Protein AF-A0A0D9WPJ9-F1 (afdb_monomer_lite)

Foldseek 3Di:
DDDDDDDDDDDDDPPDPPPDPDDPPDPDPPPPPPPPPDPDWDKQFDKAKDAQQDADDDDVVVVVVVVVVVVVCVVVPDDDDCVVVVVVVVPPDDPDPDDDDDDDLADPCCVVVPLVDPSHPSNDMHIDWDFAQDDQDPPRHTDTGGQMDTDDDDPASVVRNVVSVCVVVVDCPPPDDPDRDDPDDDDRDNDPDPDPPPPPPPPDPVVVVVVVVVCVVVLVVLQVLLQVQLVPQLVVLLCLQLVLLLCLCVVLLVVLLVLLLVLLCQAPQADPVVSVVCNVPVVVCSVVVSVVSSVVSNVVSNVLSNPQSSVQLLQLCLDPDPDSPVSSNPTSRLCSNVVSVVSSVLSNCLSVPLSSLVSVVRRPHDFPPDHHDYADPVLLVLLVVQLVVLLVVLLCLQLVLLVVCLVLQLVLVLVVLVCVLSVPDDPPPSVSCNSVSVVCNVCSNVVSVVVSVVSNVCSSVQSSVLSVQCRVVVHSVSSVVSSVVVSVVSNVVSCVVSVVDDPDPPPDPDDDDDDDDDDDDDDDDDDDDDDDDDDDDDPPPPPPPCPDPDPVVLCVPDPVVVVLVVLLVLLLVVVLVCLLVVLDALVLLLCCQPVVPNLLSLQLSSLLSLVVVLLVCLPPVDDPPPDPPDPVSDDPDVVCCVQCVVSVVLSVLSNVLPDDPLLVVLLSSCSRPWPLPDLVSCVPSPRPDPDPVSSVSSSVSSNVSSVSSSVVCSRSVSSVSVNVSSLVSSVVCVVVVSHPDDPVSVVVSVVSVVVVVVVVVVSVVVVVVVPDPDDDDDDDDDDD

Sequence (784 aa):
MLLRSPAARSGLHLRSLLRPRGFSSSPAPAAAAAAEGDDRKIVASVLFERLPVVIPKIHPVVYAFKEFSFRWNQQYKRQYPDDVLGKADARGKGDYQIDYVPAPRITEADKTNDQKSLQRALDNKLYLLLYGKAYGSPDGKPVWHFPEKVYENEETLRLCAESALKSVLGDLSNTYFVGNAPMAHMVVEQNEDSNISSFKVPEGFLSKLWSFVSFLPFFLLLLLLGSTKAVLIGPIAAAIIFLGNSAVIIGLWPAHFIWTYYCVLRTERIGLVLKILAAILLPLPLLLSPLLAIAGSLLGGIGYGVFIPLMATFEAVGEGVADKLTHCFMDGTVSTIAGACTVVRDVTDFCFHSYFSFMDELIRKLGDNETPLDIKLSYLPHTVLVALVAVPFDVIMISGVALWKSPCMLLKGWQRLCEDLVGREGPFLETVCVPFAGLSIILWPLAVIGAVIASFLCSFFFGIRSGVIAYQEASLQMGIAYMIAAVALFDEYTNDMLYLREDRPKYRKTNSINNGTGQNNEGHNITAELGEKRQNGHHRTMKALQQSKTFRQTIHRLRPIQIWDWLFRSCELNGRILLSEGLISAEDMEKCIIKGKCKKLSIKLPAWCILQCLIRSAKYDSHADDVEVTNFNWPKDKVFDWMLGPLLVMKEQVKKLELTEDEEMCLRKLIMTNNNQKPSDWDDCGFPSSDNIKRAQLQAIIRRLQGIVVNMSWVPSFRRRFINLVKALYLEGLEAGAIEGSREGSRSVKRKIEADAASVSKFDDKYVESSSSNGGAALGIDVV

Organism: NCBI:txid77586

Structure (mmCIF, N/CA/C/O backbone):
data_AF-A0A0D9WPJ9-F1
#
_entry.id   AF-A0A0D9WPJ9-F1
#
loop_
_atom_site.group_PDB
_atom_site.id
_atom_site.type_symbol
_atom_site.label_atom_id
_atom_site.label_alt_id
_atom_site.label_comp_id
_atom_site.label_asym_id
_atom_site.label_entity_id
_atom_site.label_seq_id
_atom_site.pdbx_PDB_ins_code
_atom_site.Cartn_x
_atom_site.Cartn_y
_atom_site.Cartn_z
_atom_site.occupancy
_atom_site.B_iso_or_equiv
_atom_site.auth_seq_id
_atom_site.auth_comp_id
_atom_site.auth_asym_id
_atom_site.auth_atom_id
_atom_site.pdbx_PDB_model_num
ATOM 1 N N . MET A 1 1 ? -51.597 46.254 -38.178 1.00 26.80 1 MET A N 1
ATOM 2 C CA . MET A 1 1 ? -51.277 47.664 -37.857 1.00 26.80 1 MET A CA 1
ATOM 3 C C . MET A 1 1 ? -49.990 47.637 -37.044 1.00 26.80 1 MET A C 1
ATOM 5 O O . MET A 1 1 ? -50.002 47.031 -35.988 1.00 26.80 1 MET A O 1
ATOM 9 N N . LEU A 1 2 ? -48.818 47.918 -37.633 1.00 23.20 2 LEU A N 1
ATOM 10 C CA . LEU A 1 2 ? -48.227 49.269 -37.775 1.00 23.20 2 LEU A CA 1
ATOM 11 C C . LEU A 1 2 ? -48.151 49.956 -36.388 1.00 23.20 2 LEU A C 1
ATOM 13 O O . LEU A 1 2 ? -49.181 50.065 -35.746 1.00 23.20 2 LEU A O 1
ATOM 17 N N . LEU A 1 3 ? -47.035 50.464 -35.851 1.00 23.20 3 LEU A N 1
ATOM 18 C CA . LEU A 1 3 ? -45.849 51.079 -36.456 1.00 23.20 3 LEU A CA 1
ATOM 19 C C . LEU A 1 3 ? -44.842 51.444 -35.314 1.00 23.20 3 LEU A C 1
ATOM 21 O O . LEU A 1 3 ? -45.284 51.811 -34.235 1.00 23.20 3 LEU A O 1
ATOM 25 N N . ARG A 1 4 ? -43.528 51.430 -35.607 1.00 22.16 4 ARG A N 1
ATOM 26 C CA . ARG A 1 4 ? -42.396 52.252 -35.069 1.00 22.16 4 ARG A CA 1
ATOM 27 C C . ARG A 1 4 ? -42.078 52.402 -33.550 1.00 22.16 4 ARG A C 1
ATOM 29 O O . ARG A 1 4 ? -42.802 53.069 -32.833 1.00 22.16 4 ARG A O 1
ATOM 36 N N . SER A 1 5 ? -40.835 51.985 -33.218 1.00 27.61 5 SER A N 1
ATOM 37 C CA . SER A 1 5 ? -39.714 52.626 -32.453 1.00 27.61 5 SER A CA 1
ATOM 38 C C . SER A 1 5 ? -39.943 53.288 -31.072 1.00 27.61 5 SER A C 1
ATOM 40 O O . SER A 1 5 ? -40.933 53.986 -30.889 1.00 27.61 5 SER A O 1
ATOM 42 N N . PRO A 1 6 ? -38.973 53.198 -30.125 1.00 28.77 6 PRO A N 1
ATOM 43 C CA . PRO A 1 6 ? -37.833 54.126 -30.171 1.00 28.77 6 PRO A CA 1
ATOM 44 C C . PRO A 1 6 ? -36.464 53.565 -29.729 1.00 28.77 6 PRO A C 1
ATOM 46 O O . PRO A 1 6 ? -36.317 52.481 -29.171 1.00 28.77 6 PRO A O 1
ATOM 49 N N . ALA A 1 7 ? -35.457 54.387 -30.015 1.00 23.33 7 ALA A N 1
ATOM 50 C CA . ALA A 1 7 ? -34.045 54.237 -29.725 1.00 23.33 7 ALA A CA 1
ATOM 51 C C . ALA A 1 7 ? -33.661 54.386 -28.237 1.00 23.33 7 ALA A C 1
ATOM 53 O O . ALA A 1 7 ? -34.403 54.935 -27.426 1.00 23.33 7 ALA A O 1
ATOM 54 N N . ALA A 1 8 ? -32.398 54.014 -27.994 1.00 23.72 8 ALA A N 1
ATOM 55 C CA . ALA A 1 8 ? -31.494 54.431 -26.921 1.00 23.72 8 ALA A CA 1
ATOM 56 C C . ALA A 1 8 ? -31.637 53.760 -25.544 1.00 23.72 8 ALA A C 1
ATOM 58 O O . ALA A 1 8 ? -32.335 54.245 -24.660 1.00 23.72 8 ALA A O 1
ATOM 59 N N . ARG A 1 9 ? -30.782 52.754 -25.303 1.00 24.38 9 ARG A N 1
ATOM 60 C CA . ARG A 1 9 ? -29.942 52.710 -24.096 1.00 24.38 9 ARG A CA 1
ATOM 61 C C . ARG A 1 9 ? -28.542 52.200 -24.444 1.00 24.38 9 ARG A C 1
ATOM 63 O O . ARG A 1 9 ? -28.349 51.096 -24.937 1.00 24.38 9 ARG A O 1
ATOM 70 N N . SER A 1 10 ? -27.597 53.095 -24.206 1.00 25.16 10 SER A N 1
ATOM 71 C CA . SER A 1 10 ? -26.145 52.978 -24.213 1.00 25.16 10 SER A CA 1
ATOM 72 C C . SER A 1 10 ? -25.623 51.709 -23.532 1.00 25.16 10 SER A C 1
ATOM 74 O O . SER A 1 10 ? -25.830 51.513 -22.334 1.00 25.16 10 SER A O 1
ATOM 76 N N . GLY A 1 11 ? -24.885 50.895 -24.290 1.00 24.09 11 GLY A N 1
ATOM 77 C CA . GLY A 1 11 ? -24.016 49.852 -23.760 1.00 24.09 11 GLY A CA 1
ATOM 78 C C . GLY A 1 11 ? -22.767 50.476 -23.143 1.00 24.09 11 GLY A C 1
ATOM 79 O O . GLY A 1 11 ? -21.927 51.030 -23.848 1.00 24.09 11 GLY A O 1
ATOM 80 N N . LEU A 1 12 ? -22.656 50.392 -21.820 1.00 24.75 12 LEU A N 1
ATOM 81 C CA . LEU A 1 12 ? -21.414 50.644 -21.101 1.00 24.75 12 LEU A CA 1
ATOM 82 C C . LEU A 1 12 ? -20.657 49.321 -20.972 1.00 24.75 12 LEU A C 1
ATOM 84 O O . LEU A 1 12 ? -21.116 48.370 -20.346 1.00 24.75 12 LEU A O 1
ATOM 88 N N . HIS A 1 13 ? -19.503 49.308 -21.633 1.00 27.08 13 HIS A N 1
ATOM 89 C CA . HIS A 1 13 ? -18.428 48.329 -21.599 1.00 27.08 13 HIS A CA 1
ATOM 90 C C . HIS A 1 13 ? -18.275 47.587 -20.260 1.00 27.08 13 HIS A C 1
ATOM 92 O O . HIS A 1 13 ? -17.762 48.145 -19.289 1.00 27.08 13 HIS A O 1
ATOM 98 N N . LEU A 1 14 ? -18.565 46.282 -20.254 1.00 26.48 14 LEU A N 1
ATOM 99 C CA . LEU A 1 14 ? -17.952 45.366 -19.295 1.00 26.48 14 LEU A CA 1
ATOM 100 C C . LEU A 1 14 ? -16.527 45.070 -19.787 1.00 26.48 14 LEU A C 1
ATOM 102 O O . LEU A 1 14 ? -16.298 44.209 -20.636 1.00 26.48 14 LEU A O 1
ATOM 106 N N . ARG A 1 15 ? -15.561 45.849 -19.289 1.00 25.72 15 ARG A N 1
ATOM 107 C CA . ARG A 1 15 ? -14.134 45.528 -19.385 1.00 25.72 15 ARG A CA 1
ATOM 108 C C . ARG A 1 15 ? -13.906 44.172 -18.718 1.00 25.72 15 ARG A C 1
ATOM 110 O O . ARG A 1 15 ? -14.093 44.037 -17.511 1.00 25.72 15 ARG A O 1
ATOM 117 N N . SER A 1 16 ? -13.483 43.187 -19.504 1.00 28.31 16 SER A N 1
ATOM 118 C CA . SER A 1 16 ? -12.936 41.933 -18.998 1.00 28.31 16 SER A CA 1
ATOM 119 C C . SER A 1 16 ? -11.752 42.243 -18.083 1.00 28.31 16 SER A C 1
ATOM 121 O O . SER A 1 16 ? -10.783 42.876 -18.510 1.00 28.31 16 SER A O 1
ATOM 123 N N . LEU A 1 17 ? -11.824 41.794 -16.833 1.00 27.80 17 LEU A N 1
ATOM 124 C CA . LEU A 1 17 ? -10.726 41.826 -15.872 1.00 27.80 17 LEU A CA 1
ATOM 125 C C . LEU A 1 17 ? -9.642 40.813 -16.284 1.00 27.80 17 LEU A C 1
ATOM 127 O O . LEU A 1 17 ? -9.464 39.773 -15.660 1.00 27.80 17 LEU A O 1
ATOM 131 N N . LEU A 1 18 ? -8.894 41.139 -17.339 1.00 30.11 18 LEU A N 1
ATOM 132 C CA . LEU A 1 18 ? -7.520 40.682 -17.504 1.00 30.11 18 LEU A CA 1
ATOM 133 C C . LEU A 1 18 ? -6.692 41.467 -16.489 1.00 30.11 18 LEU A C 1
ATOM 135 O O . LEU A 1 18 ? -6.344 42.626 -16.707 1.00 30.11 18 LEU A O 1
ATOM 139 N N . ARG A 1 19 ? -6.437 40.860 -15.331 1.00 25.23 19 ARG A N 1
ATOM 140 C CA . ARG A 1 19 ? -5.479 41.396 -14.367 1.00 25.23 19 ARG A CA 1
ATOM 141 C C . ARG A 1 19 ? -4.079 41.128 -14.938 1.00 25.23 19 ARG A C 1
ATOM 143 O O . ARG A 1 19 ? -3.732 39.956 -15.097 1.00 25.23 19 ARG A O 1
ATOM 150 N N . PRO A 1 20 ? -3.277 42.155 -15.262 1.00 26.28 20 PRO A N 1
ATOM 151 C CA . PRO A 1 20 ? -1.904 41.941 -15.682 1.00 26.28 20 PRO A CA 1
ATOM 152 C C . PRO A 1 20 ? -1.135 41.427 -14.466 1.00 26.28 20 PRO A C 1
ATOM 154 O O . PRO A 1 20 ? -1.023 42.113 -13.449 1.00 26.28 20 PRO A O 1
ATOM 157 N N . ARG A 1 21 ? -0.618 40.198 -14.541 1.00 27.52 21 ARG A N 1
ATOM 158 C CA . ARG A 1 21 ? 0.522 39.834 -13.701 1.00 27.52 21 ARG A CA 1
ATOM 159 C C . ARG A 1 21 ? 1.665 40.727 -14.165 1.00 27.52 21 ARG A C 1
ATOM 161 O O . ARG A 1 21 ? 2.091 40.618 -15.310 1.00 27.52 21 ARG A O 1
ATOM 168 N N . GLY A 1 22 ? 2.087 41.645 -13.299 1.00 26.05 22 GLY A N 1
ATOM 169 C CA . GLY A 1 22 ? 3.296 42.428 -13.496 1.00 26.05 22 GLY A CA 1
ATOM 170 C C . GLY A 1 22 ? 4.475 41.473 -13.606 1.00 26.05 22 GLY A C 1
ATOM 171 O O . GLY A 1 22 ? 4.966 40.970 -12.601 1.00 26.05 22 GLY A O 1
ATOM 172 N N . PHE A 1 23 ? 4.876 41.183 -14.838 1.00 28.09 23 PHE A N 1
ATOM 173 C CA . PHE A 1 23 ? 6.203 40.677 -15.120 1.00 28.09 23 PHE A CA 1
ATOM 174 C C . PHE A 1 23 ? 7.155 41.861 -15.009 1.00 28.09 23 PHE A C 1
ATOM 176 O O . PHE A 1 23 ? 6.898 42.925 -15.572 1.00 28.09 23 PHE A O 1
ATOM 183 N N . SER A 1 24 ? 8.222 41.668 -14.238 1.00 27.06 24 SER A N 1
ATOM 184 C CA . SER A 1 24 ? 9.391 42.538 -14.230 1.00 27.06 24 SER A CA 1
ATOM 185 C C . SER A 1 24 ? 9.749 42.899 -15.670 1.00 27.06 24 SER A C 1
ATOM 187 O O . SER A 1 24 ? 10.090 42.020 -16.461 1.00 27.06 24 SER A O 1
ATOM 189 N N . SER A 1 25 ? 9.654 44.181 -16.016 1.00 31.42 25 SER A N 1
ATOM 190 C CA . SER A 1 25 ? 10.219 44.725 -17.243 1.00 31.42 25 SER A CA 1
ATOM 191 C C . SER A 1 25 ? 11.737 44.781 -17.084 1.00 31.42 25 SER A C 1
ATOM 193 O O . SER A 1 25 ? 12.324 45.846 -16.907 1.00 31.42 25 SER A O 1
ATOM 195 N N . SER A 1 26 ? 12.374 43.616 -17.100 1.00 31.61 26 SER A N 1
ATOM 196 C CA . SER A 1 26 ? 13.750 43.535 -17.565 1.00 31.61 26 SER A CA 1
ATOM 197 C C . SER A 1 26 ? 13.672 43.529 -19.090 1.00 31.61 26 SER A C 1
ATOM 199 O O . SER A 1 26 ? 12.881 42.753 -19.634 1.00 31.61 26 SER A O 1
ATOM 201 N N . PRO A 1 27 ? 14.414 44.394 -19.801 1.00 30.55 27 PRO A N 1
ATOM 202 C CA . PRO A 1 27 ? 14.532 44.242 -21.241 1.00 30.55 27 PRO A CA 1
ATOM 203 C C . PRO A 1 27 ? 15.036 42.823 -21.499 1.00 30.55 27 PRO A C 1
ATOM 205 O O . PRO A 1 27 ? 15.985 42.374 -20.850 1.00 30.55 27 PRO A O 1
ATOM 208 N N . ALA A 1 28 ? 14.361 42.101 -22.396 1.00 31.00 28 ALA A N 1
ATOM 209 C CA . ALA A 1 28 ? 14.903 40.866 -22.932 1.00 31.00 28 ALA A CA 1
ATOM 210 C C . ALA A 1 28 ? 16.350 41.156 -23.362 1.00 31.00 28 ALA A C 1
ATOM 212 O O . ALA A 1 28 ? 16.579 42.211 -23.972 1.00 31.00 28 ALA A O 1
ATOM 213 N N . PRO A 1 29 ? 17.331 40.297 -23.031 1.00 31.64 29 PRO A N 1
ATOM 214 C CA . PRO A 1 29 ? 18.626 40.428 -23.662 1.00 31.64 29 PRO A CA 1
ATOM 215 C C . PRO A 1 29 ? 18.357 40.414 -25.163 1.00 31.64 29 PRO A C 1
ATOM 217 O O . PRO A 1 29 ? 17.662 39.530 -25.673 1.00 31.64 29 PRO A O 1
ATOM 220 N N . ALA A 1 30 ? 18.821 41.475 -25.824 1.00 30.75 30 ALA A N 1
ATOM 221 C CA . ALA A 1 30 ? 18.864 41.567 -27.267 1.00 30.75 30 ALA A CA 1
ATOM 222 C C . ALA A 1 30 ? 19.303 40.216 -27.820 1.00 30.75 30 ALA A C 1
ATOM 224 O O . ALA A 1 30 ? 20.178 39.588 -27.218 1.00 30.75 30 ALA A O 1
ATOM 225 N N . ALA A 1 31 ? 18.651 39.802 -28.913 1.00 37.62 31 ALA A N 1
ATOM 226 C CA . ALA A 1 31 ? 19.016 38.672 -29.749 1.00 37.62 31 ALA A CA 1
ATOM 227 C C . ALA A 1 31 ? 20.452 38.238 -29.458 1.00 37.62 31 ALA A C 1
ATOM 229 O O . ALA A 1 31 ? 21.397 38.963 -29.786 1.00 37.62 31 ALA A O 1
ATOM 230 N N . ALA A 1 32 ? 20.605 37.096 -28.781 1.00 31.70 32 ALA A N 1
ATOM 231 C CA . ALA A 1 32 ? 21.864 36.391 -28.834 1.00 31.70 32 ALA A CA 1
ATOM 232 C C . ALA A 1 32 ? 22.028 36.054 -30.311 1.00 31.70 32 ALA A C 1
ATOM 234 O O . ALA A 1 32 ? 21.458 35.085 -30.813 1.00 31.70 32 ALA A O 1
ATOM 235 N N . ALA A 1 33 ? 22.722 36.954 -31.011 1.00 33.50 33 ALA A N 1
ATOM 236 C CA . ALA A 1 33 ? 23.413 36.663 -32.235 1.00 33.50 33 ALA A CA 1
ATOM 237 C C . ALA A 1 33 ? 23.975 35.262 -32.053 1.00 33.50 33 ALA A C 1
ATOM 239 O O . ALA A 1 33 ? 24.624 34.991 -31.035 1.00 33.50 33 ALA A O 1
ATOM 240 N N . ALA A 1 34 ? 23.614 34.380 -32.986 1.00 36.09 34 ALA A N 1
ATOM 241 C CA . ALA A 1 34 ? 24.251 33.091 -33.141 1.00 36.09 34 ALA A CA 1
ATOM 242 C C . ALA A 1 34 ? 25.725 33.277 -32.791 1.00 36.09 34 ALA A C 1
ATOM 244 O O . ALA A 1 34 ? 26.389 34.131 -33.383 1.00 36.09 34 ALA A O 1
ATOM 245 N N . ALA A 1 35 ? 26.185 32.574 -31.755 1.00 33.75 35 ALA A N 1
ATOM 246 C CA . ALA A 1 35 ? 27.603 32.499 -31.489 1.00 33.75 35 ALA A CA 1
ATOM 247 C C . ALA A 1 35 ? 28.238 32.081 -32.818 1.00 33.75 35 ALA A C 1
ATOM 249 O O . ALA A 1 35 ? 27.939 30.998 -33.324 1.00 33.75 35 ALA A O 1
ATOM 250 N N . GLU A 1 36 ? 28.998 32.991 -33.430 1.00 41.75 36 GLU A N 1
ATOM 251 C CA . GLU A 1 36 ? 29.803 32.703 -34.609 1.00 41.75 36 GLU A CA 1
ATOM 252 C C . GLU A 1 36 ? 30.676 31.497 -34.248 1.00 41.75 36 GLU A C 1
ATOM 254 O O . GLU A 1 36 ? 31.625 31.623 -33.473 1.00 41.75 36 GLU A O 1
ATOM 259 N N . GLY A 1 37 ? 30.292 30.308 -34.725 1.00 39.94 37 GLY A N 1
ATOM 260 C CA . GLY A 1 37 ? 31.045 29.077 -34.492 1.00 39.94 37 GLY A CA 1
ATOM 261 C C . GLY A 1 37 ? 30.274 27.756 -34.383 1.00 39.94 37 GLY A C 1
ATOM 262 O O . GLY A 1 37 ? 30.946 26.730 -34.380 1.00 39.94 37 GLY A O 1
ATOM 263 N N . ASP A 1 38 ? 28.935 27.713 -34.310 1.00 42.09 38 ASP A N 1
ATOM 264 C CA . ASP A 1 38 ? 28.187 26.432 -34.303 1.00 42.09 38 ASP A CA 1
ATOM 265 C C . ASP A 1 38 ? 27.247 26.328 -35.522 1.00 42.09 38 ASP A C 1
ATOM 267 O O . ASP A 1 38 ? 26.218 26.996 -35.589 1.00 42.09 38 ASP A O 1
ATOM 271 N N . ASP A 1 39 ? 27.587 25.473 -36.495 1.00 56.00 39 ASP A N 1
ATOM 272 C CA . ASP A 1 39 ? 26.852 25.248 -37.764 1.00 56.00 39 ASP A CA 1
ATOM 273 C C . ASP A 1 39 ? 25.465 24.580 -37.586 1.00 56.00 39 ASP A C 1
ATOM 275 O O . ASP A 1 39 ? 24.801 24.155 -38.539 1.00 56.00 39 ASP A O 1
ATOM 279 N N . ARG A 1 40 ? 24.985 24.455 -36.346 1.00 65.88 40 ARG A N 1
ATOM 280 C CA . ARG A 1 40 ? 23.780 23.699 -35.997 1.00 65.88 40 ARG A CA 1
ATOM 281 C C . ARG A 1 40 ? 22.538 24.580 -36.055 1.00 65.88 40 ARG A C 1
ATOM 283 O O . ARG A 1 40 ? 22.217 25.304 -35.116 1.00 65.88 40 ARG A O 1
ATOM 290 N N . LYS A 1 41 ? 21.776 24.467 -37.146 1.00 81.75 41 LYS A N 1
ATOM 291 C CA . LYS A 1 41 ? 20.474 25.142 -37.278 1.00 81.75 41 LYS A CA 1
ATOM 292 C C . LYS A 1 41 ? 19.371 24.366 -36.564 1.00 81.75 41 LYS A C 1
ATOM 294 O O . LYS A 1 41 ? 19.231 23.157 -36.743 1.00 81.75 41 LYS A O 1
ATOM 299 N N . ILE A 1 42 ? 18.547 25.078 -35.801 1.00 87.88 42 ILE A N 1
ATOM 300 C CA . ILE A 1 42 ? 17.348 24.523 -35.168 1.00 87.88 42 ILE A CA 1
ATOM 301 C C . ILE A 1 42 ? 16.180 24.631 -36.152 1.00 87.88 42 ILE A C 1
ATOM 303 O O . ILE A 1 42 ? 15.967 25.677 -36.763 1.00 87.88 42 ILE A O 1
ATOM 307 N N . VAL A 1 43 ? 15.403 23.557 -36.292 1.00 88.81 43 VAL A N 1
ATOM 308 C CA . VAL A 1 43 ? 14.215 23.513 -37.155 1.00 88.81 43 VAL A CA 1
ATOM 309 C C . VAL A 1 43 ? 12.992 23.171 -36.315 1.00 88.81 43 VAL A C 1
ATOM 311 O O . VAL A 1 43 ? 12.981 22.177 -35.587 1.00 88.81 43 VAL A O 1
ATOM 314 N N . ALA A 1 44 ? 11.949 23.989 -36.423 1.00 91.62 44 ALA A N 1
ATOM 315 C CA . ALA A 1 44 ? 10.644 23.707 -35.847 1.00 91.62 44 ALA A CA 1
ATOM 316 C C . ALA A 1 44 ? 9.803 22.932 -36.869 1.00 91.62 44 ALA A C 1
ATOM 318 O O . ALA A 1 44 ? 9.528 23.440 -37.953 1.00 91.62 44 ALA A O 1
ATOM 319 N N . SER A 1 45 ? 9.387 21.713 -36.523 1.00 91.38 45 SER A N 1
ATOM 320 C CA . SER A 1 45 ? 8.566 20.839 -37.369 1.00 91.38 45 SER A CA 1
ATOM 321 C C . SER A 1 45 ? 7.239 20.518 -36.676 1.00 91.38 45 SER A C 1
ATOM 323 O O . SER A 1 45 ? 7.218 20.233 -35.476 1.00 91.38 45 SER A O 1
ATOM 325 N N . VAL A 1 46 ? 6.123 20.596 -37.407 1.00 93.25 46 VAL A N 1
ATOM 326 C CA . VAL A 1 46 ? 4.762 20.513 -36.856 1.00 93.25 46 VAL A CA 1
ATOM 327 C C . VAL A 1 46 ? 4.028 19.285 -37.363 1.00 93.25 46 VAL A C 1
ATOM 329 O O . VAL A 1 46 ? 3.627 19.202 -38.520 1.00 93.25 46 VAL A O 1
ATOM 332 N N . LEU A 1 47 ? 3.744 18.362 -36.451 1.00 93.25 47 LEU A N 1
ATOM 333 C CA . LEU A 1 47 ? 2.847 17.245 -36.707 1.00 93.25 47 LEU A CA 1
ATOM 334 C C . LEU A 1 47 ? 1.399 17.694 -36.466 1.00 93.25 47 LEU A C 1
ATOM 336 O O . LEU A 1 47 ? 0.954 17.815 -35.327 1.00 93.25 47 LEU A O 1
ATOM 340 N N . PHE A 1 48 ? 0.666 17.961 -37.548 1.00 93.44 48 PHE A N 1
ATOM 341 C CA . PHE A 1 48 ? -0.745 18.342 -37.477 1.00 93.44 48 PHE A CA 1
ATOM 342 C C . PHE A 1 48 ? -1.633 17.100 -37.624 1.00 93.44 48 PHE A C 1
ATOM 344 O O . PHE A 1 48 ? -1.593 16.428 -38.659 1.00 93.44 48 PHE A O 1
ATOM 351 N N . GLU A 1 49 ? -2.407 16.777 -36.581 1.00 94.06 49 GLU A N 1
ATOM 352 C CA . GLU A 1 49 ? -3.276 15.595 -36.549 1.00 94.06 49 GLU A CA 1
ATOM 353 C C . GLU A 1 49 ? -4.770 15.936 -36.481 1.00 94.06 49 GLU A C 1
ATOM 355 O O . GLU A 1 49 ? -5.198 16.826 -35.747 1.00 94.06 49 GLU A O 1
ATOM 360 N N . ARG A 1 50 ? -5.584 15.161 -37.204 1.00 93.19 50 ARG A N 1
ATOM 361 C CA . ARG A 1 50 ? -7.039 15.101 -37.034 1.00 93.19 50 ARG A CA 1
ATOM 362 C C . ARG A 1 50 ? -7.375 13.866 -36.205 1.00 93.19 50 ARG A C 1
ATOM 364 O O . ARG A 1 50 ? -7.068 12.742 -36.606 1.00 93.19 50 ARG A O 1
ATOM 371 N N . LEU A 1 51 ? -8.042 14.066 -35.071 1.00 93.00 51 LEU A N 1
ATOM 372 C CA . LEU A 1 51 ? -8.453 12.986 -34.167 1.00 93.00 51 LEU A CA 1
ATOM 373 C C . LEU A 1 51 ? -9.585 12.118 -34.756 1.00 93.00 51 LEU A C 1
ATOM 375 O O . LEU A 1 51 ? -10.340 12.586 -35.609 1.00 93.00 51 LEU A O 1
ATOM 379 N N . PRO A 1 52 ? -9.748 10.859 -34.310 1.00 93.38 52 PRO A N 1
ATOM 380 C CA . PRO A 1 52 ? -10.879 10.032 -34.717 1.00 93.38 52 PRO A CA 1
ATOM 381 C C . PRO A 1 52 ? -12.205 10.704 -34.349 1.00 93.38 52 PRO A C 1
ATOM 383 O O . PRO A 1 52 ? -12.410 11.106 -33.205 1.00 93.38 52 PRO A O 1
ATOM 386 N N . VAL A 1 53 ? -13.109 10.799 -35.318 1.00 92.38 53 VAL A N 1
ATOM 387 C CA . VAL A 1 53 ? -14.463 11.343 -35.150 1.00 92.38 53 VAL A CA 1
ATOM 388 C C . VAL A 1 53 ? -15.406 10.277 -34.587 1.00 92.38 53 VAL A C 1
ATOM 390 O O . VAL A 1 53 ? -16.342 10.592 -33.858 1.00 92.38 53 VAL A O 1
ATOM 393 N N . VAL A 1 54 ? -15.153 8.998 -34.896 1.00 90.44 54 VAL A N 1
ATOM 394 C CA . VAL A 1 54 ? -15.942 7.865 -34.392 1.00 90.44 54 VAL A CA 1
ATOM 395 C C . VAL A 1 54 ? -15.075 6.863 -33.635 1.00 90.44 54 VAL A C 1
ATOM 397 O O . VAL A 1 54 ? -13.892 6.687 -33.915 1.00 90.44 54 VAL A O 1
ATOM 400 N N . ILE A 1 55 ? -15.685 6.152 -32.686 1.00 88.06 55 ILE A N 1
ATOM 401 C CA . ILE A 1 55 ? -14.997 5.141 -31.870 1.00 88.06 55 ILE A CA 1
ATOM 402 C C . ILE A 1 55 ? -14.521 3.988 -32.767 1.00 88.06 55 ILE A C 1
ATOM 404 O O . ILE A 1 55 ? -15.363 3.418 -33.472 1.00 88.06 55 ILE A O 1
ATOM 408 N N . PRO A 1 56 ? -13.239 3.576 -32.715 1.00 87.75 56 PRO A N 1
ATOM 409 C CA . PRO A 1 56 ? -12.713 2.454 -33.492 1.00 87.75 56 PRO A CA 1
ATOM 410 C C . PRO A 1 56 ? -13.531 1.171 -33.347 1.00 87.75 56 PRO A C 1
ATOM 412 O O . PRO A 1 56 ? -14.135 0.907 -32.303 1.00 87.75 56 PRO A O 1
ATOM 415 N N . LYS A 1 57 ? -13.566 0.353 -34.407 1.00 85.75 57 LYS A N 1
ATOM 416 C CA . LYS A 1 57 ? -14.282 -0.928 -34.363 1.00 85.75 57 LYS A CA 1
ATOM 417 C C . LYS A 1 57 ? -13.686 -1.821 -33.275 1.00 85.75 57 LYS A C 1
ATOM 419 O O . LYS A 1 57 ? -12.485 -2.072 -33.232 1.00 85.75 57 LYS A O 1
ATOM 424 N N . ILE A 1 58 ? -14.555 -2.307 -32.396 1.00 87.19 58 ILE A N 1
ATOM 425 C CA . ILE A 1 58 ? -14.175 -3.224 -31.324 1.00 87.19 58 ILE A CA 1
ATOM 426 C C . ILE A 1 58 ? -13.846 -4.581 -31.951 1.00 87.19 58 ILE A C 1
ATOM 428 O O . ILE A 1 58 ? -14.576 -5.064 -32.815 1.00 87.19 58 ILE A O 1
ATOM 432 N N . HIS A 1 59 ? -12.762 -5.209 -31.498 1.00 88.19 59 HIS A N 1
ATOM 433 C CA . HIS A 1 59 ? -12.388 -6.545 -31.954 1.00 88.19 59 HIS A CA 1
ATOM 434 C C . HIS A 1 59 ? -13.530 -7.557 -31.703 1.00 88.19 59 HIS A C 1
ATOM 436 O O . HIS A 1 59 ? -14.100 -7.538 -30.605 1.00 88.19 59 HIS A O 1
ATOM 442 N N . PRO A 1 60 ? -13.841 -8.483 -32.636 1.00 91.44 60 PRO A N 1
ATOM 443 C CA . PRO A 1 60 ? -14.989 -9.392 -32.517 1.00 91.44 60 PRO A CA 1
ATOM 444 C C . PRO A 1 60 ? -15.030 -10.191 -31.210 1.00 91.44 60 PRO A C 1
ATOM 446 O O . PRO A 1 60 ? -16.087 -10.359 -30.615 1.00 91.44 60 PRO A O 1
ATOM 449 N N . VAL A 1 61 ? -13.870 -10.619 -30.705 1.00 87.25 61 VAL A N 1
ATOM 450 C CA . VAL A 1 61 ? -13.767 -11.338 -29.420 1.00 87.25 61 VAL A CA 1
ATOM 451 C C . VAL A 1 61 ? -14.173 -10.458 -2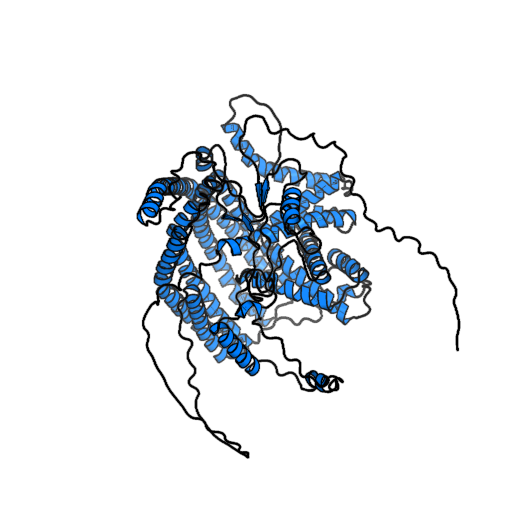8.233 1.00 87.25 61 VAL A C 1
ATOM 453 O O . VAL A 1 61 ? -14.852 -10.922 -27.321 1.00 87.25 61 VAL A O 1
ATOM 456 N N . VAL A 1 62 ? -13.790 -9.178 -28.243 1.00 85.50 62 VAL A N 1
ATOM 457 C CA . VAL A 1 62 ? -14.164 -8.229 -27.184 1.00 85.50 62 VAL A CA 1
ATOM 458 C C . VAL A 1 62 ? -15.652 -7.908 -27.275 1.00 85.50 62 VAL A C 1
ATOM 460 O O . VAL A 1 62 ? -16.311 -7.804 -26.245 1.00 85.50 62 VAL A O 1
ATOM 463 N N . TYR A 1 63 ? -16.193 -7.792 -28.490 1.00 87.75 63 TYR A N 1
ATOM 464 C CA . TYR A 1 63 ? -17.630 -7.642 -28.700 1.00 87.75 63 TYR A CA 1
ATOM 465 C C . TYR A 1 63 ? -18.403 -8.855 -28.163 1.00 87.75 63 TYR A C 1
ATOM 467 O O . TYR A 1 63 ? -19.293 -8.677 -27.337 1.00 87.75 63 TYR A O 1
ATOM 475 N N . ALA A 1 64 ? -17.999 -10.075 -28.528 1.00 87.06 64 ALA A N 1
ATOM 476 C CA . ALA A 1 64 ? -18.623 -11.309 -28.051 1.00 87.06 64 ALA A CA 1
ATOM 477 C C . ALA A 1 64 ? -18.563 -11.432 -26.522 1.00 87.06 64 ALA A C 1
ATOM 479 O O . ALA A 1 64 ? -19.546 -11.798 -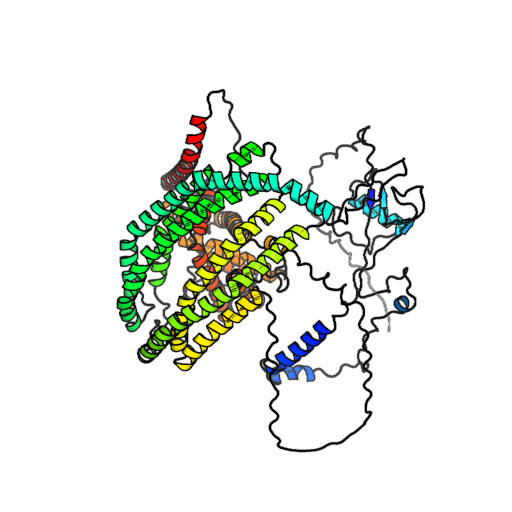25.882 1.00 87.06 64 ALA A O 1
ATOM 480 N N . PHE A 1 65 ? -17.431 -11.067 -25.911 1.00 86.19 65 PHE A N 1
ATOM 481 C CA . PHE A 1 65 ? -17.315 -11.032 -24.456 1.00 86.19 65 PHE A CA 1
ATOM 482 C C . PHE A 1 65 ? -18.221 -9.971 -23.822 1.00 86.19 65 PHE A C 1
ATOM 484 O O . PHE A 1 65 ? -18.848 -10.247 -22.804 1.00 86.19 65 PHE A O 1
ATOM 491 N N . LYS A 1 66 ? -18.324 -8.771 -24.409 1.00 86.75 66 LYS A N 1
ATOM 492 C CA . LYS A 1 66 ? -19.235 -7.721 -23.927 1.00 86.75 66 LYS A CA 1
ATOM 493 C C . LYS A 1 66 ? -20.694 -8.149 -24.033 1.00 86.75 66 LYS A C 1
ATOM 495 O O . LYS A 1 66 ? -21.443 -7.921 -23.091 1.00 86.75 66 LYS A O 1
ATOM 500 N N . GLU A 1 67 ? -21.087 -8.787 -25.131 1.00 91.69 67 GLU A N 1
ATOM 501 C CA . GLU A 1 67 ? -22.439 -9.320 -25.313 1.00 91.69 67 GLU A CA 1
ATOM 502 C C . GLU A 1 67 ? -22.738 -10.428 -24.294 1.00 91.69 67 GLU A C 1
ATOM 504 O O . GLU A 1 67 ? -23.771 -10.399 -23.624 1.00 91.69 67 GLU A O 1
ATOM 509 N N . PHE A 1 68 ? -21.802 -11.364 -24.109 1.00 90.62 68 PHE A N 1
ATOM 510 C CA . PHE A 1 68 ? -21.893 -12.394 -23.076 1.00 90.62 68 PHE A CA 1
ATOM 511 C C . PHE A 1 68 ? -22.013 -11.779 -21.677 1.00 90.62 68 PHE A C 1
ATOM 513 O O . PHE A 1 68 ? -22.916 -12.135 -20.929 1.00 90.62 68 PHE A O 1
ATOM 520 N N . SER A 1 69 ? -21.137 -10.833 -21.336 1.00 83.25 69 SER A N 1
ATOM 521 C CA . SER A 1 69 ? -21.120 -10.143 -20.045 1.00 83.25 69 SER A CA 1
ATOM 522 C C . SER A 1 69 ? -22.413 -9.365 -19.808 1.00 83.25 69 SER A C 1
ATOM 524 O O . SER A 1 69 ? -22.964 -9.413 -18.712 1.00 83.25 69 SER A O 1
ATOM 526 N N . PHE A 1 70 ? -22.949 -8.706 -20.838 1.00 86.00 70 PHE A N 1
ATOM 527 C CA . PHE A 1 70 ? -24.245 -8.041 -20.777 1.00 86.00 70 PHE A CA 1
ATOM 528 C C . PHE A 1 70 ? -25.364 -9.039 -20.468 1.00 86.00 70 PHE A C 1
ATOM 530 O O . PHE A 1 70 ? -26.103 -8.836 -19.509 1.00 86.00 70 PHE A O 1
ATOM 537 N N . ARG A 1 71 ? -25.453 -10.145 -21.217 1.00 87.88 71 ARG A N 1
ATOM 538 C CA . ARG A 1 71 ? -26.458 -11.200 -20.999 1.00 87.88 71 ARG A CA 1
ATOM 539 C C . ARG A 1 71 ? -26.343 -11.837 -19.620 1.00 87.88 71 ARG A C 1
ATOM 541 O O . ARG A 1 71 ? -27.351 -11.999 -18.944 1.00 87.88 71 ARG A O 1
ATOM 548 N N . TRP A 1 72 ? -25.122 -12.152 -19.204 1.00 84.00 72 TRP A N 1
ATOM 549 C CA . TRP A 1 72 ? -24.823 -12.681 -17.881 1.00 84.00 72 TRP A CA 1
ATOM 550 C C . TRP A 1 72 ? -25.284 -11.712 -16.795 1.00 84.00 72 TRP A C 1
ATOM 552 O O . TRP A 1 72 ? -26.048 -12.083 -15.914 1.00 84.00 72 TRP A O 1
ATOM 562 N N . ASN A 1 73 ? -24.917 -10.435 -16.900 1.00 76.50 73 ASN A N 1
ATOM 563 C CA . ASN A 1 73 ? -25.336 -9.430 -15.932 1.00 76.50 73 ASN A CA 1
ATOM 564 C C . ASN A 1 73 ? -26.858 -9.302 -15.861 1.00 76.50 73 ASN A C 1
ATOM 566 O O . ASN A 1 73 ? -27.373 -9.187 -14.761 1.00 76.50 73 ASN A O 1
ATOM 570 N N . GLN A 1 74 ? -27.594 -9.380 -16.973 1.00 80.44 74 GLN A N 1
ATOM 571 C CA . GLN A 1 74 ? -29.062 -9.333 -16.922 1.00 80.44 74 GLN A CA 1
ATOM 572 C C . GLN A 1 74 ? -29.688 -10.490 -16.127 1.00 80.44 74 GLN A C 1
ATOM 574 O O . GLN A 1 74 ? -30.773 -10.320 -15.585 1.00 80.44 74 GLN A O 1
ATOM 579 N N . GLN A 1 75 ? -29.013 -11.638 -16.006 1.00 83.69 75 GLN A N 1
ATOM 580 C CA . GLN A 1 75 ? -29.504 -12.767 -15.204 1.00 83.69 75 GLN A CA 1
ATOM 581 C C . GLN A 1 75 ? -29.350 -12.540 -13.697 1.00 83.69 75 GLN A C 1
ATOM 583 O O . GLN A 1 75 ? -30.163 -13.031 -12.921 1.00 83.69 75 GLN A O 1
ATOM 588 N N . TYR A 1 76 ? -28.311 -11.812 -13.283 1.00 78.75 76 TYR A N 1
ATOM 589 C CA . TYR A 1 76 ? -27.944 -11.655 -11.869 1.00 78.75 76 TYR A CA 1
ATOM 590 C C . TYR A 1 76 ? -28.128 -10.230 -11.341 1.00 78.75 76 TYR A C 1
ATOM 592 O O . TYR A 1 76 ? -27.915 -9.966 -10.156 1.00 78.75 76 TYR A O 1
ATOM 600 N N . LYS A 1 77 ? -28.493 -9.282 -12.207 1.00 78.12 77 LYS A N 1
ATOM 601 C CA . LYS A 1 77 ? -28.727 -7.895 -11.817 1.00 78.12 77 LYS A CA 1
ATOM 602 C C . LYS A 1 77 ? -30.025 -7.801 -11.024 1.00 78.12 77 LYS A C 1
ATOM 604 O O . LYS A 1 77 ? -31.021 -8.443 -11.338 1.00 78.12 77 LYS A O 1
ATOM 609 N N . ARG A 1 78 ? -30.015 -6.939 -10.006 1.00 71.88 78 ARG A N 1
ATOM 610 C CA . ARG A 1 78 ? -31.212 -6.564 -9.251 1.00 71.88 78 ARG A CA 1
ATOM 611 C C . ARG A 1 78 ? -32.287 -6.056 -10.215 1.00 71.88 78 ARG A C 1
ATOM 613 O O . ARG A 1 78 ? -32.070 -5.055 -10.899 1.00 71.88 78 ARG A O 1
ATOM 620 N N . GLN A 1 79 ? -33.427 -6.735 -10.240 1.00 73.44 79 GLN A N 1
ATOM 621 C CA . GLN A 1 79 ? -34.595 -6.302 -10.992 1.00 73.44 79 GLN A CA 1
ATOM 622 C C . GLN A 1 79 ? -35.176 -5.061 -10.302 1.00 73.44 79 GLN A C 1
ATOM 624 O O . GLN A 1 79 ? -35.485 -5.094 -9.109 1.00 73.44 79 GLN A O 1
ATOM 629 N N . TYR A 1 80 ? -35.227 -3.941 -11.022 1.00 65.94 80 TYR A N 1
ATOM 630 C CA . TYR A 1 80 ? -35.893 -2.738 -10.531 1.00 65.94 80 TYR A CA 1
ATOM 631 C C . TYR A 1 80 ? -37.390 -2.855 -10.818 1.00 65.94 80 TYR A C 1
ATOM 633 O O . TYR A 1 80 ? -37.744 -3.387 -11.869 1.00 65.94 80 TYR A O 1
ATOM 641 N N . PRO A 1 81 ? -38.253 -2.402 -9.899 1.00 77.75 81 PRO A N 1
ATOM 642 C CA . PRO A 1 81 ? -39.689 -2.483 -10.098 1.00 77.75 81 PRO A CA 1
ATOM 643 C C . PRO A 1 81 ? -40.146 -1.543 -11.229 1.00 77.75 81 PRO A C 1
ATOM 645 O O . PRO A 1 81 ? -39.530 -0.506 -11.503 1.00 77.75 81 PRO A O 1
ATOM 648 N N . ASP A 1 82 ? -41.199 -1.958 -11.935 1.00 72.62 82 ASP A N 1
ATOM 649 C CA . ASP A 1 82 ? -41.671 -1.311 -13.167 1.00 72.62 82 ASP A CA 1
ATOM 650 C C . ASP A 1 82 ? -42.220 0.104 -12.931 1.00 72.62 82 ASP A C 1
ATOM 652 O O . ASP A 1 82 ? -42.275 0.910 -13.851 1.00 72.62 82 ASP A O 1
ATOM 656 N N . ASP A 1 83 ? -42.556 0.462 -11.693 1.00 73.88 83 ASP A N 1
ATOM 657 C CA . ASP A 1 83 ? -42.924 1.821 -11.279 1.00 73.88 83 ASP A CA 1
ATOM 658 C C . ASP A 1 83 ? -41.762 2.827 -11.411 1.00 73.88 83 ASP A C 1
ATOM 660 O O . ASP A 1 83 ? -41.986 4.025 -11.624 1.00 73.88 83 ASP A O 1
ATOM 664 N N . VAL A 1 84 ? -40.516 2.345 -11.325 1.00 69.75 84 VAL A N 1
ATOM 665 C CA . VAL A 1 84 ? -39.295 3.138 -11.531 1.00 69.75 84 VAL A CA 1
ATOM 666 C C . VAL A 1 84 ? -38.963 3.271 -13.020 1.00 69.75 84 VAL A C 1
ATOM 668 O O . VAL A 1 84 ? -38.532 4.341 -13.453 1.00 69.75 84 VAL A O 1
ATOM 671 N N . LEU A 1 85 ? -39.163 2.212 -13.811 1.00 65.31 85 LEU A N 1
ATOM 672 C CA . LEU A 1 85 ? -38.802 2.168 -15.238 1.00 65.31 85 LEU A CA 1
ATOM 673 C C . LEU A 1 85 ? -39.921 2.679 -16.167 1.00 65.31 85 LEU A C 1
ATOM 675 O O . LEU A 1 85 ? -39.641 3.350 -17.158 1.00 65.31 85 LEU A O 1
ATOM 679 N N . GLY A 1 86 ? -41.186 2.441 -15.821 1.00 61.75 86 GLY A N 1
ATOM 680 C CA . GLY A 1 86 ? -42.370 2.708 -16.647 1.00 61.75 86 GLY A CA 1
ATOM 681 C C . GLY A 1 86 ? -42.777 4.179 -16.757 1.00 61.75 86 GLY A C 1
ATOM 682 O O . GLY A 1 86 ? -43.632 4.530 -17.566 1.00 61.75 86 GLY A O 1
ATOM 683 N N . LYS A 1 87 ? -42.143 5.091 -16.005 1.00 59.53 87 LYS A N 1
ATOM 684 C CA . LYS A 1 87 ? -42.353 6.544 -16.185 1.00 59.53 87 LYS A CA 1
ATOM 685 C C . LYS A 1 87 ? -41.781 7.075 -17.505 1.00 59.53 87 LYS A C 1
ATOM 687 O O . LYS A 1 87 ? -42.131 8.186 -17.903 1.00 59.53 87 LYS A O 1
ATOM 692 N N . ALA A 1 88 ? -40.910 6.316 -18.176 1.00 57.91 88 ALA A N 1
ATOM 693 C CA . ALA A 1 88 ? -40.372 6.679 -19.485 1.00 57.91 88 ALA A CA 1
ATOM 694 C C . ALA A 1 88 ? -41.424 6.554 -20.602 1.00 57.91 88 ALA A C 1
ATOM 696 O O . ALA A 1 88 ? -41.476 7.420 -21.474 1.00 57.91 88 ALA A O 1
ATOM 697 N N . ASP A 1 89 ? -42.314 5.560 -20.514 1.00 57.94 89 ASP A N 1
ATOM 698 C CA . ASP A 1 89 ? -43.373 5.303 -21.504 1.00 57.94 89 ASP A CA 1
ATOM 699 C C . ASP A 1 89 ? -44.488 6.365 -21.481 1.00 57.94 89 ASP A C 1
ATOM 701 O O . ASP A 1 89 ? -45.273 6.481 -22.420 1.00 57.94 89 ASP A O 1
ATOM 705 N N . ALA A 1 90 ? -44.536 7.190 -20.427 1.00 60.00 90 ALA A N 1
ATOM 706 C CA . ALA A 1 90 ? -45.459 8.317 -20.304 1.00 60.00 90 ALA A CA 1
ATOM 707 C C . ALA A 1 90 ? -45.012 9.569 -21.088 1.00 60.00 90 ALA A C 1
ATOM 709 O O . ALA A 1 90 ? -45.803 10.501 -21.256 1.00 60.00 90 ALA A O 1
ATOM 710 N N . ARG A 1 91 ? -43.761 9.626 -21.580 1.00 59.59 91 ARG A N 1
ATOM 711 C CA . ARG A 1 91 ? -43.353 10.662 -22.542 1.00 59.59 91 ARG A CA 1
ATOM 712 C C . ARG A 1 91 ? -43.873 10.242 -23.910 1.00 59.59 91 ARG A C 1
ATOM 714 O O . ARG A 1 91 ? -43.311 9.349 -24.533 1.00 59.59 91 ARG A O 1
ATOM 721 N N . GLY A 1 92 ? -44.959 10.876 -24.353 1.00 60.53 92 GLY A N 1
ATOM 722 C CA . GLY A 1 92 ? -45.531 10.655 -25.680 1.00 60.53 92 GLY A CA 1
ATOM 723 C C . GLY A 1 92 ? -44.454 10.645 -26.770 1.00 60.53 92 GLY A C 1
ATOM 724 O O . GLY A 1 92 ? -43.469 11.384 -26.691 1.00 60.53 92 GLY A O 1
ATOM 725 N N . LYS A 1 93 ? -44.630 9.781 -27.777 1.00 62.88 93 LYS A N 1
ATOM 726 C CA . LYS A 1 93 ? -43.764 9.750 -28.962 1.00 62.88 93 LYS A CA 1
ATOM 727 C C . LYS A 1 93 ? -43.795 11.149 -29.583 1.00 62.88 93 LYS A C 1
ATOM 729 O O . LYS A 1 93 ? -44.863 11.595 -29.983 1.00 62.88 93 LYS A O 1
ATOM 734 N N . GLY A 1 94 ? -42.664 11.856 -29.564 1.00 60.59 94 GLY A N 1
ATOM 735 C CA . GLY A 1 94 ? -42.579 13.225 -30.076 1.00 60.59 94 GLY A CA 1
ATOM 736 C C . GLY A 1 94 ? -43.012 13.325 -31.543 1.00 60.59 94 GLY A C 1
ATOM 737 O O . GLY A 1 94 ? -43.033 12.324 -32.254 1.00 60.59 94 GLY A O 1
ATOM 738 N N . ASP A 1 95 ? -43.310 14.542 -32.003 1.00 63.34 95 ASP A N 1
ATOM 739 C CA . ASP A 1 95 ? -43.907 14.839 -33.322 1.00 63.34 95 ASP A CA 1
ATOM 740 C C . ASP A 1 95 ? -43.066 14.411 -34.549 1.00 63.34 95 ASP A C 1
ATOM 742 O O . ASP A 1 95 ? -43.498 14.559 -35.692 1.00 63.34 95 ASP A O 1
ATOM 746 N N . TYR A 1 96 ? -41.865 13.864 -34.342 1.00 60.16 96 TYR A N 1
ATOM 747 C CA . TYR A 1 96 ? -40.972 13.395 -35.399 1.00 60.16 96 TYR A CA 1
ATOM 748 C C . TYR A 1 96 ? -41.139 11.885 -35.622 1.00 60.16 96 TYR A C 1
ATOM 750 O O . TYR A 1 96 ? -40.616 11.069 -34.869 1.00 60.16 96 TYR A O 1
ATOM 758 N N . GLN A 1 97 ? -41.838 11.514 -36.698 1.00 62.31 97 GLN A N 1
ATOM 759 C CA . GLN A 1 97 ? -42.086 10.124 -37.124 1.00 62.31 97 GLN A CA 1
ATOM 760 C C . GLN A 1 97 ? -40.929 9.489 -37.922 1.00 62.31 97 GLN A C 1
ATOM 762 O O . GLN A 1 97 ? -41.137 8.522 -38.651 1.00 62.31 97 GLN A O 1
ATOM 767 N N . ILE A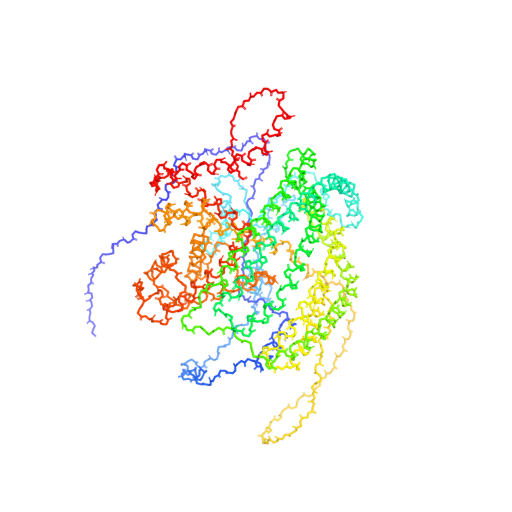 1 98 ? -39.712 10.030 -37.825 1.00 67.12 98 ILE A N 1
ATOM 768 C CA . ILE A 1 98 ? -38.537 9.462 -38.495 1.00 67.12 98 ILE A CA 1
ATOM 769 C C . ILE A 1 98 ? -37.681 8.775 -37.437 1.00 67.12 98 ILE A C 1
ATOM 771 O O . ILE A 1 98 ? -37.094 9.443 -36.584 1.00 67.12 98 ILE A O 1
ATOM 775 N N . ASP A 1 99 ? -37.596 7.448 -37.506 1.00 72.88 99 ASP A N 1
ATOM 776 C CA . ASP A 1 99 ? -36.643 6.684 -36.706 1.00 72.88 99 ASP A CA 1
ATOM 777 C C . ASP A 1 99 ? -35.225 7.165 -37.034 1.00 72.88 99 ASP A C 1
ATOM 779 O O . ASP A 1 99 ? -34.812 7.207 -38.196 1.00 72.88 99 ASP A O 1
ATOM 783 N N . TYR A 1 100 ? -34.472 7.570 -36.012 1.00 79.75 100 TYR A N 1
ATOM 784 C CA . TYR A 1 100 ? -33.096 8.017 -36.197 1.00 79.75 100 TYR A CA 1
ATOM 785 C C . TYR A 1 100 ? -32.245 6.865 -36.743 1.00 79.75 100 TYR A C 1
ATOM 787 O O . TYR A 1 100 ? -31.940 5.906 -36.032 1.00 79.75 100 TYR A O 1
ATOM 795 N N . VAL A 1 101 ? -31.826 6.983 -38.003 1.00 83.69 101 VAL A N 1
ATOM 796 C CA . VAL A 1 101 ? -30.865 6.069 -38.621 1.00 83.69 101 VAL A CA 1
ATOM 797 C C . VAL A 1 101 ? -29.490 6.740 -38.603 1.00 83.69 101 VAL A C 1
ATOM 799 O O . VAL A 1 101 ? -29.315 7.782 -39.240 1.00 83.69 101 VAL A O 1
ATOM 802 N N . PRO A 1 102 ? -28.497 6.185 -37.882 1.00 86.19 102 PRO A N 1
ATOM 803 C CA . PRO A 1 102 ? -27.160 6.757 -37.860 1.00 86.19 102 PRO A CA 1
ATOM 804 C C . PRO A 1 102 ? -26.520 6.689 -39.251 1.00 86.19 102 PRO A C 1
ATOM 806 O O . PRO A 1 102 ? -26.651 5.695 -39.967 1.00 86.19 102 PRO A O 1
ATOM 809 N N . ALA A 1 103 ? -25.783 7.739 -39.612 1.00 87.19 103 ALA A N 1
ATOM 810 C CA . ALA A 1 103 ? -25.041 7.788 -40.866 1.00 87.19 103 ALA A CA 1
ATOM 811 C C . ALA A 1 103 ? -24.008 6.640 -40.964 1.00 87.19 103 ALA A C 1
ATOM 813 O O . ALA A 1 103 ? -23.449 6.212 -39.944 1.00 87.19 103 ALA A O 1
ATOM 814 N N . PRO A 1 104 ? -23.720 6.130 -42.178 1.00 89.19 104 PRO A N 1
ATOM 815 C CA . PRO A 1 104 ? -22.744 5.065 -42.364 1.00 89.19 104 PRO A CA 1
ATOM 816 C C . PRO A 1 104 ? -21.340 5.514 -41.944 1.00 89.19 104 PRO A C 1
ATOM 818 O O . PRO A 1 104 ? -20.920 6.641 -42.182 1.00 89.19 104 PRO A O 1
ATOM 821 N N . ARG A 1 105 ? -20.577 4.589 -41.349 1.00 88.00 105 ARG A N 1
ATOM 822 C CA . ARG A 1 105 ? -19.191 4.842 -40.906 1.00 88.00 105 ARG A CA 1
ATOM 823 C C . ARG A 1 105 ? -18.181 4.950 -42.053 1.00 88.00 105 ARG A C 1
ATOM 825 O O . ARG A 1 105 ? -17.075 5.414 -41.817 1.00 88.00 105 ARG A O 1
ATOM 832 N N . ILE A 1 106 ? -18.536 4.446 -43.235 1.00 91.12 106 ILE A N 1
ATOM 833 C CA . ILE A 1 106 ? -17.709 4.476 -44.445 1.00 91.12 106 ILE A CA 1
ATOM 834 C C . ILE A 1 106 ? -18.226 5.625 -45.301 1.00 91.12 106 ILE A C 1
ATOM 836 O O . ILE A 1 106 ? -19.388 5.608 -45.711 1.00 91.12 106 ILE A O 1
ATOM 840 N N . THR A 1 107 ? -17.373 6.610 -45.551 1.00 93.06 107 THR A N 1
ATOM 841 C CA . THR A 1 107 ? -17.698 7.791 -46.357 1.00 93.06 107 THR A CA 1
ATOM 842 C C . THR A 1 107 ? -17.413 7.553 -47.842 1.00 93.06 107 THR A C 1
ATOM 844 O O . THR A 1 107 ? -16.765 6.577 -48.220 1.00 93.06 107 THR A O 1
ATOM 847 N N . GLU A 1 108 ? -17.850 8.460 -48.717 1.00 92.44 108 GLU A N 1
ATOM 848 C CA . GLU A 1 108 ? -17.467 8.404 -50.137 1.00 92.44 108 GLU A CA 1
ATOM 849 C C . GLU A 1 108 ? -15.947 8.579 -50.333 1.00 92.44 108 GLU A C 1
ATOM 851 O O . GLU A 1 108 ? -15.363 7.922 -51.193 1.00 92.44 108 GLU A O 1
ATOM 856 N N . ALA A 1 109 ? -15.281 9.367 -49.476 1.00 93.00 109 ALA A N 1
ATOM 857 C CA . ALA A 1 109 ? -13.825 9.543 -49.489 1.00 93.00 109 ALA A CA 1
ATOM 858 C C . ALA A 1 109 ? -13.058 8.265 -49.091 1.00 93.00 109 ALA A C 1
ATOM 860 O O . ALA A 1 109 ? -11.928 8.055 -49.535 1.00 93.00 109 ALA A O 1
ATOM 861 N N . ASP A 1 110 ? -13.670 7.390 -48.283 1.00 91.62 110 ASP A N 1
ATOM 862 C CA . ASP A 1 110 ? -13.126 6.060 -47.980 1.00 91.62 110 ASP A CA 1
ATOM 863 C C . ASP A 1 110 ? -13.166 5.138 -49.193 1.00 91.62 110 ASP A C 1
ATOM 865 O O . ASP A 1 110 ? -12.200 4.424 -49.458 1.00 91.62 110 ASP A O 1
ATOM 869 N N . LYS A 1 111 ? -14.265 5.176 -49.955 1.00 93.25 111 LYS A N 1
ATOM 870 C CA . LYS A 1 111 ? -14.433 4.343 -51.153 1.00 93.25 111 LYS A CA 1
ATOM 871 C C . LYS A 1 111 ? -13.463 4.741 -52.264 1.00 93.25 111 LYS A C 1
ATOM 873 O O . LYS A 1 111 ? -12.940 3.868 -52.949 1.00 93.25 111 LYS A O 1
ATOM 878 N N . THR A 1 112 ? -13.212 6.039 -52.433 1.00 93.19 112 THR A N 1
ATOM 879 C CA . THR A 1 112 ? -12.284 6.571 -53.446 1.00 93.19 112 THR A CA 1
ATOM 880 C C . THR A 1 112 ? -10.834 6.653 -52.966 1.00 93.19 112 THR A C 1
ATOM 882 O O . THR A 1 112 ? -9.952 6.986 -53.754 1.00 93.19 112 THR A O 1
ATOM 885 N N . ASN A 1 113 ? -10.571 6.329 -51.694 1.00 91.75 113 ASN A N 1
ATOM 886 C CA . ASN A 1 113 ? -9.267 6.456 -51.042 1.00 91.75 113 ASN A CA 1
ATOM 887 C C . ASN A 1 113 ? -8.640 7.857 -51.197 1.00 91.75 113 ASN A C 1
ATOM 889 O O . ASN A 1 113 ? -7.432 7.994 -51.413 1.00 91.75 113 ASN A O 1
ATOM 893 N N . ASP A 1 114 ? -9.457 8.905 -51.082 1.00 93.75 114 ASP A N 1
ATOM 894 C CA . ASP A 1 114 ? -9.003 10.286 -51.234 1.00 93.75 114 ASP A CA 1
ATOM 895 C C . ASP A 1 114 ? -8.152 10.730 -50.033 1.00 93.75 114 ASP A C 1
ATOM 897 O O . ASP A 1 114 ? -8.657 11.058 -48.957 1.00 93.75 114 ASP A O 1
ATOM 901 N N . GLN A 1 115 ? -6.832 10.749 -50.224 1.00 90.19 115 GLN A N 1
ATOM 902 C CA . GLN A 1 115 ? -5.864 11.132 -49.194 1.00 90.19 115 GLN A CA 1
ATOM 903 C C . GLN A 1 115 ? -5.855 12.636 -48.889 1.00 90.19 115 GLN A C 1
ATOM 905 O O . GLN A 1 115 ? -5.268 13.031 -47.884 1.00 90.19 115 GLN A O 1
ATOM 910 N N . LYS A 1 116 ? -6.502 13.469 -49.717 1.00 90.44 116 LYS A N 1
ATOM 911 C CA . LYS A 1 116 ? -6.617 14.918 -49.491 1.00 90.44 116 LYS A CA 1
ATOM 912 C C . LYS A 1 116 ? -7.845 15.285 -48.654 1.00 90.44 116 LYS A C 1
ATOM 914 O O . LYS A 1 116 ? -7.894 16.378 -48.096 1.00 90.44 116 LYS A O 1
ATOM 919 N N . SER A 1 117 ? -8.828 14.389 -48.546 1.00 92.94 117 SER A N 1
ATOM 920 C CA . SER A 1 117 ? -10.050 14.625 -47.778 1.00 92.94 117 SER A CA 1
ATOM 921 C C . SER A 1 117 ? -9.881 14.313 -46.289 1.00 92.94 117 SER A C 1
ATOM 923 O O . SER A 1 117 ? -9.424 13.238 -45.898 1.00 92.94 117 SER A O 1
ATOM 925 N N . LEU A 1 118 ? -10.354 15.225 -45.434 1.00 91.31 118 LEU A N 1
ATOM 926 C CA . LEU A 1 118 ? -10.429 15.010 -43.984 1.00 91.31 118 LEU A CA 1
ATOM 927 C C . LEU A 1 118 ? -11.568 14.071 -43.570 1.00 91.31 118 LEU A C 1
ATOM 929 O O . LEU A 1 118 ? -11.563 13.590 -42.436 1.00 91.31 118 LEU A O 1
ATOM 933 N N . GLN A 1 119 ? -12.517 13.792 -44.469 1.00 92.81 119 GLN A N 1
ATOM 934 C CA . GLN A 1 119 ? -13.671 12.925 -44.202 1.00 92.81 119 GLN A CA 1
ATOM 935 C C . GLN A 1 119 ? -13.364 11.432 -44.404 1.00 92.81 119 GLN A C 1
ATOM 937 O O . GLN A 1 119 ? -14.226 10.597 -44.162 1.00 92.81 119 GLN A O 1
ATOM 942 N N . ARG A 1 120 ? -12.134 11.073 -44.796 1.00 93.69 120 ARG A N 1
ATOM 943 C CA . ARG A 1 120 ? -11.675 9.681 -44.930 1.00 93.69 120 ARG A CA 1
ATOM 944 C C . ARG A 1 120 ? -11.247 9.095 -43.581 1.00 93.69 120 ARG A C 1
ATOM 946 O O . ARG A 1 120 ? -10.561 9.760 -42.822 1.00 93.69 120 ARG A O 1
ATOM 953 N N . ALA A 1 121 ? -11.552 7.841 -43.284 1.00 90.88 121 ALA A N 1
ATOM 954 C CA . ALA A 1 121 ? -11.124 7.099 -42.100 1.00 90.88 121 ALA A CA 1
ATOM 955 C C . ALA A 1 121 ? -11.499 7.824 -40.798 1.00 90.88 121 ALA A C 1
ATOM 957 O O . ALA A 1 121 ? -10.649 8.249 -40.007 1.00 90.88 121 ALA A O 1
ATOM 958 N N . LEU A 1 122 ? -12.806 8.001 -40.590 1.00 93.31 122 LEU A N 1
ATOM 959 C CA . LEU A 1 122 ? -13.359 8.685 -39.416 1.00 93.31 122 LEU A CA 1
ATOM 960 C C . LEU A 1 122 ? -12.976 8.013 -38.088 1.00 93.31 122 LEU A C 1
ATOM 962 O O . LEU A 1 122 ? -13.038 8.654 -37.045 1.00 93.31 122 LEU A O 1
ATOM 966 N N . ASP A 1 123 ? -12.597 6.736 -38.102 1.00 92.00 123 ASP A N 1
ATOM 967 C CA . ASP A 1 123 ? -12.191 5.967 -36.925 1.00 92.00 123 ASP A CA 1
ATOM 968 C C . ASP A 1 123 ? -10.684 5.990 -36.633 1.00 92.00 123 ASP A C 1
ATOM 970 O O . ASP A 1 123 ? -10.260 5.481 -35.595 1.00 92.00 123 ASP A O 1
ATOM 974 N N . ASN A 1 124 ? -9.881 6.604 -37.503 1.00 91.06 124 ASN A N 1
ATOM 975 C CA . ASN A 1 124 ? -8.431 6.695 -37.358 1.00 91.06 124 ASN A CA 1
ATOM 976 C C . ASN A 1 124 ? -7.956 8.138 -37.191 1.00 91.06 124 ASN A C 1
ATOM 978 O O . ASN A 1 124 ? -8.662 9.096 -37.507 1.00 91.06 124 ASN A O 1
ATOM 982 N N . LYS A 1 125 ? -6.725 8.283 -36.697 1.00 93.94 125 LYS A N 1
ATOM 983 C CA . LYS A 1 125 ? -5.996 9.551 -36.728 1.00 93.94 125 LYS A CA 1
ATOM 984 C C . LYS A 1 125 ? -5.477 9.799 -38.142 1.00 93.94 125 LYS A C 1
ATOM 986 O O . LYS A 1 125 ? -4.918 8.885 -38.747 1.00 93.94 125 LYS A O 1
ATOM 991 N N . LEU A 1 126 ? -5.640 11.017 -38.648 1.00 94.25 126 LEU A N 1
ATOM 992 C CA . LEU A 1 126 ? -4.993 11.454 -39.887 1.00 94.25 126 LEU A CA 1
ATOM 993 C C . LEU A 1 126 ? -3.892 12.459 -39.573 1.00 94.25 126 LEU A C 1
ATOM 995 O O . LEU A 1 126 ? -4.058 13.280 -38.677 1.00 94.25 126 LEU A O 1
ATOM 999 N N . TYR A 1 127 ? -2.813 12.415 -40.349 1.00 94.75 127 TYR A N 1
ATOM 1000 C CA . TYR A 1 127 ? -1.669 13.314 -40.224 1.00 94.75 127 TYR A CA 1
ATOM 1001 C C . TYR A 1 127 ? -1.486 14.104 -41.517 1.00 94.75 127 TYR A C 1
ATOM 1003 O O . TYR A 1 127 ? -1.609 13.538 -42.606 1.00 94.75 127 TYR A O 1
ATOM 1011 N N . LEU A 1 128 ? -1.187 15.397 -41.399 1.00 93.50 128 LEU A N 1
ATOM 1012 C CA . LEU A 1 128 ? -0.830 16.234 -42.540 1.00 93.50 128 LEU A CA 1
ATOM 1013 C C . LEU A 1 128 ? 0.638 16.005 -42.916 1.00 93.50 128 LEU A C 1
ATOM 1015 O O . LEU A 1 128 ? 1.532 16.208 -42.097 1.00 93.50 128 LEU A O 1
ATOM 1019 N N . LEU A 1 129 ? 0.870 15.628 -44.170 1.00 92.69 129 LEU A N 1
ATOM 1020 C CA . LEU A 1 129 ? 2.192 15.514 -44.776 1.00 92.69 129 LEU A CA 1
ATOM 1021 C C . LEU A 1 129 ? 2.233 16.369 -46.040 1.00 92.69 129 LEU A C 1
ATOM 1023 O O . LEU A 1 129 ? 1.255 16.435 -46.788 1.00 92.69 129 LEU A O 1
ATOM 1027 N N . LEU A 1 130 ? 3.372 17.004 -46.278 1.00 90.88 130 LEU A N 1
ATOM 1028 C CA . LEU A 1 130 ? 3.643 17.829 -47.448 1.00 90.88 130 LEU A CA 1
ATOM 1029 C C . LEU A 1 130 ? 4.668 17.131 -48.328 1.00 90.88 130 LEU A C 1
ATOM 1031 O O . LEU A 1 130 ? 5.590 16.500 -47.820 1.00 90.88 130 LEU A O 1
ATOM 1035 N N . TYR A 1 131 ? 4.513 17.248 -49.643 1.00 88.88 131 TYR A N 1
ATOM 1036 C CA . TYR A 1 131 ? 5.499 16.753 -50.595 1.00 88.88 131 TYR A CA 1
ATOM 1037 C C . TYR A 1 131 ? 6.346 17.924 -51.085 1.00 88.88 131 TYR A C 1
ATOM 1039 O O . TYR A 1 131 ? 5.837 18.805 -51.781 1.00 88.88 131 TYR A O 1
ATOM 1047 N N . GLY A 1 132 ? 7.619 17.961 -50.695 1.00 85.06 132 GLY A N 1
ATOM 1048 C CA . GLY A 1 132 ? 8.455 19.136 -50.906 1.00 85.06 132 GLY A CA 1
ATOM 1049 C C . GLY A 1 132 ? 9.917 18.933 -50.532 1.00 85.06 132 GLY A C 1
ATOM 1050 O O . GLY A 1 132 ? 10.364 17.827 -50.232 1.00 85.06 132 GLY A O 1
ATOM 1051 N N . LYS A 1 133 ? 10.687 20.019 -50.605 1.00 79.38 133 LYS A N 1
ATOM 1052 C CA . LYS A 1 133 ? 12.087 20.024 -50.177 1.00 79.38 133 LYS A CA 1
ATOM 1053 C C . LYS A 1 133 ? 12.134 20.222 -48.665 1.00 79.38 133 LYS A C 1
ATOM 1055 O O . LYS A 1 133 ? 11.878 21.326 -48.196 1.00 79.38 133 LYS A O 1
ATOM 1060 N N . ALA A 1 134 ? 12.466 19.155 -47.950 1.00 78.62 134 ALA A N 1
ATOM 1061 C CA . ALA A 1 134 ? 12.694 19.193 -46.514 1.00 78.62 134 ALA A CA 1
ATOM 1062 C C . ALA A 1 134 ? 14.134 19.617 -46.181 1.00 78.62 134 ALA A C 1
ATOM 1064 O O . ALA A 1 134 ? 15.064 19.395 -46.969 1.00 78.62 134 ALA A O 1
ATOM 1065 N N . TYR A 1 135 ? 14.325 20.180 -44.996 1.00 70.00 135 TYR A N 1
ATOM 1066 C CA . TYR A 1 135 ? 15.620 20.490 -44.418 1.00 70.00 135 TYR A CA 1
ATOM 1067 C C . TYR A 1 135 ? 16.405 19.190 -44.172 1.00 70.00 135 TYR A C 1
ATOM 1069 O O . TYR A 1 135 ? 15.954 18.304 -43.451 1.00 70.00 135 TYR A O 1
ATOM 1077 N N . GLY A 1 136 ? 17.577 19.058 -44.802 1.00 63.75 136 GLY A N 1
ATOM 1078 C CA . GLY A 1 136 ? 18.401 17.842 -44.731 1.00 63.75 136 GLY A CA 1
ATOM 1079 C C . GLY A 1 136 ? 18.041 16.739 -45.739 1.00 63.75 136 GLY A C 1
ATOM 1080 O O . GLY A 1 136 ? 18.535 15.621 -45.609 1.00 63.75 136 GLY A O 1
ATOM 1081 N N . SER A 1 137 ? 17.205 17.018 -46.752 1.00 63.72 137 SER A N 1
ATOM 1082 C CA . SER A 1 137 ? 16.948 16.059 -47.839 1.00 63.72 137 SER A CA 1
ATOM 1083 C C . SER A 1 137 ? 18.204 15.847 -48.709 1.00 63.72 137 SER A C 1
ATOM 1085 O O . SER A 1 137 ? 18.747 16.836 -49.215 1.00 63.72 137 SER A O 1
ATOM 1087 N N . PRO A 1 138 ? 18.650 14.594 -48.944 1.00 57.62 138 PRO A N 1
ATOM 1088 C CA . PRO A 1 138 ? 19.786 14.312 -49.817 1.00 57.62 138 PRO A CA 1
ATOM 1089 C C . PRO A 1 138 ? 19.479 14.772 -51.254 1.00 57.62 138 PRO A C 1
ATOM 1091 O O . PRO A 1 138 ? 18.443 14.432 -51.833 1.00 57.62 138 PRO A O 1
ATOM 1094 N N . ASP A 1 139 ? 20.370 15.585 -51.824 1.00 60.41 139 ASP A N 1
ATOM 1095 C CA . ASP A 1 139 ? 20.316 16.135 -53.190 1.00 60.41 139 ASP A CA 1
ATOM 1096 C C . ASP A 1 139 ? 19.112 17.037 -53.532 1.00 60.41 139 ASP A C 1
ATOM 1098 O O . ASP A 1 139 ? 18.809 17.262 -54.707 1.00 60.41 139 ASP A O 1
ATOM 1102 N N . GLY A 1 140 ? 18.373 17.554 -52.542 1.00 62.78 140 GLY A N 1
ATOM 1103 C CA . GLY A 1 140 ? 17.231 18.443 -52.801 1.00 62.78 140 GLY A CA 1
ATOM 1104 C C . GLY A 1 140 ? 16.061 17.774 -53.540 1.00 62.78 140 GLY A C 1
ATOM 1105 O O . GLY A 1 140 ? 15.228 18.471 -54.135 1.00 62.78 140 GLY A O 1
ATOM 1106 N N . LYS A 1 141 ? 15.981 16.436 -53.505 1.00 75.00 141 LYS A N 1
ATOM 1107 C CA . LYS A 1 141 ? 14.847 15.667 -54.034 1.00 75.00 141 LYS A CA 1
ATOM 1108 C C . LYS A 1 141 ? 13.604 15.884 -53.157 1.00 75.00 141 LYS A C 1
ATOM 1110 O O . LYS A 1 141 ? 13.733 15.961 -51.931 1.00 75.00 141 LYS A O 1
ATOM 1115 N N . PRO A 1 142 ? 12.404 15.987 -53.758 1.00 80.56 142 PRO A N 1
ATOM 1116 C CA . PRO A 1 142 ? 11.175 16.162 -53.000 1.00 80.56 142 PRO A CA 1
ATOM 1117 C C . PRO A 1 142 ? 10.839 14.888 -52.216 1.00 80.56 142 PRO A C 1
ATOM 1119 O O . PRO A 1 142 ? 10.754 13.793 -52.777 1.00 80.56 142 PRO A O 1
ATOM 1122 N N . VAL A 1 143 ? 10.639 15.050 -50.912 1.00 86.69 143 VAL A N 1
ATOM 1123 C CA . VAL A 1 143 ? 10.288 13.994 -49.958 1.00 86.69 143 VAL A CA 1
ATOM 1124 C C . VAL A 1 143 ? 9.008 14.375 -49.219 1.00 86.69 143 VAL A C 1
ATOM 1126 O O . VAL A 1 143 ? 8.618 15.541 -49.186 1.00 86.69 143 VAL A O 1
ATOM 1129 N N . TRP A 1 144 ? 8.325 13.386 -48.646 1.00 88.38 144 TRP A N 1
ATOM 1130 C CA . TRP A 1 144 ? 7.208 13.659 -47.746 1.00 88.38 144 TRP A CA 1
ATOM 1131 C C . TRP A 1 144 ? 7.745 14.087 -46.384 1.00 88.38 144 TRP A C 1
ATOM 1133 O O . TRP A 1 144 ? 8.508 13.346 -45.769 1.00 88.38 144 TRP A O 1
ATOM 1143 N N . HIS A 1 145 ? 7.343 15.263 -45.917 1.00 88.25 145 HIS A N 1
ATOM 1144 C CA . HIS A 1 145 ? 7.782 15.830 -44.646 1.00 88.25 145 HIS A CA 1
ATOM 1145 C C . HIS A 1 145 ? 6.636 16.560 -43.939 1.00 88.25 145 HIS A C 1
ATOM 1147 O O . HIS A 1 145 ? 5.560 16.778 -44.503 1.00 88.25 145 HIS A O 1
ATOM 1153 N N . PHE A 1 146 ? 6.850 16.919 -42.677 1.00 92.38 146 PHE A N 1
ATOM 1154 C CA . PHE A 1 146 ? 5.915 17.750 -41.924 1.00 92.38 146 PHE A CA 1
ATOM 1155 C C . PHE A 1 146 ? 6.126 19.236 -42.248 1.00 92.38 146 PHE A C 1
ATOM 1157 O O . PHE A 1 146 ? 7.237 19.616 -42.620 1.00 92.38 146 PHE A O 1
ATOM 1164 N N . PRO A 1 147 ? 5.103 20.095 -42.089 1.00 92.75 147 PRO A N 1
ATOM 1165 C CA . PRO A 1 147 ? 5.290 21.543 -42.095 1.00 92.75 147 PRO A CA 1
ATOM 1166 C C . PRO A 1 147 ? 6.440 21.949 -41.169 1.00 92.75 147 PRO A C 1
ATOM 1168 O O . PRO A 1 147 ? 6.381 21.712 -39.964 1.00 92.75 147 PRO A O 1
ATOM 1171 N N . GLU A 1 148 ? 7.493 22.533 -41.728 1.00 90.38 148 GLU A N 1
ATOM 1172 C CA . GLU A 1 148 ? 8.710 22.850 -40.988 1.00 90.38 148 GLU A CA 1
ATOM 1173 C C . GLU A 1 148 ? 9.277 24.209 -41.381 1.00 90.38 148 GLU A C 1
ATOM 1175 O O . GLU A 1 148 ? 9.059 24.695 -42.494 1.00 90.38 148 GLU A O 1
ATOM 1180 N N . LYS A 1 149 ? 9.988 24.835 -40.444 1.00 89.62 149 LYS A N 1
ATOM 1181 C CA . LYS A 1 149 ? 10.633 26.132 -40.626 1.00 89.62 149 LYS A CA 1
ATOM 1182 C C . LYS A 1 149 ? 11.915 26.199 -39.804 1.00 89.62 149 LYS A C 1
ATOM 1184 O O . LYS A 1 149 ? 11.943 25.769 -38.652 1.00 89.62 149 LYS A O 1
ATOM 1189 N N . VAL A 1 150 ? 12.972 26.740 -40.403 1.00 89.25 150 VAL A N 1
ATOM 1190 C CA . VAL A 1 150 ? 14.224 27.034 -39.697 1.00 89.25 150 VAL A CA 1
ATOM 1191 C C . VAL A 1 150 ? 13.963 28.163 -38.700 1.00 89.25 150 VAL A C 1
ATOM 1193 O O . VAL A 1 150 ? 13.328 29.159 -39.042 1.00 89.25 150 VAL A O 1
ATOM 1196 N N . TYR A 1 151 ? 14.409 27.974 -37.464 1.00 87.19 151 TYR A N 1
ATOM 1197 C CA . TYR A 1 151 ? 14.286 28.968 -36.407 1.00 87.19 151 TYR A CA 1
ATOM 1198 C C . TYR A 1 151 ? 15.322 30.072 -36.617 1.00 87.19 151 TYR A C 1
ATOM 1200 O O . TYR A 1 151 ? 16.517 29.782 -36.666 1.00 87.19 151 TYR A O 1
ATOM 1208 N N . GLU A 1 152 ? 14.867 31.319 -36.739 1.00 83.38 152 GLU A N 1
ATOM 1209 C CA . GLU A 1 152 ? 15.752 32.460 -36.999 1.00 83.38 152 GLU A CA 1
ATOM 1210 C C . GLU A 1 152 ? 15.524 33.582 -35.982 1.00 83.38 152 GLU A C 1
ATOM 1212 O O . GLU A 1 152 ? 16.369 33.810 -35.122 1.00 83.38 152 GLU A O 1
ATOM 1217 N N . ASN A 1 153 ? 14.379 34.269 -36.061 1.00 79.56 153 ASN A N 1
ATOM 1218 C CA . ASN A 1 153 ? 14.130 35.525 -35.338 1.00 79.56 153 ASN A CA 1
ATOM 1219 C C . ASN A 1 153 ? 12.829 35.521 -34.512 1.00 79.56 153 ASN A C 1
ATOM 1221 O O . ASN A 1 153 ? 12.386 36.571 -34.048 1.00 79.56 153 ASN A O 1
ATOM 1225 N N . GLU A 1 154 ? 12.161 34.376 -34.362 1.00 86.88 154 GLU A N 1
ATOM 1226 C CA . GLU A 1 154 ? 10.930 34.276 -33.574 1.00 86.88 154 GLU A CA 1
ATOM 1227 C C . GLU A 1 154 ? 11.196 34.300 -32.061 1.00 86.88 154 GLU A C 1
ATOM 1229 O O . GLU A 1 154 ? 12.202 33.786 -31.591 1.00 86.88 154 GLU A O 1
ATOM 1234 N N . GLU A 1 155 ? 10.262 34.840 -31.269 1.00 83.12 155 GLU A N 1
ATOM 1235 C CA . GLU A 1 155 ? 10.420 34.934 -29.805 1.00 83.12 155 GLU A CA 1
ATOM 1236 C C . GLU A 1 155 ? 10.420 33.563 -29.103 1.00 83.12 155 GLU A C 1
ATOM 1238 O O . GLU A 1 155 ? 11.006 33.405 -28.033 1.00 83.12 155 GLU A O 1
ATOM 1243 N N . THR A 1 156 ? 9.731 32.565 -29.671 1.00 88.25 156 THR A N 1
ATOM 1244 C CA . THR A 1 156 ? 9.666 31.205 -29.117 1.00 88.25 156 THR A CA 1
ATOM 1245 C C . THR A 1 156 ? 9.623 30.150 -30.221 1.00 88.25 156 THR A C 1
ATOM 1247 O O . THR A 1 156 ? 9.075 30.379 -31.302 1.00 88.25 156 THR A O 1
ATOM 1250 N N . LEU A 1 157 ? 10.115 28.940 -29.926 1.00 88.06 157 LEU A N 1
ATOM 1251 C CA . LEU A 1 157 ? 10.018 27.785 -30.835 1.00 88.06 157 LEU A CA 1
ATOM 1252 C C . LEU A 1 157 ? 8.566 27.447 -31.208 1.00 88.06 157 LEU A C 1
ATOM 1254 O O . LEU A 1 157 ? 8.297 27.020 -32.330 1.00 88.06 157 LEU A O 1
ATOM 1258 N N . ARG A 1 158 ? 7.619 27.686 -30.292 1.00 90.62 158 ARG A N 1
ATOM 1259 C CA . ARG A 1 158 ? 6.187 27.524 -30.559 1.00 90.62 158 ARG A CA 1
ATOM 1260 C C . ARG A 1 158 ? 5.693 28.508 -31.619 1.00 90.62 158 ARG A C 1
ATOM 1262 O O . ARG A 1 158 ? 5.000 28.085 -32.534 1.00 90.62 158 ARG A O 1
ATOM 1269 N N . LEU A 1 159 ? 6.063 29.787 -31.534 1.00 90.94 159 LEU A N 1
ATOM 1270 C CA . LEU A 1 159 ? 5.682 30.785 -32.543 1.00 90.94 159 LEU A CA 1
ATOM 1271 C C . LEU A 1 159 ? 6.303 30.474 -33.912 1.00 90.94 159 LEU A C 1
ATOM 1273 O O . LEU A 1 159 ? 5.649 30.646 -34.940 1.00 90.94 159 LEU A O 1
ATOM 1277 N N . CYS A 1 160 ? 7.532 29.951 -33.933 1.00 92.12 160 CYS A N 1
ATOM 1278 C CA . CYS A 1 160 ? 8.160 29.466 -35.161 1.00 92.12 160 CYS A CA 1
ATOM 1279 C C . CYS A 1 160 ? 7.354 28.315 -35.788 1.00 92.12 160 CYS A C 1
ATOM 1281 O O . CYS A 1 160 ? 6.986 28.397 -36.962 1.00 92.12 160 CYS A O 1
ATOM 1283 N N . ALA A 1 161 ? 6.970 27.313 -34.991 1.00 91.94 161 ALA A N 1
ATOM 1284 C CA . ALA A 1 161 ? 6.086 26.221 -35.402 1.00 91.94 161 ALA A CA 1
ATOM 1285 C C . ALA A 1 161 ? 4.704 26.711 -35.887 1.00 91.94 161 ALA A C 1
ATOM 1287 O O . ALA A 1 161 ? 4.229 26.297 -36.945 1.00 91.94 161 ALA A O 1
ATOM 1288 N N . GLU A 1 162 ? 4.065 27.635 -35.166 1.00 92.25 162 GLU A N 1
ATOM 1289 C CA . GLU A 1 162 ? 2.795 28.246 -35.576 1.00 92.25 162 GLU A CA 1
ATOM 1290 C C . GLU A 1 162 ? 2.942 28.951 -36.931 1.00 92.25 162 GLU A C 1
ATOM 1292 O O . GLU A 1 162 ? 2.119 28.758 -37.826 1.00 92.25 162 GLU A O 1
ATOM 1297 N N . SER A 1 163 ? 4.033 29.690 -37.144 1.00 90.88 163 SER A N 1
ATOM 1298 C CA . SER A 1 163 ? 4.310 30.331 -38.432 1.00 90.88 163 SER A CA 1
ATOM 1299 C C . SER A 1 163 ? 4.556 29.323 -39.565 1.00 90.88 163 SER A C 1
ATOM 1301 O O . SER A 1 163 ? 4.116 29.563 -40.691 1.00 90.88 163 SER A O 1
ATOM 1303 N N . ALA A 1 164 ? 5.187 28.179 -39.266 1.00 91.06 164 ALA A N 1
ATOM 1304 C CA . ALA A 1 164 ? 5.417 27.087 -40.212 1.00 91.06 164 ALA A CA 1
ATOM 1305 C C . ALA A 1 164 ? 4.104 26.438 -40.668 1.00 91.06 164 ALA A C 1
ATOM 1307 O O . ALA A 1 164 ? 3.938 26.123 -41.841 1.00 91.06 164 ALA A O 1
ATOM 1308 N N . LEU A 1 165 ? 3.141 26.268 -39.760 1.00 92.94 165 LEU A N 1
ATOM 1309 C CA . LEU A 1 165 ? 1.821 25.751 -40.119 1.00 92.94 165 LEU A CA 1
ATOM 1310 C C . LEU A 1 165 ? 0.966 26.819 -40.822 1.00 92.94 165 LEU A C 1
ATOM 1312 O O . LEU A 1 165 ? 0.235 26.512 -41.766 1.00 92.94 165 LEU A O 1
ATOM 1316 N N . LYS A 1 166 ? 1.083 28.087 -40.405 1.00 92.44 166 LYS A N 1
ATOM 1317 C CA . LYS A 1 166 ? 0.356 29.216 -41.002 1.00 92.44 166 LYS A CA 1
ATOM 1318 C C . LYS A 1 166 ? 0.752 29.464 -42.454 1.00 92.44 166 LYS A C 1
ATOM 1320 O O . LYS A 1 166 ? -0.109 29.825 -43.247 1.00 92.44 166 LYS A O 1
ATOM 1325 N N . SER A 1 167 ? 2.015 29.250 -42.826 1.00 88.12 167 SER A N 1
ATOM 1326 C CA . SER A 1 167 ? 2.450 29.380 -44.226 1.00 88.12 167 SER A CA 1
ATOM 1327 C C . SER A 1 167 ? 1.775 28.361 -45.154 1.00 88.12 167 SER A C 1
ATOM 1329 O O . SER A 1 167 ? 1.623 28.627 -46.343 1.00 88.12 167 SER A O 1
ATOM 1331 N N . VAL A 1 168 ? 1.328 27.227 -44.607 1.00 88.38 168 VAL A N 1
ATOM 1332 C CA . VAL A 1 168 ? 0.676 26.139 -45.346 1.00 88.38 168 VAL A CA 1
ATOM 1333 C C . VAL A 1 168 ? -0.845 26.301 -45.361 1.00 88.38 168 VAL A C 1
ATOM 1335 O O . VAL A 1 168 ? -1.468 26.136 -46.407 1.00 88.38 168 VAL A O 1
ATOM 1338 N N . LEU A 1 169 ? -1.454 26.611 -44.211 1.00 87.56 169 LEU A N 1
ATOM 1339 C CA . LEU A 1 169 ? -2.915 26.682 -44.055 1.00 87.56 169 LEU A CA 1
ATOM 1340 C C . LEU A 1 169 ? -3.497 28.090 -44.267 1.00 87.56 169 LEU A C 1
ATOM 1342 O O . LEU A 1 169 ? -4.701 28.232 -44.473 1.00 87.56 169 LEU A O 1
ATOM 1346 N N . GLY A 1 170 ? -2.671 29.135 -44.192 1.00 88.06 170 GLY A N 1
ATOM 1347 C CA . GLY A 1 170 ? -3.075 30.545 -44.234 1.00 88.06 170 GLY A CA 1
ATOM 1348 C C . GLY A 1 170 ? -3.692 31.048 -42.923 1.00 88.06 170 GLY A C 1
ATOM 1349 O O . GLY A 1 170 ? -3.239 32.056 -42.373 1.00 88.06 170 GLY A O 1
ATOM 1350 N N . ASP A 1 171 ? -4.689 30.332 -42.399 1.00 88.94 171 ASP A N 1
ATOM 1351 C CA . ASP A 1 171 ? -5.381 30.640 -41.143 1.00 88.94 171 ASP A CA 1
ATOM 1352 C C . ASP A 1 171 ? -5.238 29.505 -40.114 1.00 88.94 171 ASP A C 1
ATOM 1354 O O . ASP A 1 171 ? -5.271 28.321 -40.447 1.00 88.94 171 ASP A O 1
ATOM 1358 N N . LEU A 1 172 ? -5.085 29.888 -38.846 1.00 88.50 172 LEU A N 1
ATOM 1359 C CA . LEU A 1 172 ? -4.904 28.990 -37.704 1.00 88.50 172 LEU A CA 1
ATOM 1360 C C . LEU A 1 172 ? -6.112 28.966 -36.751 1.00 88.50 172 LEU A C 1
ATOM 1362 O O . LEU A 1 172 ? -6.054 28.268 -35.738 1.00 88.50 172 LEU A O 1
ATOM 1366 N N . SER A 1 173 ? -7.203 29.683 -37.050 1.00 86.69 173 SER A N 1
ATOM 1367 C CA . SER A 1 173 ? -8.388 29.808 -36.177 1.00 86.69 173 SER A CA 1
ATOM 1368 C C . SER A 1 173 ? -9.004 28.474 -35.722 1.00 86.69 173 SER A C 1
ATOM 1370 O O . SER A 1 173 ? -9.527 28.388 -34.613 1.00 86.69 173 SER A O 1
ATOM 1372 N N . ASN A 1 174 ? -8.895 27.423 -36.541 1.00 86.62 174 ASN A N 1
ATOM 1373 C CA . ASN A 1 174 ? -9.404 26.074 -36.260 1.00 86.62 174 ASN A CA 1
ATOM 1374 C C . ASN A 1 174 ? -8.296 25.069 -35.883 1.00 86.62 174 ASN A C 1
ATOM 1376 O O . ASN A 1 174 ? -8.454 23.863 -36.079 1.00 86.62 174 ASN A O 1
ATOM 1380 N N . THR A 1 175 ? -7.157 25.549 -35.376 1.00 90.94 175 THR A N 1
ATOM 1381 C CA . THR A 1 175 ? -6.023 24.714 -34.947 1.00 90.94 175 THR A CA 1
ATOM 1382 C C . THR A 1 175 ? -5.751 24.874 -33.452 1.00 90.94 175 THR A C 1
ATOM 1384 O O . THR A 1 175 ? -6.033 25.915 -32.864 1.00 90.94 175 THR A O 1
ATOM 1387 N N . TYR A 1 176 ? -5.207 23.833 -32.818 1.00 92.19 176 TYR A N 1
ATOM 1388 C CA . TYR A 1 176 ? -4.874 23.848 -31.394 1.00 92.19 176 TYR A CA 1
ATOM 1389 C C . TYR A 1 176 ? -3.498 23.220 -31.150 1.00 92.19 176 TYR A C 1
ATOM 1391 O O . TYR A 1 176 ? -3.291 22.038 -31.420 1.00 92.19 176 TYR A O 1
ATOM 1399 N N . PHE A 1 177 ? -2.566 24.011 -30.614 1.00 90.94 177 PHE A N 1
ATOM 1400 C CA . PHE A 1 177 ? -1.238 23.552 -30.200 1.00 90.94 177 PHE A CA 1
ATOM 1401 C C . PHE A 1 177 ? -1.268 23.136 -28.726 1.00 90.94 177 PHE A C 1
ATOM 1403 O O . PHE A 1 177 ? -1.581 23.947 -27.852 1.00 90.94 177 PHE A O 1
ATOM 1410 N N . VAL A 1 178 ? -0.917 21.874 -28.459 1.00 90.19 178 VAL A N 1
ATOM 1411 C CA . VAL A 1 178 ? -1.074 21.213 -27.149 1.00 90.19 178 VAL A CA 1
ATOM 1412 C C . VAL A 1 178 ? -0.226 21.852 -26.041 1.00 90.19 178 VAL A C 1
ATOM 1414 O O . VAL A 1 178 ? -0.647 21.881 -24.888 1.00 90.19 178 VAL A O 1
ATOM 1417 N N . GLY A 1 179 ? 0.959 22.379 -26.359 1.00 87.19 179 GLY A N 1
ATOM 1418 C CA . GLY A 1 179 ? 1.864 22.949 -25.362 1.00 87.19 179 GLY A CA 1
ATOM 1419 C C . GLY A 1 179 ? 2.981 23.797 -25.965 1.00 87.19 179 GLY A C 1
ATOM 1420 O O . GLY A 1 179 ? 3.091 23.928 -27.181 1.00 87.19 179 GLY A O 1
ATOM 1421 N N . ASN A 1 180 ? 3.802 24.390 -25.092 1.00 86.06 180 ASN A N 1
ATOM 1422 C CA . ASN A 1 180 ? 4.948 25.222 -25.488 1.00 86.06 180 ASN A CA 1
ATOM 1423 C C . ASN A 1 180 ? 6.236 24.417 -25.710 1.00 86.06 180 ASN A C 1
ATOM 1425 O O . ASN A 1 180 ? 7.126 24.883 -26.415 1.00 86.06 180 ASN A O 1
ATOM 1429 N N . ALA A 1 181 ? 6.349 23.236 -25.100 1.00 88.50 181 ALA A N 1
ATOM 1430 C CA . ALA A 1 181 ? 7.505 22.363 -25.263 1.00 88.50 181 ALA A CA 1
ATOM 1431 C C . ALA A 1 181 ? 7.381 21.523 -26.551 1.00 88.50 181 ALA A C 1
ATOM 1433 O O . ALA A 1 181 ? 6.272 21.086 -26.878 1.00 88.50 181 ALA A O 1
ATOM 1434 N N . PRO A 1 182 ? 8.490 21.258 -27.269 1.00 87.94 182 PRO A N 1
ATOM 1435 C CA . PRO A 1 182 ? 8.476 20.355 -28.415 1.00 87.94 182 PRO A CA 1
ATOM 1436 C C . PRO A 1 182 ? 8.131 18.924 -27.978 1.00 87.94 182 PRO A C 1
ATOM 1438 O O . PRO A 1 182 ? 8.546 18.472 -26.912 1.00 87.94 182 PRO A O 1
ATOM 1441 N N . MET A 1 183 ? 7.385 18.192 -28.812 1.00 85.75 183 MET A N 1
ATOM 1442 C CA . MET A 1 183 ? 7.000 16.802 -28.516 1.00 85.75 183 MET A CA 1
ATOM 1443 C C . MET A 1 183 ? 8.183 15.826 -28.596 1.00 85.75 183 MET A C 1
ATOM 1445 O O . MET A 1 183 ? 8.197 14.819 -27.892 1.00 85.75 183 MET A O 1
ATOM 1449 N N . ALA A 1 184 ? 9.150 16.104 -29.471 1.00 87.19 184 ALA A N 1
ATOM 1450 C CA . ALA A 1 184 ? 10.356 15.314 -29.692 1.00 87.19 184 ALA A CA 1
ATOM 1451 C C . ALA A 1 184 ? 11.446 16.192 -30.334 1.00 87.19 184 ALA A C 1
ATOM 1453 O O . ALA A 1 184 ? 11.149 17.279 -30.830 1.00 87.19 184 ALA A O 1
ATOM 1454 N N . HIS A 1 185 ? 12.690 15.707 -30.354 1.00 85.88 185 HIS A N 1
ATOM 1455 C CA . HIS A 1 185 ? 13.781 16.287 -31.141 1.00 85.88 185 HIS A CA 1
ATOM 1456 C C . HIS A 1 185 ? 14.399 15.207 -32.037 1.00 85.88 185 HIS A C 1
ATOM 1458 O O . HIS A 1 185 ? 14.399 14.027 -31.685 1.00 85.88 185 HIS A O 1
ATOM 1464 N N . MET A 1 186 ? 14.918 15.614 -33.193 1.00 81.69 186 MET A N 1
ATOM 1465 C CA . MET A 1 186 ? 15.656 14.757 -34.117 1.00 81.69 186 MET A CA 1
ATOM 1466 C C . MET A 1 186 ? 16.891 15.522 -34.583 1.00 81.69 186 MET A C 1
ATOM 1468 O O . MET A 1 186 ? 16.779 16.680 -34.976 1.00 81.69 186 MET A O 1
ATOM 1472 N N . VAL A 1 187 ? 18.058 14.883 -34.516 1.00 81.62 187 VAL A N 1
ATOM 1473 C CA . VAL A 1 187 ? 19.315 15.451 -35.014 1.00 81.62 187 VAL A CA 1
ATOM 1474 C C . VAL A 1 187 ? 19.547 14.902 -36.417 1.00 81.62 187 VAL A C 1
ATOM 1476 O O . VAL A 1 187 ? 19.563 13.687 -36.603 1.00 81.62 187 VAL A O 1
ATOM 1479 N N . VAL A 1 188 ? 19.691 15.793 -37.396 1.00 71.62 188 VAL A N 1
ATOM 1480 C CA . VAL A 1 188 ? 20.008 15.442 -38.785 1.00 71.62 188 VAL A CA 1
ATOM 1481 C C . VAL A 1 188 ? 21.420 15.939 -39.073 1.00 71.62 188 VAL A C 1
ATOM 1483 O O . VAL A 1 188 ? 21.662 17.144 -39.067 1.00 71.62 188 VAL A O 1
ATOM 1486 N N . GLU A 1 189 ? 22.357 15.017 -39.284 1.00 64.75 189 GLU A N 1
ATOM 1487 C CA . GLU A 1 189 ? 23.728 15.347 -39.683 1.00 64.75 189 GLU A CA 1
ATOM 1488 C C . GLU A 1 189 ? 23.753 15.722 -41.174 1.00 64.75 189 GLU A C 1
ATOM 1490 O O . GLU A 1 189 ? 23.267 14.968 -42.021 1.00 64.75 189 GLU A O 1
ATOM 1495 N N . GLN A 1 190 ? 24.298 16.896 -41.506 1.00 54.84 190 GLN A N 1
ATOM 1496 C CA . GLN A 1 190 ? 24.575 17.278 -42.891 1.00 54.84 190 GLN A CA 1
ATOM 1497 C C . GLN A 1 190 ? 25.841 16.549 -43.349 1.00 54.84 190 GLN A C 1
ATOM 1499 O O . GLN A 1 190 ? 26.944 16.989 -43.051 1.00 54.84 190 GLN A O 1
ATOM 1504 N N . ASN A 1 191 ? 25.699 15.427 -44.054 1.00 44.56 191 ASN A N 1
ATOM 1505 C CA . ASN A 1 191 ? 26.836 14.791 -44.718 1.00 44.56 191 ASN A CA 1
ATOM 1506 C C . ASN A 1 191 ? 26.903 15.264 -46.175 1.00 44.56 191 ASN A C 1
ATOM 1508 O O . ASN A 1 191 ? 26.024 14.924 -46.966 1.00 44.56 191 ASN A O 1
ATOM 1512 N N . GLU A 1 192 ? 27.951 16.016 -46.526 1.00 42.66 192 GLU A N 1
ATOM 1513 C CA . GLU A 1 192 ? 28.339 16.265 -47.926 1.00 42.66 192 GLU A CA 1
ATOM 1514 C C . GLU A 1 192 ? 28.970 15.035 -48.598 1.00 42.66 192 GLU A C 1
ATOM 1516 O O . GLU A 1 192 ? 29.079 15.005 -49.818 1.00 42.66 192 GLU A O 1
ATOM 1521 N N . ASP A 1 193 ? 29.267 13.963 -47.861 1.00 34.28 193 ASP A N 1
ATOM 1522 C CA . ASP A 1 193 ? 29.738 12.714 -48.451 1.00 34.28 193 ASP A CA 1
ATOM 1523 C C . ASP A 1 193 ? 28.668 11.624 -48.366 1.00 34.28 193 ASP A C 1
ATOM 1525 O O . ASP A 1 193 ? 28.356 11.055 -47.313 1.00 34.28 193 ASP A O 1
ATOM 1529 N N . SER A 1 194 ? 28.104 11.303 -49.528 1.00 43.78 194 SER A N 1
ATOM 1530 C CA . SER A 1 194 ? 27.237 10.155 -49.749 1.00 43.78 194 SER A CA 1
ATOM 1531 C C . SER A 1 194 ? 28.003 8.847 -49.522 1.00 43.78 194 SER A C 1
ATOM 1533 O O . SER A 1 194 ? 28.508 8.233 -50.457 1.00 43.78 194 SER A O 1
ATOM 1535 N N . ASN A 1 195 ? 28.075 8.417 -48.267 1.00 37.69 195 ASN A N 1
ATOM 1536 C CA . ASN A 1 195 ? 28.160 7.018 -47.850 1.00 37.69 195 ASN A CA 1
ATOM 1537 C C . ASN A 1 195 ? 27.644 6.896 -46.410 1.00 37.69 195 ASN A C 1
ATOM 1539 O O . ASN A 1 195 ? 28.287 6.332 -45.528 1.00 37.69 195 ASN A O 1
ATOM 1543 N N . ILE A 1 196 ? 26.435 7.411 -46.166 1.00 37.59 196 ILE A N 1
ATOM 1544 C CA . ILE A 1 196 ? 25.678 7.023 -44.979 1.00 37.59 196 ILE A CA 1
ATOM 1545 C C . ILE A 1 196 ? 25.270 5.571 -45.197 1.00 37.59 196 ILE A C 1
ATOM 1547 O O . ILE A 1 196 ? 24.271 5.259 -45.850 1.00 37.59 196 ILE A O 1
ATOM 1551 N N . SER A 1 197 ? 26.070 4.670 -44.628 1.00 31.73 197 SER A N 1
ATOM 1552 C CA . SER A 1 197 ? 25.576 3.391 -44.155 1.00 31.73 197 SER A CA 1
ATOM 1553 C C . SER A 1 197 ? 24.251 3.669 -43.462 1.00 31.73 197 SER A C 1
ATOM 1555 O O . SER A 1 197 ? 24.230 4.373 -42.449 1.00 31.73 197 SER A O 1
ATOM 1557 N N . SER A 1 198 ? 23.151 3.151 -44.015 1.00 30.05 198 SER A N 1
ATOM 1558 C CA . SER A 1 198 ? 21.896 3.018 -43.281 1.00 30.05 198 SER A CA 1
ATOM 1559 C C . SER A 1 198 ? 22.265 2.638 -41.854 1.00 30.05 198 SER A C 1
ATOM 1561 O O . SER A 1 198 ? 23.002 1.657 -41.697 1.00 30.05 198 SER A O 1
ATOM 1563 N N . PHE A 1 199 ? 21.847 3.417 -40.854 1.00 35.06 199 PHE A N 1
ATOM 1564 C CA . PHE A 1 199 ? 22.025 3.055 -39.454 1.00 35.06 199 PHE A CA 1
ATOM 1565 C C . PHE A 1 199 ? 21.207 1.782 -39.241 1.00 35.06 199 PHE A C 1
ATOM 1567 O O . PHE A 1 199 ? 20.031 1.789 -38.884 1.00 35.06 199 PHE A O 1
ATOM 1574 N N . LYS A 1 200 ? 21.816 0.661 -39.610 1.00 30.06 200 LYS A N 1
ATOM 1575 C CA . LYS A 1 200 ? 21.300 -0.667 -39.418 1.00 30.06 200 LYS A CA 1
ATOM 1576 C C . LYS A 1 200 ? 21.525 -0.853 -37.938 1.00 30.06 200 LYS A C 1
ATOM 1578 O O . LYS A 1 200 ? 22.643 -1.128 -37.504 1.00 30.06 200 LYS A O 1
ATOM 1583 N N . VAL A 1 201 ? 20.466 -0.645 -37.157 1.00 37.16 201 VAL A N 1
ATOM 1584 C CA . VAL A 1 201 ? 20.361 -1.305 -35.857 1.00 37.16 201 VAL A CA 1
ATOM 1585 C C . VAL A 1 201 ? 20.861 -2.729 -36.103 1.00 37.16 201 VAL A C 1
ATOM 1587 O O . VAL A 1 201 ? 20.402 -3.333 -37.079 1.00 37.16 201 VAL A O 1
ATOM 1590 N N . PRO A 1 202 ? 21.846 -3.247 -35.352 1.00 36.25 202 PRO A N 1
ATOM 1591 C CA . PRO A 1 202 ? 22.307 -4.604 -35.563 1.00 36.25 202 PRO A CA 1
ATOM 1592 C C . PRO A 1 202 ? 21.132 -5.555 -35.323 1.00 36.25 202 PRO A C 1
ATOM 1594 O O . PRO A 1 202 ? 20.848 -5.973 -34.201 1.00 36.25 202 PRO A O 1
ATOM 1597 N N . GLU A 1 203 ? 20.409 -5.888 -36.387 1.00 45.50 203 GLU A N 1
ATOM 1598 C CA . GLU A 1 203 ? 19.412 -6.943 -36.417 1.00 45.50 203 GLU A CA 1
ATOM 1599 C C . GLU A 1 203 ? 20.182 -8.260 -36.427 1.00 45.50 203 GLU A C 1
ATOM 1601 O O . GLU A 1 203 ? 20.362 -8.927 -37.442 1.00 45.50 203 GLU A O 1
ATOM 1606 N N . GLY A 1 204 ? 20.756 -8.584 -35.275 1.00 56.31 204 GLY A N 1
ATOM 1607 C CA . GLY A 1 204 ? 21.584 -9.755 -35.098 1.00 56.31 204 GLY A CA 1
ATOM 1608 C C . GLY A 1 204 ? 21.661 -10.121 -33.631 1.00 56.31 204 GLY A C 1
ATOM 1609 O O . GLY A 1 204 ? 22.196 -9.369 -32.816 1.00 56.31 204 GLY A O 1
ATOM 1610 N N . PHE A 1 205 ? 21.176 -11.319 -33.306 1.00 57.47 205 PHE A N 1
ATOM 1611 C CA . PHE A 1 205 ? 21.323 -11.942 -31.989 1.00 57.47 205 PHE A CA 1
ATOM 1612 C C . PHE A 1 205 ? 22.773 -11.871 -31.473 1.00 57.47 205 PHE A C 1
ATOM 1614 O O . PHE A 1 205 ? 22.990 -11.646 -30.291 1.00 57.47 205 PHE A O 1
ATOM 1621 N N . LEU A 1 206 ? 23.764 -11.965 -32.368 1.00 60.66 206 LEU A N 1
ATOM 1622 C CA . LEU A 1 206 ? 25.192 -11.924 -32.040 1.00 60.66 206 LEU A CA 1
ATOM 1623 C C . LEU A 1 206 ? 25.688 -10.558 -31.536 1.00 60.66 206 LEU A C 1
ATOM 1625 O O . LEU A 1 206 ? 26.504 -10.519 -30.622 1.00 60.66 206 LEU A O 1
ATOM 1629 N N . SER A 1 207 ? 25.190 -9.441 -32.075 1.00 57.59 207 SER A N 1
ATOM 1630 C CA . SER A 1 207 ? 25.573 -8.101 -31.599 1.00 57.59 207 SER A CA 1
ATOM 1631 C C . SER A 1 207 ? 24.930 -7.788 -30.242 1.00 57.59 207 SER A C 1
ATOM 1633 O O . SER A 1 207 ? 25.590 -7.253 -29.350 1.00 57.59 207 SER A O 1
ATOM 1635 N N . LYS A 1 208 ? 23.682 -8.238 -30.038 1.00 58.34 208 LYS A N 1
ATOM 1636 C CA . LYS A 1 208 ? 22.997 -8.208 -28.733 1.00 58.34 208 LYS A CA 1
ATOM 1637 C C . LYS A 1 208 ? 23.717 -9.077 -27.697 1.00 58.34 208 LYS A C 1
ATOM 1639 O O . LYS A 1 208 ? 23.932 -8.639 -26.570 1.00 58.34 208 LYS A O 1
ATOM 1644 N N . LEU A 1 209 ? 24.152 -10.273 -28.098 1.00 62.75 209 LEU A N 1
ATOM 1645 C CA . LEU A 1 209 ? 24.933 -11.182 -27.261 1.00 62.75 209 LEU A CA 1
ATOM 1646 C C . LEU A 1 209 ? 26.288 -10.568 -26.890 1.00 62.75 209 LEU A C 1
ATOM 1648 O O . LEU A 1 209 ? 26.688 -10.651 -25.737 1.00 62.75 209 LEU A O 1
ATOM 1652 N N . TRP A 1 210 ? 26.966 -9.901 -27.826 1.00 66.75 210 TRP A N 1
ATOM 1653 C CA . TRP A 1 210 ? 28.249 -9.247 -27.564 1.00 66.75 210 TRP A CA 1
ATOM 1654 C C . TRP A 1 210 ? 28.125 -8.061 -26.599 1.00 66.75 210 TRP A C 1
ATOM 1656 O O . TRP A 1 210 ? 28.915 -7.945 -25.665 1.00 66.75 210 TRP A O 1
ATOM 1666 N N . SER A 1 211 ? 27.097 -7.220 -26.758 1.00 63.25 211 SER A N 1
ATOM 1667 C CA . SER A 1 211 ? 26.805 -6.131 -25.812 1.00 63.25 211 SER A CA 1
ATOM 1668 C C . SER A 1 211 ? 26.488 -6.664 -24.406 1.00 63.25 211 SER A C 1
ATOM 1670 O O . SER A 1 211 ? 27.011 -6.149 -23.418 1.00 63.25 211 SER A O 1
ATOM 1672 N N . PHE A 1 212 ? 25.721 -7.755 -24.310 1.00 65.88 212 PHE A N 1
ATOM 1673 C CA . PHE A 1 212 ? 25.440 -8.437 -23.044 1.00 65.88 212 PHE A CA 1
ATOM 1674 C C . PHE A 1 212 ? 26.704 -9.031 -22.399 1.00 65.88 212 PHE A C 1
ATOM 1676 O O . PHE A 1 212 ? 26.955 -8.814 -21.214 1.00 65.88 212 PHE A O 1
ATOM 1683 N N . VAL A 1 213 ? 27.536 -9.729 -23.179 1.00 70.25 213 VAL A N 1
ATOM 1684 C CA . VAL A 1 213 ? 28.808 -10.312 -22.714 1.00 70.25 213 VAL A CA 1
ATOM 1685 C C . VAL A 1 213 ? 29.780 -9.223 -22.255 1.00 70.25 213 VAL A C 1
ATOM 1687 O O . VAL A 1 213 ? 30.454 -9.400 -21.245 1.00 70.25 213 VAL A O 1
ATOM 1690 N N . SER A 1 214 ? 29.808 -8.071 -22.930 1.00 67.88 214 SER A N 1
ATOM 1691 C CA . SER A 1 214 ? 30.633 -6.926 -22.532 1.00 67.88 214 SER A CA 1
ATOM 1692 C C . SER A 1 214 ? 30.154 -6.252 -21.240 1.00 67.88 214 SER A C 1
ATOM 1694 O O . SER A 1 214 ? 30.966 -5.653 -20.538 1.00 67.88 214 SER A O 1
ATOM 1696 N N . PHE A 1 215 ? 28.860 -6.332 -20.913 1.00 70.12 215 PHE A N 1
ATOM 1697 C CA . PHE A 1 215 ? 28.283 -5.762 -19.688 1.00 70.12 215 PHE A CA 1
ATOM 1698 C C . PHE A 1 215 ? 28.386 -6.707 -18.477 1.00 70.12 215 PHE A C 1
ATOM 1700 O O . PHE A 1 215 ? 28.471 -6.258 -17.333 1.00 70.12 215 PHE A O 1
ATOM 1707 N N . LEU A 1 216 ? 28.429 -8.019 -18.719 1.00 76.75 216 LEU A N 1
ATOM 1708 C CA . LEU A 1 216 ? 28.551 -9.048 -17.688 1.00 76.75 216 LEU A CA 1
ATOM 1709 C C . LEU A 1 216 ? 29.711 -8.831 -16.688 1.00 76.75 216 LEU A C 1
ATOM 1711 O O . LEU A 1 216 ? 29.447 -8.938 -15.491 1.00 76.75 216 LEU A O 1
ATOM 1715 N N . PRO A 1 217 ? 30.957 -8.495 -17.089 1.00 80.31 217 PRO A N 1
ATOM 1716 C CA . PRO A 1 217 ? 32.038 -8.267 -16.126 1.00 80.31 217 PRO A CA 1
ATOM 1717 C C . PRO A 1 217 ? 31.775 -7.061 -15.215 1.00 80.31 217 PRO A C 1
ATOM 1719 O O . PRO A 1 217 ? 32.077 -7.122 -14.027 1.00 80.31 217 PRO A O 1
ATOM 1722 N N . PHE A 1 218 ? 31.161 -5.994 -15.736 1.00 79.38 218 PHE A N 1
ATOM 1723 C CA . PHE A 1 218 ? 30.783 -4.820 -14.945 1.00 79.38 218 PHE A CA 1
ATOM 1724 C C . PHE A 1 218 ? 29.688 -5.160 -13.925 1.00 79.38 218 PHE A C 1
ATOM 1726 O O . PHE A 1 218 ? 29.801 -4.822 -12.749 1.00 79.38 218 PHE A O 1
ATOM 1733 N N . PHE A 1 219 ? 28.663 -5.904 -14.345 1.00 82.06 219 PHE A N 1
ATOM 1734 C CA . PHE A 1 219 ? 27.616 -6.391 -13.448 1.00 82.06 219 PHE A CA 1
ATOM 1735 C C . PHE A 1 219 ? 28.163 -7.329 -12.361 1.00 82.06 219 PHE A C 1
ATOM 1737 O O . PHE A 1 219 ? 27.811 -7.183 -11.192 1.00 82.06 219 PHE A O 1
ATOM 1744 N N . LEU A 1 220 ? 29.044 -8.267 -12.724 1.00 83.06 220 LEU A N 1
ATOM 1745 C CA . LEU A 1 220 ? 29.680 -9.183 -11.774 1.00 83.06 220 LEU A CA 1
ATOM 1746 C C . LEU A 1 220 ? 30.573 -8.439 -10.777 1.00 83.06 220 LEU A C 1
ATOM 1748 O O . LEU A 1 220 ? 30.576 -8.790 -9.600 1.00 83.06 220 LEU A O 1
ATOM 1752 N N . LEU A 1 221 ? 31.277 -7.392 -11.215 1.00 84.38 221 LEU A N 1
ATOM 1753 C CA . LEU A 1 221 ? 32.066 -6.536 -10.331 1.00 84.38 221 LEU A CA 1
ATOM 1754 C C . LEU A 1 221 ? 31.178 -5.819 -9.305 1.00 84.38 221 LEU A C 1
ATOM 1756 O O . LEU A 1 221 ? 31.487 -5.847 -8.116 1.00 84.38 221 LEU A O 1
ATOM 1760 N N . LEU A 1 222 ? 30.054 -5.235 -9.737 1.00 82.81 222 LEU A N 1
ATOM 1761 C CA . LEU A 1 222 ? 29.088 -4.592 -8.836 1.00 82.81 222 LEU A CA 1
ATOM 1762 C C . LEU A 1 222 ? 28.439 -5.588 -7.875 1.00 82.81 222 LEU A C 1
ATOM 1764 O O . LEU A 1 222 ? 28.282 -5.293 -6.692 1.00 82.81 222 LEU A O 1
ATOM 1768 N N . LEU A 1 223 ? 28.099 -6.782 -8.362 1.00 85.81 223 LEU A N 1
ATOM 1769 C CA . LEU A 1 223 ? 27.562 -7.853 -7.532 1.00 85.81 223 LEU A CA 1
ATOM 1770 C C . LEU A 1 223 ? 28.581 -8.294 -6.476 1.00 85.81 223 LEU A C 1
ATOM 1772 O O . LEU A 1 223 ? 28.215 -8.464 -5.315 1.00 85.81 223 LEU A O 1
ATOM 1776 N N . LEU A 1 224 ? 29.852 -8.448 -6.849 1.00 87.25 224 LEU A N 1
ATOM 1777 C CA . LEU A 1 224 ? 30.921 -8.836 -5.931 1.00 87.25 224 LEU A CA 1
ATOM 1778 C C . LEU A 1 224 ? 31.207 -7.737 -4.905 1.00 87.25 224 LEU A C 1
ATOM 1780 O O . LEU A 1 224 ? 31.348 -8.033 -3.718 1.00 87.25 224 LEU A O 1
ATOM 1784 N N . LEU A 1 225 ? 31.206 -6.473 -5.332 1.00 86.44 225 LEU A N 1
ATOM 1785 C CA . LEU A 1 225 ? 31.346 -5.321 -4.447 1.00 86.44 225 LEU A CA 1
ATOM 1786 C C . LEU A 1 225 ? 30.183 -5.233 -3.449 1.00 86.44 225 LEU A C 1
ATOM 1788 O O . LEU A 1 225 ? 30.411 -5.179 -2.240 1.00 86.44 225 LEU A O 1
ATOM 1792 N N . GLY A 1 226 ? 28.942 -5.295 -3.935 1.00 86.25 226 GLY A N 1
ATOM 1793 C CA . GLY A 1 226 ? 27.742 -5.265 -3.099 1.00 86.25 226 GLY A CA 1
ATOM 1794 C C . GLY A 1 226 ? 27.665 -6.463 -2.148 1.00 86.25 226 GLY A C 1
ATOM 1795 O O . GLY A 1 226 ? 27.315 -6.298 -0.981 1.00 86.25 226 GLY A O 1
ATOM 1796 N N . SER A 1 227 ? 28.079 -7.653 -2.598 1.00 87.06 227 SER A N 1
ATOM 1797 C CA . SER A 1 227 ? 28.167 -8.850 -1.747 1.00 87.06 227 SER A CA 1
ATOM 1798 C C . SER A 1 227 ? 29.239 -8.700 -0.671 1.00 87.06 227 SER A C 1
ATOM 1800 O O . SER A 1 227 ? 29.003 -9.045 0.483 1.00 87.06 227 SER A O 1
ATOM 1802 N N . THR A 1 228 ? 30.399 -8.137 -1.012 1.00 87.56 228 THR A N 1
ATOM 1803 C CA . THR A 1 228 ? 31.472 -7.874 -0.042 1.00 87.56 228 THR A CA 1
ATOM 1804 C C . THR A 1 228 ? 31.004 -6.893 1.032 1.00 87.56 228 THR A C 1
ATOM 1806 O O . THR A 1 228 ? 31.191 -7.140 2.221 1.00 87.56 228 THR A O 1
ATOM 1809 N N . LYS A 1 229 ? 30.303 -5.823 0.640 1.00 86.88 229 LYS A N 1
ATOM 1810 C CA . LYS A 1 229 ? 29.672 -4.883 1.578 1.00 86.88 229 LYS A CA 1
ATOM 1811 C C . LYS A 1 229 ? 28.629 -5.552 2.467 1.00 86.88 229 LYS A C 1
ATOM 1813 O O . LYS A 1 229 ? 28.643 -5.347 3.679 1.00 86.88 229 LYS A O 1
ATOM 1818 N N . ALA A 1 230 ? 27.753 -6.369 1.886 1.00 88.31 230 ALA A N 1
ATOM 1819 C CA . ALA A 1 230 ? 26.749 -7.121 2.630 1.00 88.31 230 ALA A CA 1
ATOM 1820 C C . ALA A 1 230 ? 27.390 -8.075 3.654 1.00 88.31 230 ALA A C 1
ATOM 1822 O O . ALA A 1 230 ? 26.900 -8.182 4.772 1.00 88.31 230 ALA A O 1
ATOM 1823 N N . VAL A 1 231 ? 28.513 -8.719 3.324 1.00 90.62 231 VAL A N 1
ATOM 1824 C CA . VAL A 1 231 ? 29.236 -9.603 4.256 1.00 90.62 231 VAL A CA 1
ATOM 1825 C C . VAL A 1 231 ? 29.930 -8.822 5.376 1.00 90.62 231 VAL A C 1
ATOM 1827 O O . VAL A 1 231 ? 29.951 -9.291 6.510 1.00 90.62 231 VAL A O 1
ATOM 1830 N N . LEU A 1 232 ? 30.474 -7.635 5.094 1.00 89.31 232 LEU A N 1
ATOM 1831 C CA . LEU A 1 232 ? 31.176 -6.826 6.097 1.00 89.31 232 LEU A CA 1
ATOM 1832 C C . LEU A 1 232 ? 30.216 -6.083 7.039 1.00 89.31 232 LEU A C 1
ATOM 1834 O O . LEU A 1 232 ? 30.384 -6.112 8.256 1.00 89.31 232 LEU A O 1
ATOM 1838 N N . ILE A 1 233 ? 29.204 -5.414 6.484 1.00 89.75 233 ILE A N 1
ATOM 1839 C CA . ILE A 1 233 ? 28.314 -4.502 7.224 1.00 89.75 233 ILE A CA 1
ATOM 1840 C C . ILE A 1 233 ? 27.013 -5.196 7.625 1.00 89.75 233 ILE A C 1
ATOM 1842 O O . ILE A 1 233 ? 26.436 -4.882 8.668 1.00 89.75 233 ILE A O 1
ATOM 1846 N N . GLY A 1 234 ? 26.555 -6.165 6.831 1.00 89.31 234 GLY A N 1
ATOM 1847 C CA . GLY A 1 234 ? 25.303 -6.877 7.066 1.00 89.31 234 GLY A CA 1
ATOM 1848 C C . GLY A 1 234 ? 25.222 -7.558 8.432 1.00 89.31 234 GLY A C 1
ATOM 1849 O O . GLY A 1 234 ? 24.202 -7.373 9.095 1.00 89.31 234 GLY A O 1
ATOM 1850 N N . PRO A 1 235 ? 26.264 -8.259 8.927 1.00 93.62 235 PRO A N 1
ATOM 1851 C CA . PRO A 1 235 ? 26.249 -8.833 10.273 1.00 93.62 235 PRO A CA 1
ATOM 1852 C C . PRO A 1 235 ? 26.106 -7.778 11.374 1.00 93.62 235 PRO A C 1
ATOM 1854 O O . PRO A 1 235 ? 25.386 -8.003 12.344 1.00 93.62 235 PRO A O 1
ATOM 1857 N N . ILE A 1 236 ? 26.737 -6.610 11.210 1.00 93.00 236 ILE A N 1
ATOM 1858 C CA . ILE A 1 236 ? 26.646 -5.499 12.167 1.00 93.00 236 ILE A CA 1
ATOM 1859 C C . ILE A 1 236 ? 25.219 -4.940 12.176 1.00 93.00 236 ILE A C 1
ATOM 1861 O O . ILE A 1 236 ? 24.609 -4.817 13.237 1.00 93.00 236 ILE A O 1
ATOM 1865 N N . ALA A 1 237 ? 24.654 -4.656 11.000 1.00 92.75 237 ALA A N 1
ATOM 1866 C CA . ALA A 1 237 ? 23.284 -4.162 10.869 1.00 92.75 237 ALA A CA 1
ATOM 1867 C C . ALA A 1 237 ? 22.250 -5.173 11.401 1.00 92.75 237 ALA A C 1
ATOM 1869 O O . ALA A 1 237 ? 21.338 -4.799 12.141 1.00 92.75 237 ALA A O 1
ATOM 1870 N N . ALA A 1 238 ? 22.424 -6.460 11.088 1.00 94.06 238 ALA A N 1
ATOM 1871 C CA . ALA A 1 238 ? 21.579 -7.538 11.587 1.00 94.06 238 ALA A CA 1
ATOM 1872 C C . ALA A 1 238 ? 21.666 -7.667 13.114 1.00 94.06 238 ALA A C 1
ATOM 1874 O O . ALA A 1 238 ? 20.634 -7.822 13.764 1.00 94.06 238 ALA A O 1
ATOM 1875 N N . ALA A 1 239 ? 22.863 -7.544 13.698 1.00 94.75 239 ALA A N 1
ATOM 1876 C CA . ALA A 1 239 ? 23.055 -7.568 15.146 1.00 94.75 239 ALA A CA 1
ATOM 1877 C C . ALA A 1 239 ? 22.382 -6.373 15.836 1.00 94.75 239 ALA A C 1
ATOM 1879 O O . ALA A 1 239 ? 21.713 -6.566 16.849 1.00 94.75 239 ALA A O 1
ATOM 1880 N N . ILE A 1 240 ? 22.492 -5.162 15.275 1.00 94.81 240 ILE A N 1
ATOM 1881 C CA . ILE A 1 240 ? 21.808 -3.965 15.793 1.00 94.81 240 ILE A CA 1
ATOM 1882 C C . ILE A 1 240 ? 20.292 -4.186 15.820 1.00 94.81 240 ILE A C 1
ATOM 1884 O O . ILE A 1 240 ? 19.665 -3.971 16.857 1.00 94.81 240 ILE A O 1
ATOM 1888 N N . ILE A 1 241 ? 19.708 -4.652 14.710 1.00 94.88 241 ILE A N 1
ATOM 1889 C CA . ILE A 1 241 ? 18.263 -4.899 14.610 1.00 94.88 241 ILE A CA 1
ATOM 1890 C C . ILE A 1 241 ? 17.837 -6.005 15.574 1.00 94.88 241 ILE A C 1
ATOM 1892 O O . ILE A 1 241 ? 16.890 -5.826 16.338 1.00 94.88 241 ILE A O 1
ATOM 1896 N N . PHE A 1 242 ? 18.539 -7.138 15.568 1.00 95.62 242 PHE A N 1
ATOM 1897 C CA . PHE A 1 242 ? 18.190 -8.288 16.393 1.00 95.62 242 PHE A CA 1
ATOM 1898 C C . PHE A 1 242 ? 18.284 -7.969 17.886 1.00 95.62 242 PHE A C 1
ATOM 1900 O O . PHE A 1 242 ? 17.310 -8.172 18.612 1.00 95.62 242 PHE A O 1
ATOM 1907 N N . LEU A 1 243 ? 19.422 -7.443 18.348 1.00 95.56 243 LEU A N 1
ATOM 1908 C CA . LEU A 1 243 ? 19.640 -7.132 19.761 1.00 95.56 243 LEU A CA 1
ATOM 1909 C C . LEU A 1 243 ? 18.755 -5.969 20.214 1.00 95.56 243 LEU A C 1
ATOM 1911 O O . LEU A 1 243 ? 18.138 -6.055 21.274 1.00 95.56 243 LEU A O 1
ATOM 1915 N N . GLY A 1 244 ? 18.646 -4.917 19.398 1.00 94.25 244 GLY A N 1
ATOM 1916 C CA . GLY A 1 244 ? 17.822 -3.746 19.690 1.00 94.25 244 GLY A CA 1
ATOM 1917 C C . GLY A 1 244 ? 16.344 -4.101 19.823 1.00 94.25 244 GLY A C 1
ATOM 1918 O O . GLY A 1 244 ? 15.732 -3.824 20.855 1.00 94.25 244 GLY A O 1
ATOM 1919 N N . ASN A 1 245 ? 15.777 -4.785 18.825 1.00 95.06 245 ASN A N 1
ATOM 1920 C CA . ASN A 1 245 ? 14.373 -5.194 18.870 1.00 95.06 245 ASN A CA 1
ATOM 1921 C C . ASN A 1 245 ? 14.116 -6.195 19.997 1.00 95.06 245 ASN A C 1
ATOM 1923 O O . ASN A 1 245 ? 13.135 -6.046 20.720 1.00 95.06 245 ASN A O 1
ATOM 1927 N N . SER A 1 246 ? 14.996 -7.183 20.190 1.00 95.19 246 SER A N 1
ATOM 1928 C CA . SER A 1 246 ? 14.825 -8.181 21.254 1.00 95.19 246 SER A CA 1
ATOM 1929 C C . SER A 1 246 ? 14.848 -7.539 22.639 1.00 95.19 246 SER A C 1
ATOM 1931 O O . SER A 1 246 ? 14.006 -7.871 23.470 1.00 95.19 246 SER A O 1
ATOM 1933 N N . ALA A 1 247 ? 15.746 -6.578 22.882 1.00 95.31 247 ALA A N 1
ATOM 1934 C CA . ALA A 1 247 ? 15.802 -5.845 24.144 1.00 95.31 247 ALA A CA 1
ATOM 1935 C C . ALA A 1 247 ? 14.503 -5.068 24.417 1.00 95.31 247 ALA A C 1
ATOM 1937 O O . ALA A 1 247 ? 13.967 -5.135 25.523 1.00 95.31 247 ALA A O 1
ATOM 1938 N N . VAL A 1 248 ? 13.962 -4.379 23.406 1.00 94.56 248 VAL A N 1
ATOM 1939 C CA . VAL A 1 248 ? 12.690 -3.642 23.513 1.00 94.56 248 VAL A CA 1
ATOM 1940 C C . VAL A 1 248 ? 11.519 -4.592 23.755 1.00 94.56 248 VAL A C 1
ATOM 1942 O O . VAL A 1 248 ? 10.718 -4.354 24.659 1.00 94.56 248 VAL A O 1
ATOM 1945 N N . ILE A 1 249 ? 11.428 -5.675 22.978 1.00 93.31 249 ILE A N 1
ATOM 1946 C CA . ILE A 1 249 ? 10.354 -6.669 23.077 1.00 93.31 249 ILE A CA 1
ATOM 1947 C C . ILE A 1 249 ? 10.364 -7.306 24.466 1.00 93.31 249 ILE A C 1
ATOM 1949 O O . ILE A 1 249 ? 9.337 -7.298 25.135 1.00 93.31 249 ILE A O 1
ATOM 1953 N N . ILE A 1 250 ? 11.511 -7.807 24.931 1.00 93.38 250 ILE A N 1
ATOM 1954 C CA . ILE A 1 250 ? 11.631 -8.457 26.244 1.00 93.38 250 ILE A CA 1
ATOM 1955 C C . ILE A 1 250 ? 11.365 -7.453 27.373 1.00 93.38 250 ILE A C 1
ATOM 1957 O O . ILE A 1 250 ? 10.642 -7.771 28.315 1.00 93.38 250 ILE A O 1
ATOM 1961 N N . GLY A 1 251 ? 11.907 -6.235 27.272 1.00 93.06 251 GLY A N 1
ATOM 1962 C CA . GLY A 1 251 ? 11.760 -5.206 28.302 1.00 93.06 251 GLY A CA 1
ATOM 1963 C C . GLY A 1 251 ? 10.324 -4.702 28.473 1.00 93.06 251 GLY A C 1
ATOM 1964 O O . GLY A 1 251 ? 9.878 -4.497 29.601 1.00 93.06 251 GLY A O 1
ATOM 1965 N N . LEU A 1 252 ? 9.579 -4.522 27.377 1.00 92.69 252 LEU A N 1
ATOM 1966 C CA . LEU A 1 252 ? 8.187 -4.052 27.415 1.00 92.69 252 LEU A CA 1
ATOM 1967 C C . LEU A 1 252 ? 7.151 -5.169 27.497 1.00 92.69 252 LEU A C 1
ATOM 1969 O O . LEU A 1 252 ? 5.995 -4.885 27.814 1.00 92.69 252 LEU A O 1
ATOM 1973 N N . TRP A 1 253 ? 7.536 -6.421 27.250 1.00 93.50 253 TRP A N 1
ATOM 1974 C CA . TRP A 1 253 ? 6.608 -7.546 27.248 1.00 93.50 253 TRP A CA 1
ATOM 1975 C C . TRP A 1 253 ? 5.770 -7.654 28.533 1.00 93.50 253 TRP A C 1
ATOM 1977 O O . TRP A 1 253 ? 4.551 -7.761 28.398 1.00 93.50 253 TRP A O 1
ATOM 1987 N N . PRO A 1 254 ? 6.319 -7.529 29.762 1.00 92.56 254 PRO A N 1
ATOM 1988 C CA . PRO A 1 254 ? 5.497 -7.559 30.974 1.00 92.56 254 PRO A CA 1
ATOM 1989 C C . PRO A 1 254 ? 4.458 -6.431 31.017 1.00 92.56 254 PRO A C 1
ATOM 1991 O O . PRO A 1 254 ? 3.308 -6.652 31.398 1.00 92.56 254 PRO A O 1
ATOM 1994 N N . ALA A 1 255 ? 4.836 -5.225 30.581 1.00 92.06 255 ALA A N 1
ATOM 1995 C CA . ALA A 1 255 ? 3.931 -4.082 30.532 1.00 92.06 255 ALA A CA 1
ATOM 1996 C C . ALA A 1 255 ? 2.821 -4.297 29.494 1.00 92.06 255 ALA A C 1
ATOM 1998 O O . ALA A 1 255 ? 1.653 -4.056 29.792 1.00 92.06 255 ALA A O 1
ATOM 1999 N N . HIS A 1 256 ? 3.160 -4.799 28.303 1.00 91.88 256 HIS A N 1
ATOM 2000 C CA . HIS A 1 256 ? 2.180 -5.162 27.278 1.00 91.88 256 HIS A CA 1
ATOM 2001 C C . HIS A 1 256 ? 1.255 -6.268 27.767 1.00 91.88 256 HIS A C 1
ATOM 2003 O O . HIS A 1 256 ? 0.044 -6.133 27.632 1.00 91.88 256 HIS A O 1
ATOM 2009 N N . PHE A 1 257 ? 1.788 -7.314 28.393 1.00 91.19 257 PHE A N 1
ATOM 2010 C CA . PHE A 1 257 ? 1.012 -8.427 28.927 1.00 91.19 257 PHE A CA 1
ATOM 2011 C C . PHE A 1 257 ? -0.044 -7.942 29.930 1.00 91.19 257 PHE A C 1
ATOM 2013 O O . PHE A 1 257 ? -1.241 -8.176 29.745 1.00 91.19 257 PHE A O 1
ATOM 2020 N N . ILE A 1 258 ? 0.386 -7.186 30.947 1.00 91.06 258 ILE A N 1
ATOM 2021 C CA . ILE A 1 258 ? -0.494 -6.654 31.995 1.00 91.06 258 ILE A CA 1
ATOM 2022 C C . ILE A 1 258 ? -1.501 -5.661 31.409 1.00 91.06 258 ILE A C 1
ATOM 2024 O O . ILE A 1 258 ? -2.697 -5.760 31.690 1.00 91.06 258 ILE A O 1
ATOM 2028 N N . TRP A 1 259 ? -1.046 -4.721 30.574 1.00 91.25 259 TRP A N 1
ATOM 2029 C CA . TRP A 1 259 ? -1.918 -3.706 29.982 1.00 91.25 259 TRP A CA 1
ATOM 2030 C C . TRP A 1 259 ? -2.986 -4.329 29.087 1.00 91.25 259 TRP A C 1
ATOM 2032 O O . TRP A 1 259 ? -4.141 -3.916 29.124 1.00 91.25 259 TRP A O 1
ATOM 2042 N N . THR A 1 260 ? -2.636 -5.366 28.329 1.00 90.50 260 THR A N 1
ATOM 2043 C CA . THR A 1 260 ? -3.592 -6.065 27.459 1.00 90.50 260 THR A CA 1
ATOM 2044 C C . THR A 1 260 ? -4.689 -6.720 28.266 1.00 90.50 260 THR A C 1
ATOM 2046 O O . THR A 1 260 ? -5.870 -6.509 27.988 1.00 90.50 260 THR A O 1
ATOM 2049 N N . TYR A 1 261 ? -4.303 -7.454 29.306 1.00 88.19 261 TYR A N 1
ATOM 2050 C CA . TYR A 1 261 ? -5.250 -8.108 30.195 1.00 88.19 261 TYR A CA 1
ATOM 2051 C C . TYR A 1 261 ? -6.155 -7.084 30.891 1.00 88.19 261 TYR A C 1
ATOM 2053 O O . TYR A 1 261 ? -7.378 -7.228 30.916 1.00 88.19 261 TYR A O 1
ATOM 2061 N N . TYR A 1 262 ? -5.566 -5.985 31.363 1.00 89.19 262 TYR A N 1
ATOM 2062 C CA . TYR A 1 262 ? -6.295 -4.866 31.946 1.00 89.19 262 TYR A CA 1
ATOM 2063 C C . TYR A 1 262 ? -7.333 -4.271 30.982 1.00 89.19 262 TYR A C 1
ATOM 2065 O O . TYR A 1 262 ? -8.491 -4.084 31.361 1.00 89.19 262 TYR A O 1
ATOM 2073 N N . CYS A 1 263 ? -6.955 -4.017 29.727 1.00 87.12 263 CYS A N 1
ATOM 2074 C CA . CYS A 1 263 ? -7.852 -3.449 28.721 1.00 87.12 263 CYS A CA 1
ATOM 2075 C C . CYS A 1 263 ? -9.017 -4.384 28.383 1.00 87.12 263 CYS A C 1
ATOM 2077 O O . CYS A 1 263 ? -10.162 -3.935 28.309 1.00 87.12 263 CYS A O 1
ATOM 2079 N N . VAL A 1 264 ? -8.737 -5.678 28.208 1.00 85.88 264 VAL A N 1
ATOM 2080 C CA . VAL A 1 264 ? -9.745 -6.697 27.875 1.00 85.88 264 VAL A CA 1
ATOM 2081 C C . VAL A 1 264 ? -10.747 -6.891 29.015 1.00 85.88 264 VAL A C 1
ATOM 2083 O O . VAL A 1 264 ? -11.941 -7.047 28.767 1.00 85.88 264 VAL A O 1
ATOM 2086 N N . LEU A 1 265 ? -10.304 -6.835 30.271 1.00 84.44 265 LEU A N 1
ATOM 2087 C CA . LEU A 1 265 ? -11.219 -6.922 31.410 1.00 84.44 265 LEU A CA 1
ATOM 2088 C C . LEU A 1 265 ? -12.043 -5.641 31.596 1.00 84.44 265 LEU A C 1
ATOM 2090 O O . LEU A 1 265 ? -13.240 -5.707 31.903 1.00 84.44 265 LEU A O 1
ATOM 2094 N N . ARG A 1 266 ? -11.419 -4.474 31.395 1.00 85.31 266 ARG A N 1
ATOM 2095 C CA . ARG A 1 266 ? -12.037 -3.166 31.647 1.00 85.31 266 ARG A CA 1
ATOM 2096 C C . ARG A 1 266 ? -12.973 -2.699 30.535 1.00 85.31 266 ARG A C 1
ATOM 2098 O O . ARG A 1 266 ? -13.875 -1.920 30.821 1.00 85.31 266 ARG A O 1
ATOM 2105 N N . THR A 1 267 ? -12.778 -3.135 29.293 1.00 82.94 267 THR A N 1
ATOM 2106 C CA . THR A 1 267 ? -13.584 -2.645 28.167 1.00 82.94 267 THR A CA 1
ATOM 2107 C C . THR A 1 267 ? -15.078 -2.917 28.360 1.00 82.94 267 THR A C 1
ATOM 2109 O O . THR A 1 267 ? -15.492 -4.009 28.752 1.00 82.94 267 THR A O 1
ATOM 2112 N N . GLU A 1 268 ? -15.900 -1.911 28.079 1.00 79.94 268 GLU A N 1
ATOM 2113 C CA . GLU A 1 268 ? -17.365 -2.016 28.063 1.00 79.94 268 GLU A CA 1
ATOM 2114 C C . GLU A 1 268 ? -17.878 -2.549 26.714 1.00 79.94 268 GLU A C 1
ATOM 2116 O O . GLU A 1 268 ? -19.048 -2.893 26.591 1.00 79.94 268 GLU A O 1
ATOM 2121 N N . ARG A 1 269 ? -17.005 -2.657 25.698 1.00 74.44 269 ARG A N 1
ATOM 2122 C CA . ARG A 1 269 ? -17.376 -3.099 24.343 1.00 74.44 269 ARG A CA 1
ATOM 2123 C C . ARG A 1 269 ? -17.564 -4.609 24.222 1.00 74.44 269 ARG A C 1
ATOM 2125 O O . ARG A 1 269 ? -18.114 -5.063 23.226 1.00 74.44 269 ARG A O 1
ATOM 2132 N N . ILE A 1 270 ? -17.066 -5.380 25.185 1.00 80.88 270 ILE A N 1
ATOM 2133 C CA . ILE A 1 270 ? -17.023 -6.845 25.151 1.00 80.88 270 ILE A CA 1
ATOM 2134 C C . ILE A 1 270 ? -17.969 -7.403 26.221 1.00 80.88 270 ILE A C 1
ATOM 2136 O O . ILE A 1 270 ? -17.891 -7.002 27.383 1.00 80.88 270 ILE A O 1
ATOM 2140 N N . GLY A 1 271 ? -18.840 -8.339 25.838 1.00 80.50 271 GLY A N 1
ATOM 2141 C CA . GLY A 1 271 ? -19.748 -9.047 26.744 1.00 80.50 271 GLY A CA 1
ATOM 2142 C C . GLY A 1 271 ? -19.021 -9.929 27.767 1.00 80.50 271 GLY A C 1
ATOM 2143 O O . GLY A 1 271 ? -17.862 -10.308 27.586 1.00 80.50 271 GLY A O 1
ATOM 2144 N N . LEU A 1 272 ? -19.697 -10.274 28.867 1.00 82.12 272 LEU A N 1
ATOM 2145 C CA . LEU A 1 272 ? -19.099 -10.999 30.000 1.00 82.12 272 LEU A CA 1
ATOM 2146 C C . LEU A 1 272 ? -18.522 -12.360 29.579 1.00 82.12 272 LEU A C 1
ATOM 2148 O O . LEU A 1 272 ? -17.417 -12.722 29.984 1.00 82.12 272 LEU A O 1
ATOM 2152 N N . VAL A 1 273 ? -19.229 -13.076 28.706 1.00 80.69 273 VAL A N 1
ATOM 2153 C CA . VAL A 1 273 ? -18.794 -14.364 28.153 1.00 80.69 273 VAL A CA 1
ATOM 2154 C C . VAL A 1 273 ? -17.475 -14.232 27.394 1.00 80.69 273 VAL A C 1
ATOM 2156 O O . VAL A 1 273 ? -16.534 -14.993 27.630 1.00 80.69 273 VAL A O 1
ATOM 2159 N N . LEU A 1 274 ? -17.384 -13.248 26.499 1.00 79.62 274 LEU A N 1
ATOM 2160 C CA . LEU A 1 274 ? -16.190 -13.026 25.690 1.00 79.62 274 LEU A CA 1
ATOM 2161 C C . LEU A 1 274 ? -15.010 -12.546 26.549 1.00 79.62 274 LEU A C 1
ATOM 2163 O O . LEU A 1 274 ? -13.875 -12.910 26.257 1.00 79.62 274 LEU A O 1
ATOM 2167 N N . LYS A 1 275 ? -15.252 -11.828 27.655 1.00 84.25 275 LYS A N 1
ATOM 2168 C CA . LYS A 1 275 ? -14.199 -11.505 28.634 1.00 84.25 275 LYS A CA 1
ATOM 2169 C C . LYS A 1 275 ? -13.615 -12.752 29.290 1.00 84.25 275 LYS A C 1
ATOM 2171 O O . LYS A 1 275 ? -12.396 -12.858 29.376 1.00 84.25 275 LYS A O 1
ATOM 2176 N N . ILE A 1 276 ? -14.460 -13.691 29.725 1.00 84.00 276 ILE A N 1
ATOM 2177 C CA . ILE A 1 276 ? -14.002 -14.953 30.333 1.00 84.00 276 ILE A CA 1
ATOM 2178 C C . ILE A 1 276 ? -13.210 -15.773 29.312 1.00 84.00 276 ILE A C 1
ATOM 2180 O O . ILE A 1 276 ? -12.112 -16.240 29.608 1.00 84.00 276 ILE A O 1
ATOM 2184 N N . LEU A 1 277 ? -13.732 -15.913 28.091 1.00 82.00 277 LEU A N 1
ATOM 2185 C CA . LEU A 1 277 ? -13.050 -16.656 27.033 1.00 82.00 277 LEU A CA 1
ATOM 2186 C C . LEU A 1 277 ? -11.706 -16.014 26.664 1.00 82.00 277 LEU A C 1
ATOM 2188 O O . LEU A 1 277 ? -10.700 -16.712 26.549 1.00 82.00 277 LEU A O 1
ATOM 2192 N N . ALA A 1 278 ? -11.673 -14.687 26.516 1.00 83.69 278 ALA A N 1
ATOM 2193 C CA . ALA A 1 278 ? -10.444 -13.954 26.251 1.00 83.69 278 ALA A CA 1
ATOM 2194 C C . ALA A 1 278 ? -9.450 -14.105 27.409 1.00 83.69 278 ALA A C 1
ATOM 2196 O O . ALA A 1 278 ? -8.284 -14.365 27.155 1.00 83.69 278 ALA A O 1
ATOM 2197 N N . ALA A 1 279 ? -9.888 -14.041 28.667 1.00 84.06 279 ALA A N 1
ATOM 2198 C CA . ALA A 1 279 ? -9.015 -14.251 29.823 1.00 84.06 279 ALA A CA 1
ATOM 2199 C C . ALA A 1 279 ? -8.301 -15.617 29.796 1.00 84.06 279 ALA A C 1
ATOM 2201 O O . ALA A 1 279 ? -7.127 -15.697 30.155 1.00 84.06 279 ALA A O 1
ATOM 2202 N N . ILE A 1 280 ? -8.979 -16.670 29.325 1.00 85.06 280 ILE A N 1
ATOM 2203 C CA . ILE A 1 280 ? -8.414 -18.024 29.212 1.00 85.06 280 ILE A CA 1
ATOM 2204 C C . ILE A 1 280 ? -7.511 -18.164 27.978 1.00 85.06 280 ILE A C 1
ATOM 2206 O O . ILE A 1 280 ? -6.459 -18.794 28.059 1.00 85.06 280 ILE A O 1
ATOM 2210 N N . LEU A 1 281 ? -7.911 -17.603 26.832 1.00 83.31 281 LEU A N 1
ATOM 2211 C CA . LEU A 1 281 ? -7.228 -17.829 25.553 1.00 83.31 281 LEU A CA 1
ATOM 2212 C C . LEU A 1 281 ? -6.057 -16.867 25.302 1.00 83.31 281 LEU A C 1
ATOM 2214 O O . LEU A 1 281 ? -5.097 -17.254 24.647 1.00 83.31 281 LEU A O 1
ATOM 2218 N N . LEU A 1 282 ? -6.116 -15.634 25.815 1.00 85.50 282 LEU A N 1
ATOM 2219 C CA . LEU A 1 282 ? -5.140 -14.559 25.582 1.00 85.50 282 LEU A CA 1
ATOM 2220 C C . LEU A 1 282 ? -3.704 -14.841 26.083 1.00 85.50 282 LEU A C 1
ATOM 2222 O O . LEU A 1 282 ? -2.772 -14.353 25.440 1.00 85.50 282 LEU A O 1
ATOM 2226 N N . PRO A 1 283 ? -3.455 -15.626 27.153 1.00 86.75 283 PRO A N 1
ATOM 2227 C CA . PRO A 1 283 ? -2.092 -15.958 27.568 1.00 86.75 283 PRO A CA 1
ATOM 2228 C C . PRO A 1 283 ? -1.273 -16.648 26.470 1.00 86.75 283 PRO A C 1
ATOM 2230 O O . PRO A 1 283 ? -0.096 -16.339 26.308 1.00 86.75 283 PRO A O 1
ATOM 2233 N N . LEU A 1 284 ? -1.890 -17.534 25.677 1.00 84.31 284 LEU A N 1
ATOM 2234 C CA . LEU A 1 284 ? -1.210 -18.279 24.614 1.00 84.31 284 LEU A CA 1
ATOM 2235 C C . LEU A 1 284 ? -0.611 -17.364 23.523 1.00 84.31 284 LEU A C 1
ATOM 2237 O O . LEU A 1 284 ? 0.601 -17.430 23.309 1.00 84.31 284 LEU A O 1
ATOM 2241 N N . PRO A 1 285 ? -1.379 -16.483 22.846 1.00 84.31 285 PRO A N 1
ATOM 2242 C CA . PRO A 1 285 ? -0.816 -15.567 21.863 1.00 84.31 285 PRO A CA 1
ATOM 2243 C C . PRO A 1 285 ? 0.135 -14.543 22.491 1.00 84.31 285 PRO A C 1
ATOM 2245 O O . PRO A 1 285 ? 1.121 -14.204 21.848 1.00 84.31 285 PRO A O 1
ATOM 2248 N N . LEU A 1 286 ? -0.092 -14.091 23.732 1.00 86.81 286 LEU A N 1
ATOM 2249 C CA . LEU A 1 286 ? 0.807 -13.141 24.407 1.00 86.81 286 LEU A CA 1
ATOM 2250 C C . LEU A 1 286 ? 2.163 -13.743 24.803 1.00 86.81 286 LEU A C 1
ATOM 2252 O O . LEU A 1 286 ? 3.143 -13.008 24.924 1.00 86.81 286 LEU A O 1
ATOM 2256 N N . LEU A 1 287 ? 2.230 -15.058 25.025 1.00 87.75 287 LEU A N 1
ATOM 2257 C CA . LEU A 1 287 ? 3.479 -15.789 25.260 1.00 87.75 287 LEU A CA 1
ATOM 2258 C C . LEU A 1 287 ? 4.170 -16.176 23.948 1.00 87.75 287 LEU A C 1
ATOM 2260 O O . LEU A 1 287 ? 5.397 -16.195 23.880 1.00 87.75 287 LEU A O 1
ATOM 2264 N N . LEU A 1 288 ? 3.396 -16.462 22.899 1.00 87.00 288 LEU A N 1
ATOM 2265 C CA . LEU A 1 288 ? 3.926 -16.833 21.588 1.00 87.00 288 LEU A CA 1
ATOM 2266 C C . LEU A 1 288 ? 4.425 -15.616 20.788 1.00 87.00 288 LEU A C 1
ATOM 2268 O O . LEU A 1 288 ? 5.411 -15.719 20.058 1.00 87.00 288 LEU A O 1
ATOM 2272 N N . SER A 1 289 ? 3.778 -14.453 20.920 1.00 86.94 289 SER A N 1
ATOM 2273 C CA . SER A 1 289 ? 4.089 -13.265 20.118 1.00 86.94 289 SER A CA 1
ATOM 2274 C C . SER A 1 289 ? 5.518 -12.732 20.282 1.00 86.94 289 SER A C 1
ATOM 2276 O O . SER A 1 289 ? 6.105 -12.381 19.260 1.00 86.94 289 SER A O 1
ATOM 2278 N N . PRO A 1 290 ? 6.139 -12.692 21.481 1.00 89.69 290 PRO A N 1
ATOM 2279 C CA . PRO A 1 290 ? 7.525 -12.250 21.623 1.00 89.69 290 PRO A CA 1
ATOM 2280 C C . PRO A 1 290 ? 8.498 -13.208 20.936 1.00 89.69 290 PRO A C 1
ATOM 2282 O O . PRO A 1 290 ? 9.432 -12.754 20.285 1.00 89.69 290 PRO A O 1
ATOM 2285 N N . LEU A 1 291 ? 8.254 -14.522 21.017 1.00 89.00 291 LEU A N 1
ATOM 2286 C CA . LEU A 1 291 ? 9.086 -15.534 20.359 1.00 89.00 291 LEU A CA 1
ATOM 2287 C C . LEU A 1 291 ? 9.056 -15.357 18.838 1.00 89.00 291 LEU A C 1
ATOM 2289 O O . LEU A 1 291 ? 10.104 -15.309 18.193 1.00 89.00 291 LEU A O 1
ATOM 2293 N N . LEU A 1 292 ? 7.857 -15.183 18.276 1.00 88.06 292 LEU A N 1
ATOM 2294 C CA . LEU A 1 292 ? 7.677 -14.902 16.852 1.00 88.06 292 LEU A CA 1
ATOM 2295 C C . LEU A 1 292 ? 8.300 -13.558 16.449 1.00 88.06 292 LEU A C 1
ATOM 2297 O O . LEU A 1 292 ? 8.914 -13.469 15.389 1.00 88.06 292 LEU A O 1
ATOM 2301 N N . ALA A 1 293 ? 8.189 -12.524 17.284 1.00 88.94 293 ALA A N 1
ATOM 2302 C CA . ALA A 1 293 ? 8.756 -11.205 17.008 1.00 88.94 293 ALA A CA 1
ATOM 2303 C C . ALA A 1 293 ? 10.296 -11.193 17.064 1.00 88.94 293 ALA A C 1
ATOM 2305 O O . ALA A 1 293 ? 10.933 -10.527 16.246 1.00 88.94 293 ALA A O 1
ATOM 2306 N N . ILE A 1 294 ? 10.906 -11.959 17.974 1.00 92.19 294 ILE A N 1
ATOM 2307 C CA . ILE A 1 294 ? 12.364 -12.146 18.052 1.00 92.19 294 ILE A CA 1
ATOM 2308 C C . ILE A 1 294 ? 12.860 -12.928 16.828 1.00 92.19 294 ILE A C 1
ATOM 2310 O O . ILE A 1 294 ? 13.805 -12.495 16.167 1.00 92.19 294 ILE A O 1
ATOM 2314 N N . ALA A 1 295 ? 12.184 -14.024 16.464 1.00 89.44 295 ALA A N 1
ATOM 2315 C CA . ALA A 1 295 ? 12.504 -14.788 15.255 1.00 89.44 295 ALA A CA 1
ATOM 2316 C C . ALA A 1 295 ? 12.352 -13.935 13.982 1.00 89.44 295 ALA A C 1
ATOM 2318 O O . ALA A 1 295 ? 13.223 -13.942 13.111 1.00 89.44 295 ALA A O 1
ATOM 2319 N N . GLY A 1 296 ? 11.284 -13.137 13.902 1.00 88.56 296 GLY A N 1
ATOM 2320 C CA . GLY A 1 296 ? 11.058 -12.178 12.824 1.00 88.56 296 GLY A CA 1
ATOM 2321 C C . GLY A 1 296 ? 12.116 -11.074 12.775 1.00 88.56 296 GLY A C 1
ATOM 2322 O O . GLY A 1 296 ? 12.540 -10.695 11.688 1.00 88.56 296 GLY A O 1
ATOM 2323 N N . SER A 1 297 ? 12.603 -10.601 13.926 1.00 93.19 297 SER A N 1
ATOM 2324 C CA . SER A 1 297 ? 13.687 -9.608 13.999 1.00 93.19 297 SER A CA 1
ATOM 2325 C C . SER A 1 297 ? 15.025 -10.177 13.539 1.00 93.19 297 SER A C 1
ATOM 2327 O O . SER A 1 297 ? 15.795 -9.465 12.901 1.00 93.19 297 SER A O 1
ATOM 2329 N N . LEU A 1 298 ? 15.292 -11.459 13.808 1.00 92.25 298 LEU A N 1
ATOM 2330 C CA . LEU A 1 298 ? 16.480 -12.147 13.303 1.00 92.25 298 LEU A CA 1
ATOM 2331 C C . LEU A 1 298 ? 16.427 -12.286 11.777 1.00 92.25 298 LEU A C 1
ATOM 2333 O O . LEU A 1 298 ? 17.340 -11.844 11.084 1.00 92.25 298 LEU A O 1
ATOM 2337 N N . LEU A 1 299 ? 15.337 -12.851 11.249 1.00 89.19 299 LEU A N 1
ATOM 2338 C CA . LEU A 1 299 ? 15.149 -13.038 9.806 1.00 89.19 299 LEU A CA 1
ATOM 2339 C C . LEU A 1 299 ? 15.120 -11.698 9.060 1.00 89.19 299 LEU A C 1
ATOM 2341 O O . LEU A 1 299 ? 15.787 -11.537 8.039 1.00 89.19 299 LEU A O 1
ATOM 2345 N N . GLY A 1 300 ? 14.385 -10.722 9.596 1.00 88.12 300 GLY A N 1
ATOM 2346 C CA . GLY A 1 300 ? 14.298 -9.369 9.058 1.00 88.12 300 GLY A CA 1
ATOM 2347 C C . GLY A 1 300 ? 15.629 -8.625 9.127 1.00 88.12 300 GLY A C 1
ATOM 2348 O O . GLY A 1 300 ? 15.991 -7.965 8.161 1.00 88.12 300 GLY A O 1
ATOM 2349 N N . GLY A 1 301 ? 16.390 -8.777 10.215 1.00 91.31 301 GLY A N 1
ATOM 2350 C CA . GLY A 1 301 ? 17.726 -8.199 10.368 1.00 91.31 301 GLY A CA 1
ATOM 2351 C C . GLY A 1 301 ? 18.730 -8.766 9.364 1.00 91.31 301 GLY A C 1
ATOM 2352 O O . GLY A 1 301 ? 19.447 -7.995 8.729 1.00 91.31 301 GLY A O 1
ATOM 2353 N N . ILE A 1 302 ? 18.735 -10.090 9.159 1.00 90.62 302 ILE A N 1
ATOM 2354 C CA . ILE A 1 302 ? 19.566 -10.750 8.136 1.00 90.62 302 ILE A CA 1
ATOM 2355 C C . ILE A 1 302 ? 19.179 -10.254 6.741 1.00 90.62 302 ILE A C 1
ATOM 2357 O O . ILE A 1 302 ? 20.046 -9.837 5.976 1.00 90.62 302 ILE A O 1
ATOM 2361 N N . GLY A 1 303 ? 17.882 -10.246 6.417 1.00 88.19 303 GLY A N 1
ATOM 2362 C CA . GLY A 1 303 ? 17.398 -9.738 5.134 1.00 88.19 303 GLY A CA 1
ATOM 2363 C C . GLY A 1 303 ? 17.796 -8.278 4.910 1.00 88.19 303 GLY A C 1
ATOM 2364 O O . GLY A 1 303 ? 18.365 -7.944 3.876 1.00 88.19 303 GLY A O 1
ATOM 2365 N N . TYR A 1 304 ? 17.573 -7.415 5.899 1.00 89.81 304 TYR A N 1
ATOM 2366 C CA . TYR A 1 304 ? 17.936 -6.001 5.838 1.00 89.81 304 TYR A CA 1
ATOM 2367 C C . TYR A 1 304 ? 19.443 -5.803 5.615 1.00 89.81 304 TYR A C 1
ATOM 2369 O O . TYR A 1 304 ? 19.844 -5.062 4.718 1.00 89.81 304 TYR A O 1
ATOM 2377 N N . GLY A 1 305 ? 20.278 -6.508 6.386 1.00 88.69 305 GLY A N 1
ATOM 2378 C CA . GLY A 1 305 ? 21.736 -6.427 6.291 1.00 88.69 305 GLY A CA 1
ATOM 2379 C C . GLY A 1 305 ? 22.304 -6.930 4.961 1.00 88.69 305 GLY A C 1
ATOM 2380 O O . GLY A 1 305 ? 23.355 -6.457 4.542 1.00 88.69 305 GLY A O 1
ATOM 2381 N N . VAL A 1 306 ? 21.612 -7.847 4.277 1.00 88.56 306 VAL A N 1
ATOM 2382 C CA . VAL A 1 306 ? 22.026 -8.353 2.959 1.00 88.56 306 VAL A CA 1
ATOM 2383 C C . VAL A 1 306 ? 21.505 -7.469 1.825 1.00 88.56 306 VAL A C 1
ATOM 2385 O O . VAL A 1 306 ? 22.276 -7.088 0.946 1.00 88.56 306 VAL A O 1
ATOM 2388 N N . PHE A 1 307 ? 20.213 -7.124 1.823 1.00 86.25 307 PHE A N 1
ATOM 2389 C CA . PHE A 1 307 ? 19.590 -6.452 0.678 1.00 86.25 307 PHE A CA 1
ATOM 2390 C C . PHE A 1 307 ? 19.889 -4.961 0.600 1.00 86.25 307 PHE A C 1
ATOM 2392 O O . PHE A 1 307 ? 20.065 -4.461 -0.506 1.00 86.25 307 PHE A O 1
ATOM 2399 N N . ILE A 1 308 ? 19.959 -4.240 1.722 1.00 86.81 308 ILE A N 1
ATOM 2400 C CA . ILE A 1 308 ? 20.112 -2.777 1.679 1.00 86.81 308 ILE A CA 1
ATOM 2401 C C . ILE A 1 308 ? 21.492 -2.356 1.145 1.00 86.81 308 ILE A C 1
ATOM 2403 O O . ILE A 1 308 ? 21.516 -1.590 0.179 1.00 86.81 308 ILE A O 1
ATOM 2407 N N . PRO A 1 309 ? 22.631 -2.887 1.643 1.00 86.25 309 PRO A N 1
ATOM 2408 C CA . PRO A 1 309 ? 23.941 -2.579 1.060 1.00 86.25 309 PRO A CA 1
ATOM 2409 C C . PRO A 1 309 ? 24.055 -3.001 -0.409 1.00 86.25 309 PRO A C 1
ATOM 2411 O O . PRO A 1 309 ? 24.653 -2.294 -1.222 1.00 86.25 309 PRO A O 1
ATOM 2414 N N . LEU A 1 310 ? 23.459 -4.147 -0.758 1.00 85.25 310 LEU A N 1
ATOM 2415 C CA . LEU A 1 310 ? 23.456 -4.671 -2.120 1.00 85.25 310 LEU A CA 1
ATOM 2416 C C . LEU A 1 310 ? 22.692 -3.736 -3.066 1.00 85.25 310 LEU A C 1
ATOM 2418 O O . LEU A 1 310 ? 23.239 -3.330 -4.084 1.00 85.25 310 LEU A O 1
ATOM 2422 N N . MET A 1 311 ? 21.470 -3.334 -2.712 1.00 82.25 311 MET A N 1
ATOM 2423 C CA . MET A 1 311 ? 20.654 -2.420 -3.520 1.00 82.25 311 MET A CA 1
ATOM 2424 C C . MET A 1 311 ? 21.294 -1.036 -3.650 1.00 82.25 311 MET A C 1
ATOM 2426 O O . MET A 1 311 ? 21.360 -0.512 -4.760 1.00 82.25 311 MET A O 1
ATOM 2430 N N . ALA A 1 312 ? 21.840 -0.485 -2.561 1.00 81.06 312 ALA A N 1
ATOM 2431 C CA . ALA A 1 312 ? 22.516 0.813 -2.572 1.00 81.06 312 ALA A CA 1
ATOM 2432 C C . ALA A 1 312 ? 23.729 0.836 -3.522 1.00 81.06 312 ALA A C 1
ATOM 2434 O O . ALA A 1 312 ? 23.973 1.830 -4.201 1.00 81.06 312 ALA A O 1
ATOM 2435 N N . THR A 1 313 ? 24.453 -0.284 -3.638 1.00 82.25 313 THR A N 1
ATOM 2436 C CA . THR A 1 313 ? 25.586 -0.416 -4.574 1.00 82.25 313 THR A CA 1
ATOM 2437 C C . THR A 1 313 ? 25.131 -0.314 -6.035 1.00 82.25 313 THR A C 1
ATOM 2439 O O . THR A 1 313 ? 25.829 0.267 -6.863 1.00 82.25 313 THR A O 1
ATOM 2442 N N . PHE A 1 314 ? 23.952 -0.856 -6.354 1.00 77.62 314 PHE A N 1
ATOM 2443 C CA . PHE A 1 314 ? 23.359 -0.789 -7.692 1.00 77.62 314 PHE A CA 1
ATOM 2444 C C . PHE A 1 314 ? 22.699 0.571 -7.978 1.00 77.62 314 PHE A C 1
ATOM 2446 O O . PHE A 1 314 ? 22.705 1.019 -9.124 1.00 77.62 314 PHE A O 1
ATOM 2453 N N . GLU A 1 315 ? 22.171 1.246 -6.953 1.00 74.38 315 GLU A N 1
ATOM 2454 C CA . GLU A 1 315 ? 21.560 2.580 -7.050 1.00 74.38 315 GLU A CA 1
ATOM 2455 C C . GLU A 1 315 ? 22.599 3.679 -7.290 1.00 74.38 315 GLU A C 1
ATOM 2457 O O . GLU A 1 315 ? 22.418 4.494 -8.193 1.00 74.38 315 GLU A O 1
ATOM 2462 N N . ALA A 1 316 ? 23.745 3.615 -6.603 1.00 70.88 316 ALA A N 1
ATOM 2463 C CA . ALA A 1 316 ? 24.856 4.559 -6.764 1.00 70.88 316 ALA A CA 1
ATOM 2464 C C . ALA A 1 316 ? 25.426 4.622 -8.197 1.00 70.88 316 ALA A C 1
ATOM 2466 O O . ALA A 1 316 ? 26.046 5.608 -8.582 1.00 70.88 316 ALA A O 1
ATOM 2467 N N . VAL A 1 317 ? 25.223 3.578 -9.007 1.00 64.62 317 VAL A N 1
ATOM 2468 C CA . VAL A 1 317 ? 25.651 3.526 -10.420 1.00 64.62 317 VAL A CA 1
ATOM 2469 C C . VAL A 1 317 ? 24.640 4.207 -11.352 1.00 64.62 317 VAL A C 1
ATOM 2471 O O . VAL A 1 317 ? 24.986 4.599 -12.470 1.00 64.62 317 VAL A O 1
ATOM 2474 N N . GLY A 1 318 ? 23.390 4.332 -10.903 1.00 56.78 318 GLY A N 1
ATOM 2475 C CA . GLY A 1 318 ? 22.286 4.929 -11.643 1.00 56.78 318 GLY A CA 1
ATOM 2476 C C . GLY A 1 318 ? 22.266 6.456 -11.636 1.00 56.78 318 GLY A C 1
ATOM 2477 O O . GLY A 1 318 ? 21.690 7.062 -12.539 1.00 56.78 318 GLY A O 1
ATOM 2478 N N . GLU A 1 319 ? 22.892 7.081 -10.643 1.00 57.34 319 GLU A N 1
ATOM 2479 C CA . GLU A 1 319 ? 22.928 8.534 -10.502 1.00 57.34 319 GLU A CA 1
ATOM 2480 C C . GLU A 1 319 ? 24.075 9.132 -11.333 1.00 57.34 319 GLU A C 1
ATOM 2482 O O . GLU A 1 319 ? 25.197 8.623 -11.371 1.00 57.34 319 GLU A O 1
ATOM 2487 N N . GLY A 1 320 ? 23.795 10.219 -12.057 1.00 51.97 320 GLY A N 1
ATOM 2488 C CA . GLY A 1 320 ? 24.746 10.907 -12.939 1.00 51.97 320 GLY A CA 1
ATOM 2489 C C . GLY A 1 320 ? 25.815 11.718 -12.197 1.00 51.97 320 GLY A C 1
ATOM 2490 O O . GLY A 1 320 ? 26.051 12.865 -12.559 1.00 51.97 320 GLY A O 1
ATOM 2491 N N . VAL A 1 321 ? 26.428 11.158 -11.151 1.00 50.22 321 VAL A N 1
ATOM 2492 C CA . VAL A 1 321 ? 27.393 11.844 -10.273 1.00 50.22 321 VAL A CA 1
ATOM 2493 C C . VAL A 1 321 ? 28.824 11.713 -10.820 1.00 50.22 321 VAL A C 1
ATOM 2495 O O . VAL A 1 321 ? 29.170 10.707 -11.447 1.00 50.22 321 VAL A O 1
ATOM 2498 N N . ALA A 1 322 ? 29.647 12.748 -10.606 1.00 47.19 322 ALA A N 1
ATOM 2499 C CA . ALA A 1 322 ? 30.996 12.894 -11.167 1.00 47.19 322 ALA A CA 1
ATOM 2500 C C . ALA A 1 322 ? 32.005 11.829 -10.676 1.00 47.19 322 ALA A C 1
ATOM 2502 O O . ALA A 1 322 ? 32.781 11.326 -11.485 1.00 47.19 322 ALA A O 1
ATOM 2503 N N . ASP A 1 323 ? 31.930 11.406 -9.406 1.00 58.88 323 ASP A N 1
ATOM 2504 C CA . ASP A 1 323 ? 32.857 10.441 -8.790 1.00 58.88 323 ASP A CA 1
ATOM 2505 C C . ASP A 1 323 ? 32.182 9.092 -8.477 1.00 58.88 323 ASP A C 1
ATOM 2507 O O . ASP A 1 323 ? 31.882 8.738 -7.336 1.00 58.88 323 ASP A O 1
ATOM 2511 N N . LYS A 1 324 ? 31.933 8.298 -9.522 1.00 61.62 324 LYS A N 1
ATOM 2512 C CA . LYS A 1 324 ? 31.149 7.049 -9.422 1.00 61.62 324 LYS A CA 1
ATOM 2513 C C . LYS A 1 324 ? 31.789 5.962 -8.553 1.00 61.62 324 LYS A C 1
ATOM 2515 O O . LYS A 1 324 ? 31.075 5.162 -7.960 1.00 61.62 324 LYS A O 1
ATOM 2520 N N . LEU A 1 325 ? 33.120 5.895 -8.490 1.00 61.19 325 LEU A N 1
ATOM 2521 C CA . LEU A 1 325 ? 33.834 4.830 -7.775 1.00 61.19 325 LEU A CA 1
ATOM 2522 C C . LEU A 1 325 ? 33.777 5.021 -6.257 1.00 61.19 325 LEU A C 1
ATOM 2524 O O . LEU A 1 325 ? 33.369 4.108 -5.547 1.00 61.19 325 LEU A O 1
ATOM 2528 N N . THR A 1 326 ? 34.128 6.201 -5.751 1.00 61.69 326 THR A N 1
ATOM 2529 C CA . THR A 1 326 ? 34.096 6.517 -4.313 1.00 61.69 326 THR A CA 1
ATOM 2530 C C . THR A 1 326 ? 32.681 6.454 -3.745 1.00 61.69 326 THR A C 1
ATOM 2532 O O . THR A 1 326 ? 32.493 5.843 -2.695 1.00 61.69 326 THR A O 1
ATOM 2535 N N . HIS A 1 327 ? 31.684 6.966 -4.474 1.00 64.44 327 HIS A N 1
ATOM 2536 C CA . HIS A 1 327 ? 30.261 6.844 -4.123 1.00 64.44 327 HIS A CA 1
ATOM 2537 C C . HIS A 1 327 ? 29.840 5.358 -4.060 1.00 64.44 327 HIS A C 1
ATOM 2539 O O . HIS A 1 327 ? 29.333 4.858 -3.059 1.00 64.44 327 HIS A O 1
ATOM 2545 N N . CYS A 1 328 ? 30.216 4.558 -5.065 1.00 64.75 328 CYS A N 1
ATOM 2546 C CA . CYS A 1 328 ? 29.930 3.120 -5.079 1.00 64.75 328 CYS A CA 1
ATOM 2547 C C . CYS A 1 328 ? 30.612 2.334 -3.942 1.00 64.75 328 CYS A C 1
ATOM 2549 O O . CYS A 1 328 ? 30.108 1.273 -3.581 1.00 64.75 328 CYS A O 1
ATOM 2551 N N . PHE A 1 329 ? 31.702 2.825 -3.334 1.00 67.31 329 PHE A N 1
ATOM 2552 C CA . PHE A 1 329 ? 32.335 2.222 -2.148 1.00 67.31 329 PHE A CA 1
ATOM 2553 C C . PHE A 1 329 ? 31.764 2.743 -0.821 1.00 67.31 329 PHE A C 1
ATOM 2555 O O . PHE A 1 329 ? 31.568 1.949 0.101 1.00 67.31 329 PHE A O 1
ATOM 2562 N N . MET A 1 330 ? 31.437 4.028 -0.721 1.00 66.62 330 MET A N 1
ATOM 2563 C CA . MET A 1 330 ? 31.038 4.659 0.539 1.00 66.62 330 MET A CA 1
ATOM 2564 C C . MET A 1 330 ? 29.527 4.560 0.801 1.00 66.62 330 MET A C 1
ATOM 2566 O O . MET A 1 330 ? 29.115 4.288 1.935 1.00 66.62 330 MET A O 1
ATOM 2570 N N . ASP A 1 331 ? 28.704 4.647 -0.246 1.00 66.88 331 ASP A N 1
ATOM 2571 C CA . ASP A 1 331 ? 27.250 4.599 -0.112 1.00 66.88 331 ASP A CA 1
ATOM 2572 C C . ASP A 1 331 ? 26.724 3.208 0.204 1.00 66.88 331 ASP A C 1
ATOM 2574 O O . ASP A 1 331 ? 27.242 2.175 -0.234 1.00 66.88 331 ASP A O 1
ATOM 2578 N N . GLY A 1 332 ? 25.693 3.178 1.043 1.00 66.06 332 GLY A N 1
ATOM 2579 C CA . GLY A 1 332 ? 25.137 1.938 1.572 1.00 66.06 332 GLY A CA 1
ATOM 2580 C C . GLY A 1 332 ? 25.882 1.377 2.784 1.00 66.06 332 GLY A C 1
ATOM 2581 O O . GLY A 1 332 ? 25.449 0.356 3.310 1.00 66.06 332 GLY A O 1
ATOM 2582 N N . THR A 1 333 ? 26.958 2.008 3.272 1.00 78.94 333 THR A N 1
ATOM 2583 C CA . THR A 1 333 ? 27.651 1.556 4.494 1.00 78.94 333 THR A CA 1
ATOM 2584 C C . THR A 1 333 ? 27.072 2.212 5.741 1.00 78.94 333 THR A C 1
ATOM 2586 O O . THR A 1 333 ? 26.376 1.569 6.531 1.00 78.94 333 THR A O 1
ATOM 2589 N N . VAL A 1 334 ? 27.303 3.517 5.891 1.00 80.12 334 VAL A N 1
ATOM 2590 C CA . VAL A 1 334 ? 26.818 4.294 7.040 1.00 80.12 334 VAL A CA 1
ATOM 2591 C C . VAL A 1 334 ? 25.297 4.393 7.012 1.00 80.12 334 VAL A C 1
ATOM 2593 O O . VAL A 1 334 ? 24.648 4.192 8.037 1.00 80.12 334 VAL A O 1
ATOM 2596 N N . SER A 1 335 ? 24.715 4.593 5.827 1.00 81.75 335 SER A N 1
ATOM 2597 C CA . SER A 1 335 ? 23.263 4.646 5.647 1.00 81.75 335 SER A CA 1
ATOM 2598 C C . SER A 1 335 ? 22.570 3.332 6.025 1.00 81.75 335 SER A C 1
ATOM 2600 O O . SER A 1 335 ? 21.477 3.370 6.587 1.00 81.75 335 SER A O 1
ATOM 2602 N N . THR A 1 336 ? 23.209 2.170 5.827 1.00 86.81 336 THR A N 1
ATOM 2603 C CA . THR A 1 336 ? 22.659 0.882 6.288 1.00 86.81 336 THR A CA 1
ATOM 2604 C C . THR A 1 336 ? 22.642 0.797 7.809 1.00 86.81 336 THR A C 1
ATOM 2606 O O . THR A 1 336 ? 21.635 0.376 8.373 1.00 86.81 336 THR A O 1
ATOM 2609 N N . ILE A 1 337 ? 23.713 1.218 8.489 1.00 88.50 337 ILE A N 1
ATOM 2610 C CA . ILE A 1 337 ? 23.784 1.207 9.960 1.00 88.50 337 ILE A CA 1
ATOM 2611 C C . ILE A 1 337 ? 22.797 2.221 10.556 1.00 88.50 337 ILE A C 1
ATOM 2613 O O . ILE A 1 337 ? 22.032 1.884 11.459 1.00 88.50 337 ILE A O 1
ATOM 2617 N N . ALA A 1 338 ? 22.755 3.442 10.020 1.00 85.69 338 ALA A N 1
ATOM 2618 C CA . ALA A 1 338 ? 21.786 4.460 10.420 1.00 85.69 338 ALA A CA 1
ATOM 2619 C C . ALA A 1 338 ? 20.347 3.974 10.183 1.00 85.69 338 ALA A C 1
ATOM 2621 O O . ALA A 1 338 ? 19.481 4.093 11.052 1.00 85.69 338 ALA A O 1
ATOM 2622 N N . GLY A 1 339 ? 20.106 3.336 9.039 1.00 84.81 339 GLY A N 1
ATOM 2623 C CA . GLY A 1 339 ? 18.841 2.702 8.711 1.00 84.81 339 GLY A CA 1
ATOM 2624 C C . GLY A 1 339 ? 18.478 1.565 9.678 1.00 84.81 339 GLY A C 1
ATOM 2625 O O . GLY A 1 339 ? 17.358 1.532 10.176 1.00 84.81 339 GLY A O 1
ATOM 2626 N N . ALA A 1 340 ? 19.427 0.715 10.078 1.00 89.69 340 ALA A N 1
ATOM 2627 C CA . ALA A 1 340 ? 19.214 -0.310 11.103 1.00 89.69 340 ALA A CA 1
ATOM 2628 C C . ALA A 1 340 ? 18.801 0.305 12.455 1.00 89.69 340 ALA A C 1
ATOM 2630 O O . ALA A 1 340 ? 17.846 -0.153 13.084 1.00 89.69 340 ALA A O 1
ATOM 2631 N N . CYS A 1 341 ? 19.445 1.400 12.871 1.00 90.25 341 CYS A N 1
ATOM 2632 C CA . CYS A 1 341 ? 19.048 2.156 14.062 1.00 90.25 341 CYS A CA 1
ATOM 2633 C C . CYS A 1 341 ? 17.642 2.765 13.929 1.00 90.25 341 CYS A C 1
ATOM 2635 O O . CYS A 1 341 ? 16.892 2.793 14.907 1.00 90.25 341 CYS A O 1
ATOM 2637 N N . THR A 1 342 ? 17.254 3.240 12.739 1.00 87.31 342 THR A N 1
ATOM 2638 C CA . THR A 1 342 ? 15.887 3.742 12.516 1.00 87.31 342 THR A CA 1
ATOM 2639 C C . THR A 1 342 ? 14.845 2.629 12.562 1.00 87.31 342 THR A C 1
ATOM 2641 O O . THR A 1 342 ? 13.791 2.852 13.147 1.00 87.31 342 THR A O 1
ATOM 2644 N N . VAL A 1 343 ? 15.153 1.423 12.070 1.00 87.75 343 VAL A N 1
ATOM 2645 C CA . VAL A 1 343 ? 14.284 0.240 12.218 1.00 87.75 343 VAL A CA 1
ATOM 2646 C C . VAL A 1 343 ? 14.056 -0.089 13.695 1.00 87.75 343 VAL A C 1
ATOM 2648 O O . VAL A 1 343 ? 12.909 -0.246 14.114 1.00 87.75 343 VAL A O 1
ATOM 2651 N N . VAL A 1 344 ? 15.118 -0.125 14.509 1.00 92.56 344 VAL A N 1
ATOM 2652 C CA . VAL A 1 344 ? 14.993 -0.358 15.962 1.00 92.56 344 VAL A CA 1
ATOM 2653 C C . VAL A 1 344 ? 14.173 0.744 16.626 1.00 92.56 344 VAL A C 1
ATOM 2655 O O . VAL A 1 344 ? 13.303 0.466 17.455 1.00 92.56 344 VAL A O 1
ATOM 2658 N N . ARG A 1 345 ? 14.403 2.005 16.248 1.00 88.06 345 ARG A N 1
ATOM 2659 C CA . ARG A 1 345 ? 13.629 3.145 16.753 1.00 88.06 345 ARG A CA 1
ATOM 2660 C C . ARG A 1 345 ? 12.150 3.043 16.376 1.00 88.06 345 ARG A C 1
ATOM 2662 O O . ARG A 1 345 ? 11.310 3.312 17.224 1.00 88.06 345 ARG A O 1
ATOM 2669 N N . ASP A 1 346 ? 11.826 2.604 15.165 1.00 85.94 346 ASP A N 1
ATOM 2670 C CA . ASP A 1 346 ? 10.441 2.449 14.709 1.00 85.94 346 ASP A CA 1
ATOM 2671 C C . ASP A 1 346 ? 9.713 1.324 15.466 1.00 85.94 346 ASP A C 1
ATOM 2673 O O . ASP A 1 346 ? 8.558 1.494 15.863 1.00 85.94 346 ASP A O 1
ATOM 2677 N N . VAL A 1 347 ? 10.394 0.207 15.753 1.00 88.44 347 VAL A N 1
ATOM 2678 C CA . VAL A 1 347 ? 9.868 -0.855 16.634 1.00 88.44 347 VAL A CA 1
ATOM 2679 C C . VAL A 1 347 ? 9.691 -0.340 18.063 1.00 88.44 347 VAL A C 1
ATOM 2681 O O . VAL A 1 347 ? 8.672 -0.599 18.701 1.00 88.44 347 VAL A O 1
ATOM 2684 N N . THR A 1 348 ? 10.646 0.448 18.552 1.00 89.19 348 THR A N 1
ATOM 2685 C CA . THR A 1 348 ? 10.569 1.089 19.870 1.00 89.19 348 THR A CA 1
ATOM 2686 C C . THR A 1 348 ? 9.348 2.001 19.961 1.00 89.19 348 THR A C 1
ATOM 2688 O O . THR A 1 348 ? 8.538 1.857 20.876 1.00 89.19 348 THR A O 1
ATOM 2691 N N . ASP A 1 349 ? 9.156 2.887 18.986 1.00 84.00 349 ASP A N 1
ATOM 2692 C CA . ASP A 1 349 ? 8.004 3.785 18.923 1.00 84.00 349 ASP A CA 1
ATOM 2693 C C . ASP A 1 349 ? 6.681 3.016 18.849 1.00 84.00 349 ASP A C 1
ATOM 2695 O O . ASP A 1 349 ? 5.709 3.386 19.518 1.00 84.00 349 ASP A O 1
ATOM 2699 N N . PHE A 1 350 ? 6.641 1.915 18.093 1.00 86.00 350 PHE A N 1
ATOM 2700 C CA . PHE A 1 350 ? 5.479 1.035 18.060 1.00 86.00 350 PHE A CA 1
ATOM 2701 C C . PHE A 1 350 ? 5.156 0.479 19.453 1.00 86.00 350 PHE A C 1
ATOM 2703 O O . PHE A 1 350 ? 4.031 0.632 19.935 1.00 86.00 350 PHE A O 1
ATOM 2710 N N . CYS A 1 351 ? 6.140 -0.127 20.122 1.00 88.19 351 CYS A N 1
ATOM 2711 C CA . CYS A 1 351 ? 5.950 -0.767 21.420 1.00 88.19 351 CYS A CA 1
ATOM 2712 C C . CYS A 1 351 ? 5.628 0.242 22.538 1.00 88.19 351 CYS A C 1
ATOM 2714 O O . CYS A 1 351 ? 4.788 -0.043 23.390 1.00 88.19 351 CYS A O 1
ATOM 2716 N N . PHE A 1 352 ? 6.237 1.430 22.541 1.00 86.25 352 PHE A N 1
ATOM 2717 C CA . PHE A 1 352 ? 6.006 2.447 23.576 1.00 86.25 352 PHE A CA 1
ATOM 2718 C C . PHE A 1 352 ? 4.746 3.287 23.362 1.00 86.25 352 PHE A C 1
ATOM 2720 O O . PHE A 1 352 ? 4.197 3.818 24.330 1.00 86.25 352 PHE A O 1
ATOM 2727 N N . HIS A 1 353 ? 4.283 3.448 22.120 1.00 81.94 353 HIS A N 1
ATOM 2728 C CA . HIS A 1 353 ? 3.232 4.419 21.818 1.00 81.94 353 HIS A CA 1
ATOM 2729 C C . HIS A 1 353 ? 2.082 3.846 21.005 1.00 81.94 353 HIS A C 1
ATOM 2731 O O . HIS A 1 353 ? 0.933 3.967 21.437 1.00 81.94 353 HIS A O 1
ATOM 2737 N N . SER A 1 354 ? 2.356 3.225 19.857 1.00 83.00 354 SER A N 1
ATOM 2738 C CA . SER A 1 354 ? 1.285 2.704 19.001 1.00 83.00 354 SER A CA 1
ATOM 2739 C C . SER A 1 354 ? 0.501 1.597 19.701 1.00 83.00 354 SER A C 1
ATOM 2741 O O . SER A 1 354 ? -0.727 1.633 19.698 1.00 83.00 354 SER A O 1
ATOM 2743 N N . TYR A 1 355 ? 1.196 0.677 20.378 1.00 85.25 355 TYR A N 1
ATOM 2744 C CA . TYR A 1 355 ? 0.579 -0.424 21.115 1.00 85.25 355 TYR A CA 1
ATOM 2745 C C . TYR A 1 355 ? -0.374 0.073 22.204 1.00 85.25 355 TYR A C 1
ATOM 2747 O O . TYR A 1 355 ? -1.559 -0.250 22.204 1.00 85.25 355 TYR A O 1
ATOM 2755 N N . PHE A 1 356 ? 0.119 0.921 23.109 1.00 85.31 356 PHE A N 1
ATOM 2756 C CA . PHE A 1 356 ? -0.705 1.465 24.188 1.00 85.31 356 PHE A CA 1
ATOM 2757 C C . PHE A 1 356 ? -1.856 2.313 23.649 1.00 85.31 356 PHE A C 1
ATOM 2759 O O . PHE A 1 356 ? -2.971 2.197 24.142 1.00 85.31 356 PHE A O 1
ATOM 2766 N N . SER A 1 357 ? -1.633 3.102 22.592 1.00 81.00 357 SER A N 1
ATOM 2767 C CA . SER A 1 357 ? -2.707 3.887 21.981 1.00 81.00 357 SER A CA 1
ATOM 2768 C C . SER A 1 357 ? -3.789 3.019 21.338 1.00 81.00 357 SER A C 1
ATOM 2770 O O . SER A 1 357 ? -4.954 3.419 21.356 1.00 81.00 357 SER A O 1
ATOM 2772 N N . PHE A 1 358 ? -3.422 1.882 20.748 1.00 81.94 358 PHE A N 1
ATOM 2773 C CA . PHE A 1 358 ? -4.370 0.902 20.224 1.00 81.94 358 PHE A CA 1
ATOM 2774 C C . PHE A 1 358 ? -5.186 0.280 21.363 1.00 81.94 358 PHE A C 1
ATOM 2776 O O . PHE A 1 358 ? -6.416 0.258 21.320 1.00 81.94 358 PHE A O 1
ATOM 2783 N N . MET A 1 359 ? -4.507 -0.143 22.429 1.00 85.00 359 MET A N 1
ATOM 2784 C CA . MET A 1 359 ? -5.145 -0.736 23.602 1.00 85.00 359 MET A CA 1
ATOM 2785 C C . MET A 1 359 ? -6.056 0.254 24.353 1.00 85.00 359 MET A C 1
ATOM 2787 O O . MET A 1 359 ? -7.141 -0.119 24.795 1.00 85.00 359 MET A O 1
ATOM 2791 N N . ASP A 1 360 ? -5.680 1.533 24.431 1.00 80.81 360 ASP A N 1
ATOM 2792 C CA . ASP A 1 360 ? -6.515 2.606 24.989 1.00 80.81 360 ASP A CA 1
ATOM 2793 C C . ASP A 1 360 ? -7.841 2.763 24.233 1.00 80.81 360 ASP A C 1
ATOM 2795 O O . ASP A 1 360 ? -8.884 3.014 24.841 1.00 80.81 360 ASP A O 1
ATOM 2799 N N . GLU A 1 361 ? -7.816 2.623 22.904 1.00 78.62 361 GLU A N 1
ATOM 2800 C CA . GLU A 1 361 ? -9.024 2.729 22.082 1.00 78.62 361 GLU A CA 1
ATOM 2801 C C . GLU A 1 361 ? -9.998 1.576 22.359 1.00 78.62 361 GLU A C 1
ATOM 2803 O O . GLU A 1 361 ? -11.213 1.773 22.300 1.00 78.62 361 GLU A O 1
ATOM 2808 N N . LEU A 1 362 ? -9.492 0.399 22.746 1.00 75.38 362 LEU A N 1
ATOM 2809 C CA . LEU A 1 362 ? -10.329 -0.725 23.172 1.00 75.38 362 LEU A CA 1
ATOM 2810 C C . LEU A 1 362 ? -11.062 -0.446 24.493 1.00 75.38 362 LEU A C 1
ATOM 2812 O O . LEU A 1 362 ? -12.187 -0.915 24.660 1.00 75.38 362 LEU A O 1
ATOM 2816 N N . ILE A 1 363 ? -10.473 0.324 25.418 1.00 78.44 363 ILE A N 1
ATOM 2817 C CA . ILE A 1 363 ? -11.120 0.698 26.692 1.00 78.44 363 ILE A CA 1
ATOM 2818 C C . ILE A 1 363 ? -12.171 1.804 26.498 1.00 78.44 363 ILE A C 1
ATOM 2820 O O . ILE A 1 363 ? -13.056 1.963 27.341 1.00 78.44 363 ILE A O 1
ATOM 2824 N N . ARG A 1 364 ? -12.100 2.590 25.416 1.00 69.00 364 ARG A N 1
ATOM 2825 C CA . ARG A 1 364 ? -12.967 3.762 25.233 1.00 69.00 364 ARG A CA 1
ATOM 2826 C C . ARG A 1 364 ? -14.450 3.369 25.288 1.00 69.00 364 ARG A C 1
ATOM 2828 O O . ARG A 1 364 ? -14.882 2.483 24.543 1.00 69.00 364 ARG A O 1
ATOM 2835 N N . LYS A 1 365 ? -15.194 4.073 26.157 1.00 60.59 365 LYS A N 1
ATOM 2836 C CA . LYS A 1 365 ? -16.618 3.851 26.450 1.00 60.59 365 LYS A CA 1
ATOM 2837 C C . LYS A 1 365 ? -17.452 3.709 25.180 1.00 60.59 365 LYS A C 1
ATOM 2839 O O . LYS A 1 365 ? -17.239 4.433 24.203 1.00 60.59 365 LYS A O 1
ATOM 2844 N N . LEU A 1 366 ? -18.387 2.770 25.236 1.00 61.47 366 LEU A N 1
ATOM 2845 C CA . LEU A 1 366 ? -19.341 2.487 24.175 1.00 61.47 366 LEU A CA 1
ATOM 2846 C C . LEU A 1 366 ? -20.312 3.677 24.025 1.00 61.47 366 LEU A C 1
ATOM 2848 O O . LEU A 1 366 ? -20.573 4.394 24.996 1.00 61.47 366 LEU A O 1
ATOM 2852 N N . GLY A 1 367 ? -20.786 3.959 22.806 1.00 59.00 367 GLY A N 1
ATOM 2853 C CA . GLY A 1 367 ? -21.837 4.963 22.617 1.00 59.00 367 GLY A CA 1
ATOM 2854 C C . GLY A 1 367 ? -23.108 4.550 23.362 1.00 59.00 367 GLY A C 1
ATOM 2855 O O . GLY A 1 367 ? -23.372 3.360 23.476 1.00 59.00 367 GLY A O 1
ATOM 2856 N N . ASP A 1 368 ? -23.916 5.503 23.839 1.00 53.88 368 ASP A N 1
ATOM 2857 C CA . ASP A 1 368 ? -25.059 5.204 24.728 1.00 53.88 368 ASP A CA 1
ATOM 2858 C C . ASP A 1 368 ? -26.142 4.309 24.067 1.00 53.88 368 ASP A C 1
ATOM 2860 O O . ASP A 1 368 ? -26.994 3.765 24.759 1.00 53.88 368 ASP A O 1
ATOM 2864 N N . ASN A 1 369 ? -26.063 4.101 22.742 1.00 55.53 369 ASN A N 1
ATOM 2865 C CA . ASN A 1 369 ? -26.955 3.260 21.930 1.00 55.53 369 ASN A CA 1
ATOM 2866 C C . ASN A 1 369 ? -26.282 2.012 21.315 1.00 55.53 369 ASN A C 1
ATOM 2868 O O . ASN A 1 369 ? -26.908 1.313 20.518 1.00 55.53 369 ASN A O 1
ATOM 2872 N N . GLU A 1 370 ? -25.010 1.743 21.603 1.00 62.59 370 GLU A N 1
ATOM 2873 C CA . GLU A 1 370 ? -24.306 0.577 21.059 1.00 62.59 370 GLU A CA 1
ATOM 2874 C C . GLU A 1 370 ? -24.363 -0.584 22.066 1.00 62.59 370 GLU A C 1
ATOM 2876 O O . GLU A 1 370 ? -24.123 -0.407 23.257 1.00 62.59 370 GLU A O 1
ATOM 2881 N N . THR A 1 371 ? -24.704 -1.789 21.604 1.00 67.81 371 THR A N 1
ATOM 2882 C CA . THR A 1 371 ? -24.729 -2.992 22.449 1.00 67.81 371 THR A CA 1
ATOM 2883 C C . THR A 1 371 ? -23.338 -3.621 22.529 1.00 67.81 371 THR A C 1
ATOM 2885 O O . THR A 1 371 ? -22.662 -3.694 21.497 1.00 67.81 371 THR A O 1
ATOM 2888 N N . PRO A 1 372 ? -22.902 -4.122 23.700 1.00 70.94 372 PRO A N 1
ATOM 2889 C CA . PRO A 1 372 ? -21.624 -4.814 23.815 1.00 70.94 372 PRO A CA 1
ATOM 2890 C C . PRO A 1 372 ? -21.597 -6.044 22.901 1.00 70.94 372 PRO A C 1
ATOM 2892 O O . PRO A 1 372 ? -22.595 -6.751 22.750 1.00 70.94 372 PRO A O 1
ATOM 2895 N N . LEU A 1 373 ? -20.442 -6.300 22.291 1.00 69.06 373 LEU A N 1
ATOM 2896 C CA . LEU A 1 373 ? -20.204 -7.471 21.460 1.00 69.06 373 LEU A CA 1
ATOM 2897 C C . LEU A 1 373 ? -20.229 -8.715 22.352 1.00 69.06 373 LEU A C 1
ATOM 2899 O O . LEU A 1 373 ? -19.274 -8.966 23.091 1.00 69.06 373 LEU A O 1
ATOM 2903 N N . ASP A 1 374 ? -21.312 -9.483 22.286 1.00 67.88 374 ASP A N 1
ATOM 2904 C CA . ASP A 1 374 ? -21.461 -10.714 23.056 1.00 67.88 374 ASP A CA 1
ATOM 2905 C C . ASP A 1 374 ? -21.483 -11.946 22.150 1.00 67.88 374 ASP A C 1
ATOM 2907 O O . ASP A 1 374 ? -22.030 -11.927 21.041 1.00 67.88 374 ASP A O 1
ATOM 2911 N N . ILE A 1 375 ? -20.849 -13.021 22.620 1.00 72.88 375 ILE A N 1
ATOM 2912 C CA . ILE A 1 375 ? -20.743 -14.273 21.873 1.00 72.88 375 ILE A CA 1
ATOM 2913 C C . ILE A 1 375 ? -21.781 -15.261 22.388 1.00 72.88 375 ILE A C 1
ATOM 2915 O O . ILE A 1 375 ? -21.830 -15.575 23.576 1.00 72.88 375 ILE A O 1
ATOM 2919 N N . LYS A 1 376 ? -22.580 -15.824 21.478 1.00 76.88 376 LYS A N 1
ATOM 2920 C CA . LYS A 1 376 ? -23.505 -16.910 21.814 1.00 76.88 376 LYS A CA 1
ATOM 2921 C C . LYS A 1 376 ? -22.714 -18.197 22.050 1.00 76.88 376 LYS A C 1
ATOM 2923 O O . LYS A 1 376 ? -22.181 -18.788 21.110 1.00 76.88 376 LYS A O 1
ATOM 2928 N N . LEU A 1 377 ? -22.684 -18.652 23.304 1.00 75.44 377 LEU A N 1
ATOM 2929 C CA . LEU A 1 377 ? -21.933 -19.839 23.738 1.00 75.44 377 LEU A CA 1
ATOM 2930 C C . LEU A 1 377 ? -22.319 -21.119 22.976 1.00 75.44 377 LEU A C 1
ATOM 2932 O O . LEU A 1 377 ? -21.483 -21.994 22.776 1.00 75.44 377 LEU A O 1
ATOM 2936 N N . SER A 1 378 ? -23.565 -21.208 22.501 1.00 78.06 378 SER A N 1
ATOM 2937 C CA . SER A 1 378 ? -24.098 -22.359 21.759 1.00 78.06 378 SER A CA 1
ATOM 2938 C C . SER A 1 378 ? -23.359 -22.653 20.447 1.00 78.06 378 SER A C 1
ATOM 2940 O O . SER A 1 378 ? -23.300 -23.803 20.016 1.00 78.06 378 SER A O 1
ATOM 2942 N N . TYR A 1 379 ? -22.773 -21.636 19.808 1.00 78.69 379 TYR A N 1
ATOM 2943 C CA . TYR A 1 379 ? -22.074 -21.784 18.524 1.00 78.69 379 TYR A CA 1
ATOM 2944 C C . TYR A 1 379 ? -20.555 -21.960 18.677 1.00 78.69 379 TYR A C 1
ATOM 2946 O O . TYR A 1 379 ? -19.863 -22.285 17.709 1.00 78.69 379 TYR A O 1
ATOM 2954 N N . LEU A 1 380 ? -20.026 -21.810 19.897 1.00 80.75 380 LEU A N 1
ATOM 2955 C CA . LEU A 1 380 ? -18.596 -21.936 20.185 1.00 80.75 380 LEU A CA 1
ATOM 2956 C C . LEU A 1 380 ? -18.039 -23.347 19.894 1.00 80.75 380 LEU A C 1
ATOM 2958 O O . LEU A 1 380 ? -16.998 -23.430 19.242 1.00 80.75 380 LEU A O 1
ATOM 2962 N N . PRO A 1 381 ? -18.710 -24.458 20.274 1.00 83.44 381 PRO A N 1
ATOM 2963 C CA . PRO A 1 381 ? -18.194 -25.803 20.004 1.00 83.44 381 PRO A CA 1
ATOM 2964 C C . PRO A 1 381 ? -18.054 -26.093 18.506 1.00 83.44 381 PRO A C 1
ATOM 2966 O O . PRO A 1 381 ? -17.039 -26.631 18.072 1.00 83.44 381 PRO A O 1
ATOM 2969 N N . HIS A 1 382 ? -19.036 -25.664 17.705 1.00 81.25 382 HIS A N 1
ATOM 2970 C CA . HIS A 1 382 ? -19.017 -25.796 16.246 1.00 81.25 382 HIS A CA 1
ATOM 2971 C C . HIS A 1 382 ? -17.845 -25.024 15.628 1.00 81.25 382 HIS A C 1
ATOM 2973 O O . HIS A 1 382 ? -17.163 -25.528 14.740 1.00 81.25 382 HIS A O 1
ATOM 2979 N N . THR A 1 383 ? -17.572 -23.825 16.144 1.00 86.00 383 THR A N 1
ATOM 2980 C CA . THR A 1 383 ? -16.463 -22.968 15.700 1.00 86.00 383 THR A CA 1
ATOM 2981 C C . THR A 1 383 ? -15.106 -23.610 15.979 1.00 86.00 383 THR A C 1
ATOM 2983 O O . THR A 1 383 ? -14.256 -23.674 15.092 1.00 86.00 383 THR A O 1
ATOM 2986 N N . VAL A 1 384 ? -14.912 -24.114 17.202 1.00 86.69 384 VAL A N 1
ATOM 2987 C CA . VAL A 1 384 ? -13.666 -24.778 17.613 1.00 86.69 384 VAL A CA 1
ATOM 2988 C C . VAL A 1 384 ? -13.447 -26.055 16.806 1.00 86.69 384 VAL A C 1
ATOM 2990 O O . VAL A 1 384 ? -12.344 -26.275 16.314 1.00 86.69 384 VAL A O 1
ATOM 2993 N N . LEU A 1 385 ? -14.495 -26.859 16.604 1.00 89.06 385 LEU A N 1
ATOM 2994 C CA . LEU A 1 385 ? -14.423 -28.079 15.802 1.00 89.06 385 LEU A CA 1
ATOM 2995 C C . LEU A 1 385 ? -14.004 -27.787 14.353 1.00 89.06 385 LEU A C 1
ATOM 2997 O O . LEU A 1 385 ? -13.098 -28.440 13.839 1.00 89.06 385 LEU A O 1
ATOM 3001 N N . VAL A 1 386 ? -14.615 -26.783 13.710 1.00 92.44 386 VAL A N 1
ATOM 3002 C CA . VAL A 1 386 ? -14.249 -26.381 12.342 1.00 92.44 386 VAL A CA 1
ATOM 3003 C C . VAL A 1 386 ? -12.812 -25.872 12.289 1.00 92.44 386 VAL A C 1
ATOM 3005 O O . VAL A 1 386 ? -12.069 -26.292 11.410 1.00 92.44 386 VAL A O 1
ATOM 3008 N N . ALA A 1 387 ? -12.386 -25.018 13.223 1.00 91.00 387 ALA A N 1
ATOM 3009 C CA . ALA A 1 387 ? -11.019 -24.495 13.237 1.00 91.00 387 ALA A CA 1
ATOM 3010 C C . ALA A 1 387 ? -9.964 -25.603 13.430 1.00 91.00 387 ALA A C 1
ATOM 3012 O O . ALA A 1 387 ? -8.936 -25.589 12.754 1.00 91.00 387 ALA A O 1
ATOM 3013 N N . LEU A 1 388 ? -10.231 -26.586 14.300 1.00 90.94 388 LEU A N 1
ATOM 3014 C CA . LEU A 1 388 ? -9.334 -27.723 14.544 1.00 90.94 388 LEU A CA 1
ATOM 3015 C C . LEU A 1 388 ? -9.133 -28.605 13.307 1.00 90.94 388 LEU A C 1
ATOM 3017 O O . LEU A 1 388 ? -8.056 -29.171 13.143 1.00 90.94 388 LEU A O 1
ATOM 3021 N N . VAL A 1 389 ? -10.143 -28.716 12.441 1.00 93.56 389 VAL A N 1
ATOM 3022 C CA . VAL A 1 389 ? -10.051 -29.469 11.179 1.00 93.56 389 VAL A CA 1
ATOM 3023 C C . VAL A 1 389 ? -9.484 -28.603 10.051 1.00 93.56 389 VAL A C 1
ATOM 3025 O O . VAL A 1 389 ? -8.635 -29.062 9.289 1.00 93.56 389 VAL A O 1
ATOM 3028 N N . ALA A 1 390 ? -9.912 -27.343 9.957 1.00 93.56 390 ALA A N 1
ATOM 3029 C CA . ALA A 1 390 ? -9.563 -26.455 8.854 1.00 93.56 390 ALA A CA 1
ATOM 3030 C C . ALA A 1 390 ? -8.101 -26.011 8.874 1.00 93.56 390 ALA A C 1
ATOM 3032 O O . ALA A 1 390 ? -7.478 -25.961 7.823 1.00 93.56 390 ALA A O 1
ATOM 3033 N N . VAL A 1 391 ? -7.520 -25.733 10.046 1.00 93.75 391 VAL A N 1
ATOM 3034 C CA . VAL A 1 391 ? -6.107 -25.326 10.142 1.00 93.75 391 VAL A CA 1
ATOM 3035 C C . VAL A 1 391 ? -5.147 -26.384 9.582 1.00 93.75 391 VAL A C 1
ATOM 3037 O O . VAL A 1 391 ? -4.379 -26.041 8.686 1.00 93.75 391 VAL A O 1
ATOM 3040 N N . PRO A 1 392 ? -5.152 -27.655 10.033 1.00 94.69 392 PRO A N 1
ATOM 3041 C CA . PRO A 1 392 ? -4.246 -28.652 9.469 1.00 94.69 392 PRO A CA 1
ATOM 3042 C C . PRO A 1 392 ? -4.542 -28.931 7.990 1.00 94.69 392 PRO A C 1
ATOM 3044 O O . PRO A 1 392 ? -3.604 -29.112 7.217 1.00 94.69 392 PRO A O 1
ATOM 3047 N N . PHE A 1 393 ? -5.815 -28.920 7.580 1.00 94.81 393 PHE A N 1
ATOM 3048 C CA . PHE A 1 393 ? -6.195 -29.104 6.180 1.00 94.81 393 PHE A CA 1
ATOM 3049 C C . PHE A 1 393 ? -5.637 -27.990 5.282 1.00 94.81 393 PHE A C 1
ATOM 3051 O O . PHE A 1 393 ? -4.942 -28.286 4.310 1.00 94.81 393 PHE A O 1
ATOM 3058 N N . ASP A 1 394 ? -5.868 -26.723 5.632 1.00 93.44 394 ASP A N 1
ATOM 3059 C CA . ASP A 1 394 ? -5.393 -25.571 4.864 1.00 93.44 394 ASP A CA 1
ATOM 3060 C C . ASP A 1 394 ? -3.863 -25.517 4.840 1.00 93.44 394 ASP A C 1
ATOM 3062 O O . ASP A 1 394 ? -3.283 -25.279 3.782 1.00 93.44 394 ASP A O 1
ATOM 3066 N N . VAL A 1 395 ? -3.193 -25.802 5.965 1.00 94.62 395 VAL A N 1
ATOM 3067 C CA . VAL A 1 395 ? -1.723 -25.864 6.028 1.00 94.62 395 VAL A CA 1
ATOM 3068 C C . VAL A 1 395 ? -1.178 -26.894 5.046 1.00 94.62 395 VAL A C 1
ATOM 3070 O O . VAL A 1 395 ? -0.249 -26.580 4.301 1.00 94.62 395 VAL A O 1
ATOM 3073 N N . ILE A 1 396 ? -1.756 -28.095 4.995 1.00 95.12 396 ILE A N 1
ATOM 3074 C CA . ILE A 1 396 ? -1.311 -29.149 4.076 1.00 95.12 396 ILE A CA 1
ATOM 3075 C C . ILE A 1 396 ? -1.621 -28.766 2.624 1.00 95.12 396 ILE A C 1
ATOM 3077 O O . ILE A 1 396 ? -0.734 -28.823 1.771 1.00 95.12 396 ILE A O 1
ATOM 3081 N N . MET A 1 397 ? -2.854 -28.347 2.334 1.00 95.06 397 MET A N 1
ATOM 3082 C CA . MET A 1 397 ? -3.315 -28.103 0.966 1.00 95.06 397 MET A CA 1
ATOM 3083 C C . MET A 1 397 ? -2.683 -26.857 0.343 1.00 95.06 397 MET A C 1
ATOM 3085 O O . MET A 1 397 ? -2.128 -26.940 -0.751 1.00 95.06 397 MET A O 1
ATOM 3089 N N . ILE A 1 398 ? -2.712 -25.711 1.031 1.00 94.56 398 ILE A N 1
ATOM 3090 C CA . ILE A 1 398 ? -2.156 -24.445 0.520 1.00 94.56 398 ILE A CA 1
ATOM 3091 C C . ILE A 1 398 ? -0.641 -24.568 0.351 1.00 94.56 398 ILE A C 1
ATOM 3093 O O . ILE A 1 398 ? -0.105 -24.177 -0.687 1.00 94.56 398 ILE A O 1
ATOM 3097 N N . SER A 1 399 ? 0.055 -25.161 1.327 1.00 94.38 399 SER A N 1
ATOM 3098 C CA . SER A 1 399 ? 1.502 -25.377 1.213 1.00 94.38 399 SER A CA 1
ATOM 3099 C C . SER A 1 399 ? 1.835 -26.374 0.106 1.00 94.38 399 SER A C 1
ATOM 3101 O O . SER A 1 399 ? 2.792 -26.157 -0.632 1.00 94.38 399 SER A O 1
ATOM 3103 N N . GLY A 1 400 ? 1.027 -27.426 -0.066 1.00 94.12 400 GLY A N 1
ATOM 3104 C CA . GLY A 1 400 ? 1.163 -28.382 -1.164 1.00 94.12 400 GLY A CA 1
ATOM 3105 C C . GLY A 1 400 ? 1.023 -27.722 -2.538 1.00 94.12 400 GLY A C 1
ATOM 3106 O O . GLY A 1 400 ? 1.890 -27.902 -3.392 1.00 94.12 400 GLY A O 1
ATOM 3107 N N . VAL A 1 401 ? -0.010 -26.894 -2.737 1.00 93.00 401 VAL A N 1
ATOM 3108 C CA . VAL A 1 401 ? -0.213 -26.119 -3.976 1.00 93.00 401 VAL A CA 1
ATOM 3109 C C . VAL A 1 401 ? 0.942 -25.145 -4.211 1.00 93.00 401 VAL A C 1
ATOM 3111 O O . VAL A 1 401 ? 1.471 -25.073 -5.323 1.00 93.00 401 VAL A O 1
ATOM 3114 N N . ALA A 1 402 ? 1.377 -24.425 -3.173 1.00 93.56 402 ALA A N 1
ATOM 3115 C CA . ALA A 1 402 ? 2.494 -23.488 -3.265 1.00 93.56 402 ALA A CA 1
ATOM 3116 C C . ALA A 1 402 ? 3.801 -24.198 -3.657 1.00 93.56 402 ALA A C 1
ATOM 3118 O O . ALA A 1 402 ? 4.490 -23.747 -4.571 1.00 93.56 402 ALA A O 1
ATOM 3119 N N . LEU A 1 403 ? 4.115 -25.335 -3.027 1.00 94.06 403 LEU A N 1
ATOM 3120 C CA . LEU A 1 403 ? 5.292 -26.145 -3.349 1.00 94.06 403 LEU A CA 1
ATOM 3121 C C . LEU A 1 403 ? 5.218 -26.708 -4.768 1.00 94.06 403 LEU A C 1
ATOM 3123 O O . LEU A 1 403 ? 6.196 -26.592 -5.502 1.00 94.06 403 LEU A O 1
ATOM 3127 N N . TRP A 1 404 ? 4.065 -27.241 -5.183 1.00 93.75 404 TRP A N 1
ATOM 3128 C CA . TRP A 1 404 ? 3.857 -27.795 -6.524 1.00 93.75 404 TRP A CA 1
ATOM 3129 C C . TRP A 1 404 ? 4.004 -26.745 -7.630 1.00 93.75 404 TRP A C 1
ATOM 3131 O O . TRP A 1 404 ? 4.607 -27.005 -8.672 1.00 93.75 404 TRP A O 1
ATOM 3141 N N . LYS A 1 405 ? 3.480 -25.535 -7.410 1.00 92.62 405 LYS A N 1
ATOM 3142 C CA . LYS A 1 405 ? 3.531 -24.443 -8.391 1.00 92.62 405 LYS A CA 1
ATOM 3143 C C . LYS A 1 405 ? 4.827 -23.630 -8.332 1.00 92.62 405 LYS A C 1
ATOM 3145 O O . LYS A 1 405 ? 5.136 -22.931 -9.300 1.00 92.62 405 LYS A O 1
ATOM 3150 N N . SER A 1 406 ? 5.613 -23.743 -7.258 1.00 92.81 406 SER A N 1
ATOM 3151 C CA . SER A 1 406 ? 6.870 -22.999 -7.092 1.00 92.81 406 SER A CA 1
ATOM 3152 C C . SER A 1 406 ? 7.886 -23.196 -8.233 1.00 92.81 406 SER A C 1
ATOM 3154 O O . SER A 1 406 ? 8.431 -22.185 -8.685 1.00 92.81 406 SER A O 1
ATOM 3156 N N . PRO A 1 407 ? 8.095 -24.398 -8.822 1.00 92.31 407 PRO A N 1
ATOM 3157 C CA . PRO A 1 407 ? 9.026 -24.556 -9.939 1.00 92.31 407 PRO A CA 1
ATOM 3158 C C . PRO A 1 407 ? 8.507 -23.871 -11.208 1.00 92.31 407 PRO A C 1
ATOM 3160 O O . PRO A 1 407 ? 9.275 -23.270 -11.957 1.00 92.31 407 PRO A O 1
ATOM 3163 N N . CYS A 1 408 ? 7.188 -23.893 -11.428 1.00 87.75 408 CYS A N 1
ATOM 3164 C CA . CYS A 1 408 ? 6.558 -23.185 -12.541 1.00 87.75 408 CYS A CA 1
ATOM 3165 C C . CYS A 1 408 ? 6.685 -21.663 -12.382 1.00 87.75 408 CYS A C 1
ATOM 3167 O O . CYS A 1 408 ? 6.962 -20.970 -13.361 1.00 87.75 408 CYS A O 1
ATOM 3169 N N . MET A 1 409 ? 6.516 -21.146 -11.160 1.00 87.94 409 MET A N 1
ATOM 3170 C CA . MET A 1 409 ? 6.727 -19.733 -10.825 1.00 87.94 409 MET A CA 1
ATOM 3171 C C . MET A 1 409 ? 8.173 -19.300 -11.059 1.00 87.94 409 MET A C 1
ATOM 3173 O O . MET A 1 409 ? 8.416 -18.234 -11.628 1.00 87.94 409 MET A O 1
ATOM 3177 N N . LEU A 1 410 ? 9.126 -20.143 -10.663 1.00 90.31 410 LEU A N 1
ATOM 3178 C CA . LEU A 1 410 ? 10.547 -19.905 -10.859 1.00 90.31 410 LEU A CA 1
ATOM 3179 C C . LEU A 1 410 ? 10.884 -19.789 -12.351 1.00 90.31 410 LEU A C 1
ATOM 3181 O O . LEU A 1 410 ? 11.395 -18.759 -12.784 1.00 90.31 410 LEU A O 1
ATOM 3185 N N . LEU A 1 411 ? 10.516 -20.801 -13.144 1.00 88.44 411 LEU A N 1
ATOM 3186 C CA . LEU A 1 411 ? 10.822 -20.862 -14.575 1.00 88.44 411 LEU A CA 1
ATOM 3187 C C . LEU A 1 411 ? 10.125 -19.758 -15.376 1.00 88.44 411 LEU A C 1
ATOM 3189 O O . LEU A 1 411 ? 10.771 -19.084 -16.176 1.00 88.44 411 LEU A O 1
ATOM 3193 N N . LYS A 1 412 ? 8.824 -19.529 -15.150 1.00 83.88 412 LYS A N 1
ATOM 3194 C CA . LYS A 1 412 ? 8.079 -18.465 -15.846 1.00 83.88 412 LYS A CA 1
ATOM 3195 C C . LYS A 1 412 ? 8.561 -17.074 -15.453 1.00 83.88 412 LYS A C 1
ATOM 3197 O O . LYS A 1 412 ? 8.651 -16.197 -16.309 1.00 83.88 412 LYS A O 1
ATOM 3202 N N . GLY A 1 413 ? 8.860 -16.864 -14.171 1.00 82.81 413 GLY A N 1
ATOM 3203 C CA . GLY A 1 413 ? 9.391 -15.594 -13.691 1.00 82.81 413 GLY A CA 1
ATOM 3204 C C . GLY A 1 413 ? 10.764 -15.296 -14.284 1.00 82.81 413 GLY A C 1
ATOM 3205 O O . GLY A 1 413 ? 10.972 -14.194 -14.782 1.00 82.81 413 GLY A O 1
ATOM 3206 N N . TRP A 1 414 ? 11.655 -16.289 -14.352 1.00 85.81 414 TRP A N 1
ATOM 3207 C CA . TRP A 1 414 ? 12.927 -16.146 -15.060 1.00 85.81 414 TRP A CA 1
ATOM 3208 C C . TRP A 1 414 ? 12.752 -15.884 -16.547 1.00 85.81 414 TRP A C 1
ATOM 3210 O O . TRP A 1 414 ? 13.353 -14.941 -17.047 1.00 85.81 414 TRP A O 1
ATOM 3220 N N . GLN A 1 415 ? 11.903 -16.647 -17.241 1.00 81.88 415 GLN A N 1
ATOM 3221 C CA . GLN A 1 415 ? 11.622 -16.407 -18.656 1.00 81.88 415 GLN A CA 1
ATOM 3222 C C . GLN A 1 415 ? 11.208 -14.948 -18.885 1.00 81.88 415 GLN A C 1
ATOM 3224 O O . GLN A 1 415 ? 11.762 -14.279 -19.751 1.00 81.88 415 GLN A O 1
ATOM 3229 N N . ARG A 1 416 ? 10.290 -14.434 -18.063 1.00 78.50 416 ARG A N 1
ATOM 3230 C CA . ARG A 1 416 ? 9.802 -13.059 -18.167 1.00 78.50 416 ARG A CA 1
ATOM 3231 C C . ARG A 1 416 ? 10.869 -12.018 -17.837 1.00 78.50 416 ARG A C 1
ATOM 3233 O O . ARG A 1 416 ? 11.003 -11.048 -18.569 1.00 78.50 416 ARG A O 1
ATOM 3240 N N . LEU A 1 417 ? 11.637 -12.208 -16.765 1.00 77.88 417 LEU A N 1
ATOM 3241 C CA . LEU A 1 417 ? 12.717 -11.288 -16.396 1.00 77.88 417 LEU A CA 1
ATOM 3242 C C . LEU A 1 417 ? 13.827 -11.265 -17.461 1.00 77.88 417 LEU A C 1
ATOM 3244 O O . LEU A 1 417 ? 14.401 -10.211 -17.727 1.00 77.88 417 LEU A O 1
ATOM 3248 N N . CYS A 1 418 ? 14.097 -12.401 -18.109 1.00 74.56 418 CYS A N 1
ATOM 3249 C CA . CYS A 1 418 ? 14.993 -12.482 -19.259 1.00 74.56 418 CYS A CA 1
ATOM 3250 C C . CYS A 1 418 ? 14.403 -11.785 -20.497 1.00 74.56 418 CYS A C 1
ATOM 3252 O O . CYS A 1 418 ? 15.120 -11.052 -21.172 1.00 74.56 418 CYS A O 1
ATOM 3254 N N . GLU A 1 419 ? 13.110 -11.955 -20.784 1.00 69.50 419 GLU A N 1
ATOM 3255 C CA . GLU A 1 419 ? 12.414 -11.234 -21.862 1.00 69.50 419 GLU A CA 1
ATOM 3256 C C . GLU A 1 419 ? 12.410 -9.714 -21.625 1.00 69.50 419 GLU A C 1
ATOM 3258 O O . GLU A 1 419 ? 12.649 -8.958 -22.562 1.00 69.50 419 GLU A O 1
ATOM 3263 N N . ASP A 1 420 ? 12.229 -9.257 -20.383 1.00 65.88 420 ASP A N 1
ATOM 3264 C CA . ASP A 1 420 ? 12.287 -7.837 -20.000 1.00 65.88 420 ASP A CA 1
ATOM 3265 C C . ASP A 1 420 ? 13.708 -7.251 -20.122 1.00 65.88 420 ASP A C 1
ATOM 3267 O O . ASP A 1 420 ? 13.877 -6.052 -20.368 1.00 65.88 420 ASP A O 1
ATOM 3271 N N . LEU A 1 421 ? 14.739 -8.089 -19.966 1.00 67.25 421 LEU A N 1
ATOM 3272 C CA . LEU A 1 421 ? 16.134 -7.716 -20.196 1.00 67.25 421 LEU A CA 1
ATOM 3273 C C . LEU A 1 421 ? 16.449 -7.602 -21.698 1.00 67.25 421 LEU A C 1
ATOM 3275 O O . LEU A 1 421 ? 17.171 -6.693 -22.099 1.00 67.25 421 LEU A O 1
ATOM 3279 N N . VAL A 1 422 ? 15.891 -8.497 -22.523 1.00 62.00 422 VAL A N 1
ATOM 3280 C CA . VAL A 1 422 ? 16.139 -8.569 -23.976 1.00 62.00 422 VAL A CA 1
ATOM 3281 C C . VAL A 1 422 ? 15.258 -7.597 -24.775 1.00 62.00 422 VAL A C 1
ATOM 3283 O O . VAL A 1 422 ? 15.714 -7.038 -25.765 1.00 62.00 422 VAL A O 1
ATOM 3286 N N . GLY A 1 423 ? 14.013 -7.361 -24.352 1.00 51.22 423 GLY A N 1
ATOM 3287 C CA . GLY A 1 423 ? 13.008 -6.569 -25.073 1.00 51.22 423 GLY A CA 1
ATOM 3288 C C . GLY A 1 423 ? 13.149 -5.047 -24.953 1.00 51.22 423 GLY A C 1
ATOM 3289 O O . GLY A 1 423 ? 12.374 -4.315 -25.569 1.00 51.22 423 GLY A O 1
ATOM 3290 N N . ARG A 1 424 ? 14.125 -4.545 -24.184 1.00 56.81 424 ARG A N 1
ATOM 3291 C CA . ARG A 1 424 ? 14.488 -3.117 -24.136 1.00 56.81 424 ARG A CA 1
ATOM 3292 C C . ARG A 1 424 ? 15.321 -2.734 -25.365 1.00 56.81 424 ARG A C 1
ATOM 3294 O O . ARG A 1 424 ? 16.508 -2.443 -25.270 1.00 56.81 424 ARG A O 1
ATOM 3301 N N . GLU A 1 425 ? 14.684 -2.742 -26.528 1.00 45.72 425 GLU A N 1
ATOM 3302 C CA . GLU A 1 425 ? 15.295 -2.340 -27.795 1.00 45.72 425 GLU A CA 1
ATOM 3303 C C . GLU A 1 425 ? 14.914 -0.892 -28.116 1.00 45.72 425 GLU A C 1
ATOM 3305 O O . GLU A 1 425 ? 13.801 -0.594 -28.544 1.00 45.72 425 GLU A O 1
ATOM 3310 N N . GLY A 1 426 ? 15.848 0.025 -27.870 1.00 40.28 426 GLY A N 1
ATOM 3311 C CA . GLY A 1 426 ? 15.761 1.423 -28.277 1.00 40.28 426 GLY A CA 1
ATOM 3312 C C . GLY A 1 426 ? 17.069 2.168 -27.980 1.00 40.28 426 GLY A C 1
ATOM 3313 O O . GLY A 1 426 ? 17.797 1.763 -27.074 1.00 40.28 426 GLY A O 1
ATOM 3314 N N . PRO A 1 427 ? 17.378 3.263 -28.700 1.00 32.06 427 PRO A N 1
ATOM 3315 C CA . PRO A 1 427 ? 18.606 4.056 -28.525 1.00 32.06 427 PRO A CA 1
ATOM 3316 C C . PRO A 1 427 ? 18.718 4.761 -27.157 1.00 32.06 427 PRO A C 1
ATOM 3318 O O . PRO A 1 427 ? 19.739 5.367 -26.858 1.00 32.06 427 PRO A O 1
ATOM 3321 N N . PHE A 1 428 ? 17.697 4.639 -26.304 1.00 32.62 428 PHE A N 1
ATOM 3322 C CA . PHE A 1 428 ? 17.661 5.137 -24.929 1.00 32.62 428 PHE A CA 1
ATOM 3323 C C . PHE A 1 428 ? 17.617 3.974 -23.930 1.00 32.62 428 PHE A C 1
ATOM 3325 O O . PHE A 1 428 ? 16.687 3.840 -23.132 1.00 32.62 428 PHE A O 1
ATOM 3332 N N . LEU A 1 429 ? 18.632 3.108 -23.972 1.00 44.69 429 LEU A N 1
ATOM 3333 C CA . LEU A 1 429 ? 18.995 2.317 -22.802 1.00 44.69 429 LEU A CA 1
ATOM 3334 C C . LEU A 1 429 ? 19.358 3.309 -21.691 1.00 44.69 429 LEU A C 1
ATOM 3336 O O . LEU A 1 429 ? 20.477 3.809 -21.641 1.00 44.69 429 LEU A O 1
ATOM 3340 N N . GLU A 1 430 ? 18.416 3.613 -20.798 1.00 48.41 430 GLU A N 1
ATOM 3341 C CA . GLU A 1 430 ? 18.770 4.125 -19.476 1.00 48.41 430 GLU A CA 1
ATOM 3342 C C . GLU A 1 430 ? 19.721 3.089 -18.860 1.00 48.41 430 GLU A C 1
ATOM 3344 O O . GLU A 1 430 ? 19.285 2.050 -18.353 1.00 48.41 430 GLU A O 1
ATOM 3349 N N . THR A 1 431 ? 21.027 3.351 -18.935 1.00 51.88 431 THR A N 1
ATOM 3350 C CA . THR A 1 431 ? 22.130 2.544 -18.377 1.00 51.88 431 THR A CA 1
ATOM 3351 C C . THR A 1 431 ? 21.902 2.181 -16.908 1.00 51.88 431 THR A C 1
ATOM 3353 O O . THR A 1 431 ? 22.410 1.175 -16.420 1.00 51.88 431 THR A O 1
ATOM 3356 N N . VAL A 1 432 ? 21.045 2.949 -16.239 1.00 54.72 432 VAL A N 1
ATOM 3357 C CA . VAL A 1 432 ? 20.535 2.761 -14.883 1.00 54.72 432 VAL A CA 1
ATOM 3358 C C . VAL A 1 432 ? 19.794 1.432 -14.687 1.00 54.72 432 VAL A C 1
ATOM 3360 O O . VAL A 1 432 ? 19.865 0.847 -13.616 1.00 54.72 432 VAL A O 1
ATOM 3363 N N . CYS A 1 433 ? 19.066 0.916 -15.683 1.00 58.84 433 CYS A N 1
ATOM 3364 C CA . CYS A 1 433 ? 18.050 -0.124 -15.442 1.00 58.84 433 CYS A CA 1
ATOM 3365 C C . CYS A 1 433 ? 18.506 -1.560 -15.700 1.00 58.84 433 CYS A C 1
ATOM 3367 O O . CYS A 1 433 ? 17.856 -2.502 -15.241 1.00 58.84 433 CYS A O 1
ATOM 3369 N N . VAL A 1 434 ? 19.595 -1.730 -16.448 1.00 66.75 434 VAL A N 1
ATOM 3370 C CA . VAL A 1 434 ? 20.162 -3.044 -16.782 1.00 66.75 434 VAL A CA 1
ATOM 3371 C C . VAL A 1 434 ? 20.761 -3.734 -15.545 1.00 66.75 434 VAL A C 1
ATOM 3373 O O . VAL A 1 434 ? 20.429 -4.902 -15.327 1.00 66.75 434 VAL A O 1
ATOM 3376 N N . PRO A 1 435 ? 21.535 -3.045 -14.673 1.00 69.44 435 PRO A N 1
ATOM 3377 C CA . PRO A 1 435 ? 22.006 -3.632 -13.419 1.00 69.44 435 PRO A CA 1
ATOM 3378 C C . PRO A 1 435 ? 20.861 -4.141 -12.525 1.00 69.44 435 PRO A C 1
ATOM 3380 O O . PRO A 1 435 ? 20.908 -5.265 -12.034 1.00 69.44 435 PRO A O 1
ATOM 3383 N N . PHE A 1 436 ? 19.785 -3.363 -12.362 1.00 70.81 436 PHE A N 1
ATOM 3384 C CA . PHE A 1 436 ? 18.640 -3.757 -11.529 1.00 70.81 436 PHE A CA 1
ATOM 3385 C C . PHE A 1 436 ? 17.848 -4.939 -12.094 1.00 70.81 436 PHE A C 1
ATOM 3387 O O . PHE A 1 436 ? 17.382 -5.793 -11.335 1.00 70.81 436 PHE A O 1
ATOM 3394 N N . ALA A 1 437 ? 17.698 -5.014 -13.418 1.00 73.81 437 ALA A N 1
ATOM 3395 C CA . ALA A 1 437 ? 17.060 -6.157 -14.063 1.00 73.81 437 ALA A CA 1
ATOM 3396 C C . ALA A 1 437 ? 17.888 -7.440 -13.863 1.00 73.81 437 ALA A C 1
ATOM 3398 O O . ALA A 1 437 ? 17.332 -8.471 -13.484 1.00 73.81 437 ALA A O 1
ATOM 3399 N N . GLY A 1 438 ? 19.216 -7.359 -14.015 1.00 76.19 438 GLY A N 1
ATOM 3400 C CA . GLY A 1 438 ? 20.129 -8.469 -13.724 1.00 76.19 438 GLY A CA 1
ATOM 3401 C C . GLY A 1 438 ? 20.070 -8.921 -12.261 1.00 76.19 438 GLY A C 1
ATOM 3402 O O . GLY A 1 438 ? 19.962 -10.115 -11.983 1.00 76.19 438 GLY A O 1
ATOM 3403 N N . LEU A 1 439 ? 20.052 -7.975 -11.317 1.00 81.00 439 LEU A N 1
ATOM 3404 C CA . LEU A 1 439 ? 19.927 -8.275 -9.890 1.00 81.00 439 LEU A CA 1
ATOM 3405 C C . LEU A 1 439 ? 18.588 -8.962 -9.571 1.00 81.00 439 LEU A C 1
ATOM 3407 O O . LEU A 1 439 ? 18.550 -9.931 -8.816 1.00 81.00 439 LEU A O 1
ATOM 3411 N N . SER A 1 440 ? 17.497 -8.518 -10.199 1.00 81.25 440 SER A N 1
ATOM 3412 C CA . SER A 1 440 ? 16.165 -9.113 -10.023 1.00 81.25 440 SER A CA 1
ATOM 3413 C C . SER A 1 440 ? 16.107 -10.574 -10.485 1.00 81.25 440 SER A C 1
ATOM 3415 O O . SER A 1 440 ? 15.447 -11.384 -9.840 1.00 81.25 440 SER A O 1
ATOM 3417 N N . ILE A 1 441 ? 16.829 -10.943 -11.553 1.00 84.12 441 ILE A N 1
ATOM 3418 C CA . ILE A 1 441 ? 16.940 -12.338 -12.026 1.00 84.12 441 ILE A CA 1
ATOM 3419 C C . ILE A 1 441 ? 17.614 -13.226 -10.971 1.00 84.12 441 ILE A C 1
ATOM 3421 O O . ILE A 1 441 ? 17.150 -14.340 -10.717 1.00 84.12 441 ILE A O 1
ATOM 3425 N N . ILE A 1 442 ? 18.681 -12.727 -10.338 1.00 85.25 442 ILE A N 1
ATOM 3426 C CA . ILE A 1 442 ? 19.429 -13.451 -9.298 1.00 85.25 442 ILE A CA 1
ATOM 3427 C C . ILE A 1 442 ? 18.618 -13.571 -8.007 1.00 85.25 442 ILE A C 1
ATOM 3429 O O . ILE A 1 442 ? 18.659 -14.610 -7.354 1.00 85.25 442 ILE A O 1
ATOM 3433 N N . LEU A 1 443 ? 17.866 -12.531 -7.640 1.00 86.06 443 LEU A N 1
ATOM 3434 C CA . LEU A 1 443 ? 17.056 -12.508 -6.420 1.00 86.06 443 LEU A CA 1
ATOM 3435 C C . LEU A 1 443 ? 15.707 -13.230 -6.562 1.00 86.06 443 LEU A C 1
ATOM 3437 O O . LEU A 1 443 ? 15.074 -13.551 -5.555 1.00 86.06 443 LEU A O 1
ATOM 3441 N N . TRP A 1 444 ? 15.266 -13.533 -7.785 1.00 89.38 444 TRP A N 1
ATOM 3442 C CA . TRP A 1 444 ? 13.979 -14.184 -8.039 1.00 89.38 444 TRP A CA 1
ATOM 3443 C C . TRP A 1 444 ? 13.769 -15.523 -7.303 1.00 89.38 444 TRP A C 1
ATOM 3445 O O . TRP A 1 444 ? 12.702 -15.697 -6.711 1.00 89.38 444 TRP A O 1
ATOM 3455 N N . PRO A 1 445 ? 14.743 -16.457 -7.238 1.00 92.00 445 PRO A N 1
ATOM 3456 C CA . PRO A 1 445 ? 14.589 -17.697 -6.473 1.00 92.00 445 PRO A CA 1
ATOM 3457 C C . PRO A 1 445 ? 14.289 -17.447 -4.999 1.00 92.00 445 PRO A C 1
ATOM 3459 O O . PRO A 1 445 ? 13.455 -18.130 -4.408 1.00 92.00 445 PRO A O 1
ATOM 3462 N N . LEU A 1 446 ? 14.925 -16.431 -4.412 1.00 87.69 446 LEU A N 1
ATOM 3463 C CA . LEU A 1 446 ? 14.671 -16.060 -3.030 1.00 87.69 446 LEU A CA 1
ATOM 3464 C C . LEU A 1 446 ? 13.254 -15.506 -2.851 1.00 87.69 446 LEU A C 1
ATOM 3466 O O . LEU A 1 446 ? 12.595 -15.832 -1.865 1.00 87.69 446 LEU A O 1
ATOM 3470 N N . ALA A 1 447 ? 12.755 -14.725 -3.812 1.00 86.50 447 ALA A N 1
ATOM 3471 C CA . ALA A 1 447 ? 11.372 -14.255 -3.801 1.00 86.50 447 ALA A CA 1
ATOM 3472 C C . ALA A 1 447 ? 10.368 -15.421 -3.867 1.00 86.50 447 ALA A C 1
ATOM 3474 O O . ALA A 1 447 ? 9.369 -15.406 -3.148 1.00 86.50 447 ALA A O 1
ATOM 3475 N N . VAL A 1 448 ? 10.651 -16.462 -4.661 1.00 90.75 448 VAL A N 1
ATOM 3476 C CA . VAL A 1 448 ? 9.829 -17.686 -4.718 1.00 90.75 448 VAL A CA 1
ATOM 3477 C C . VAL A 1 448 ? 9.848 -18.427 -3.377 1.00 90.75 448 VAL A C 1
ATOM 3479 O O . VAL A 1 448 ? 8.788 -18.802 -2.879 1.00 90.75 448 VAL A O 1
ATOM 3482 N N . ILE A 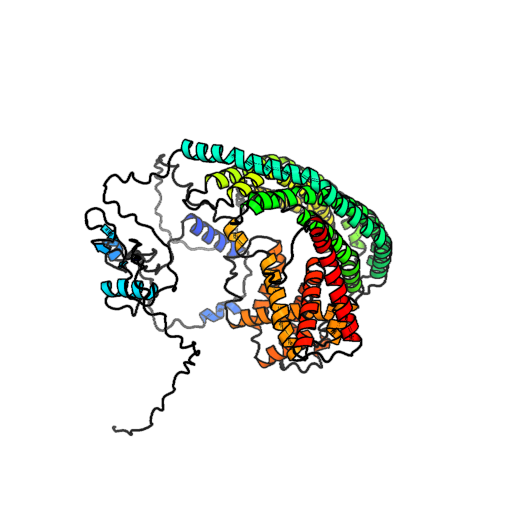1 449 ? 11.018 -18.583 -2.745 1.00 90.19 449 ILE A N 1
ATOM 3483 C CA . ILE A 1 449 ? 11.134 -19.178 -1.399 1.00 90.19 449 ILE A CA 1
ATOM 3484 C C . ILE A 1 449 ? 10.317 -18.367 -0.385 1.00 90.19 449 ILE A C 1
ATOM 3486 O O . ILE A 1 449 ? 9.532 -18.932 0.377 1.00 90.19 449 ILE A O 1
ATOM 3490 N N . GLY A 1 450 ? 10.444 -17.038 -0.414 1.00 86.81 450 GLY A N 1
ATOM 3491 C CA . GLY A 1 450 ? 9.667 -16.132 0.428 1.00 86.81 450 GLY A CA 1
ATOM 3492 C C . GLY A 1 450 ? 8.159 -16.282 0.219 1.00 86.81 450 GLY A C 1
ATOM 3493 O O . GLY A 1 450 ? 7.412 -16.319 1.193 1.00 86.81 450 GLY A O 1
ATOM 3494 N N . ALA A 1 451 ? 7.705 -16.450 -1.025 1.00 89.12 451 ALA A N 1
ATOM 3495 C CA . ALA A 1 451 ? 6.297 -16.678 -1.344 1.00 89.12 451 ALA A CA 1
ATOM 3496 C C . ALA A 1 451 ? 5.773 -18.019 -0.799 1.00 89.12 451 ALA A C 1
ATOM 3498 O O . ALA A 1 451 ? 4.647 -18.076 -0.301 1.00 89.12 451 ALA A O 1
ATOM 3499 N N . VAL A 1 452 ? 6.579 -19.086 -0.838 1.00 92.81 452 VAL A N 1
ATOM 3500 C CA . VAL A 1 452 ? 6.221 -20.389 -0.247 1.00 92.81 452 VAL A CA 1
ATOM 3501 C C . VAL A 1 452 ? 6.112 -20.282 1.274 1.00 92.81 452 VAL A C 1
ATOM 3503 O O . VAL A 1 452 ? 5.106 -20.708 1.842 1.00 92.81 452 VAL A O 1
ATOM 3506 N N . ILE A 1 453 ? 7.092 -19.653 1.933 1.00 89.31 453 ILE A N 1
ATOM 3507 C CA . ILE A 1 453 ? 7.065 -19.426 3.388 1.00 89.31 453 ILE A CA 1
ATOM 3508 C C . ILE A 1 453 ? 5.852 -18.570 3.771 1.00 89.31 453 ILE A C 1
ATOM 3510 O O . ILE A 1 453 ? 5.131 -18.903 4.709 1.00 89.31 453 ILE A O 1
ATOM 3514 N N . ALA A 1 454 ? 5.581 -17.494 3.029 1.00 88.00 454 ALA A N 1
ATOM 3515 C CA . ALA A 1 454 ? 4.419 -16.644 3.261 1.00 88.00 454 ALA A CA 1
ATOM 3516 C C . ALA A 1 454 ? 3.104 -17.417 3.088 1.00 88.00 454 ALA A C 1
ATOM 3518 O O . ALA A 1 454 ? 2.211 -17.280 3.916 1.00 88.00 454 ALA A O 1
ATOM 3519 N N . SER A 1 455 ? 2.999 -18.274 2.069 1.00 91.56 455 SER A N 1
ATOM 3520 C CA . SER A 1 455 ? 1.817 -19.121 1.848 1.00 91.56 455 SER A CA 1
ATOM 3521 C C . SER A 1 455 ? 1.595 -20.095 3.008 1.00 91.56 455 SER A C 1
ATOM 3523 O O . SER A 1 455 ? 0.473 -20.212 3.503 1.00 91.56 455 SER A O 1
ATOM 3525 N N . PHE A 1 456 ? 2.669 -20.720 3.502 1.00 92.62 456 PHE A N 1
ATOM 3526 C CA . PHE A 1 456 ? 2.633 -21.561 4.699 1.00 92.62 456 PHE A CA 1
ATOM 3527 C C . PHE A 1 456 ? 2.147 -20.773 5.922 1.00 92.62 456 PHE A C 1
ATOM 3529 O O . PHE A 1 456 ? 1.217 -21.203 6.597 1.00 92.62 456 PHE A O 1
ATOM 3536 N N . LEU A 1 457 ? 2.691 -19.582 6.185 1.00 87.88 457 LEU A N 1
ATOM 3537 C CA . LEU A 1 457 ? 2.264 -18.757 7.322 1.00 87.88 457 LEU A CA 1
ATOM 3538 C C . LEU A 1 457 ? 0.811 -18.269 7.185 1.00 87.88 457 LEU A C 1
ATOM 3540 O O . LEU A 1 457 ? 0.064 -18.274 8.162 1.00 87.88 457 LEU A O 1
ATOM 3544 N N . CYS A 1 458 ? 0.382 -17.879 5.984 1.00 89.56 458 CYS A N 1
ATOM 3545 C CA . CYS A 1 458 ? -0.984 -17.425 5.722 1.00 89.56 458 CYS A CA 1
ATOM 3546 C C . CYS A 1 458 ? -2.026 -18.543 5.870 1.00 89.56 458 CYS A C 1
ATOM 3548 O O . CYS A 1 458 ? -3.164 -18.254 6.243 1.00 89.56 458 CYS A O 1
ATOM 3550 N N . SER A 1 459 ? -1.656 -19.802 5.617 1.00 93.19 459 SER A N 1
ATOM 3551 C CA . SER A 1 459 ? -2.577 -20.946 5.688 1.00 93.19 459 SER A CA 1
ATOM 3552 C C . SER A 1 459 ? -3.228 -21.121 7.068 1.00 93.19 459 SER A C 1
ATOM 3554 O O . SER A 1 459 ? -4.430 -21.368 7.152 1.00 93.19 459 SER A O 1
ATOM 3556 N N . PHE A 1 460 ? -2.492 -20.857 8.156 1.00 90.00 460 PHE A N 1
ATOM 3557 C CA . PHE A 1 460 ? -3.034 -20.878 9.521 1.00 90.00 460 PHE A CA 1
ATOM 3558 C C . PHE A 1 460 ? -4.184 -19.881 9.699 1.00 90.00 460 PHE A C 1
ATOM 3560 O O . PHE A 1 460 ? -5.199 -20.190 10.323 1.00 90.00 460 PHE A O 1
ATOM 3567 N N . PHE A 1 461 ? -4.047 -18.682 9.128 1.00 89.69 461 PHE A N 1
ATOM 3568 C CA . PHE A 1 461 ? -5.066 -17.639 9.227 1.00 89.69 461 PHE A CA 1
ATOM 3569 C C . PHE A 1 461 ? -6.304 -17.960 8.390 1.00 89.69 461 PHE A C 1
ATOM 3571 O O . PHE A 1 461 ? -7.415 -17.667 8.834 1.00 89.69 461 PHE A O 1
ATOM 3578 N N . PHE A 1 462 ? -6.138 -18.575 7.214 1.00 88.19 462 PHE A N 1
ATOM 3579 C CA . PHE A 1 462 ? -7.271 -19.064 6.423 1.00 88.19 462 PHE A CA 1
ATOM 3580 C C . PHE A 1 462 ? -8.068 -20.120 7.196 1.00 88.19 462 PHE A C 1
ATOM 3582 O O . PHE A 1 462 ? -9.281 -19.951 7.346 1.00 88.19 462 PHE A O 1
ATOM 3589 N N . GLY A 1 463 ? -7.384 -21.083 7.820 1.00 89.19 463 GLY A N 1
ATOM 3590 C CA . GLY A 1 463 ? -8.030 -22.131 8.612 1.00 89.19 463 GLY A CA 1
ATOM 3591 C C . GLY A 1 463 ? -8.769 -21.597 9.840 1.00 89.19 463 GLY A C 1
ATOM 3592 O O . GLY A 1 463 ? -9.913 -21.975 10.096 1.00 89.19 463 GLY A O 1
ATOM 3593 N N . ILE A 1 464 ? -8.172 -20.651 10.577 1.00 90.31 464 ILE A N 1
ATOM 3594 C CA . ILE A 1 464 ? -8.842 -19.988 11.714 1.00 90.31 464 ILE A CA 1
ATOM 3595 C C . ILE A 1 464 ? -10.078 -19.214 11.237 1.00 90.31 464 ILE A C 1
ATOM 3597 O O . ILE A 1 464 ? -11.124 -19.231 11.893 1.00 90.31 464 ILE A O 1
ATOM 3601 N N . ARG A 1 465 ? -9.990 -18.553 10.077 1.00 87.69 465 ARG A N 1
ATOM 3602 C CA . ARG A 1 465 ? -11.100 -17.783 9.509 1.00 87.69 465 ARG A CA 1
ATOM 3603 C C . ARG A 1 465 ? -12.284 -18.670 9.125 1.00 87.69 465 ARG A C 1
ATOM 3605 O O . ARG A 1 465 ? -13.414 -18.226 9.301 1.00 87.69 465 ARG A O 1
ATOM 3612 N N . SER A 1 466 ? -12.057 -19.919 8.722 1.00 89.62 466 SER A N 1
ATOM 3613 C CA . SER A 1 466 ? -13.120 -20.920 8.526 1.00 89.62 466 SER A CA 1
ATOM 3614 C C . SER A 1 466 ? -13.966 -21.119 9.789 1.00 89.62 466 SER A C 1
ATOM 3616 O O . SER A 1 466 ? -15.195 -21.153 9.717 1.00 89.62 466 SER A O 1
ATOM 3618 N N . GLY A 1 467 ? -13.325 -21.160 10.963 1.00 88.81 467 GLY A N 1
ATOM 3619 C CA . GLY A 1 467 ? -14.020 -21.196 12.253 1.00 88.81 467 GLY A CA 1
ATOM 3620 C C . GLY A 1 467 ? -14.835 -19.925 12.518 1.00 88.81 467 GLY A C 1
ATOM 3621 O O . GLY A 1 467 ? -15.984 -20.002 12.947 1.00 88.81 467 GLY A O 1
ATOM 3622 N N . VAL A 1 468 ? -14.284 -18.750 12.195 1.00 87.75 468 VAL A N 1
ATOM 3623 C CA . VAL A 1 468 ? -15.001 -17.467 12.332 1.00 87.75 468 VAL A CA 1
ATOM 3624 C C . VAL A 1 468 ? -16.243 -17.414 11.435 1.00 87.75 468 VAL A C 1
ATOM 3626 O O . VAL A 1 468 ? -17.289 -16.952 11.883 1.00 87.75 468 VAL A O 1
ATOM 3629 N N . ILE A 1 469 ? -16.164 -17.917 10.201 1.00 87.88 469 ILE A N 1
ATOM 3630 C CA . ILE A 1 469 ? -17.321 -17.994 9.295 1.00 87.88 469 ILE A CA 1
ATOM 3631 C C . ILE A 1 469 ? -18.380 -18.963 9.834 1.00 87.88 469 ILE A C 1
ATOM 3633 O O . ILE A 1 469 ? -19.564 -18.633 9.815 1.00 87.88 469 ILE A O 1
ATOM 3637 N N . ALA A 1 470 ? -17.974 -20.110 10.391 1.00 88.44 470 ALA A N 1
ATOM 3638 C CA . ALA A 1 470 ? -18.906 -21.040 11.035 1.00 88.44 470 ALA A CA 1
ATOM 3639 C C . ALA A 1 470 ? -19.689 -20.375 12.180 1.00 88.44 470 ALA A C 1
ATOM 3641 O O . ALA A 1 470 ? -20.878 -20.644 12.361 1.00 88.44 470 ALA A O 1
ATOM 3642 N N . TYR A 1 471 ? -19.029 -19.482 12.926 1.00 86.00 471 TYR A N 1
ATOM 3643 C CA . TYR A 1 471 ? -19.660 -18.684 13.972 1.00 86.00 471 TYR A CA 1
ATOM 3644 C C . TYR A 1 471 ? -20.624 -17.629 13.410 1.00 86.00 471 TYR A C 1
ATOM 3646 O O . TYR A 1 471 ? -21.751 -17.518 13.888 1.00 86.00 471 TYR A O 1
ATOM 3654 N N . GLN A 1 472 ? -20.194 -16.861 12.401 1.00 86.31 472 GLN A N 1
ATOM 3655 C CA . GLN A 1 472 ? -20.991 -15.780 11.804 1.00 86.31 472 GLN A CA 1
ATOM 3656 C C . GLN A 1 472 ? -22.279 -16.290 11.156 1.00 86.31 472 GLN A C 1
ATOM 3658 O O . GLN A 1 472 ? -23.339 -15.706 11.362 1.00 86.31 472 GLN A O 1
ATOM 3663 N N . GLU A 1 473 ? -22.191 -17.403 10.430 1.00 86.69 473 GLU A N 1
ATOM 3664 C CA . GLU A 1 473 ? -23.325 -18.025 9.737 1.00 86.69 473 GLU A CA 1
ATOM 3665 C C . GLU A 1 473 ? -24.111 -18.998 10.632 1.00 86.69 473 GLU A C 1
ATOM 3667 O O . GLU A 1 473 ? -25.066 -19.626 10.178 1.00 86.69 473 GLU A O 1
ATOM 3672 N N . ALA A 1 474 ? -23.692 -19.174 11.895 1.00 84.56 474 ALA A N 1
ATOM 3673 C CA . ALA A 1 474 ? -24.240 -20.160 12.831 1.00 84.56 474 ALA A CA 1
ATOM 3674 C C . ALA A 1 474 ? -24.366 -21.578 12.222 1.00 84.56 474 ALA A C 1
ATOM 3676 O O . ALA A 1 474 ? -25.265 -22.344 12.571 1.00 84.56 474 ALA A O 1
ATOM 3677 N N . SER A 1 475 ? -23.466 -21.928 11.296 1.00 85.75 475 SER A N 1
ATOM 3678 C CA . SER A 1 475 ? -23.552 -23.132 10.472 1.00 85.75 475 SER A CA 1
ATOM 3679 C C . SER A 1 475 ? -22.181 -23.769 10.275 1.00 85.75 475 SER A C 1
ATOM 3681 O O . SER A 1 475 ? -21.274 -23.198 9.666 1.00 85.75 475 SER A O 1
ATOM 3683 N N . LEU A 1 476 ? -22.051 -25.011 10.746 1.00 87.12 476 LEU A N 1
ATOM 3684 C CA . LEU A 1 476 ? -20.842 -25.819 10.571 1.00 87.12 476 LEU A CA 1
ATOM 3685 C C . LEU A 1 476 ? -20.561 -26.101 9.088 1.00 87.12 476 LEU A C 1
ATOM 3687 O O . LEU A 1 476 ? -19.410 -26.068 8.656 1.00 87.12 476 LEU A O 1
ATOM 3691 N N . GLN A 1 477 ? -21.614 -26.313 8.296 1.00 88.50 477 GLN A N 1
ATOM 3692 C CA . GLN A 1 477 ? -21.495 -26.569 6.864 1.00 88.50 477 GLN A CA 1
ATOM 3693 C C . GLN A 1 477 ? -20.890 -25.371 6.122 1.00 88.50 477 GLN A C 1
ATOM 3695 O O . GLN A 1 477 ? -20.061 -25.569 5.238 1.00 88.50 477 GLN A O 1
ATOM 3700 N N . MET A 1 478 ? -21.238 -24.141 6.515 1.00 89.12 478 MET A N 1
ATOM 3701 C CA . MET A 1 478 ? -20.664 -22.929 5.917 1.00 89.12 478 MET A CA 1
ATOM 3702 C C . MET A 1 478 ? -19.178 -22.767 6.249 1.00 89.12 478 MET A C 1
ATOM 3704 O O . MET A 1 478 ? -18.401 -22.373 5.382 1.00 89.12 478 MET A O 1
ATOM 3708 N N . GLY A 1 479 ? -18.756 -23.137 7.462 1.00 88.69 479 GLY A N 1
ATOM 3709 C CA . GLY A 1 479 ? -17.339 -23.162 7.836 1.00 88.69 479 GLY A CA 1
ATOM 3710 C C . GLY A 1 479 ? -16.513 -24.150 7.007 1.00 88.69 479 GLY A C 1
ATOM 3711 O O . GLY A 1 479 ? -15.448 -23.798 6.503 1.00 88.69 479 GLY A O 1
ATOM 3712 N N . ILE A 1 480 ? -17.030 -25.368 6.806 1.00 89.81 480 ILE A N 1
ATOM 3713 C CA . ILE A 1 480 ? -16.389 -26.387 5.954 1.00 89.81 480 ILE A CA 1
ATOM 3714 C C . ILE A 1 480 ? -16.391 -25.954 4.482 1.00 89.81 480 ILE A C 1
ATOM 3716 O O . ILE A 1 480 ? -15.391 -26.122 3.786 1.00 89.81 480 ILE A O 1
ATOM 3720 N N . ALA A 1 481 ? -17.487 -25.362 4.001 1.00 90.38 481 ALA A N 1
ATOM 3721 C CA . ALA A 1 481 ? -17.560 -24.833 2.643 1.00 90.38 481 ALA A CA 1
ATOM 3722 C C . ALA A 1 481 ? -16.522 -23.724 2.418 1.00 90.38 481 ALA A C 1
ATOM 3724 O O . ALA A 1 481 ? -15.862 -23.713 1.381 1.00 90.38 481 ALA A O 1
ATOM 3725 N N . TYR A 1 482 ? -16.327 -22.837 3.400 1.00 92.56 482 TYR A N 1
ATOM 3726 C CA . TYR A 1 482 ? -15.298 -21.802 3.336 1.00 92.56 482 TYR A CA 1
ATOM 3727 C C . TYR A 1 482 ? -13.883 -22.392 3.328 1.00 92.56 482 TYR A C 1
ATOM 3729 O O . TYR A 1 482 ? -13.070 -21.938 2.534 1.00 92.56 482 TYR A O 1
ATOM 3737 N N . MET A 1 483 ? -13.592 -23.415 4.137 1.00 91.50 483 MET A N 1
ATOM 3738 C CA . MET A 1 483 ? -12.300 -24.121 4.112 1.00 91.50 483 MET A CA 1
ATOM 3739 C C . MET A 1 483 ? -11.974 -24.639 2.698 1.00 91.50 483 MET A C 1
ATOM 3741 O O . MET A 1 483 ? -10.912 -24.355 2.150 1.00 91.50 483 MET A O 1
ATOM 3745 N N . ILE A 1 484 ? -12.924 -25.321 2.047 1.00 91.31 484 ILE A N 1
ATOM 3746 C CA . ILE A 1 484 ? -12.748 -25.806 0.665 1.00 91.31 484 ILE A CA 1
ATOM 3747 C C . ILE A 1 484 ? -12.588 -24.630 -0.313 1.00 91.31 484 ILE A C 1
ATOM 3749 O O . ILE A 1 484 ? -11.715 -24.649 -1.184 1.00 91.31 484 ILE A O 1
ATOM 3753 N N . ALA A 1 485 ? -13.407 -23.586 -0.161 1.00 91.25 485 ALA A N 1
ATOM 3754 C CA . ALA A 1 485 ? -13.347 -22.399 -1.006 1.00 91.25 485 ALA A CA 1
ATOM 3755 C C . ALA A 1 485 ? -12.031 -21.621 -0.842 1.00 91.25 485 ALA A C 1
ATOM 3757 O O . ALA A 1 485 ? -11.549 -21.057 -1.818 1.00 91.25 485 ALA A O 1
ATOM 3758 N N . ALA A 1 486 ? -11.428 -21.599 0.348 1.00 89.50 486 ALA A N 1
ATOM 3759 C CA . ALA A 1 486 ? -10.164 -20.918 0.611 1.00 89.50 486 ALA A CA 1
ATOM 3760 C C . ALA A 1 486 ? -9.013 -21.553 -0.180 1.00 89.50 486 ALA A C 1
ATOM 3762 O O . ALA A 1 486 ? -8.234 -20.833 -0.806 1.00 89.50 486 ALA A O 1
ATOM 3763 N N . VAL A 1 487 ? -8.955 -22.889 -0.224 1.00 91.19 487 VAL A N 1
ATOM 3764 C CA . VAL A 1 487 ? -7.982 -23.621 -1.049 1.00 91.19 487 VAL A CA 1
ATOM 3765 C C . VAL A 1 487 ? -8.221 -23.356 -2.535 1.00 91.19 487 VAL A C 1
ATOM 3767 O O . VAL A 1 487 ? -7.273 -23.031 -3.246 1.00 91.19 487 VAL A O 1
ATOM 3770 N N . ALA A 1 488 ? -9.473 -23.423 -2.999 1.00 89.62 488 ALA A N 1
ATOM 3771 C CA . ALA A 1 488 ? -9.812 -23.136 -4.395 1.00 89.62 488 ALA A CA 1
ATOM 3772 C C . ALA A 1 488 ? -9.454 -21.693 -4.794 1.00 89.62 488 ALA A C 1
ATOM 3774 O O . ALA A 1 488 ? -8.908 -21.459 -5.867 1.00 89.62 488 ALA A O 1
ATOM 3775 N N . LEU A 1 489 ? -9.696 -20.728 -3.907 1.00 88.62 489 LEU A N 1
ATOM 3776 C CA . LEU A 1 489 ? -9.380 -19.320 -4.130 1.00 88.62 489 LEU A CA 1
ATOM 3777 C C . LEU A 1 489 ? -7.869 -19.067 -4.140 1.00 88.62 489 LEU A C 1
ATOM 3779 O O . LEU A 1 489 ? -7.388 -18.243 -4.917 1.00 88.62 489 LEU A O 1
ATOM 3783 N N . PHE A 1 490 ? -7.105 -19.773 -3.304 1.00 89.25 490 PHE A N 1
ATOM 3784 C CA . PHE A 1 490 ? -5.644 -19.739 -3.358 1.00 89.25 490 PHE A CA 1
ATOM 3785 C C . PHE A 1 490 ? -5.112 -20.362 -4.657 1.00 89.25 490 PHE A C 1
ATOM 3787 O O . PHE A 1 490 ? -4.194 -19.825 -5.284 1.00 89.25 490 PHE A O 1
ATOM 3794 N N . ASP A 1 491 ? -5.703 -21.471 -5.095 1.00 88.75 491 ASP A N 1
ATOM 3795 C CA . ASP A 1 491 ? -5.340 -22.137 -6.342 1.00 88.75 491 ASP A CA 1
ATOM 3796 C C . ASP A 1 491 ? -5.634 -21.261 -7.571 1.00 88.75 491 ASP A C 1
ATOM 3798 O O . ASP A 1 491 ? -4.747 -21.059 -8.402 1.00 88.75 491 ASP A O 1
ATOM 3802 N N . GLU A 1 492 ? -6.815 -20.638 -7.624 1.00 85.56 492 GLU A N 1
ATOM 3803 C CA . GLU A 1 492 ? -7.202 -19.669 -8.656 1.00 85.56 492 GLU A CA 1
ATOM 3804 C C . GLU A 1 492 ? -6.268 -18.453 -8.650 1.00 85.56 492 GLU A C 1
ATOM 3806 O O . GLU A 1 492 ? -5.723 -18.079 -9.688 1.00 85.56 492 GLU A O 1
ATOM 3811 N N . TYR A 1 493 ? -5.990 -17.885 -7.472 1.00 82.12 493 TYR A N 1
ATOM 3812 C CA . TYR A 1 493 ? -5.069 -16.757 -7.332 1.00 82.12 493 TYR A CA 1
ATOM 3813 C C . TYR A 1 493 ? -3.661 -17.086 -7.849 1.00 82.12 493 TYR A C 1
ATOM 3815 O O . TYR A 1 493 ? -3.047 -16.291 -8.565 1.00 82.12 493 TYR A O 1
ATOM 3823 N N . THR A 1 494 ? -3.137 -18.267 -7.510 1.00 84.31 494 THR A N 1
ATOM 3824 C CA . THR A 1 494 ? -1.820 -18.708 -7.992 1.00 84.31 494 THR A CA 1
ATOM 3825 C C . THR A 1 494 ? -1.836 -19.053 -9.482 1.00 84.31 494 THR A C 1
ATOM 3827 O O . THR A 1 494 ? -0.849 -18.788 -10.167 1.00 84.31 494 THR A O 1
ATOM 3830 N N . ASN A 1 495 ? -2.942 -19.577 -10.018 1.00 81.88 495 ASN A N 1
ATOM 3831 C CA . ASN A 1 495 ? -3.124 -19.802 -11.455 1.00 81.88 495 ASN A CA 1
ATOM 3832 C C . ASN A 1 495 ? -3.116 -18.489 -12.243 1.00 81.88 495 ASN A C 1
ATOM 3834 O O . ASN A 1 495 ? -2.385 -18.386 -13.232 1.00 81.88 495 ASN A O 1
ATOM 3838 N N . ASP A 1 496 ? -3.840 -17.474 -11.770 1.00 76.31 496 ASP A N 1
ATOM 3839 C CA . ASP A 1 496 ? -3.860 -16.132 -12.357 1.00 76.31 496 ASP A CA 1
ATOM 3840 C C . ASP A 1 496 ? -2.475 -15.479 -12.315 1.00 76.31 496 ASP A C 1
ATOM 3842 O O . ASP A 1 496 ? -1.998 -14.962 -13.329 1.00 76.31 496 ASP A O 1
ATOM 3846 N N . MET A 1 497 ? -1.780 -15.564 -11.174 1.00 70.38 497 MET A N 1
ATOM 3847 C CA . MET A 1 497 ? -0.407 -15.065 -11.031 1.00 70.38 497 MET A CA 1
ATOM 3848 C C . MET A 1 497 ? 0.553 -15.728 -12.032 1.00 70.38 497 MET A C 1
ATOM 3850 O O . MET A 1 497 ? 1.470 -15.084 -12.546 1.00 70.38 497 MET A O 1
ATOM 3854 N N . LEU A 1 498 ? 0.333 -17.009 -12.332 1.00 71.81 498 LEU A N 1
ATOM 3855 C CA . LEU A 1 498 ? 1.150 -17.795 -13.253 1.00 71.81 498 LEU A CA 1
ATOM 3856 C C . LEU A 1 498 ? 0.637 -17.789 -14.696 1.00 71.81 498 LEU A C 1
ATOM 3858 O O . LEU A 1 498 ? 1.257 -18.435 -15.548 1.00 71.81 498 LEU A O 1
ATOM 3862 N N . TYR A 1 499 ? -0.464 -17.093 -14.996 1.00 65.25 499 TYR A N 1
ATOM 3863 C CA . TYR A 1 499 ? -1.163 -17.154 -16.285 1.00 65.25 499 TYR A CA 1
ATOM 3864 C C . TYR A 1 499 ? -1.410 -18.601 -16.754 1.00 65.25 499 TYR A C 1
ATOM 3866 O O . TYR A 1 499 ? -1.324 -18.913 -17.946 1.00 65.25 499 TYR A O 1
ATOM 3874 N N . LEU A 1 500 ? -1.642 -19.522 -15.815 1.00 56.16 500 LEU A N 1
ATOM 3875 C CA . LEU A 1 500 ? -2.068 -20.882 -16.121 1.00 56.16 500 LEU A CA 1
ATOM 3876 C C . LEU A 1 500 ? -3.546 -20.791 -16.496 1.00 56.16 500 LEU A C 1
ATOM 3878 O O . LEU A 1 500 ? -4.421 -20.730 -15.642 1.00 56.16 500 LEU A O 1
ATOM 3882 N N . ARG A 1 501 ? -3.817 -20.670 -17.798 1.00 42.03 501 ARG A N 1
ATOM 3883 C CA . ARG A 1 501 ? -5.179 -20.657 -18.327 1.00 42.03 501 ARG A CA 1
ATOM 3884 C C . ARG A 1 501 ? -5.797 -22.030 -18.091 1.00 42.03 501 ARG A C 1
ATOM 3886 O O . ARG A 1 501 ? -5.543 -22.947 -18.864 1.00 42.03 501 ARG A O 1
ATOM 3893 N N . GLU A 1 502 ? -6.621 -22.152 -17.064 1.00 39.47 502 GLU A N 1
ATOM 3894 C CA . GLU A 1 502 ? -7.589 -23.236 -17.006 1.00 39.47 502 GLU A CA 1
ATOM 3895 C C . GLU A 1 502 ? -8.775 -22.864 -17.896 1.00 39.47 502 GLU A C 1
ATOM 3897 O O . GLU A 1 502 ? -9.354 -21.773 -17.810 1.00 39.47 502 GLU A O 1
ATOM 3902 N N . ASP A 1 503 ? -9.100 -23.761 -18.823 1.00 36.34 503 ASP A N 1
ATOM 3903 C CA . ASP A 1 503 ? -10.361 -23.726 -19.540 1.00 36.34 503 ASP A CA 1
ATOM 3904 C C . ASP A 1 503 ? -11.482 -23.707 -18.502 1.00 36.34 503 ASP A C 1
ATOM 3906 O O . ASP A 1 503 ? -11.714 -24.692 -17.803 1.00 36.34 503 ASP A O 1
ATOM 3910 N N . ARG A 1 504 ? -12.169 -22.563 -18.379 1.00 32.69 504 ARG A N 1
ATOM 3911 C CA . ARG A 1 504 ? -13.333 -22.443 -17.497 1.00 32.69 504 ARG A CA 1
ATOM 3912 C C . ARG A 1 504 ? -14.262 -23.634 -17.750 1.00 32.69 504 ARG A C 1
ATOM 3914 O O . ARG A 1 504 ? -14.565 -23.894 -18.922 1.00 32.69 504 ARG A O 1
ATOM 3921 N N . PRO A 1 505 ? -14.757 -24.322 -16.707 1.00 28.17 505 PRO A N 1
ATOM 3922 C CA . PRO A 1 505 ? -15.678 -25.429 -16.889 1.00 28.17 505 PRO A CA 1
ATOM 3923 C C . PRO A 1 505 ? -16.883 -24.939 -17.694 1.00 28.17 505 PRO A C 1
ATOM 3925 O O . PRO A 1 505 ? -17.663 -24.092 -17.254 1.00 28.17 505 PRO A O 1
ATOM 3928 N N . LYS A 1 506 ? -17.015 -25.448 -18.923 1.00 29.42 506 LYS A N 1
ATOM 3929 C CA . LYS A 1 506 ? -18.232 -25.296 -19.716 1.00 29.42 506 LYS A CA 1
ATOM 3930 C C . LYS A 1 506 ? -19.315 -26.065 -18.977 1.00 29.42 506 LYS A C 1
ATOM 3932 O O . LYS A 1 506 ? -19.383 -27.287 -19.083 1.00 29.42 506 LYS A O 1
ATOM 3937 N N . TYR A 1 507 ? -20.142 -25.356 -18.216 1.00 29.03 507 TYR A N 1
ATOM 3938 C CA . TYR A 1 507 ? -21.318 -25.955 -17.604 1.00 29.03 507 TYR A CA 1
ATOM 3939 C C . TYR A 1 507 ? -22.178 -26.581 -18.704 1.00 29.03 507 TYR A C 1
ATOM 3941 O O . TYR A 1 507 ? -22.700 -25.907 -19.596 1.00 29.03 507 TYR A O 1
ATOM 3949 N N . ARG A 1 508 ? -22.269 -27.911 -18.652 1.00 28.81 508 ARG A N 1
ATOM 3950 C CA . ARG A 1 508 ? -23.150 -28.730 -19.475 1.00 28.81 508 ARG A CA 1
ATOM 3951 C C . ARG A 1 508 ? -24.579 -28.299 -19.151 1.00 28.81 508 ARG A C 1
ATOM 3953 O O . ARG A 1 508 ? -25.044 -28.523 -18.039 1.00 28.81 508 ARG A O 1
ATOM 3960 N N . LYS A 1 509 ? -25.257 -27.648 -20.101 1.00 29.42 509 LYS A N 1
ATOM 3961 C CA . LYS A 1 509 ? -26.697 -27.373 -20.009 1.00 29.42 509 LYS A CA 1
ATOM 3962 C C . LYS A 1 509 ? -27.421 -28.705 -19.827 1.00 29.42 509 LYS A C 1
ATOM 3964 O O . LYS A 1 509 ? -27.448 -29.525 -20.744 1.00 29.42 509 LYS A O 1
ATOM 3969 N N . THR A 1 510 ? -27.978 -28.923 -18.645 1.00 24.48 510 THR A N 1
ATOM 3970 C CA . THR A 1 510 ? -28.886 -30.035 -18.388 1.00 24.48 510 THR A CA 1
ATOM 3971 C C . THR A 1 510 ? -30.212 -29.719 -19.072 1.00 24.48 510 THR A C 1
ATOM 3973 O O . THR A 1 510 ? -30.908 -28.786 -18.682 1.00 24.48 510 THR A O 1
ATOM 3976 N N . ASN A 1 511 ? -30.542 -30.479 -20.115 1.00 37.16 511 ASN A N 1
ATOM 3977 C CA . ASN A 1 511 ? -31.897 -30.547 -20.650 1.00 37.16 511 ASN A CA 1
ATOM 3978 C C . ASN A 1 511 ? -32.783 -31.275 -19.634 1.00 37.16 511 ASN A C 1
ATOM 3980 O O . ASN A 1 511 ? -32.582 -32.463 -19.400 1.00 37.16 511 ASN A O 1
ATOM 3984 N N . SER A 1 512 ? -33.745 -30.566 -19.050 1.00 25.53 512 SER A N 1
ATOM 3985 C CA . SER A 1 512 ? -34.935 -31.119 -18.395 1.00 25.53 512 SER A CA 1
ATOM 3986 C C . SER A 1 512 ? -35.856 -29.949 -18.031 1.00 25.53 512 SER A C 1
ATOM 3988 O O . SER A 1 512 ? -35.348 -28.968 -17.503 1.00 25.53 512 SER A O 1
ATOM 3990 N N . ILE A 1 513 ? -37.168 -29.894 -18.237 1.00 28.14 513 ILE A N 1
ATOM 3991 C CA . ILE A 1 513 ? -38.208 -30.692 -18.898 1.00 28.14 513 ILE A CA 1
ATOM 3992 C C . ILE A 1 513 ? -39.385 -29.695 -19.053 1.00 28.14 513 ILE A C 1
ATOM 3994 O O . ILE A 1 513 ? -39.507 -28.744 -18.280 1.00 28.14 513 ILE A O 1
ATOM 3998 N N . ASN A 1 514 ? -40.216 -29.917 -20.069 1.00 30.88 514 ASN A N 1
ATOM 3999 C CA . ASN A 1 514 ? -41.446 -29.199 -20.427 1.00 30.88 514 ASN A CA 1
ATOM 4000 C C . ASN A 1 514 ? -42.383 -28.796 -19.267 1.00 30.88 514 ASN A C 1
ATOM 4002 O O . ASN A 1 514 ? -42.552 -29.566 -18.325 1.00 30.88 514 ASN A O 1
ATOM 4006 N N . ASN A 1 515 ? -43.125 -27.688 -19.448 1.00 25.84 515 ASN A N 1
ATOM 4007 C CA . ASN A 1 515 ? -44.601 -27.709 -19.505 1.00 25.84 515 ASN A CA 1
ATOM 4008 C C . ASN A 1 515 ? -45.226 -26.359 -19.932 1.00 25.84 515 ASN A C 1
ATOM 4010 O O . ASN A 1 515 ? -45.064 -25.369 -19.230 1.00 25.84 515 ASN A O 1
ATOM 4014 N N . GLY A 1 516 ? -46.000 -26.411 -21.035 1.00 24.75 516 GLY A N 1
ATOM 4015 C CA . GLY A 1 516 ? -47.190 -25.599 -21.380 1.00 24.75 516 GLY A CA 1
ATOM 4016 C C . GLY A 1 516 ? -47.006 -24.099 -21.680 1.00 24.75 516 GLY A C 1
ATOM 4017 O O . GLY A 1 516 ? -46.270 -23.421 -20.990 1.00 24.75 516 GLY A O 1
ATOM 4018 N N . THR A 1 517 ? -47.679 -23.439 -22.628 1.00 25.12 517 THR A N 1
ATOM 4019 C CA . THR A 1 517 ? -48.742 -23.781 -23.593 1.00 25.12 517 THR A CA 1
ATOM 4020 C C . THR A 1 517 ? -48.888 -22.569 -24.542 1.00 25.12 517 THR A C 1
ATOM 4022 O O . THR A 1 517 ? -48.750 -21.444 -24.075 1.00 25.12 517 THR A O 1
ATOM 4025 N N . GLY A 1 518 ? -49.235 -22.778 -25.822 1.00 25.61 518 GLY A N 1
ATOM 4026 C CA . GLY A 1 518 ? -49.845 -21.759 -26.708 1.00 25.61 518 GLY A CA 1
ATOM 4027 C C . GLY A 1 518 ? -48.884 -21.014 -27.650 1.00 25.61 518 GLY A C 1
ATOM 4028 O O . GLY A 1 518 ? -48.208 -20.081 -27.247 1.00 25.61 518 GLY A O 1
ATOM 4029 N N . GLN A 1 519 ? -48.711 -21.500 -28.885 1.00 25.81 519 GLN A N 1
ATOM 4030 C CA . GLN A 1 519 ? -49.325 -20.941 -30.110 1.00 25.81 519 GLN A CA 1
ATOM 4031 C C . GLN A 1 519 ? -48.830 -19.535 -30.513 1.00 25.81 519 GLN A C 1
ATOM 4033 O O . GLN A 1 519 ? -49.324 -18.527 -30.026 1.00 25.81 519 GLN A O 1
ATOM 4038 N N . ASN A 1 520 ? -47.927 -19.456 -31.498 1.00 25.66 520 ASN A N 1
ATOM 4039 C CA . ASN A 1 520 ? -48.334 -19.197 -32.885 1.00 25.66 520 ASN A CA 1
ATOM 4040 C C . ASN A 1 520 ? -47.158 -19.308 -33.864 1.00 25.66 520 ASN A C 1
ATOM 4042 O O . ASN A 1 520 ? -46.047 -18.853 -33.611 1.00 25.66 520 ASN A O 1
ATOM 4046 N N . ASN A 1 521 ? -47.463 -19.975 -34.974 1.00 25.64 521 ASN A N 1
ATOM 4047 C CA . ASN A 1 521 ? -46.626 -20.168 -36.144 1.00 25.64 521 ASN A CA 1
ATOM 4048 C C . ASN A 1 521 ? -46.401 -18.845 -36.876 1.00 25.64 521 ASN A C 1
ATOM 4050 O O . ASN A 1 521 ? -47.369 -18.148 -37.148 1.00 25.64 521 ASN A O 1
ATOM 4054 N N . GLU A 1 522 ? -45.177 -18.616 -37.339 1.00 26.88 522 GLU A N 1
ATOM 4055 C CA . GLU A 1 522 ? -44.939 -18.211 -38.724 1.00 26.88 522 GLU A CA 1
ATOM 4056 C C . GLU A 1 522 ? -43.520 -18.624 -39.118 1.00 26.88 522 GLU A C 1
ATOM 4058 O O . GLU A 1 522 ? -42.528 -18.254 -38.492 1.00 26.88 522 GLU A O 1
ATOM 4063 N N . GLY A 1 523 ? -43.446 -19.506 -40.112 1.00 24.02 523 GLY A N 1
ATOM 4064 C CA . GLY A 1 523 ? -42.200 -20.013 -40.652 1.00 24.02 523 GLY A CA 1
ATOM 4065 C C . GLY A 1 523 ? -41.656 -19.106 -41.746 1.00 24.02 523 GLY A C 1
ATOM 4066 O O . GLY A 1 523 ? -42.415 -18.552 -42.534 1.00 24.02 523 GLY A O 1
ATOM 4067 N N . HIS A 1 524 ? -40.331 -19.062 -41.853 1.00 25.67 524 HIS A N 1
ATOM 4068 C CA . HIS A 1 524 ? -39.656 -19.132 -43.144 1.00 25.67 524 HIS A CA 1
ATOM 4069 C C . HIS A 1 524 ? -38.322 -19.861 -42.970 1.00 25.67 524 HIS A C 1
ATOM 4071 O O . HIS A 1 524 ? -37.421 -19.417 -42.262 1.00 25.67 524 HIS A O 1
ATOM 4077 N N . ASN A 1 525 ? -38.243 -21.022 -43.615 1.00 23.36 525 ASN A N 1
ATOM 4078 C CA . ASN A 1 525 ? -37.037 -21.813 -43.793 1.00 23.36 525 ASN A CA 1
ATOM 4079 C C . ASN A 1 525 ? -36.157 -21.149 -44.855 1.00 23.36 525 ASN A C 1
ATOM 4081 O O . ASN A 1 525 ? -36.652 -20.950 -45.959 1.00 23.36 525 ASN A O 1
ATOM 4085 N N . ILE A 1 526 ? -34.863 -20.950 -44.584 1.00 26.50 526 ILE A N 1
ATOM 4086 C CA . ILE A 1 526 ? -33.806 -21.291 -45.551 1.00 26.50 526 ILE A CA 1
ATOM 4087 C C . ILE A 1 526 ? -32.648 -21.941 -44.786 1.00 26.50 526 ILE A C 1
ATOM 4089 O O . ILE A 1 526 ? -31.992 -21.346 -43.934 1.00 26.50 526 ILE A O 1
ATOM 4093 N N . THR A 1 527 ? -32.461 -23.214 -45.101 1.00 24.19 527 THR A N 1
ATOM 4094 C CA . THR A 1 527 ? -31.388 -24.127 -44.720 1.00 24.19 527 THR A CA 1
ATOM 4095 C C . THR A 1 527 ? -30.066 -23.813 -45.424 1.00 24.19 527 THR A C 1
ATOM 4097 O O . THR A 1 527 ? -30.062 -23.525 -46.612 1.00 24.19 527 THR A O 1
ATOM 4100 N N . ALA A 1 528 ? -28.982 -24.004 -44.661 1.00 24.02 528 ALA A N 1
ATOM 4101 C CA . ALA A 1 528 ? -27.697 -24.620 -45.022 1.00 24.02 528 ALA A CA 1
ATOM 4102 C C . ALA A 1 528 ? -26.887 -24.080 -46.221 1.00 24.02 528 ALA A C 1
ATOM 4104 O O . ALA A 1 528 ? -27.300 -24.203 -47.361 1.00 24.02 528 ALA A O 1
ATOM 4105 N N . GLU A 1 529 ? -25.619 -23.722 -45.974 1.00 23.41 529 GLU A N 1
ATOM 4106 C CA . GLU A 1 529 ? -24.538 -24.641 -46.356 1.00 23.41 529 GLU A CA 1
ATOM 4107 C C . GLU A 1 529 ? -23.209 -24.364 -45.640 1.00 23.41 529 GLU A C 1
ATOM 4109 O O . GLU A 1 529 ? -22.747 -23.236 -45.469 1.00 23.41 529 GLU A O 1
ATOM 4114 N N . LEU A 1 530 ? -22.632 -25.475 -45.195 1.00 24.88 530 LEU A N 1
ATOM 4115 C CA . LEU A 1 530 ? -21.339 -25.662 -44.567 1.00 24.88 530 LEU A CA 1
ATOM 4116 C C . LEU A 1 530 ? -20.260 -25.633 -45.658 1.00 24.88 530 LEU A C 1
ATOM 4118 O O . LEU A 1 530 ? -20.299 -26.433 -46.587 1.00 24.88 530 LEU A O 1
ATOM 4122 N N . GLY A 1 531 ? -19.271 -24.755 -45.519 1.00 24.34 531 GLY A N 1
ATOM 4123 C CA . GLY A 1 531 ? -18.115 -24.690 -46.410 1.00 24.34 531 GLY A CA 1
ATOM 4124 C C . GLY A 1 531 ? -16.830 -24.480 -45.625 1.00 24.34 531 GLY A C 1
ATOM 4125 O O . GLY A 1 531 ? -16.252 -23.396 -45.648 1.00 24.34 531 GLY A O 1
ATOM 4126 N N . GLU A 1 532 ? -16.382 -25.517 -44.914 1.00 25.30 532 GLU A N 1
ATOM 4127 C CA . GLU A 1 532 ? -15.010 -25.602 -44.418 1.00 25.30 532 GLU A CA 1
ATOM 4128 C C . GLU A 1 532 ? -14.031 -25.532 -45.599 1.00 25.30 532 GLU A C 1
ATOM 4130 O O . GLU A 1 532 ? -13.914 -26.463 -46.395 1.00 25.30 532 GLU A O 1
ATOM 4135 N N . LYS A 1 533 ? -13.248 -24.454 -45.678 1.00 24.22 533 LYS A N 1
ATOM 4136 C CA . LYS A 1 533 ? -11.948 -24.482 -46.351 1.00 24.22 533 LYS A CA 1
ATOM 4137 C C . LYS A 1 533 ? -10.859 -24.095 -45.364 1.00 24.22 533 LYS A C 1
ATOM 4139 O O . LYS A 1 533 ? -10.632 -22.927 -45.064 1.00 24.22 533 LYS A O 1
ATOM 4144 N N . ARG A 1 534 ? -10.166 -25.135 -44.893 1.00 26.62 534 ARG A N 1
ATOM 4145 C CA . ARG A 1 534 ? -8.805 -25.077 -44.358 1.00 26.62 534 ARG A CA 1
ATOM 4146 C C . ARG A 1 534 ? -7.922 -24.258 -45.301 1.00 26.62 534 ARG A C 1
ATOM 4148 O O . ARG A 1 534 ? -7.624 -24.704 -46.405 1.00 26.62 534 ARG A O 1
ATOM 4155 N N . GLN A 1 535 ? -7.413 -23.131 -44.819 1.00 24.48 535 GLN A N 1
ATOM 4156 C CA . GLN A 1 535 ? -6.091 -22.661 -45.211 1.00 24.48 535 GLN A CA 1
ATOM 4157 C C . GLN A 1 535 ? -5.228 -22.537 -43.958 1.00 24.48 535 GLN A C 1
ATOM 4159 O O . GLN A 1 535 ? -5.311 -21.585 -43.188 1.00 24.48 535 GLN A O 1
ATOM 4164 N N . ASN A 1 536 ? -4.406 -23.568 -43.767 1.00 24.20 536 ASN A N 1
ATOM 4165 C CA . ASN A 1 536 ? -3.185 -23.485 -42.988 1.00 24.20 536 ASN A CA 1
ATOM 4166 C C . ASN A 1 536 ? -2.195 -22.608 -43.761 1.00 24.20 536 ASN A C 1
ATOM 4168 O O . ASN A 1 536 ? -1.766 -22.968 -44.853 1.00 24.20 536 ASN A O 1
ATOM 4172 N N . GLY A 1 537 ? -1.810 -21.485 -43.169 1.00 26.48 537 GLY A N 1
ATOM 4173 C CA . GLY A 1 537 ? -0.718 -20.645 -43.643 1.00 26.48 537 GLY A CA 1
ATOM 4174 C C . GLY A 1 537 ? -0.682 -19.344 -42.852 1.00 26.48 537 GLY A C 1
ATOM 4175 O O . GLY A 1 537 ? -1.659 -18.613 -42.851 1.00 26.48 537 GLY A O 1
ATOM 4176 N N . HIS A 1 538 ? 0.442 -19.064 -42.187 1.00 24.75 538 HIS A N 1
ATOM 4177 C CA . HIS A 1 538 ? 0.750 -17.821 -41.454 1.00 24.75 538 HIS A CA 1
ATOM 4178 C C . HIS A 1 538 ? 0.154 -17.635 -40.042 1.00 24.75 538 HIS A C 1
ATOM 4180 O O . HIS A 1 538 ? -0.331 -16.570 -39.684 1.00 24.75 538 HIS A O 1
ATOM 4186 N N . HIS A 1 539 ? 0.319 -18.628 -39.161 1.00 24.50 539 HIS A N 1
ATOM 4187 C CA . HIS A 1 539 ? 0.193 -18.440 -37.702 1.00 24.50 539 HIS A CA 1
ATOM 4188 C C . HIS A 1 539 ? 1.555 -18.187 -37.022 1.00 24.50 539 HIS A C 1
ATOM 4190 O O . HIS A 1 539 ? 1.949 -18.912 -36.109 1.00 24.50 539 HIS A O 1
ATOM 4196 N N . ARG A 1 540 ? 2.310 -17.166 -37.460 1.00 26.59 540 ARG A N 1
ATOM 4197 C CA . ARG A 1 540 ? 3.536 -16.727 -36.748 1.00 26.59 540 ARG A CA 1
ATOM 4198 C C . ARG A 1 540 ? 3.714 -15.217 -36.553 1.00 26.59 540 ARG A C 1
ATOM 4200 O O . ARG A 1 540 ? 4.641 -14.825 -35.860 1.00 26.59 540 ARG A O 1
ATOM 4207 N N . THR A 1 541 ? 2.805 -14.369 -37.024 1.00 26.14 541 THR A N 1
ATOM 4208 C CA . THR A 1 541 ? 2.973 -12.901 -36.964 1.00 26.14 541 THR A CA 1
ATOM 4209 C C . THR A 1 541 ? 1.816 -12.181 -36.274 1.00 26.14 541 THR A C 1
ATOM 4211 O O . THR A 1 541 ? 1.371 -11.128 -36.708 1.00 26.14 541 THR A O 1
ATOM 4214 N N . MET A 1 542 ? 1.331 -12.717 -35.149 1.00 26.67 542 MET A N 1
ATOM 4215 C CA . MET A 1 542 ? 0.446 -11.947 -34.260 1.00 26.67 542 MET A CA 1
ATOM 4216 C C . MET A 1 542 ? 0.605 -12.332 -32.782 1.00 26.67 542 MET A C 1
ATOM 4218 O O . MET A 1 542 ? -0.357 -12.469 -32.037 1.00 26.67 542 MET A O 1
ATOM 4222 N N . LYS A 1 543 ? 1.860 -12.512 -32.354 1.00 25.17 543 LYS A N 1
ATOM 4223 C CA . LYS A 1 543 ? 2.258 -12.570 -30.934 1.00 25.17 543 LYS A CA 1
ATOM 4224 C C . LYS A 1 543 ? 2.951 -11.282 -30.457 1.00 25.17 543 LYS A C 1
ATOM 4226 O O . LYS A 1 543 ? 3.443 -11.236 -29.341 1.00 25.17 543 LYS A O 1
ATOM 4231 N N . ALA A 1 544 ? 2.969 -10.238 -31.291 1.00 26.52 544 ALA A N 1
ATOM 4232 C CA . ALA A 1 544 ? 3.779 -9.037 -31.080 1.00 26.52 544 ALA A CA 1
ATOM 4233 C C . ALA A 1 544 ? 2.999 -7.776 -30.654 1.00 26.52 544 ALA A C 1
ATOM 4235 O O . ALA A 1 544 ? 3.608 -6.729 -30.496 1.00 26.52 544 ALA A O 1
ATOM 4236 N N . LEU A 1 545 ? 1.682 -7.841 -30.411 1.00 27.66 545 LEU A N 1
ATOM 4237 C CA . LEU A 1 545 ? 0.918 -6.669 -29.945 1.00 27.66 545 LEU A CA 1
ATOM 4238 C C . LEU A 1 545 ? 0.234 -6.890 -28.594 1.00 27.66 545 LEU A C 1
ATOM 4240 O O . LEU A 1 545 ? -0.909 -6.505 -28.366 1.00 27.66 545 LEU A O 1
ATOM 4244 N N . GLN A 1 546 ? 0.966 -7.520 -27.683 1.00 26.61 546 GLN A N 1
ATOM 4245 C CA . GLN A 1 546 ? 0.693 -7.425 -26.256 1.00 26.61 546 GLN A CA 1
ATOM 4246 C C . GLN A 1 546 ? 2.011 -7.355 -25.478 1.00 26.61 546 GLN A C 1
ATOM 4248 O O . GLN A 1 546 ? 2.147 -7.945 -24.411 1.00 26.61 546 GLN A O 1
ATOM 4253 N N . GLN A 1 547 ? 2.998 -6.629 -26.027 1.00 26.12 547 GLN A N 1
ATOM 4254 C CA . GLN A 1 547 ? 4.117 -6.145 -25.227 1.00 26.12 547 GLN A CA 1
ATOM 4255 C C . GLN A 1 547 ? 3.521 -5.346 -24.075 1.00 26.12 547 GLN A C 1
ATOM 4257 O O . GLN A 1 547 ? 2.769 -4.385 -24.266 1.00 26.12 547 GLN A O 1
ATOM 4262 N N . SER A 1 548 ? 3.780 -5.849 -22.876 1.00 29.52 548 SER A N 1
ATOM 4263 C CA . SER A 1 548 ? 3.358 -5.264 -21.624 1.00 29.52 548 SER A CA 1
ATOM 4264 C C . SER A 1 548 ? 3.647 -3.772 -21.652 1.00 29.52 548 SER A C 1
ATOM 4266 O O . SER A 1 548 ? 4.809 -3.368 -21.701 1.00 29.52 548 SER A O 1
ATOM 4268 N N . LYS A 1 549 ? 2.597 -2.949 -21.561 1.00 26.88 549 LYS A N 1
ATOM 4269 C CA . LYS A 1 549 ? 2.763 -1.617 -20.985 1.00 26.88 549 LYS A CA 1
ATOM 4270 C C . LYS A 1 549 ? 3.519 -1.830 -19.683 1.00 26.88 549 LYS A C 1
ATOM 4272 O O . LYS A 1 549 ? 3.084 -2.599 -18.825 1.00 26.88 549 LYS A O 1
ATOM 4277 N N . THR A 1 550 ? 4.711 -1.266 -19.644 1.00 31.41 550 THR A N 1
ATOM 4278 C CA . THR A 1 550 ? 5.771 -1.568 -18.700 1.00 31.41 550 THR A CA 1
ATOM 4279 C C . THR A 1 550 ? 5.188 -1.513 -17.294 1.00 31.41 550 THR A C 1
ATOM 4281 O O . THR A 1 550 ? 4.653 -0.489 -16.872 1.00 31.41 550 THR A O 1
ATOM 4284 N N . PHE A 1 551 ? 5.284 -2.620 -16.562 1.00 30.70 551 PHE A N 1
ATOM 4285 C CA . PHE A 1 551 ? 4.931 -2.723 -15.142 1.00 30.70 551 PHE A CA 1
ATOM 4286 C C . PHE A 1 551 ? 5.524 -1.541 -14.340 1.00 30.70 551 PHE A C 1
ATOM 4288 O O . PHE A 1 551 ? 4.860 -0.958 -13.489 1.00 30.70 551 PHE A O 1
ATOM 4295 N N . ARG A 1 552 ? 6.702 -1.056 -14.760 1.00 27.91 552 ARG A N 1
ATOM 4296 C CA . ARG A 1 552 ? 7.368 0.166 -14.286 1.00 27.91 552 ARG A CA 1
ATOM 4297 C C . ARG A 1 552 ? 6.581 1.473 -14.528 1.00 27.91 552 ARG A C 1
ATOM 4299 O O . ARG A 1 552 ? 6.514 2.293 -13.623 1.00 27.91 552 ARG A O 1
ATOM 4306 N N . GLN A 1 553 ? 5.929 1.677 -15.679 1.00 27.69 553 GLN A N 1
ATOM 4307 C CA . GLN A 1 553 ? 5.138 2.894 -15.964 1.00 27.69 553 GLN A CA 1
ATOM 4308 C C . GLN A 1 553 ? 3.826 2.968 -15.169 1.00 27.69 553 GLN A C 1
ATOM 4310 O O . GLN A 1 553 ? 3.364 4.063 -14.860 1.00 27.69 553 GLN A O 1
ATOM 4315 N N . THR A 1 554 ? 3.242 1.821 -14.807 1.00 26.17 554 THR A N 1
ATOM 4316 C CA . THR A 1 554 ? 2.038 1.787 -13.955 1.00 26.17 554 THR A CA 1
ATOM 4317 C C . THR A 1 554 ? 2.411 1.958 -12.476 1.00 26.17 554 THR A C 1
ATOM 4319 O O . THR A 1 554 ? 1.724 2.672 -11.753 1.00 26.17 554 THR A O 1
ATOM 4322 N N . ILE A 1 555 ? 3.554 1.407 -12.047 1.00 30.62 555 ILE A N 1
ATOM 4323 C CA . ILE A 1 555 ? 4.093 1.560 -10.682 1.00 30.62 555 ILE A CA 1
ATOM 4324 C C . ILE A 1 555 ? 4.618 2.979 -10.410 1.00 30.62 555 ILE A C 1
ATOM 4326 O O . ILE A 1 555 ? 4.503 3.469 -9.289 1.00 30.62 555 ILE A O 1
ATOM 4330 N N . HIS A 1 556 ? 5.139 3.686 -11.420 1.00 32.03 556 HIS A N 1
ATOM 4331 C CA . HIS A 1 556 ? 5.581 5.076 -11.245 1.00 32.03 556 HIS A CA 1
ATOM 4332 C C . HIS A 1 556 ? 4.439 6.087 -11.064 1.00 32.03 556 HIS A C 1
ATOM 4334 O O . HIS A 1 556 ? 4.719 7.204 -10.634 1.00 32.03 556 HIS A O 1
ATOM 4340 N N . ARG A 1 557 ? 3.177 5.738 -11.364 1.00 35.28 557 ARG A N 1
ATOM 4341 C CA . ARG A 1 557 ? 2.069 6.708 -11.307 1.00 35.28 557 ARG A CA 1
ATOM 4342 C C . ARG A 1 557 ? 1.467 6.915 -9.917 1.00 35.28 557 ARG A C 1
ATOM 4344 O O . ARG A 1 557 ? 0.907 7.979 -9.692 1.00 35.28 557 ARG A O 1
ATOM 4351 N N . LEU A 1 558 ? 1.611 5.970 -8.988 1.00 43.59 558 LEU A N 1
ATOM 4352 C CA . LEU A 1 558 ? 1.171 6.122 -7.595 1.00 43.59 558 LEU A CA 1
ATOM 4353 C C . LEU A 1 558 ? 2.104 5.325 -6.669 1.00 43.59 558 LEU A C 1
ATOM 4355 O O . LEU A 1 558 ? 1.785 4.209 -6.258 1.00 43.59 558 LEU A O 1
ATOM 4359 N N . ARG A 1 559 ? 3.276 5.875 -6.319 1.00 51.91 559 ARG A N 1
ATOM 4360 C CA . ARG A 1 559 ? 4.055 5.299 -5.208 1.00 51.91 559 ARG A CA 1
ATOM 4361 C C . ARG A 1 559 ? 3.261 5.513 -3.909 1.00 51.91 559 ARG A C 1
ATOM 4363 O O . ARG A 1 559 ? 2.831 6.642 -3.679 1.00 51.91 559 ARG A O 1
ATOM 4370 N N . PRO A 1 560 ? 3.126 4.515 -3.007 1.00 47.31 560 PRO A N 1
ATOM 4371 C CA . PRO A 1 560 ? 2.502 4.732 -1.696 1.00 47.31 560 PRO A CA 1
ATOM 4372 C C . PRO A 1 560 ? 3.130 5.932 -0.968 1.00 47.31 560 PRO A C 1
ATOM 4374 O O . PRO A 1 560 ? 2.428 6.745 -0.378 1.00 47.31 560 PRO A O 1
ATOM 4377 N N . ILE A 1 561 ? 4.452 6.089 -1.112 1.00 51.66 561 ILE A N 1
ATOM 4378 C CA . ILE A 1 561 ? 5.253 7.224 -0.633 1.00 51.66 561 ILE A CA 1
ATOM 4379 C C . ILE A 1 561 ? 4.737 8.586 -1.123 1.00 51.66 561 ILE A C 1
ATOM 4381 O O . ILE A 1 561 ? 4.649 9.503 -0.317 1.00 51.66 561 ILE A O 1
ATOM 4385 N N . GLN A 1 562 ? 4.297 8.714 -2.380 1.00 59.19 562 GLN A N 1
ATOM 4386 C CA . GLN A 1 562 ? 3.814 9.991 -2.925 1.00 59.19 562 GLN A CA 1
ATOM 4387 C C . GLN A 1 562 ? 2.502 10.451 -2.276 1.00 59.19 562 GLN A C 1
ATOM 4389 O O . GLN A 1 562 ? 2.314 11.647 -2.074 1.00 59.19 562 GLN A O 1
ATOM 4394 N N . ILE A 1 563 ? 1.615 9.521 -1.897 1.00 66.94 563 ILE A N 1
ATOM 4395 C CA . ILE A 1 563 ? 0.365 9.852 -1.189 1.00 66.94 563 ILE A CA 1
ATOM 4396 C C . ILE A 1 563 ? 0.677 10.371 0.217 1.00 66.94 563 ILE A C 1
ATOM 4398 O O . ILE A 1 563 ? 0.095 11.362 0.659 1.00 66.94 563 ILE A O 1
ATOM 4402 N N . TRP A 1 564 ? 1.622 9.732 0.911 1.00 68.94 564 TRP A N 1
ATOM 4403 C CA . TRP A 1 564 ? 2.077 10.197 2.220 1.00 68.94 564 TRP A CA 1
ATOM 4404 C C . TRP A 1 564 ? 2.762 11.557 2.125 1.00 68.94 564 TRP A C 1
ATOM 4406 O O . TRP A 1 564 ? 2.463 12.440 2.923 1.00 68.94 564 TRP A O 1
ATOM 4416 N N . ASP A 1 565 ? 3.636 11.752 1.141 1.00 75.62 565 ASP A N 1
ATOM 4417 C CA . ASP A 1 565 ? 4.341 13.018 0.938 1.00 75.62 565 ASP A CA 1
ATOM 4418 C C . ASP A 1 565 ? 3.374 14.158 0.622 1.00 75.62 565 ASP A C 1
ATOM 4420 O O . ASP A 1 565 ? 3.486 15.232 1.214 1.00 75.62 565 ASP A O 1
ATOM 4424 N N . TRP A 1 566 ? 2.374 13.911 -0.229 1.00 83.38 566 TRP A N 1
ATOM 4425 C CA . TRP A 1 566 ? 1.285 14.856 -0.466 1.00 83.38 566 TRP A CA 1
ATOM 4426 C C . TRP A 1 566 ? 0.513 15.167 0.819 1.00 83.38 566 TRP A C 1
ATOM 4428 O O . TRP A 1 566 ? 0.245 16.335 1.099 1.00 83.38 566 TRP A O 1
ATOM 4438 N N . LEU A 1 567 ? 0.178 14.153 1.625 1.00 84.50 567 LEU A N 1
ATOM 4439 C CA . LEU A 1 567 ? -0.576 14.349 2.862 1.00 84.50 567 LEU A CA 1
ATOM 4440 C C . LEU A 1 567 ? 0.215 15.185 3.872 1.00 84.50 567 LEU A C 1
ATOM 4442 O O . LEU A 1 567 ? -0.351 16.096 4.469 1.00 84.50 567 LEU A O 1
ATOM 4446 N N . PHE A 1 568 ? 1.510 14.911 4.054 1.00 85.75 568 PHE A N 1
ATOM 4447 C CA . PHE A 1 568 ? 2.359 15.686 4.960 1.00 85.75 568 PHE A CA 1
ATOM 4448 C C . PHE A 1 568 ? 2.560 17.118 4.461 1.00 85.75 568 PHE A C 1
ATOM 4450 O O . PHE A 1 568 ? 2.362 18.041 5.243 1.00 85.75 568 PHE A O 1
ATOM 4457 N N . ARG A 1 569 ? 2.832 17.325 3.166 1.00 84.19 569 ARG A N 1
ATOM 4458 C CA . ARG A 1 569 ? 2.893 18.675 2.572 1.00 84.19 569 ARG A CA 1
ATOM 4459 C C . ARG A 1 569 ? 1.570 19.425 2.731 1.00 84.19 569 ARG A C 1
ATOM 4461 O O . ARG A 1 569 ? 1.554 20.604 3.066 1.00 84.19 569 ARG A O 1
ATOM 4468 N N . SER A 1 570 ? 0.449 18.730 2.560 1.00 85.00 570 SER A N 1
ATOM 4469 C CA . SER A 1 570 ? -0.879 19.300 2.792 1.00 85.00 570 SER A CA 1
ATOM 4470 C C . SER A 1 570 ? -1.094 19.651 4.265 1.00 85.00 570 SER A C 1
ATOM 4472 O O . SER A 1 570 ? -1.628 20.716 4.555 1.00 85.00 570 SER A O 1
ATOM 4474 N N . CYS A 1 571 ? -0.663 18.803 5.204 1.00 88.38 571 CYS A N 1
ATOM 4475 C CA . CYS A 1 571 ? -0.731 19.097 6.638 1.00 88.38 571 CYS A CA 1
ATOM 4476 C C . CYS A 1 571 ? 0.140 20.294 7.021 1.00 88.38 571 CYS A C 1
ATOM 4478 O O . CYS A 1 571 ? -0.239 21.044 7.910 1.00 88.38 571 CYS A O 1
ATOM 4480 N N . GLU A 1 572 ? 1.282 20.482 6.365 1.00 86.50 572 GLU A N 1
ATOM 4481 C CA . GLU A 1 572 ? 2.173 21.617 6.596 1.00 86.50 572 GLU A CA 1
ATOM 4482 C C . GLU A 1 572 ? 1.521 22.919 6.114 1.00 86.50 572 GLU A C 1
ATOM 4484 O O . GLU A 1 572 ? 1.291 23.829 6.908 1.00 86.50 572 GLU A O 1
ATOM 4489 N N . LEU A 1 573 ? 1.110 22.970 4.841 1.00 84.88 573 LEU A N 1
ATOM 4490 C CA . LEU A 1 573 ? 0.470 24.147 4.242 1.00 84.88 573 LEU A CA 1
ATOM 4491 C C . LEU A 1 573 ? -0.815 24.543 4.977 1.00 84.88 573 LEU A C 1
ATOM 4493 O O . LEU A 1 573 ? -0.994 25.700 5.352 1.00 84.88 573 LEU A O 1
ATOM 4497 N N . ASN A 1 574 ? -1.706 23.580 5.218 1.00 86.50 574 ASN A N 1
ATOM 4498 C CA . ASN A 1 574 ? -2.962 23.850 5.913 1.00 86.50 574 ASN A CA 1
ATOM 4499 C C . ASN A 1 574 ? -2.756 24.036 7.420 1.00 86.50 574 ASN A C 1
ATOM 4501 O O . ASN A 1 574 ? -3.516 24.760 8.052 1.00 86.50 574 ASN A O 1
ATOM 4505 N N . GLY A 1 575 ? -1.712 23.438 7.999 1.00 85.81 575 GLY A N 1
ATOM 4506 C CA . GLY A 1 575 ? -1.312 23.669 9.384 1.00 85.81 575 GLY A CA 1
ATOM 4507 C C . GLY A 1 575 ? -0.946 25.130 9.627 1.00 85.81 575 GLY A C 1
ATOM 4508 O O . GLY A 1 575 ? -1.417 25.706 10.604 1.00 85.81 575 GLY A O 1
ATOM 4509 N N . ARG A 1 576 ? -0.206 25.759 8.702 1.00 84.12 576 ARG A N 1
ATOM 4510 C CA . ARG A 1 576 ? 0.101 27.202 8.746 1.00 84.12 576 ARG A CA 1
ATOM 4511 C C . ARG A 1 576 ? -1.168 28.061 8.719 1.00 84.12 576 ARG A C 1
ATOM 4513 O O . ARG A 1 576 ? -1.302 28.982 9.521 1.00 84.12 576 ARG A O 1
ATOM 4520 N N . ILE A 1 577 ? -2.124 27.724 7.852 1.00 84.44 577 ILE A N 1
ATOM 4521 C CA . ILE A 1 577 ? -3.412 28.433 7.757 1.00 84.44 577 ILE A CA 1
ATOM 4522 C C . ILE A 1 577 ? -4.197 28.294 9.068 1.00 84.44 577 ILE A C 1
ATOM 4524 O O . ILE A 1 577 ? -4.598 29.292 9.659 1.00 84.44 577 ILE A O 1
ATOM 4528 N N . LEU A 1 578 ? -4.344 27.072 9.582 1.00 86.00 578 LEU A N 1
ATOM 4529 C CA . LEU A 1 578 ? -5.084 26.804 10.818 1.00 86.00 578 LEU A CA 1
ATOM 4530 C C . LEU A 1 578 ? -4.431 27.428 12.063 1.00 86.00 578 LEU A C 1
ATOM 4532 O O . LEU A 1 578 ? -5.136 27.749 13.021 1.00 86.00 578 LEU A O 1
ATOM 4536 N N . LEU A 1 579 ? -3.106 27.607 12.054 1.00 84.25 579 LEU A N 1
ATOM 4537 C CA . LEU A 1 579 ? -2.388 28.380 13.069 1.00 84.25 579 LEU A CA 1
ATOM 4538 C C . LEU A 1 579 ? -2.727 29.867 12.981 1.00 84.25 579 LEU A C 1
ATOM 4540 O O . LEU A 1 579 ? -3.051 30.469 14.001 1.00 84.25 579 LEU A O 1
ATOM 4544 N N . SER A 1 580 ? -2.730 30.441 11.775 1.00 79.75 580 SER A N 1
ATOM 4545 C CA . SER A 1 580 ? -3.106 31.847 11.571 1.00 79.75 580 SER A CA 1
ATOM 4546 C C . SER A 1 580 ? -4.573 32.138 11.923 1.00 79.75 580 SER A C 1
ATOM 4548 O O . SER A 1 580 ? -4.888 33.215 12.417 1.00 79.75 580 SER A O 1
ATOM 4550 N N . GLU A 1 581 ? -5.464 31.158 11.744 1.00 81.56 581 GLU A N 1
ATOM 4551 C CA . GLU A 1 581 ? -6.884 31.241 12.113 1.00 81.56 581 GLU A CA 1
ATOM 4552 C C . GLU A 1 581 ? -7.143 30.984 13.613 1.00 81.56 581 GLU A C 1
ATOM 4554 O O . GLU A 1 581 ? -8.288 31.049 14.065 1.00 81.56 581 GLU A O 1
ATOM 4559 N N . GLY A 1 582 ? -6.109 30.653 14.398 1.00 78.50 582 GLY A N 1
ATOM 4560 C CA . GLY A 1 582 ? -6.227 30.344 15.828 1.00 78.50 582 GLY A CA 1
ATOM 4561 C C . GLY A 1 582 ? -6.951 29.026 16.142 1.00 78.50 582 GLY A C 1
ATOM 4562 O O . GLY A 1 582 ? -7.343 28.789 17.285 1.00 78.50 582 GLY A O 1
ATOM 4563 N N . LEU A 1 583 ? -7.145 28.149 15.149 1.00 79.75 583 LEU A N 1
ATOM 4564 C CA . LEU A 1 583 ? -7.788 26.838 15.322 1.00 79.75 583 LEU A CA 1
ATOM 4565 C C . LEU A 1 583 ? -6.832 25.779 15.893 1.00 79.75 583 LEU A C 1
ATOM 4567 O O . LEU A 1 583 ? -7.286 24.787 16.473 1.00 79.75 583 LEU A O 1
ATOM 4571 N N . ILE A 1 584 ? -5.520 25.987 15.750 1.00 82.81 584 ILE A N 1
ATOM 4572 C CA . ILE A 1 584 ? -4.466 25.209 16.410 1.00 82.81 584 ILE A CA 1
ATOM 4573 C C . ILE A 1 584 ? -3.798 26.109 17.450 1.00 82.81 584 ILE A C 1
ATOM 4575 O O . ILE A 1 584 ? -3.294 27.175 17.113 1.00 82.81 584 ILE A O 1
ATOM 4579 N N . SER A 1 585 ? -3.778 25.684 18.715 1.00 80.00 585 SER A N 1
ATOM 4580 C CA . SER A 1 585 ? -3.125 26.442 19.784 1.00 80.00 585 SER A CA 1
ATOM 4581 C C . SER A 1 585 ? -1.666 26.025 19.971 1.00 80.00 585 SER A C 1
ATOM 4583 O O . SER A 1 585 ? -1.287 24.870 19.745 1.00 80.00 585 SER A O 1
ATOM 4585 N N . ALA A 1 586 ? -0.848 26.957 20.465 1.00 77.25 586 ALA A N 1
ATOM 4586 C CA . ALA A 1 586 ? 0.519 26.669 20.892 1.00 77.25 586 ALA A CA 1
ATOM 4587 C C . ALA A 1 586 ? 0.557 25.552 21.946 1.00 77.25 586 ALA A C 1
ATOM 4589 O O . ALA A 1 586 ? 1.358 24.629 21.843 1.00 77.25 586 ALA A O 1
ATOM 4590 N N . GLU A 1 587 ? -0.379 25.566 22.897 1.00 76.81 587 GLU A N 1
ATOM 4591 C CA . GLU A 1 587 ? -0.482 24.555 23.952 1.00 76.81 587 GLU A CA 1
ATOM 4592 C C . GLU A 1 587 ? -0.721 23.138 23.394 1.00 76.81 587 GLU A C 1
ATOM 4594 O O . GLU A 1 587 ? -0.160 22.161 23.899 1.00 76.81 587 GLU A O 1
ATOM 4599 N N . ASP A 1 588 ? -1.530 23.006 22.336 1.00 76.94 588 ASP A N 1
ATOM 4600 C CA . ASP A 1 588 ? -1.785 21.720 21.681 1.00 76.94 588 ASP A CA 1
ATOM 4601 C C . ASP A 1 588 ? -0.513 21.168 21.008 1.00 76.94 588 ASP A C 1
ATOM 4603 O O . ASP A 1 588 ? -0.249 19.960 21.066 1.00 76.94 588 ASP A O 1
ATOM 4607 N N . MET A 1 589 ? 0.316 22.043 20.430 1.00 81.19 589 MET A N 1
ATOM 4608 C CA . MET A 1 589 ? 1.608 21.676 19.838 1.00 81.19 589 MET A CA 1
ATOM 4609 C C . MET A 1 589 ? 2.665 21.357 20.901 1.00 81.19 589 MET A C 1
ATOM 4611 O O . MET A 1 589 ? 3.351 20.339 20.791 1.00 81.19 589 MET A O 1
ATOM 4615 N N . GLU A 1 590 ? 2.749 22.139 21.980 1.00 80.12 590 GLU A N 1
ATOM 4616 C CA . GLU A 1 590 ? 3.656 21.876 23.108 1.00 80.12 590 GLU A CA 1
ATOM 4617 C C . GLU A 1 590 ? 3.337 20.530 23.774 1.00 80.12 590 GLU A C 1
ATOM 4619 O O . GLU A 1 590 ? 4.235 19.723 24.038 1.00 80.12 590 GLU A O 1
ATOM 4624 N N . LYS A 1 591 ? 2.048 20.222 23.978 1.00 80.25 591 LYS A N 1
ATOM 4625 C CA . LYS A 1 591 ? 1.597 18.908 24.470 1.00 80.25 591 LYS A CA 1
ATOM 4626 C C . LYS A 1 591 ? 2.004 17.775 23.526 1.00 80.25 591 LYS A C 1
ATOM 4628 O O . LYS A 1 591 ? 2.404 16.711 24.006 1.00 80.25 591 LYS A O 1
ATOM 4633 N N . CYS A 1 592 ? 1.923 17.988 22.214 1.00 81.00 592 CYS A N 1
ATOM 4634 C CA . CYS A 1 592 ? 2.340 17.004 21.219 1.00 81.00 592 CYS A CA 1
ATOM 4635 C C . CYS A 1 592 ? 3.861 16.763 21.265 1.00 81.00 592 CYS A C 1
ATOM 4637 O O . CYS A 1 592 ? 4.285 15.612 21.373 1.00 81.00 592 CYS A O 1
ATOM 4639 N N . ILE A 1 593 ? 4.678 17.820 21.299 1.00 79.25 593 ILE A N 1
ATOM 4640 C CA . ILE A 1 593 ? 6.146 17.718 21.278 1.00 79.25 593 ILE A CA 1
ATOM 4641 C C . ILE A 1 593 ? 6.701 17.187 22.611 1.00 79.25 593 ILE A C 1
ATOM 4643 O O . ILE A 1 593 ? 7.548 16.291 22.628 1.00 79.25 593 ILE A O 1
ATOM 4647 N N . ILE A 1 594 ? 6.229 17.698 23.752 1.00 75.06 594 ILE A N 1
ATOM 4648 C CA . ILE A 1 594 ? 6.787 17.367 25.073 1.00 75.06 594 ILE A CA 1
ATOM 4649 C C . ILE A 1 594 ? 6.223 16.047 25.593 1.00 75.06 594 ILE A C 1
ATOM 4651 O O . ILE A 1 594 ? 6.996 15.150 25.931 1.00 75.06 594 ILE A O 1
ATOM 4655 N N . LYS A 1 595 ? 4.889 15.919 25.645 1.00 66.88 595 LYS A N 1
ATOM 4656 C CA . LYS A 1 595 ? 4.196 14.774 26.264 1.00 66.88 595 LYS A CA 1
ATOM 4657 C C . LYS A 1 595 ? 3.947 13.621 25.287 1.00 66.88 595 LYS A C 1
ATOM 4659 O O . LYS A 1 595 ? 3.437 12.585 25.704 1.00 66.88 595 LYS A O 1
ATOM 4664 N N . GLY A 1 596 ? 4.233 13.799 23.993 1.00 64.81 596 GLY A N 1
ATOM 4665 C CA . GLY A 1 596 ? 4.001 12.789 22.953 1.00 64.81 596 GLY A CA 1
ATOM 4666 C C . GLY A 1 596 ? 2.520 12.494 22.679 1.00 64.81 596 GLY A C 1
ATOM 4667 O O . GLY A 1 596 ? 2.205 11.570 21.928 1.00 64.81 596 GLY A O 1
ATOM 4668 N N . LYS A 1 597 ? 1.596 13.256 23.285 1.00 65.88 597 LYS A N 1
ATOM 4669 C CA . LYS A 1 597 ? 0.143 13.092 23.137 1.00 65.88 597 LYS A CA 1
ATOM 4670 C C . LYS A 1 597 ? -0.361 13.969 21.996 1.00 65.88 597 LYS A C 1
ATOM 4672 O O . LYS A 1 597 ? -0.944 15.022 22.223 1.00 65.88 597 LYS A O 1
ATOM 4677 N N . CYS A 1 598 ? -0.160 13.508 20.766 1.00 67.94 598 CYS A N 1
ATOM 4678 C CA . CYS A 1 598 ? -0.562 14.247 19.570 1.00 67.94 598 CYS A CA 1
ATOM 4679 C C . CYS A 1 598 ? -1.990 13.949 19.097 1.00 67.94 598 CYS A C 1
ATOM 4681 O O . CYS A 1 598 ? -2.380 14.535 18.102 1.00 67.94 598 CYS A O 1
ATOM 4683 N N . LYS A 1 599 ? -2.787 13.102 19.778 1.00 67.19 599 LYS A N 1
ATOM 4684 C CA . LYS A 1 599 ? -4.080 12.582 19.263 1.00 67.19 599 LYS A CA 1
ATOM 4685 C C . LYS A 1 599 ? -4.978 13.655 18.624 1.00 67.19 599 LYS A C 1
ATOM 4687 O O . LYS A 1 599 ? -5.515 13.428 17.548 1.00 67.19 599 LYS A O 1
ATOM 4692 N N . LYS A 1 600 ? -5.111 14.837 19.242 1.00 72.06 600 LYS A N 1
ATOM 4693 C CA . LYS A 1 600 ? -5.912 15.942 18.682 1.00 72.06 600 LYS A CA 1
ATOM 4694 C C . LYS A 1 600 ? -5.364 16.407 17.327 1.00 72.06 600 LYS A C 1
ATOM 4696 O O . LYS A 1 600 ? -6.124 16.505 16.375 1.00 72.06 600 LYS A O 1
ATOM 4701 N N . LEU A 1 601 ? -4.056 16.632 17.228 1.00 81.94 601 LEU A N 1
ATOM 4702 C CA . LEU A 1 601 ? -3.397 17.158 16.034 1.00 81.94 601 LEU A CA 1
ATOM 4703 C C . LEU A 1 601 ? -3.138 16.062 14.984 1.00 81.94 601 LEU A C 1
ATOM 4705 O O . LEU A 1 601 ? -3.483 16.237 13.825 1.00 81.94 601 LEU A O 1
ATOM 4709 N N . SER A 1 602 ? -2.634 14.896 15.393 1.00 81.25 602 SER A N 1
ATOM 4710 C CA . SER A 1 602 ? -2.287 13.764 14.521 1.00 81.25 602 SER A CA 1
ATOM 4711 C C . SER A 1 602 ? -3.482 13.071 13.879 1.00 81.25 602 SER A C 1
ATOM 4713 O O . SER A 1 602 ? -3.291 12.314 12.934 1.00 81.25 602 SER A O 1
ATOM 4715 N N . ILE A 1 603 ? -4.696 13.299 14.389 1.00 83.81 603 ILE A N 1
ATOM 4716 C CA . ILE A 1 603 ? -5.933 12.765 13.809 1.00 83.81 603 ILE A CA 1
ATOM 4717 C C . ILE A 1 603 ? -6.698 13.867 13.076 1.00 83.81 603 ILE A C 1
ATOM 4719 O O . ILE A 1 603 ? -7.069 13.685 11.918 1.00 83.81 603 ILE A O 1
ATOM 4723 N N . LYS A 1 604 ? -6.932 15.022 13.716 1.00 87.62 604 LYS A N 1
ATOM 4724 C CA . LYS A 1 604 ? -7.811 16.051 13.143 1.00 87.62 604 LYS A CA 1
ATOM 4725 C C . LYS A 1 604 ? -7.170 16.816 11.987 1.00 87.62 604 LYS A C 1
ATOM 4727 O O . LYS A 1 604 ? -7.869 17.059 11.012 1.00 87.62 604 LYS A O 1
ATOM 4732 N N . LEU A 1 605 ? -5.874 17.142 12.045 1.00 88.75 605 LEU A N 1
ATOM 4733 C CA . LEU A 1 605 ? -5.208 17.903 10.976 1.00 88.75 605 LEU A CA 1
ATOM 4734 C C . LEU A 1 605 ? -5.122 17.107 9.657 1.00 88.75 605 LEU A C 1
ATOM 4736 O O . LEU A 1 605 ? -5.552 17.633 8.628 1.00 88.75 605 LEU A O 1
ATOM 4740 N N . PRO A 1 606 ? -4.678 15.832 9.643 1.00 90.19 606 PRO A N 1
ATOM 4741 C CA . PRO A 1 606 ? -4.721 15.041 8.415 1.00 90.19 606 PRO A CA 1
ATOM 4742 C C . PRO A 1 606 ? -6.152 14.774 7.938 1.00 90.19 606 PRO A C 1
ATOM 4744 O O . PRO A 1 606 ? -6.410 14.830 6.738 1.00 90.19 606 PRO A O 1
ATOM 4747 N N . ALA A 1 607 ? -7.105 14.545 8.853 1.00 89.06 607 ALA A N 1
ATOM 4748 C CA . ALA A 1 607 ? -8.510 14.378 8.482 1.00 89.06 607 ALA A CA 1
ATOM 4749 C C . ALA A 1 607 ? -9.080 15.653 7.835 1.00 89.06 607 ALA A C 1
ATOM 4751 O O . ALA A 1 607 ? -9.791 15.563 6.839 1.00 89.06 607 ALA A O 1
ATOM 4752 N N . TRP A 1 608 ? -8.723 16.837 8.337 1.00 90.12 608 TRP A N 1
ATOM 4753 C CA . TRP A 1 608 ? -9.081 18.118 7.726 1.00 90.12 608 TRP A CA 1
ATOM 4754 C C . TRP A 1 608 ? -8.533 18.220 6.297 1.00 90.12 608 TRP A C 1
ATOM 4756 O O . TRP A 1 608 ? -9.281 18.534 5.374 1.00 90.12 608 TRP A O 1
ATOM 4766 N N . CYS A 1 609 ? -7.259 17.867 6.087 1.00 88.75 609 CYS A N 1
ATOM 4767 C CA . CYS A 1 609 ? -6.619 17.927 4.767 1.00 88.75 609 CYS A CA 1
ATOM 4768 C C . CYS A 1 609 ? -7.273 16.976 3.756 1.00 88.75 609 CYS A C 1
ATOM 4770 O O . CYS A 1 609 ? -7.510 17.348 2.605 1.00 88.75 609 CYS A O 1
ATOM 4772 N N . ILE A 1 610 ? -7.603 15.754 4.181 1.00 88.62 610 ILE A N 1
ATOM 4773 C CA . ILE A 1 610 ? -8.276 14.782 3.314 1.00 88.62 610 ILE A CA 1
ATOM 4774 C C . ILE A 1 610 ? -9.701 15.246 3.001 1.00 88.62 610 ILE A C 1
ATOM 4776 O O . ILE A 1 610 ? -10.119 15.173 1.848 1.00 88.62 610 ILE A O 1
ATOM 4780 N N . LEU A 1 611 ? -10.437 15.775 3.983 1.00 88.88 611 LEU A N 1
ATOM 4781 C CA . LEU A 1 611 ? -11.780 16.314 3.761 1.00 88.88 611 LEU A CA 1
ATOM 4782 C C . LEU A 1 611 ? -11.761 17.478 2.762 1.00 88.88 611 LEU A C 1
ATOM 4784 O O . LEU A 1 611 ? -12.583 17.509 1.849 1.00 88.88 611 LEU A O 1
ATOM 4788 N N . GLN A 1 612 ? -10.797 18.391 2.894 1.00 87.19 612 GLN A N 1
ATOM 4789 C CA . GLN A 1 612 ? -10.592 19.501 1.963 1.00 87.19 612 GLN A CA 1
ATOM 4790 C C . GLN A 1 612 ? -10.374 18.997 0.531 1.00 87.19 612 GLN A C 1
ATOM 4792 O O . GLN A 1 612 ? -10.963 19.514 -0.419 1.00 87.19 612 GLN A O 1
ATOM 4797 N N . CYS A 1 613 ? -9.559 17.952 0.381 1.00 85.44 613 CYS A N 1
ATOM 4798 C CA . CYS A 1 613 ? -9.320 17.305 -0.902 1.00 85.44 613 CYS A CA 1
ATOM 4799 C C . CYS A 1 613 ? -10.595 16.652 -1.465 1.00 85.44 613 CYS A C 1
ATOM 4801 O O . CYS A 1 613 ? -10.914 16.845 -2.638 1.00 85.44 613 CYS A O 1
ATOM 4803 N N . LEU A 1 614 ? -11.374 15.953 -0.631 1.00 86.06 614 LEU A N 1
ATOM 4804 C CA . LEU A 1 614 ? -12.637 15.324 -1.034 1.00 86.06 614 LEU A CA 1
ATOM 4805 C C . LEU A 1 614 ? -13.673 16.349 -1.504 1.00 86.06 614 LEU A C 1
ATOM 4807 O O . LEU A 1 614 ? -14.277 16.156 -2.557 1.00 86.06 614 LEU A O 1
ATOM 4811 N N . ILE A 1 615 ? -13.849 17.446 -0.763 1.00 84.94 615 ILE A N 1
ATOM 4812 C CA . ILE A 1 615 ? -14.775 18.533 -1.110 1.00 84.94 615 ILE A CA 1
ATOM 4813 C C . ILE A 1 615 ? -14.363 19.185 -2.434 1.00 84.94 615 ILE A C 1
ATOM 4815 O O . ILE A 1 615 ? -15.181 19.327 -3.343 1.00 84.94 615 ILE A O 1
ATOM 4819 N N . ARG A 1 616 ? -13.075 19.522 -2.585 1.00 81.56 616 ARG A N 1
ATOM 4820 C CA . ARG A 1 616 ? -12.548 20.102 -3.828 1.00 81.56 616 ARG A CA 1
ATOM 4821 C C . ARG A 1 616 ? -12.733 19.147 -5.009 1.00 81.56 616 ARG A C 1
ATOM 4823 O O . ARG A 1 616 ? -13.170 19.571 -6.073 1.00 81.56 616 ARG A O 1
ATOM 4830 N N . SER A 1 617 ? -12.476 17.855 -4.811 1.00 77.94 617 SER A N 1
ATOM 4831 C CA . SER A 1 617 ? -12.668 16.831 -5.842 1.00 77.94 617 SER A CA 1
ATOM 4832 C C . SER A 1 617 ? -14.143 16.608 -6.201 1.00 77.94 617 SER A C 1
ATOM 4834 O O . SER A 1 617 ? -14.446 16.282 -7.347 1.00 77.94 617 SER A O 1
ATOM 4836 N N . ALA A 1 618 ? -15.062 16.773 -5.246 1.00 80.06 618 ALA A N 1
ATOM 4837 C CA . ALA A 1 618 ? -16.500 16.666 -5.482 1.00 80.06 618 ALA A CA 1
ATOM 4838 C C . ALA A 1 618 ? -17.053 17.857 -6.288 1.00 80.06 618 ALA A C 1
ATOM 4840 O O . ALA A 1 618 ? -17.922 17.651 -7.133 1.00 80.06 618 ALA A O 1
ATOM 4841 N N . LYS A 1 619 ? -16.529 19.073 -6.067 1.00 75.75 619 LYS A N 1
ATOM 4842 C CA . LYS A 1 619 ? -16.977 20.314 -6.729 1.00 75.75 619 LYS A CA 1
ATOM 4843 C C . LYS A 1 619 ? -16.590 20.432 -8.205 1.00 75.75 619 LYS A C 1
ATOM 4845 O O . LYS A 1 619 ? -17.379 20.938 -8.992 1.00 75.75 619 LYS A O 1
ATOM 4850 N N . TYR A 1 620 ? -15.390 19.998 -8.585 1.00 64.00 620 TYR A N 1
ATOM 4851 C CA . TYR A 1 620 ? -14.832 20.307 -9.912 1.00 64.00 620 TYR A CA 1
ATOM 4852 C C . TYR A 1 620 ? -14.934 19.169 -10.944 1.00 64.00 620 TYR A C 1
ATOM 4854 O O . TYR A 1 620 ? -14.377 19.290 -12.031 1.00 64.00 620 TYR A O 1
ATOM 4862 N N . ASP A 1 621 ? -15.590 18.050 -10.609 1.00 51.75 621 ASP A N 1
ATOM 4863 C CA . ASP A 1 621 ? -15.585 16.760 -11.340 1.00 51.75 621 ASP A CA 1
ATOM 4864 C C . ASP A 1 621 ? -14.208 16.311 -11.883 1.00 51.75 621 ASP A C 1
ATOM 4866 O O . ASP A 1 621 ? -14.097 15.410 -12.710 1.00 51.75 621 ASP A O 1
ATOM 4870 N N . SER A 1 622 ? -13.133 16.928 -11.387 1.00 37.88 622 SER A N 1
ATOM 4871 C CA . SER A 1 622 ? -11.776 16.785 -11.885 1.00 37.88 622 SER A CA 1
ATOM 4872 C C . SER A 1 622 ? -10.764 17.454 -10.938 1.00 37.88 622 SER A C 1
ATOM 4874 O O . SER A 1 622 ? -11.045 18.456 -10.280 1.00 37.88 622 SER A O 1
ATOM 4876 N N . HIS A 1 623 ? -9.577 16.844 -10.893 1.00 38.56 623 HIS A N 1
ATOM 4877 C CA . HIS A 1 623 ? -8.292 17.394 -10.440 1.00 38.56 623 HIS A CA 1
ATOM 4878 C C . HIS A 1 623 ? -8.076 17.578 -8.923 1.00 38.56 623 HIS A C 1
ATOM 4880 O O . HIS A 1 623 ? -7.948 18.686 -8.407 1.00 38.56 623 HIS A O 1
ATOM 4886 N N . ALA A 1 624 ? -7.895 16.460 -8.211 1.00 35.97 624 ALA A N 1
ATOM 4887 C CA . ALA A 1 624 ? -6.789 16.431 -7.252 1.00 35.97 624 ALA A CA 1
ATOM 4888 C C . ALA A 1 624 ? -5.507 16.349 -8.101 1.00 35.97 624 ALA A C 1
ATOM 4890 O O . ALA A 1 624 ? -5.355 15.367 -8.819 1.00 35.97 624 ALA A O 1
ATOM 4891 N N . ASP A 1 625 ? -4.715 17.425 -8.122 1.00 39.06 625 ASP A N 1
ATOM 4892 C CA . ASP A 1 625 ? -3.401 17.589 -8.771 1.00 39.06 625 ASP A CA 1
ATOM 4893 C C . ASP A 1 625 ? -3.036 16.545 -9.856 1.00 39.06 625 ASP A C 1
ATOM 4895 O O . ASP A 1 625 ? -2.563 15.451 -9.562 1.00 39.06 625 ASP A O 1
ATOM 4899 N N . ASP A 1 626 ? -3.265 16.909 -11.123 1.00 35.66 626 ASP A N 1
ATOM 4900 C CA . ASP A 1 626 ? -2.715 16.323 -12.364 1.00 35.66 626 ASP A CA 1
ATOM 4901 C C . ASP A 1 626 ? -2.756 14.797 -12.609 1.00 35.66 626 ASP A C 1
ATOM 4903 O O . ASP A 1 626 ? -2.231 14.324 -13.621 1.00 35.66 626 ASP A O 1
ATOM 4907 N N . VAL A 1 627 ? -3.443 13.994 -11.789 1.00 39.91 627 VAL A N 1
ATOM 4908 C CA . VAL A 1 627 ? -3.641 12.561 -12.073 1.00 39.91 627 VAL A CA 1
ATOM 4909 C C . VAL A 1 627 ? -5.097 12.160 -11.872 1.00 39.91 627 VAL A C 1
ATOM 4911 O O . VAL A 1 627 ? -5.587 11.968 -10.762 1.00 39.91 627 VAL A O 1
ATOM 4914 N N . GLU A 1 628 ? -5.802 11.970 -12.985 1.00 36.47 628 GLU A N 1
ATOM 4915 C CA . GLU A 1 628 ? -7.136 11.381 -12.984 1.00 36.47 628 GLU A CA 1
ATOM 4916 C C . GLU A 1 628 ? -7.041 9.894 -12.583 1.00 36.47 628 GLU A C 1
ATOM 4918 O O . GLU A 1 628 ? -6.614 9.031 -13.363 1.00 36.47 628 GLU A O 1
ATOM 4923 N N . VAL A 1 629 ? -7.420 9.577 -11.342 1.00 41.91 629 VAL A N 1
ATOM 4924 C CA . VAL A 1 629 ? -7.619 8.194 -10.889 1.00 41.91 629 VAL A CA 1
ATOM 4925 C C . VAL A 1 629 ? -9.034 7.769 -11.281 1.00 41.91 629 VAL A C 1
ATOM 4927 O O . VAL A 1 629 ? -9.967 7.792 -10.484 1.00 41.91 629 VAL A O 1
ATOM 4930 N N . THR A 1 630 ? -9.208 7.432 -12.557 1.00 36.88 630 THR A N 1
ATOM 4931 C CA . THR A 1 630 ? -10.417 6.759 -13.052 1.00 36.88 630 THR A CA 1
ATOM 4932 C C . THR A 1 630 ? -10.315 5.250 -12.805 1.00 36.88 630 THR A C 1
ATOM 4934 O O . THR A 1 630 ? -9.214 4.718 -12.647 1.00 36.88 630 THR A O 1
ATOM 4937 N N . ASN A 1 631 ? -11.437 4.518 -12.869 1.00 37.81 631 ASN A N 1
ATOM 4938 C CA . ASN A 1 631 ? -11.447 3.040 -12.846 1.00 37.81 631 ASN A CA 1
ATOM 4939 C C . ASN A 1 631 ? -10.513 2.403 -13.907 1.00 37.81 631 ASN A C 1
ATOM 4941 O O . ASN A 1 631 ? -10.190 1.221 -13.816 1.00 37.81 631 ASN A O 1
ATOM 4945 N N . PHE A 1 632 ? -10.075 3.172 -14.912 1.00 30.03 632 PHE A N 1
ATOM 4946 C CA . PHE A 1 632 ? -9.153 2.744 -15.963 1.00 30.03 632 PHE A CA 1
ATOM 4947 C C . PHE A 1 632 ? -7.663 2.981 -15.641 1.00 30.03 632 PHE A C 1
ATOM 4949 O O . PHE A 1 632 ? -6.817 2.355 -16.277 1.00 30.03 632 PHE A O 1
ATOM 4956 N N . ASN A 1 633 ? -7.336 3.833 -14.660 1.00 38.41 633 ASN A N 1
ATOM 4957 C CA . ASN A 1 633 ? -5.967 4.182 -14.234 1.00 38.41 633 ASN A CA 1
ATOM 4958 C C . ASN A 1 633 ? -5.597 3.569 -12.861 1.00 38.41 633 ASN A C 1
ATOM 4960 O O . ASN A 1 633 ? -4.579 3.917 -12.265 1.00 38.41 633 ASN A O 1
ATOM 4964 N N . TRP A 1 634 ? -6.450 2.680 -12.350 1.00 43.72 634 TRP A N 1
ATOM 4965 C CA . TRP A 1 634 ? -6.391 2.116 -11.005 1.00 43.72 634 TRP A CA 1
ATOM 4966 C C . TRP A 1 634 ? -5.238 1.108 -10.829 1.00 43.72 634 TRP A C 1
ATOM 4968 O O . TRP A 1 634 ? -5.142 0.156 -11.617 1.00 43.72 634 TRP A O 1
ATOM 4978 N N . PRO A 1 635 ? -4.381 1.240 -9.798 1.00 40.97 635 PRO A N 1
ATOM 4979 C CA . PRO A 1 635 ? -3.451 0.179 -9.435 1.00 40.97 635 PRO A CA 1
ATOM 4980 C C . PRO A 1 635 ? -4.253 -1.030 -8.944 1.00 40.97 635 PRO A C 1
ATOM 4982 O O . PRO A 1 635 ? -4.984 -0.931 -7.967 1.00 40.97 635 PRO A O 1
ATOM 4985 N N . LYS A 1 636 ? -4.105 -2.193 -9.586 1.00 44.22 636 LYS A N 1
ATOM 4986 C CA . LYS A 1 636 ? -4.801 -3.441 -9.200 1.00 44.22 636 LYS A CA 1
ATOM 4987 C C . LYS A 1 636 ? -4.306 -4.057 -7.876 1.00 44.22 636 LYS A C 1
ATOM 4989 O O . LYS A 1 636 ? -4.581 -5.225 -7.603 1.00 44.22 636 LYS A O 1
ATOM 4994 N N . ASP A 1 637 ? -3.544 -3.314 -7.080 1.00 51.31 637 ASP A N 1
ATOM 4995 C CA . ASP A 1 637 ? -3.011 -3.787 -5.808 1.00 51.31 637 ASP A CA 1
ATOM 4996 C C . ASP A 1 637 ? -4.068 -3.680 -4.705 1.00 51.31 637 ASP A C 1
ATOM 4998 O O . ASP A 1 637 ? -4.526 -2.589 -4.355 1.00 51.31 637 ASP A O 1
ATOM 5002 N N . LYS A 1 638 ? -4.390 -4.823 -4.084 1.00 49.41 638 LYS A N 1
ATOM 5003 C CA . LYS A 1 638 ? -5.416 -4.958 -3.029 1.00 49.41 638 LYS A CA 1
ATOM 5004 C C . LYS A 1 638 ? -5.223 -4.001 -1.840 1.00 49.41 638 LYS A C 1
ATOM 5006 O O . LYS A 1 638 ? -6.186 -3.676 -1.150 1.00 49.41 638 LYS A O 1
ATOM 5011 N N . VAL A 1 639 ? -3.991 -3.553 -1.584 1.00 45.69 639 VAL A N 1
ATOM 5012 C CA . VAL A 1 639 ? -3.659 -2.615 -0.494 1.00 45.69 639 VAL A CA 1
ATOM 5013 C C . VAL A 1 639 ? -4.150 -1.196 -0.803 1.00 45.69 639 VAL A C 1
ATOM 5015 O O . VAL A 1 639 ? -4.665 -0.515 0.084 1.00 45.69 639 VAL A O 1
ATOM 5018 N N . PHE A 1 640 ? -4.047 -0.756 -2.060 1.00 52.72 640 PHE A N 1
ATOM 5019 C CA . PHE A 1 640 ? -4.559 0.546 -2.490 1.00 52.72 640 PHE A CA 1
ATOM 5020 C C . PHE A 1 640 ? -6.082 0.546 -2.600 1.00 52.72 640 PHE A C 1
ATOM 5022 O O . PHE A 1 640 ? -6.705 1.529 -2.200 1.00 52.72 640 PHE A O 1
ATOM 5029 N N . ASP A 1 641 ? -6.676 -0.571 -3.030 1.00 57.69 641 ASP A N 1
ATOM 5030 C CA . ASP A 1 641 ? -8.125 -0.796 -2.964 1.00 57.69 641 ASP A CA 1
ATOM 5031 C C . ASP A 1 641 ? -8.677 -0.596 -1.552 1.00 57.69 641 ASP A C 1
ATOM 5033 O O . ASP A 1 641 ? -9.654 0.127 -1.345 1.00 57.69 641 ASP A O 1
ATOM 5037 N N . TRP A 1 642 ? -8.009 -1.194 -0.566 1.00 56.09 642 TRP A N 1
ATOM 5038 C CA . TRP A 1 642 ? -8.400 -1.092 0.834 1.00 56.09 642 TRP A CA 1
ATOM 5039 C C . TRP A 1 642 ? -8.306 0.342 1.388 1.00 56.09 642 TRP A C 1
ATOM 5041 O O . TRP A 1 642 ? -9.169 0.751 2.164 1.00 56.09 642 TRP A O 1
ATOM 5051 N N . MET A 1 643 ? -7.300 1.123 0.978 1.00 61.22 643 MET A N 1
ATOM 5052 C CA . MET A 1 643 ? -7.066 2.482 1.492 1.00 61.22 643 MET A CA 1
ATOM 5053 C C . MET A 1 643 ? -7.875 3.566 0.757 1.00 61.22 643 MET A C 1
ATOM 5055 O O . MET A 1 643 ? -8.460 4.442 1.393 1.00 61.22 643 MET A O 1
ATOM 5059 N N . LEU A 1 644 ? -7.900 3.535 -0.578 1.00 68.56 644 LEU A N 1
ATOM 5060 C CA . LEU A 1 644 ? -8.500 4.583 -1.414 1.00 68.56 644 LEU A CA 1
ATOM 5061 C C . LEU A 1 644 ? -9.969 4.309 -1.750 1.00 68.56 644 LEU A C 1
ATOM 5063 O O . LEU A 1 644 ? -10.727 5.256 -1.962 1.00 68.56 644 LEU A O 1
ATOM 5067 N N . GLY A 1 645 ? -10.397 3.043 -1.752 1.00 73.00 645 GLY A N 1
ATOM 5068 C CA . GLY A 1 645 ? -11.788 2.659 -2.001 1.00 73.00 645 GLY A CA 1
ATOM 5069 C C . GLY A 1 645 ? -12.786 3.379 -1.081 1.00 73.00 645 GLY A C 1
ATOM 5070 O O . GLY A 1 645 ? -13.718 4.014 -1.583 1.00 73.00 645 GLY A O 1
ATOM 5071 N N . PRO A 1 646 ? -12.584 3.382 0.252 1.00 81.62 646 PRO A N 1
ATOM 5072 C CA . PRO A 1 646 ? -13.442 4.127 1.172 1.00 81.62 646 PRO A CA 1
ATOM 5073 C C . PRO A 1 646 ? -13.485 5.637 0.889 1.00 81.62 646 PRO A C 1
ATOM 5075 O O . PRO A 1 646 ? -14.555 6.239 0.983 1.00 81.62 646 PRO A O 1
ATOM 5078 N N . LEU A 1 647 ? -12.356 6.246 0.505 1.00 83.00 647 LEU A N 1
ATOM 5079 C CA . LEU A 1 647 ? -12.273 7.680 0.201 1.00 83.00 647 LEU A CA 1
ATOM 5080 C C . LEU A 1 647 ? -13.041 8.043 -1.076 1.00 83.00 647 LEU A C 1
ATOM 5082 O O . LEU A 1 647 ? -13.711 9.073 -1.108 1.00 83.00 647 LEU A O 1
ATOM 5086 N N . LEU A 1 648 ? -13.021 7.183 -2.099 1.00 79.25 648 LEU A N 1
ATOM 5087 C CA . LEU A 1 648 ? -13.841 7.366 -3.300 1.00 79.25 648 LEU A CA 1
ATOM 5088 C C . LEU A 1 648 ? -15.336 7.278 -2.991 1.00 79.25 648 LEU A C 1
ATOM 5090 O O . LEU A 1 648 ? -16.114 8.115 -3.445 1.00 79.25 648 LEU A O 1
ATOM 5094 N N . VAL A 1 649 ? -15.747 6.309 -2.170 1.00 82.69 649 VAL A N 1
ATOM 5095 C CA . VAL A 1 649 ? -17.147 6.209 -1.728 1.00 82.69 649 VAL A CA 1
ATOM 5096 C C . VAL A 1 649 ? -17.560 7.471 -0.968 1.00 82.69 649 VAL A C 1
ATOM 5098 O O . VAL A 1 649 ? -18.652 7.992 -1.185 1.00 82.69 649 VAL A O 1
ATOM 5101 N N . MET A 1 650 ? -16.688 7.997 -0.106 1.00 85.31 650 MET A N 1
ATOM 5102 C CA . MET A 1 650 ? -16.935 9.252 0.605 1.00 85.31 650 MET A CA 1
ATOM 5103 C C . MET A 1 650 ? -17.019 10.452 -0.331 1.00 85.31 650 MET A C 1
ATOM 5105 O O . MET A 1 650 ? -17.896 11.286 -0.132 1.00 85.31 650 MET A O 1
ATOM 5109 N N . LYS A 1 651 ? -16.165 10.532 -1.359 1.00 84.38 651 LYS A N 1
ATOM 5110 C CA . LYS A 1 651 ? -16.244 11.570 -2.395 1.00 84.38 651 LYS A CA 1
ATOM 5111 C C . LYS A 1 651 ? -17.629 11.578 -3.042 1.00 84.38 651 LYS A C 1
ATOM 5113 O O . LYS A 1 651 ? -18.260 12.627 -3.103 1.00 84.38 651 LYS A O 1
ATOM 5118 N N . GLU A 1 652 ? -18.123 10.416 -3.465 1.00 83.88 652 GLU A N 1
ATOM 5119 C CA . GLU A 1 652 ? -19.457 10.293 -4.069 1.00 83.88 652 GLU A CA 1
ATOM 5120 C C . GLU A 1 652 ? -20.578 10.659 -3.087 1.00 83.88 652 GLU A C 1
ATOM 5122 O O . GLU A 1 652 ? -21.582 11.254 -3.477 1.00 83.88 652 GLU A O 1
ATOM 5127 N N . GLN A 1 653 ? -20.414 10.346 -1.798 1.00 86.44 653 GLN A N 1
ATOM 5128 C CA . GLN A 1 653 ? -21.357 10.764 -0.757 1.00 86.44 653 GLN A CA 1
ATOM 5129 C C . GLN A 1 653 ? -21.351 12.285 -0.556 1.00 86.44 653 GLN A C 1
ATOM 5131 O O . GLN A 1 653 ? -22.422 12.879 -0.513 1.00 86.44 653 GLN A O 1
ATOM 5136 N N . VAL A 1 654 ? -20.179 12.926 -0.490 1.00 86.56 654 VAL A N 1
ATOM 5137 C CA . VAL A 1 654 ? -20.048 14.391 -0.386 1.00 86.56 654 VAL A CA 1
ATOM 5138 C C . VAL A 1 654 ? -20.625 15.080 -1.624 1.00 86.56 654 VAL A C 1
ATOM 5140 O O . VAL A 1 654 ? -21.355 16.056 -1.482 1.00 86.56 654 VAL A O 1
ATOM 5143 N N . LYS A 1 655 ? -20.374 14.542 -2.825 1.00 85.00 655 LYS A N 1
ATOM 5144 C CA . LYS A 1 655 ? -20.916 15.067 -4.089 1.00 85.00 655 LYS A CA 1
ATOM 5145 C C . LYS A 1 655 ? -22.447 15.078 -4.091 1.00 85.00 655 LYS A C 1
ATOM 5147 O O . LYS A 1 655 ? -23.045 16.077 -4.465 1.00 85.00 655 LYS A O 1
ATOM 5152 N N . LYS A 1 656 ? -23.082 14.001 -3.615 1.00 86.62 656 LYS A N 1
ATOM 5153 C CA . LYS A 1 656 ? -24.552 13.892 -3.516 1.00 86.62 656 LYS A CA 1
ATOM 5154 C C . LYS A 1 656 ? -25.183 14.803 -2.464 1.00 86.62 656 LYS A C 1
ATOM 5156 O O . LYS A 1 656 ? -26.385 15.025 -2.519 1.00 86.62 656 LYS A O 1
ATOM 5161 N N . LEU A 1 657 ? -24.405 15.264 -1.488 1.00 84.56 657 LEU A N 1
ATOM 5162 C CA . LEU A 1 657 ? -24.896 16.099 -0.394 1.00 84.56 657 LEU A CA 1
ATOM 5163 C C . LEU A 1 657 ? -24.989 17.588 -0.755 1.00 84.56 657 LEU A C 1
ATOM 5165 O O . LEU A 1 657 ? -25.548 18.331 0.051 1.00 84.56 657 LEU A O 1
ATOM 5169 N N . GLU A 1 658 ? -24.451 18.004 -1.912 1.00 82.94 658 GLU A N 1
ATOM 5170 C CA . GLU A 1 658 ? -24.498 19.378 -2.447 1.00 82.94 658 GLU A CA 1
ATOM 5171 C C . GLU A 1 658 ? -24.301 20.437 -1.345 1.00 82.94 658 GLU A C 1
ATOM 5173 O O . GLU A 1 658 ? -25.245 21.074 -0.871 1.00 82.94 658 GLU A O 1
ATOM 5178 N N . LEU A 1 659 ? -23.065 20.549 -0.848 1.00 83.94 659 LEU A N 1
ATOM 5179 C CA . LEU A 1 659 ? -22.740 21.438 0.269 1.00 83.94 659 LEU A CA 1
ATOM 5180 C C . LEU A 1 659 ? -22.712 22.905 -0.167 1.00 83.94 659 LEU A C 1
ATOM 5182 O O . LEU A 1 659 ? -22.122 23.245 -1.194 1.00 83.94 659 LEU A O 1
ATOM 5186 N N . THR A 1 660 ? -23.311 23.779 0.644 1.00 85.31 660 THR A N 1
ATOM 5187 C CA . THR A 1 660 ? -23.167 25.234 0.486 1.00 85.31 660 THR A CA 1
ATOM 5188 C C . THR A 1 660 ? -21.815 25.708 1.032 1.00 85.31 660 THR A C 1
ATOM 5190 O O . THR A 1 660 ? -21.198 25.039 1.860 1.00 85.31 660 THR A O 1
ATOM 5193 N N . GLU A 1 661 ? -21.332 26.877 0.597 1.00 84.06 661 GLU A N 1
ATOM 5194 C CA . GLU A 1 661 ? -20.051 27.431 1.079 1.00 84.06 661 GLU A CA 1
ATOM 5195 C C . GLU A 1 661 ? -20.032 27.629 2.610 1.00 84.06 661 GLU A C 1
ATOM 5197 O O . GLU A 1 661 ? -19.025 27.345 3.263 1.00 84.06 661 GLU A O 1
ATOM 5202 N N . ASP A 1 662 ? -21.165 28.024 3.200 1.00 83.19 662 ASP A N 1
ATOM 5203 C CA . ASP A 1 662 ? -21.308 28.189 4.652 1.00 83.19 662 ASP A CA 1
ATOM 5204 C C . ASP A 1 662 ? -21.275 26.842 5.391 1.00 83.19 662 ASP A C 1
ATOM 5206 O O . ASP A 1 662 ? -20.617 26.705 6.428 1.00 83.19 662 ASP A O 1
ATOM 5210 N N . GLU A 1 663 ? -21.944 25.818 4.844 1.00 84.69 663 GLU A N 1
ATOM 5211 C CA . GLU A 1 663 ? -21.899 24.451 5.371 1.00 84.69 663 GLU A CA 1
ATOM 5212 C C . GLU A 1 663 ? -20.476 23.891 5.319 1.00 84.69 663 GLU A C 1
ATOM 5214 O O . GLU A 1 663 ? -20.031 23.277 6.288 1.00 84.69 663 GLU A O 1
ATOM 5219 N N . GLU A 1 664 ? -19.729 24.133 4.239 1.00 85.75 664 GLU A N 1
ATOM 5220 C CA . GLU A 1 664 ? -18.337 23.695 4.115 1.00 85.75 664 GLU A CA 1
ATOM 5221 C C . GLU A 1 664 ? -17.409 24.376 5.111 1.00 85.75 664 GLU A C 1
ATOM 5223 O O . GLU A 1 664 ? -16.579 23.711 5.735 1.00 85.75 664 GLU A O 1
ATOM 5228 N N . MET A 1 665 ? -17.531 25.691 5.272 1.00 82.81 665 MET A N 1
ATOM 5229 C CA . MET A 1 665 ? -16.706 26.444 6.212 1.00 82.81 665 MET A CA 1
ATOM 5230 C C . MET A 1 665 ? -16.986 26.007 7.655 1.00 82.81 665 MET A C 1
ATOM 5232 O O . MET A 1 665 ? -16.055 25.763 8.430 1.00 82.81 665 MET A O 1
ATOM 5236 N N . CYS A 1 666 ? -18.264 25.810 7.995 1.00 83.56 666 CYS A N 1
ATOM 5237 C CA . CYS A 1 666 ? -18.675 25.265 9.285 1.00 83.56 666 CYS A CA 1
ATOM 5238 C C . CYS A 1 666 ? -18.128 23.841 9.491 1.00 83.56 666 CYS A C 1
ATOM 5240 O O . CYS A 1 666 ? -17.540 23.541 10.532 1.00 83.56 666 CYS A O 1
ATOM 5242 N N . LEU A 1 667 ? -18.228 22.982 8.473 1.00 86.19 667 LEU A N 1
ATOM 5243 C CA . LEU A 1 667 ? -17.735 21.603 8.494 1.00 86.19 667 LEU A CA 1
ATOM 5244 C C . LEU A 1 667 ? -16.217 21.530 8.737 1.00 86.19 667 LEU A C 1
ATOM 5246 O O . LEU A 1 667 ? -15.752 20.737 9.562 1.00 86.19 667 LEU A O 1
ATOM 5250 N N . ARG A 1 668 ? -15.446 22.392 8.062 1.00 83.56 668 ARG A N 1
ATOM 5251 C CA . ARG A 1 668 ? -13.988 22.529 8.238 1.00 83.56 668 ARG A CA 1
ATOM 5252 C C . ARG A 1 668 ? -13.621 22.989 9.644 1.00 83.56 668 ARG A C 1
ATOM 5254 O O . ARG A 1 668 ? -12.635 22.515 10.202 1.00 83.56 668 ARG A O 1
ATOM 5261 N N . LYS A 1 669 ? -14.409 23.877 10.249 1.00 84.44 669 LYS A N 1
ATOM 5262 C CA . LYS A 1 669 ? -14.191 24.307 11.636 1.00 84.44 669 LYS A CA 1
ATOM 5263 C C . LYS A 1 669 ? -14.507 23.179 12.622 1.00 84.44 669 LYS A C 1
ATOM 5265 O O . LYS A 1 669 ? -13.705 22.896 13.513 1.00 84.44 669 LYS A O 1
ATOM 5270 N N . LEU A 1 670 ? -15.625 22.479 12.416 1.00 84.25 670 LEU A N 1
ATOM 5271 C CA . LEU A 1 670 ? -16.116 21.416 13.299 1.00 84.25 670 LEU A CA 1
ATOM 5272 C C . LEU A 1 670 ? -15.169 20.221 13.415 1.00 84.25 670 LEU A C 1
ATOM 5274 O O . LEU A 1 670 ? -15.063 19.636 14.496 1.00 84.25 670 LEU A O 1
ATOM 5278 N N . ILE A 1 671 ? -14.450 19.853 12.350 1.00 85.56 671 ILE A N 1
ATOM 5279 C CA . ILE A 1 671 ? -13.497 18.734 12.426 1.00 85.56 671 ILE A CA 1
ATOM 5280 C C . ILE A 1 671 ? -12.333 19.031 13.391 1.00 85.56 671 ILE A C 1
ATOM 5282 O O . ILE A 1 671 ? -11.851 18.117 14.066 1.00 85.56 671 ILE A O 1
ATOM 5286 N N . MET A 1 672 ? -11.930 20.304 13.506 1.00 83.19 672 MET A N 1
ATOM 5287 C CA . MET A 1 672 ? -10.854 20.755 14.393 1.00 83.19 672 MET A CA 1
ATOM 5288 C C . MET A 1 672 ? -11.347 21.014 15.818 1.00 83.19 672 MET A C 1
ATOM 5290 O O . MET A 1 672 ? -10.729 20.546 16.782 1.00 83.19 672 MET A O 1
ATOM 5294 N N . THR A 1 673 ? -12.477 21.703 15.976 1.00 78.44 673 THR A N 1
ATOM 5295 C CA . THR A 1 673 ? -12.966 22.151 17.289 1.00 78.44 673 THR A CA 1
ATOM 5296 C C . THR A 1 673 ? -13.690 21.052 18.059 1.00 78.44 673 THR A C 1
ATOM 5298 O O . THR A 1 673 ? -13.404 20.847 19.237 1.00 78.44 673 THR A O 1
ATOM 5301 N N . ASN A 1 674 ? -14.559 20.282 17.404 1.00 77.06 674 ASN A N 1
ATOM 5302 C CA . ASN A 1 674 ? -15.466 19.366 18.088 1.00 77.06 674 ASN A CA 1
ATOM 5303 C C . ASN A 1 674 ? -14.870 17.956 18.283 1.00 77.06 674 ASN A C 1
ATOM 5305 O O . ASN A 1 674 ? -13.945 17.551 17.572 1.00 77.06 674 ASN A O 1
ATOM 5309 N N . ASN A 1 675 ? -15.356 17.194 19.266 1.00 69.19 675 ASN A N 1
ATOM 5310 C CA . ASN A 1 675 ? -14.872 15.837 19.549 1.00 69.19 675 ASN A CA 1
ATOM 5311 C C . ASN A 1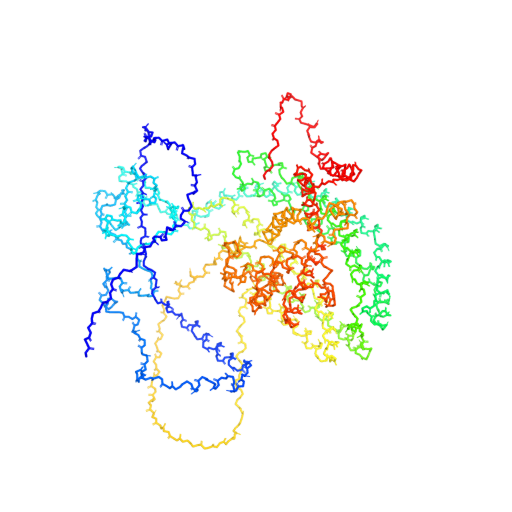 675 ? -15.266 14.840 18.452 1.00 69.19 675 ASN A C 1
ATOM 5313 O O . ASN A 1 675 ? -14.469 13.955 18.145 1.00 69.19 675 ASN A O 1
ATOM 5317 N N . ASN A 1 676 ? -16.429 15.034 17.820 1.00 73.56 676 ASN A N 1
ATOM 5318 C CA . ASN A 1 676 ? -16.944 14.236 16.700 1.00 73.56 676 ASN A CA 1
ATOM 5319 C C . ASN A 1 676 ? -17.021 12.723 16.978 1.00 73.56 676 ASN A C 1
ATOM 5321 O O . ASN A 1 676 ? -17.061 11.933 16.042 1.00 73.56 676 ASN A O 1
ATOM 5325 N N . GLN A 1 677 ? -17.062 12.299 18.241 1.00 65.94 677 GLN A N 1
ATOM 5326 C CA . GLN A 1 677 ? -17.081 10.890 18.631 1.00 65.94 677 GLN A CA 1
ATOM 5327 C C . GLN A 1 677 ? -18.493 10.310 18.631 1.00 65.94 677 GLN A C 1
ATOM 5329 O O . GLN A 1 677 ? -18.672 9.153 18.253 1.00 65.94 677 GLN A O 1
ATOM 5334 N N . LYS A 1 678 ? -19.492 11.097 19.040 1.00 70.88 678 LYS A N 1
ATOM 5335 C CA . LYS A 1 678 ? -20.895 10.671 19.137 1.00 70.88 678 LYS A CA 1
ATOM 5336 C C . LYS A 1 678 ? -21.804 11.544 18.268 1.00 70.88 678 LYS A C 1
ATOM 5338 O O . LYS A 1 678 ? -21.477 12.710 18.063 1.00 70.88 678 LYS A O 1
ATOM 5343 N N . PRO A 1 679 ? -22.945 11.014 17.774 1.00 66.94 679 PRO A N 1
ATOM 5344 C CA . PRO A 1 679 ? -24.010 11.799 17.142 1.00 66.94 679 PRO A CA 1
ATOM 5345 C C . PRO A 1 679 ? -24.365 13.078 17.905 1.00 66.94 679 PRO A C 1
ATOM 5347 O O . PRO A 1 679 ? -24.358 14.155 17.315 1.00 66.94 679 PRO A O 1
ATOM 5350 N N . SER A 1 680 ? -24.514 12.957 19.223 1.00 66.69 680 SER A N 1
ATOM 5351 C CA . SER A 1 680 ? -24.872 14.042 20.139 1.00 66.69 680 SER A CA 1
ATOM 5352 C C . SER A 1 680 ? -23.874 15.197 20.193 1.00 66.69 680 SER A C 1
ATOM 5354 O O . SER A 1 680 ? -24.237 16.303 20.571 1.00 66.69 680 SER A O 1
ATOM 5356 N N . ASP A 1 681 ? -22.618 14.984 19.781 1.00 71.88 681 ASP A N 1
ATOM 5357 C CA . ASP A 1 681 ? -21.602 16.043 19.808 1.00 71.88 681 ASP A CA 1
ATOM 5358 C C . ASP A 1 681 ? -21.984 17.221 18.897 1.00 71.88 681 ASP A C 1
ATOM 5360 O O . ASP A 1 681 ? -21.414 18.296 19.026 1.00 71.88 681 ASP A O 1
ATOM 5364 N N . TRP A 1 682 ? -22.913 17.027 17.955 1.00 73.31 682 TRP A N 1
ATOM 5365 C CA . TRP A 1 682 ? -23.340 18.026 16.970 1.00 73.31 682 TRP A CA 1
ATOM 5366 C C . TRP A 1 682 ? -24.646 18.739 17.324 1.00 73.31 682 TRP A C 1
ATOM 5368 O O . TRP A 1 682 ? -25.103 19.567 16.529 1.00 73.31 682 TRP A O 1
ATOM 5378 N N . ASP A 1 683 ? -25.255 18.429 18.468 1.00 70.69 683 ASP A N 1
ATOM 5379 C CA . ASP A 1 683 ? -26.562 18.982 18.837 1.00 70.69 683 ASP A CA 1
ATOM 5380 C C . ASP A 1 683 ? -26.484 20.466 19.220 1.00 70.69 683 ASP A C 1
ATOM 5382 O O . ASP A 1 683 ? -27.333 21.239 18.786 1.00 70.69 683 ASP A O 1
ATOM 5386 N N . ASP A 1 684 ? -25.390 20.901 19.851 1.00 68.44 684 ASP A N 1
ATOM 5387 C CA . ASP A 1 684 ? -25.180 22.300 20.269 1.00 68.44 684 ASP A CA 1
ATOM 5388 C C . ASP A 1 684 ? -24.212 23.084 19.357 1.00 68.44 684 ASP A C 1
ATOM 5390 O O . ASP A 1 684 ? -23.723 24.160 19.699 1.00 68.44 684 ASP A O 1
ATOM 5394 N N . CYS A 1 685 ? -23.885 22.541 18.182 1.00 68.06 685 CYS A N 1
ATOM 5395 C CA . CYS A 1 685 ? -22.809 23.062 17.328 1.00 68.06 685 CYS A CA 1
ATOM 5396 C C . CYS A 1 685 ? -23.209 24.189 16.370 1.00 68.06 685 CYS A C 1
ATOM 5398 O O . CYS A 1 685 ? -22.337 24.732 15.690 1.00 68.06 685 CYS A O 1
ATOM 5400 N N . GLY A 1 686 ? -24.503 24.508 16.268 1.00 66.50 686 GLY A N 1
ATOM 5401 C CA . GLY A 1 686 ? -25.003 25.541 15.355 1.00 66.50 686 GLY A CA 1
ATOM 5402 C C . GLY A 1 686 ? -24.701 25.260 13.876 1.00 66.50 686 GLY A C 1
ATOM 5403 O O . GLY A 1 686 ? -24.400 26.189 13.130 1.00 66.50 686 GLY A O 1
ATOM 5404 N N . PHE A 1 687 ? -24.722 23.988 13.449 1.00 77.88 687 PHE A N 1
ATOM 5405 C CA . PHE A 1 687 ? -24.498 23.634 12.043 1.00 77.88 687 PHE A CA 1
ATOM 5406 C C . PHE A 1 687 ? -25.620 24.231 11.167 1.00 77.88 687 PHE A C 1
ATOM 5408 O O . PHE A 1 687 ? -26.789 24.036 11.499 1.00 77.88 687 PHE A O 1
ATOM 5415 N N . PRO A 1 688 ? -25.305 24.933 10.060 1.00 74.44 688 PRO A N 1
ATOM 5416 C CA . PRO A 1 688 ? -26.274 25.759 9.327 1.00 74.44 688 PRO A CA 1
ATOM 5417 C C . PRO A 1 688 ? -27.375 24.974 8.595 1.00 74.44 688 PRO A C 1
ATOM 5419 O O . PRO A 1 688 ? -28.362 25.566 8.163 1.00 74.44 688 PRO A O 1
ATOM 5422 N N . SER A 1 689 ? -27.235 23.654 8.451 1.00 72.69 689 SER A N 1
ATOM 5423 C CA . SER A 1 689 ? -28.217 22.820 7.755 1.00 72.69 689 SER A CA 1
ATOM 5424 C C . SER A 1 689 ? -29.401 22.455 8.651 1.00 72.69 689 SER A C 1
ATOM 5426 O O . SER A 1 689 ? -29.216 21.877 9.723 1.00 72.69 689 SER A O 1
ATOM 5428 N N . SER A 1 690 ? -30.622 22.728 8.184 1.00 67.00 690 SER A N 1
ATOM 5429 C CA . SER A 1 690 ? -31.872 22.354 8.864 1.00 67.00 690 SER A CA 1
ATOM 5430 C C . SER A 1 690 ? -32.244 20.874 8.698 1.00 67.00 690 SER A C 1
ATOM 5432 O O . SER A 1 690 ? -33.110 20.374 9.418 1.00 67.00 690 SER A O 1
ATOM 5434 N N . ASP A 1 691 ? -31.591 20.155 7.777 1.00 80.62 691 ASP A N 1
ATOM 5435 C CA . ASP A 1 691 ? -31.834 18.734 7.538 1.00 80.62 691 ASP A CA 1
ATOM 5436 C C . ASP A 1 691 ? -31.012 17.847 8.490 1.00 80.62 691 ASP A C 1
ATOM 5438 O O . ASP A 1 691 ? -29.789 17.696 8.378 1.00 80.62 691 ASP A O 1
ATOM 5442 N N . ASN A 1 692 ? -31.720 17.194 9.414 1.00 79.62 692 ASN A N 1
ATOM 5443 C CA . ASN A 1 692 ? -31.142 16.238 10.356 1.00 79.62 692 ASN A CA 1
ATOM 5444 C C . ASN A 1 692 ? -30.487 15.033 9.661 1.00 79.62 692 ASN A C 1
ATOM 5446 O O . ASN A 1 692 ? -29.512 14.488 10.186 1.00 79.62 692 ASN A O 1
ATOM 5450 N N . ILE A 1 693 ? -30.973 14.629 8.483 1.00 82.06 693 ILE A N 1
ATOM 5451 C CA . ILE A 1 693 ? -30.420 13.507 7.717 1.00 82.06 693 ILE A CA 1
ATOM 5452 C C . ILE A 1 693 ? -29.078 13.914 7.105 1.00 82.06 693 ILE A C 1
ATOM 5454 O O . ILE A 1 693 ? -28.081 13.216 7.312 1.00 82.06 693 ILE A O 1
ATOM 5458 N N . LYS A 1 694 ? -29.014 15.062 6.417 1.00 83.56 694 LYS A N 1
ATOM 5459 C CA . LYS A 1 694 ? -27.764 15.633 5.882 1.00 83.56 694 LYS A CA 1
ATOM 5460 C C . LYS A 1 694 ? -26.713 15.825 6.978 1.00 83.56 694 LYS A C 1
ATOM 5462 O O . LYS A 1 694 ? -25.567 15.394 6.813 1.00 83.56 694 LYS A O 1
ATOM 5467 N N . ARG A 1 695 ? -27.112 16.371 8.134 1.00 82.06 695 ARG A N 1
ATOM 5468 C CA . ARG A 1 695 ? -26.247 16.530 9.319 1.00 82.06 695 ARG A CA 1
ATOM 5469 C C . ARG A 1 695 ? -25.681 15.187 9.795 1.00 82.06 695 ARG A C 1
ATOM 5471 O O . ARG A 1 695 ? -24.466 15.052 9.947 1.00 82.06 695 ARG A O 1
ATOM 5478 N N . ALA A 1 696 ? -26.526 14.169 9.951 1.00 81.31 696 ALA A N 1
ATOM 5479 C CA . ALA A 1 696 ? -26.097 12.834 10.371 1.00 81.31 696 ALA A CA 1
ATOM 5480 C C . ALA A 1 696 ? -25.155 12.158 9.354 1.00 81.31 696 ALA A C 1
ATOM 5482 O O . ALA A 1 696 ? -24.184 11.501 9.745 1.00 81.31 696 ALA A O 1
ATOM 5483 N N . GLN A 1 697 ? -25.400 12.337 8.051 1.00 85.69 697 GLN A N 1
ATOM 5484 C CA . GLN A 1 697 ? -24.552 11.792 6.986 1.00 85.69 697 GLN A CA 1
ATOM 5485 C C . GLN A 1 697 ? -23.157 12.431 6.974 1.00 85.69 697 GLN A C 1
ATOM 5487 O O . GLN A 1 697 ? -22.158 11.707 6.923 1.00 85.69 697 GLN A O 1
ATOM 5492 N N . LEU A 1 698 ? -23.064 13.759 7.097 1.00 86.88 698 LEU A N 1
ATOM 5493 C CA . LEU A 1 698 ? -21.784 14.473 7.203 1.00 86.88 698 LEU A CA 1
ATOM 5494 C C . LEU A 1 698 ? -20.992 14.050 8.435 1.00 86.88 698 LEU A C 1
ATOM 5496 O O . LEU A 1 698 ? -19.788 13.792 8.365 1.00 86.88 698 LEU A O 1
ATOM 5500 N N . GLN A 1 699 ? -21.685 13.885 9.552 1.00 84.94 699 GLN A N 1
ATOM 5501 C CA . GLN A 1 699 ? -21.073 13.421 10.782 1.00 84.94 699 GLN A CA 1
ATOM 5502 C C . GLN A 1 699 ? -20.525 11.991 10.655 1.00 84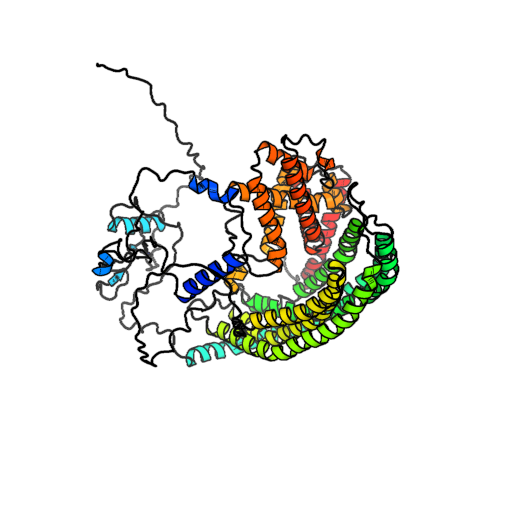.94 699 GLN A C 1
ATOM 5504 O O . GLN A 1 699 ? -19.434 11.686 11.141 1.00 84.94 699 GLN A O 1
ATOM 5509 N N . ALA A 1 700 ? -21.241 11.110 9.949 1.00 84.44 700 ALA A N 1
ATOM 5510 C CA . ALA A 1 700 ? -20.767 9.764 9.641 1.00 84.44 700 ALA A CA 1
ATOM 5511 C C . ALA A 1 700 ? -19.552 9.765 8.696 1.00 84.44 700 ALA A C 1
ATOM 5513 O O . ALA A 1 700 ? -18.703 8.876 8.792 1.00 84.44 700 ALA A O 1
ATOM 5514 N N . ILE A 1 701 ? -19.448 10.732 7.777 1.00 87.44 701 ILE A N 1
ATOM 5515 C CA . ILE A 1 701 ? -18.263 10.916 6.924 1.00 87.44 701 ILE A CA 1
ATOM 5516 C C . ILE A 1 701 ? -17.063 11.340 7.779 1.00 87.44 701 ILE A C 1
ATOM 5518 O O . ILE A 1 701 ? -16.022 10.689 7.711 1.00 87.44 701 ILE A O 1
ATOM 5522 N N . ILE A 1 702 ? -17.215 12.343 8.649 1.00 87.31 702 ILE A N 1
ATOM 5523 C CA . ILE A 1 702 ? -16.129 12.806 9.530 1.00 87.31 702 ILE A CA 1
ATOM 5524 C C . ILE A 1 702 ? -15.635 11.691 10.454 1.00 87.31 702 ILE A C 1
ATOM 5526 O O . ILE A 1 702 ? -14.429 11.473 10.547 1.00 87.31 702 ILE A O 1
ATOM 5530 N N . ARG A 1 703 ? -16.543 10.941 11.092 1.00 85.19 703 ARG A N 1
ATOM 5531 C CA . ARG A 1 703 ? -16.169 9.826 11.980 1.00 85.19 703 ARG A CA 1
ATOM 5532 C C . ARG A 1 703 ? -15.366 8.753 11.259 1.00 85.19 703 ARG A C 1
ATOM 5534 O O . ARG A 1 703 ? -14.331 8.313 11.752 1.00 85.19 703 ARG A O 1
ATOM 5541 N N . ARG A 1 704 ? -15.824 8.349 10.072 1.00 87.00 704 ARG A N 1
ATOM 5542 C CA . ARG A 1 704 ? -15.110 7.370 9.246 1.00 87.00 704 ARG A CA 1
ATOM 5543 C C . ARG A 1 704 ? -13.742 7.903 8.815 1.00 87.00 704 ARG A C 1
ATOM 5545 O O . ARG A 1 704 ? -12.775 7.152 8.850 1.00 87.00 704 ARG A O 1
ATOM 5552 N N . LEU A 1 705 ? -13.640 9.190 8.479 1.00 87.12 705 LEU A N 1
ATOM 5553 C CA . LEU A 1 705 ? -12.382 9.805 8.066 1.00 87.12 705 LEU A CA 1
ATOM 5554 C C . LEU A 1 705 ? -11.373 9.869 9.217 1.00 87.12 705 LEU A C 1
ATOM 5556 O O . LEU A 1 705 ? -10.221 9.480 9.053 1.00 87.12 705 LEU A O 1
ATOM 5560 N N . GLN A 1 706 ? -11.820 10.284 10.403 1.00 86.81 706 GLN A N 1
ATOM 5561 C CA . GLN A 1 706 ? -11.007 10.238 11.615 1.00 86.81 706 GLN A CA 1
ATOM 5562 C C . GLN A 1 706 ? -10.577 8.804 11.941 1.00 86.81 706 GLN A C 1
ATOM 5564 O O . GLN A 1 706 ? -9.423 8.598 12.293 1.00 86.81 706 GLN A O 1
ATOM 5569 N N . GLY A 1 707 ? -11.451 7.809 11.758 1.00 83.44 707 GLY A N 1
ATOM 5570 C CA . GLY A 1 707 ? -11.107 6.392 11.915 1.00 83.44 707 GLY A CA 1
ATOM 5571 C C . GLY A 1 707 ? -10.009 5.921 10.954 1.00 83.44 707 GLY A C 1
ATOM 5572 O O . GLY A 1 707 ? -9.080 5.233 11.374 1.00 83.44 707 GLY A O 1
ATOM 5573 N N . ILE A 1 708 ? -10.059 6.344 9.685 1.00 83.25 708 ILE A N 1
ATOM 5574 C CA . ILE A 1 708 ? -8.995 6.067 8.704 1.00 83.25 708 ILE A CA 1
ATOM 5575 C C . ILE A 1 708 ? -7.669 6.672 9.184 1.00 83.25 708 ILE A C 1
ATOM 5577 O O . ILE A 1 708 ? -6.657 5.974 9.240 1.00 83.25 708 ILE A O 1
ATOM 5581 N N . VAL A 1 709 ? -7.673 7.940 9.604 1.00 85.25 709 VAL A N 1
ATOM 5582 C CA . VAL A 1 709 ? -6.456 8.621 10.074 1.00 85.25 709 VAL A CA 1
ATOM 5583 C C . VAL A 1 709 ? -5.939 8.041 11.395 1.00 85.25 709 VAL A C 1
ATOM 5585 O O . VAL A 1 709 ? -4.730 7.959 11.587 1.00 85.25 709 VAL A O 1
ATOM 5588 N N . VAL A 1 710 ? -6.812 7.579 12.295 1.00 83.50 710 VAL A N 1
ATOM 5589 C CA . VAL A 1 710 ? -6.409 6.860 13.517 1.00 83.50 710 VAL A CA 1
ATOM 5590 C C . VAL A 1 710 ? -5.577 5.633 13.157 1.00 83.50 710 VAL A C 1
ATOM 5592 O O . VAL A 1 710 ? -4.482 5.474 13.697 1.00 83.50 710 VAL A O 1
ATOM 5595 N N . ASN A 1 711 ? -6.029 4.830 12.192 1.00 78.62 711 ASN A N 1
ATOM 5596 C CA . ASN A 1 711 ? -5.272 3.667 11.727 1.00 78.62 711 ASN A CA 1
ATOM 5597 C C . ASN A 1 711 ? -3.923 4.077 11.115 1.00 78.62 711 ASN A C 1
ATOM 5599 O O . ASN A 1 711 ? -2.902 3.449 11.389 1.00 78.62 711 ASN A O 1
ATOM 5603 N N . MET A 1 712 ? -3.896 5.165 10.337 1.00 79.19 712 MET A N 1
ATOM 5604 C CA . MET A 1 712 ? -2.655 5.725 9.780 1.00 79.19 712 MET A CA 1
ATOM 5605 C C . MET A 1 712 ? -1.692 6.183 10.887 1.00 79.19 712 MET A C 1
ATOM 5607 O O . MET A 1 712 ? -0.484 5.981 10.782 1.00 79.19 712 MET A O 1
ATOM 5611 N N . SER A 1 713 ? -2.220 6.746 11.978 1.00 78.81 713 SER A N 1
ATOM 5612 C CA . SER A 1 713 ? -1.431 7.277 13.093 1.00 78.81 713 SER A CA 1
ATOM 5613 C C . SER A 1 713 ? -0.700 6.216 13.915 1.00 78.81 713 SER A C 1
ATOM 5615 O O . SER A 1 713 ? 0.258 6.544 14.617 1.00 78.81 713 SER A O 1
ATOM 5617 N N . TRP A 1 714 ? -1.115 4.950 13.820 1.00 76.19 714 TRP A N 1
ATOM 5618 C CA . TRP A 1 714 ? -0.439 3.833 14.483 1.00 76.19 714 TRP A CA 1
ATOM 5619 C C . TRP A 1 714 ? 0.840 3.398 13.769 1.00 76.19 714 TRP A C 1
ATOM 5621 O O . TRP A 1 714 ? 1.676 2.730 14.383 1.00 76.19 714 TRP A O 1
ATOM 5631 N N . VAL A 1 715 ? 1.025 3.795 12.507 1.00 76.44 715 VAL A N 1
ATOM 5632 C CA . VAL A 1 715 ? 2.249 3.511 11.757 1.00 76.44 715 VAL A CA 1
ATOM 5633 C C . VAL A 1 715 ? 3.407 4.334 12.354 1.00 76.44 715 VAL A C 1
ATOM 5635 O O . VAL A 1 715 ? 3.328 5.566 12.367 1.00 76.44 715 VAL A O 1
ATOM 5638 N N . PRO A 1 716 ? 4.506 3.709 12.825 1.00 72.75 716 PRO A N 1
ATOM 5639 C CA . PRO A 1 716 ? 5.591 4.429 13.505 1.00 72.75 716 PRO A CA 1
ATOM 5640 C C . PRO A 1 716 ? 6.217 5.539 12.654 1.00 72.75 716 PRO A C 1
ATOM 5642 O O . PRO A 1 716 ? 6.410 6.663 13.121 1.00 72.75 716 PRO A O 1
ATOM 5645 N N . SER A 1 717 ? 6.431 5.263 11.364 1.00 72.81 717 SER A N 1
ATOM 5646 C CA . SER A 1 717 ? 6.961 6.241 10.412 1.00 72.81 717 SER A CA 1
ATOM 5647 C C . SER A 1 717 ? 6.037 7.450 10.236 1.00 72.81 717 SER A C 1
ATOM 5649 O O . SER A 1 717 ? 6.530 8.573 10.116 1.00 72.81 717 SER A O 1
ATOM 5651 N N . PHE A 1 718 ? 4.712 7.259 10.296 1.00 80.50 718 PHE A N 1
ATOM 5652 C CA . PHE A 1 718 ? 3.753 8.362 10.271 1.00 80.50 718 PHE A CA 1
ATOM 5653 C C . PHE A 1 718 ? 3.914 9.248 11.501 1.00 80.50 718 PHE A C 1
ATOM 5655 O O . PHE A 1 718 ? 4.057 10.461 11.366 1.00 80.50 718 PHE A O 1
ATOM 5662 N N . ARG A 1 719 ? 3.949 8.650 12.698 1.00 78.62 719 ARG A N 1
ATOM 5663 C CA . ARG A 1 719 ? 4.116 9.385 13.958 1.00 78.62 719 ARG A CA 1
ATOM 5664 C C . ARG A 1 719 ? 5.407 10.200 13.966 1.00 78.62 719 ARG A C 1
ATOM 5666 O O . ARG A 1 719 ? 5.369 11.378 14.313 1.00 78.62 719 ARG A O 1
ATOM 5673 N N . ARG A 1 720 ? 6.526 9.605 13.545 1.00 79.69 720 ARG A N 1
ATOM 5674 C CA . ARG A 1 720 ? 7.831 10.280 13.464 1.00 79.69 720 ARG A CA 1
ATOM 5675 C C . ARG A 1 720 ? 7.791 11.483 12.521 1.00 79.69 720 ARG A C 1
ATOM 5677 O O . ARG A 1 720 ? 8.144 12.591 12.922 1.00 79.69 720 ARG A O 1
ATOM 5684 N N . ARG A 1 721 ? 7.313 11.282 11.286 1.00 82.00 721 ARG A N 1
ATOM 5685 C CA . ARG A 1 721 ? 7.179 12.356 10.284 1.00 82.00 721 ARG A CA 1
ATOM 5686 C C . ARG A 1 721 ? 6.232 13.456 10.756 1.00 82.00 721 ARG A C 1
ATOM 5688 O O . ARG A 1 721 ? 6.543 14.631 10.604 1.00 82.00 721 ARG A O 1
ATOM 5695 N N . PHE A 1 722 ? 5.119 13.081 11.382 1.00 85.50 722 PHE A N 1
ATOM 5696 C CA . PHE A 1 722 ? 4.144 14.031 11.902 1.00 85.50 722 PHE A CA 1
ATOM 5697 C C . PHE A 1 722 ? 4.715 14.872 13.049 1.00 85.50 722 PHE A C 1
ATOM 5699 O O . PHE A 1 722 ? 4.536 16.082 13.058 1.00 85.50 722 PHE A O 1
ATOM 5706 N N . ILE A 1 723 ? 5.450 14.274 13.993 1.00 83.50 723 ILE A N 1
ATOM 5707 C CA . ILE A 1 723 ? 6.104 15.024 15.079 1.00 83.50 723 ILE A CA 1
ATOM 5708 C C . ILE A 1 723 ? 7.115 16.029 14.517 1.00 83.50 723 ILE A C 1
ATOM 5710 O O . ILE A 1 723 ? 7.159 17.162 14.989 1.00 83.50 723 ILE A O 1
ATOM 5714 N N . ASN A 1 724 ? 7.895 15.647 13.503 1.00 84.56 724 ASN A N 1
ATOM 5715 C CA . ASN A 1 724 ? 8.835 16.565 12.855 1.00 84.56 724 ASN A CA 1
ATOM 5716 C C . ASN A 1 724 ? 8.115 17.724 12.154 1.00 84.56 724 ASN A C 1
ATOM 5718 O O . ASN A 1 724 ? 8.529 18.869 12.305 1.00 84.56 724 ASN A O 1
ATOM 5722 N N . LEU A 1 725 ? 6.995 17.448 11.484 1.00 87.31 725 LEU A N 1
ATOM 5723 C CA . LEU A 1 725 ? 6.133 18.480 10.907 1.00 87.31 725 LEU A CA 1
ATOM 5724 C C . LEU A 1 725 ? 5.595 19.439 11.980 1.00 87.31 725 LEU A C 1
ATOM 5726 O O . LEU A 1 725 ? 5.625 20.649 11.794 1.00 87.31 725 LEU A O 1
ATOM 5730 N N . VAL A 1 726 ? 5.156 18.926 13.133 1.00 86.81 726 VAL A N 1
ATOM 5731 C CA . VAL A 1 726 ? 4.669 19.769 14.241 1.00 86.81 726 VAL A CA 1
ATOM 5732 C C . VAL A 1 726 ? 5.791 20.619 14.842 1.00 86.81 726 VAL A C 1
ATOM 5734 O O . VAL A 1 726 ? 5.554 21.771 15.194 1.00 86.81 726 VAL A O 1
ATOM 5737 N N . LYS A 1 727 ? 7.017 20.087 14.941 1.00 85.81 727 LYS A N 1
ATOM 5738 C CA . LYS A 1 727 ? 8.191 20.868 15.366 1.00 85.81 727 LYS A CA 1
ATOM 5739 C C . LYS A 1 727 ? 8.481 22.015 14.397 1.00 85.81 727 LYS A C 1
ATOM 5741 O O . LYS A 1 727 ? 8.704 23.126 14.865 1.00 85.81 727 LYS A O 1
ATOM 5746 N N . ALA A 1 728 ? 8.437 21.757 13.089 1.00 85.38 728 ALA A N 1
ATOM 5747 C CA . ALA A 1 728 ? 8.625 22.784 12.065 1.00 85.38 728 ALA A CA 1
ATOM 5748 C C . ALA A 1 728 ? 7.550 23.879 12.168 1.00 85.38 728 ALA A C 1
ATOM 5750 O O . ALA A 1 728 ? 7.885 25.051 12.302 1.00 85.38 728 ALA A O 1
ATOM 5751 N N . LEU A 1 729 ? 6.270 23.493 12.252 1.00 84.69 729 LEU A N 1
ATOM 5752 C CA . LEU A 1 729 ? 5.156 24.433 12.432 1.00 84.69 729 LEU A CA 1
ATOM 5753 C C . LEU A 1 729 ? 5.271 25.273 13.716 1.00 84.69 729 LEU A C 1
ATOM 5755 O O . LEU A 1 729 ? 4.912 26.447 13.717 1.00 84.69 729 LEU A O 1
ATOM 5759 N N . TYR A 1 730 ? 5.768 24.692 14.815 1.00 83.94 730 TYR A N 1
ATOM 5760 C CA . TYR A 1 730 ? 5.964 25.418 16.074 1.00 83.94 730 TYR A CA 1
ATOM 5761 C C . TYR A 1 730 ? 7.095 26.452 15.980 1.00 83.94 730 TYR A C 1
ATOM 5763 O O . TYR A 1 730 ? 6.949 27.557 16.497 1.00 83.94 730 TYR A O 1
ATOM 5771 N N . LEU A 1 731 ? 8.208 26.113 15.320 1.00 82.88 731 LEU A N 1
ATOM 5772 C CA . LEU A 1 731 ? 9.317 27.046 15.095 1.00 82.88 731 LEU A CA 1
ATOM 5773 C C . LEU A 1 731 ? 8.895 28.201 14.181 1.00 82.88 731 LEU A C 1
ATOM 5775 O O . LEU A 1 731 ? 9.081 29.358 14.544 1.00 82.88 731 LEU A O 1
ATOM 5779 N N . GLU A 1 732 ? 8.239 27.898 13.062 1.00 81.38 732 GLU A N 1
ATOM 5780 C CA . GLU A 1 732 ? 7.724 28.919 12.142 1.00 81.38 732 GLU A CA 1
ATOM 5781 C C . GLU A 1 732 ? 6.667 29.811 12.804 1.00 81.38 732 GLU A C 1
ATOM 5783 O O . GLU A 1 732 ? 6.657 31.023 12.604 1.00 81.38 732 GLU A O 1
ATOM 5788 N N . GLY A 1 733 ? 5.787 29.242 13.635 1.00 79.25 733 GLY A N 1
ATOM 5789 C CA . GLY A 1 733 ? 4.787 30.011 14.377 1.00 79.25 733 GLY A CA 1
ATOM 5790 C C . GLY A 1 733 ? 5.391 30.953 15.426 1.00 79.25 733 GLY A C 1
ATOM 5791 O O . GLY A 1 733 ? 4.818 32.011 15.690 1.00 79.25 733 GLY A O 1
ATOM 5792 N N . LEU A 1 734 ? 6.550 30.603 15.998 1.00 80.06 734 LEU A N 1
ATOM 5793 C CA . LEU A 1 734 ? 7.326 31.494 16.868 1.00 80.06 734 LEU A CA 1
ATOM 5794 C C . LEU A 1 734 ? 7.987 32.626 16.070 1.00 80.06 734 LEU A C 1
ATOM 5796 O O . LEU A 1 734 ? 7.959 33.771 16.515 1.00 80.06 734 LEU A O 1
ATOM 5800 N N . GLU A 1 735 ? 8.558 32.322 14.903 1.00 78.88 735 GLU A N 1
ATOM 5801 C CA . GLU A 1 735 ? 9.199 33.312 14.025 1.00 78.88 735 GLU A CA 1
ATOM 5802 C C . GLU A 1 735 ? 8.191 34.299 13.423 1.00 78.88 735 GLU A C 1
ATOM 5804 O O . GLU A 1 735 ? 8.455 35.498 13.362 1.00 78.88 735 GLU A O 1
ATOM 5809 N N . ALA A 1 736 ? 7.005 33.817 13.046 1.00 74.62 736 ALA A N 1
ATOM 5810 C CA . ALA A 1 736 ? 5.922 34.629 12.496 1.00 74.62 736 ALA A CA 1
ATOM 5811 C C . ALA A 1 736 ? 5.147 35.439 13.556 1.00 74.62 736 ALA A C 1
ATOM 5813 O O . ALA A 1 736 ? 4.216 36.164 13.208 1.00 74.62 736 ALA A O 1
ATOM 5814 N N . GLY A 1 737 ? 5.477 35.298 14.848 1.00 70.50 737 GLY A N 1
ATOM 5815 C CA . GLY A 1 737 ? 4.773 35.969 15.948 1.00 70.50 737 GLY A CA 1
ATOM 5816 C C . GLY A 1 737 ? 3.339 35.475 16.189 1.00 70.50 737 GLY A C 1
ATOM 5817 O O . GLY A 1 737 ? 2.604 36.088 16.955 1.00 70.50 737 GLY A O 1
ATOM 5818 N N . ALA A 1 738 ? 2.934 34.365 15.561 1.00 66.31 738 ALA A N 1
ATOM 5819 C CA . ALA A 1 738 ? 1.612 33.755 15.729 1.00 66.31 738 ALA A CA 1
ATOM 5820 C C . ALA A 1 738 ? 1.476 32.979 17.056 1.00 66.31 738 ALA A C 1
ATOM 5822 O O . ALA A 1 738 ? 0.369 32.640 17.473 1.00 66.31 738 ALA A O 1
ATOM 5823 N N . ILE A 1 739 ? 2.600 32.682 17.721 1.00 70.38 739 ILE A N 1
ATOM 5824 C CA . ILE A 1 739 ? 2.662 31.980 19.005 1.00 70.38 739 ILE A CA 1
ATOM 5825 C C . ILE A 1 739 ? 3.268 32.900 20.073 1.00 70.38 739 ILE A C 1
ATOM 5827 O O . ILE A 1 739 ? 4.485 33.066 20.152 1.00 70.38 739 ILE A O 1
ATOM 5831 N N . GLU A 1 740 ? 2.432 33.425 20.970 1.00 61.53 740 GLU A N 1
ATOM 5832 C CA . GLU A 1 740 ? 2.890 34.024 22.229 1.00 61.53 740 GLU A CA 1
ATOM 5833 C C . GLU A 1 740 ? 3.185 32.907 23.241 1.00 61.53 740 GLU A C 1
ATOM 5835 O O . GLU A 1 740 ? 2.343 32.489 24.036 1.00 61.53 740 GLU A O 1
ATOM 5840 N N . GLY A 1 741 ? 4.388 32.340 23.170 1.00 55.84 741 GLY A N 1
ATOM 5841 C CA . GLY A 1 741 ? 4.802 31.295 24.100 1.00 55.84 741 GLY A CA 1
ATOM 5842 C C . GLY A 1 741 ? 4.953 31.831 25.527 1.00 55.84 741 GLY A C 1
ATOM 5843 O O . GLY A 1 741 ? 5.596 32.858 25.754 1.00 55.84 741 GLY A O 1
ATOM 5844 N N . SER A 1 742 ? 4.469 31.082 26.526 1.00 56.06 742 SER A N 1
ATOM 5845 C CA . SER A 1 742 ? 4.952 31.282 27.896 1.00 56.06 742 SER A CA 1
ATOM 5846 C C . SER A 1 742 ? 6.479 31.111 27.905 1.00 56.06 742 SER A C 1
ATOM 5848 O O . SER A 1 742 ? 7.026 30.190 27.286 1.00 56.06 742 SER A O 1
ATOM 5850 N N . ARG A 1 743 ? 7.200 32.000 28.600 1.00 56.25 743 ARG A N 1
ATOM 5851 C CA . ARG A 1 743 ? 8.679 32.060 28.582 1.00 56.25 743 ARG A CA 1
ATOM 5852 C C . ARG A 1 743 ? 9.350 30.754 29.044 1.00 56.25 743 ARG A C 1
ATOM 5854 O O . ARG A 1 743 ? 10.558 30.593 28.864 1.00 56.25 743 ARG A O 1
ATOM 5861 N N . GLU A 1 744 ? 8.597 29.857 29.674 1.00 56.41 744 GLU A N 1
ATOM 5862 C CA . GLU A 1 744 ? 9.031 28.560 30.192 1.00 56.41 744 GLU A CA 1
ATOM 5863 C C . GLU A 1 744 ? 8.680 27.398 29.239 1.00 56.41 744 GLU A C 1
ATOM 5865 O O . GLU A 1 744 ? 9.556 26.581 28.940 1.00 56.41 744 GLU A O 1
ATOM 5870 N N . GLY A 1 745 ? 7.466 27.386 28.664 1.00 60.41 745 GLY A N 1
ATOM 5871 C CA . GLY A 1 745 ? 7.023 26.411 27.656 1.00 60.41 745 GLY A CA 1
ATOM 5872 C C . GLY A 1 745 ? 7.880 26.448 26.389 1.00 60.41 745 GLY A C 1
ATOM 5873 O O . GLY A 1 745 ? 8.482 25.434 26.022 1.00 60.41 745 GLY A O 1
ATOM 5874 N N . SER A 1 746 ? 8.093 27.643 25.827 1.00 64.81 746 SER A N 1
ATOM 5875 C CA . SER A 1 746 ? 8.930 27.849 24.633 1.00 64.81 746 SER A CA 1
ATOM 5876 C C . SER A 1 746 ? 10.387 27.409 24.844 1.00 64.81 746 SER A C 1
ATOM 5878 O O . SER A 1 746 ? 10.970 26.719 24.005 1.00 64.81 746 SER A O 1
ATOM 5880 N N . ARG A 1 747 ? 10.967 27.684 26.025 1.00 65.75 747 ARG A N 1
ATOM 5881 C CA . ARG A 1 747 ? 12.325 27.225 26.384 1.00 65.75 747 ARG A CA 1
ATOM 5882 C C . ARG A 1 747 ? 12.428 25.710 26.552 1.00 65.75 747 ARG A C 1
ATOM 5884 O O . ARG A 1 747 ? 13.512 25.161 26.361 1.00 65.75 747 ARG A O 1
ATOM 5891 N N . SER A 1 748 ? 11.360 25.036 26.974 1.00 70.62 748 SER A N 1
ATOM 5892 C CA . SER A 1 748 ? 11.349 23.576 27.135 1.00 70.62 748 SER A CA 1
ATOM 5893 C C . SER A 1 748 ? 11.218 22.852 25.792 1.00 70.62 748 SER A C 1
ATOM 5895 O O . SER A 1 748 ? 11.942 21.887 25.546 1.00 70.62 748 SER A O 1
ATOM 5897 N N . VAL A 1 749 ? 10.377 23.368 24.888 1.00 73.56 749 VAL A N 1
ATOM 5898 C CA . VAL A 1 749 ? 10.234 22.842 23.527 1.00 73.56 749 VAL A CA 1
ATOM 5899 C C . VAL A 1 749 ? 11.504 23.067 22.724 1.00 73.56 749 VAL A C 1
ATOM 5901 O O . VAL A 1 749 ? 12.015 22.114 22.142 1.00 73.56 749 VAL A O 1
ATOM 5904 N N . LYS A 1 750 ? 12.061 24.285 22.751 1.00 74.38 750 LYS A N 1
ATOM 5905 C CA . LYS A 1 750 ? 13.293 24.610 22.024 1.00 74.38 750 LYS A CA 1
ATOM 5906 C C . LYS A 1 750 ? 14.464 23.725 22.463 1.00 74.38 750 LYS A C 1
ATOM 5908 O O . LYS A 1 750 ? 15.100 23.118 21.614 1.00 74.38 750 LYS A O 1
ATOM 5913 N N . ARG A 1 751 ? 14.642 23.511 23.775 1.00 73.88 751 ARG A N 1
ATOM 5914 C CA . ARG A 1 751 ? 15.637 22.559 24.310 1.00 73.88 751 ARG A CA 1
ATOM 5915 C C . ARG A 1 751 ? 15.416 21.123 23.837 1.00 73.88 751 ARG A C 1
ATOM 5917 O O . ARG A 1 751 ? 16.386 20.422 23.576 1.00 73.88 751 ARG A O 1
ATOM 5924 N N . LYS A 1 752 ? 14.165 20.664 23.734 1.00 76.62 752 LYS A N 1
ATOM 5925 C CA . LYS A 1 752 ? 13.859 19.314 23.237 1.00 76.62 752 LYS A CA 1
ATOM 5926 C C . LYS A 1 752 ? 14.151 19.184 21.740 1.00 76.62 752 LYS A C 1
ATOM 5928 O O . LYS A 1 752 ? 14.699 18.174 21.320 1.00 76.62 752 LYS A O 1
ATOM 5933 N N . ILE A 1 753 ? 13.832 20.210 20.951 1.00 77.62 753 ILE A N 1
ATOM 5934 C CA . ILE A 1 753 ? 14.157 20.264 19.520 1.00 77.62 753 ILE A CA 1
ATOM 5935 C C . ILE A 1 753 ? 15.678 20.274 19.316 1.00 77.62 753 ILE A C 1
ATOM 5937 O O . ILE A 1 753 ? 16.179 19.489 18.519 1.00 77.62 753 ILE A O 1
ATOM 5941 N N . GLU A 1 754 ? 16.407 21.098 20.071 1.00 75.00 754 GLU A N 1
ATOM 5942 C CA . GLU A 1 754 ? 17.873 21.174 20.034 1.00 75.00 754 GLU A CA 1
ATOM 5943 C C . GLU A 1 754 ? 18.530 19.861 20.487 1.00 75.00 754 GLU A C 1
ATOM 5945 O O . GLU A 1 754 ? 19.479 19.408 19.856 1.00 75.00 754 GLU A O 1
ATOM 5950 N N . ALA A 1 755 ? 18.011 19.200 21.527 1.00 70.75 755 ALA A N 1
ATOM 5951 C CA . ALA A 1 755 ? 18.503 17.894 21.970 1.00 70.75 755 ALA A CA 1
ATOM 5952 C C . ALA A 1 755 ? 18.268 16.796 20.920 1.00 70.75 755 ALA A C 1
ATOM 5954 O O . ALA A 1 755 ? 19.156 15.978 20.670 1.00 70.75 755 ALA A O 1
ATOM 5955 N N . ASP A 1 756 ? 17.096 16.796 20.280 1.00 68.75 756 ASP A N 1
ATOM 5956 C CA . ASP A 1 756 ? 16.777 15.855 19.209 1.00 68.75 756 ASP A CA 1
ATOM 5957 C C . ASP A 1 756 ? 17.661 16.113 17.974 1.00 68.75 756 ASP A C 1
ATOM 5959 O O . ASP A 1 756 ? 18.172 15.159 17.390 1.00 68.75 756 ASP A O 1
ATOM 5963 N N . ALA A 1 757 ? 17.922 17.377 17.620 1.00 64.19 757 ALA A N 1
ATOM 5964 C CA . ALA A 1 757 ? 18.832 17.755 16.535 1.00 64.19 757 ALA A CA 1
ATOM 5965 C C . ALA A 1 757 ? 20.298 17.397 16.845 1.00 64.19 757 ALA A C 1
ATOM 5967 O O . ALA A 1 757 ? 20.978 16.816 16.005 1.00 64.19 757 ALA A O 1
ATOM 5968 N N . ALA A 1 758 ? 20.764 17.636 18.075 1.00 53.31 758 ALA A N 1
ATOM 5969 C CA . ALA A 1 758 ? 22.110 17.274 18.524 1.00 53.31 758 ALA A CA 1
ATOM 5970 C C . ALA A 1 758 ? 22.329 15.752 18.599 1.00 53.31 758 ALA A C 1
ATOM 5972 O O . ALA A 1 758 ? 23.456 15.273 18.486 1.00 53.31 758 ALA A O 1
ATOM 5973 N N . SER A 1 759 ? 21.262 14.967 18.792 1.00 53.81 759 SER A N 1
ATOM 5974 C CA . SER A 1 759 ? 21.327 13.500 18.723 1.00 53.81 759 SER A CA 1
ATOM 5975 C C . SER A 1 759 ? 21.518 12.976 17.295 1.00 53.81 759 SER A C 1
ATOM 5977 O O . SER A 1 759 ? 22.063 11.888 17.118 1.00 53.81 759 SER A O 1
ATOM 5979 N N . VAL A 1 760 ? 21.093 13.759 16.296 1.00 48.44 760 VAL A N 1
ATOM 5980 C CA . VAL A 1 760 ? 21.304 13.490 14.868 1.00 48.44 760 VAL A CA 1
ATOM 5981 C C . VAL A 1 760 ? 22.692 13.985 14.449 1.00 48.44 760 VAL A C 1
ATOM 5983 O O . VAL A 1 760 ? 23.447 13.208 13.877 1.00 48.44 760 VAL A O 1
ATOM 5986 N N . SER A 1 761 ? 23.092 15.200 14.849 1.00 38.19 761 SER A N 1
ATOM 5987 C CA . SER A 1 761 ? 24.405 15.765 14.497 1.00 38.19 761 SER A CA 1
ATOM 5988 C C . SER A 1 761 ? 25.585 15.053 15.165 1.00 38.19 761 SER A C 1
ATOM 5990 O O . SER A 1 761 ? 26.619 14.893 14.538 1.00 38.19 761 SER A O 1
ATOM 5992 N N . LYS A 1 762 ? 25.449 14.516 16.392 1.00 36.06 762 LYS A N 1
ATOM 5993 C CA . LYS A 1 762 ? 26.507 13.693 17.027 1.00 36.06 762 LYS A CA 1
ATOM 5994 C C . LYS A 1 762 ? 26.825 12.398 16.272 1.00 36.06 762 LYS A C 1
ATOM 5996 O O . LYS A 1 762 ? 27.853 11.779 16.550 1.00 36.06 762 LYS A O 1
ATOM 6001 N N . PHE A 1 763 ? 25.938 11.963 15.378 1.00 34.53 763 PHE A N 1
ATOM 6002 C CA . PHE A 1 763 ? 26.194 10.844 14.477 1.00 34.53 763 PHE A CA 1
ATOM 6003 C C . PHE A 1 763 ? 27.057 11.273 13.276 1.00 34.53 763 PHE A C 1
ATOM 6005 O O . PHE A 1 763 ? 27.892 10.484 12.839 1.00 34.53 763 PHE A O 1
ATOM 6012 N N . ASP A 1 764 ? 26.925 12.528 12.830 1.00 33.19 764 ASP A N 1
ATOM 6013 C CA . ASP A 1 764 ? 27.682 13.125 11.719 1.00 33.19 764 ASP A CA 1
ATOM 6014 C C . ASP A 1 764 ? 29.026 13.743 12.172 1.00 33.19 764 ASP A C 1
ATOM 6016 O O . ASP A 1 764 ? 30.050 13.567 11.513 1.00 33.19 764 ASP A O 1
ATOM 6020 N N . ASP A 1 765 ? 29.087 14.379 13.347 1.00 29.94 765 ASP A N 1
ATOM 6021 C CA . ASP A 1 765 ? 30.299 15.038 13.870 1.00 29.94 765 ASP A CA 1
ATOM 6022 C C . ASP A 1 765 ? 31.410 14.041 14.242 1.00 29.94 765 ASP A C 1
ATOM 6024 O O . ASP A 1 765 ? 32.597 14.351 14.139 1.00 29.94 765 ASP A O 1
ATOM 6028 N N . LYS A 1 766 ? 31.050 12.798 14.601 1.00 32.38 766 LYS A N 1
ATOM 6029 C CA . LYS A 1 766 ? 32.031 11.721 14.838 1.00 32.38 766 LYS A CA 1
ATOM 6030 C C . LYS A 1 766 ? 32.762 11.272 13.569 1.00 32.38 766 LYS A C 1
ATOM 6032 O O . LYS A 1 766 ? 33.748 10.547 13.681 1.00 32.38 766 LYS A O 1
ATOM 6037 N N . TYR A 1 767 ? 32.290 11.681 12.390 1.00 35.53 767 TYR A N 1
ATOM 6038 C CA . TYR A 1 767 ? 32.954 11.423 11.116 1.00 35.53 767 TYR A CA 1
ATOM 6039 C C . TYR A 1 767 ? 33.933 12.537 10.732 1.00 35.53 767 TYR A C 1
ATOM 6041 O O . TYR A 1 767 ? 35.009 12.228 10.218 1.00 35.53 767 TYR A O 1
ATOM 6049 N N . VAL A 1 768 ? 33.642 13.800 11.063 1.00 29.59 768 VAL A N 1
ATOM 6050 C CA . VAL A 1 768 ? 34.523 14.931 10.717 1.00 29.59 768 VAL A CA 1
ATOM 6051 C C . VAL A 1 768 ? 35.832 14.900 11.517 1.00 29.59 768 VAL A C 1
ATOM 6053 O O . VAL A 1 768 ? 36.895 15.170 10.961 1.00 29.59 768 VAL A O 1
ATOM 6056 N N . GLU A 1 769 ? 35.810 14.444 12.775 1.00 27.75 769 GLU A N 1
ATOM 6057 C CA . GLU A 1 769 ? 37.034 14.305 13.588 1.00 27.75 769 GLU A CA 1
ATOM 6058 C C . GLU A 1 769 ? 37.999 13.204 13.105 1.00 27.75 769 GLU A C 1
ATOM 6060 O O . GLU A 1 769 ? 39.155 13.181 13.526 1.00 27.75 769 GLU A O 1
ATOM 6065 N N . SER A 1 770 ? 37.578 12.323 12.187 1.00 30.84 770 SER A N 1
ATOM 6066 C CA . SER A 1 770 ? 38.457 11.301 11.593 1.00 30.84 770 SER A CA 1
ATOM 6067 C C . SER A 1 770 ? 39.022 11.673 10.216 1.00 30.84 770 SER A C 1
ATOM 6069 O O . SER A 1 770 ? 39.853 10.937 9.683 1.00 30.84 770 SER A O 1
ATOM 6071 N N . SER A 1 771 ? 38.622 12.818 9.646 1.00 29.72 771 SER A N 1
ATOM 6072 C CA . SER A 1 771 ? 39.000 13.209 8.280 1.00 29.72 771 SER A CA 1
ATOM 6073 C C . SER A 1 771 ? 39.341 14.691 8.083 1.00 29.72 771 SER A C 1
ATOM 6075 O O . SER A 1 771 ? 39.343 15.157 6.946 1.00 29.72 771 SER A O 1
ATOM 6077 N N . SER A 1 772 ? 39.683 15.447 9.133 1.00 25.39 772 SER A N 1
ATOM 6078 C CA . SER A 1 772 ? 40.158 16.831 8.975 1.00 25.39 772 SER A CA 1
ATOM 6079 C C . SER A 1 772 ? 41.465 17.125 9.719 1.00 25.39 772 SER A C 1
ATOM 6081 O O . SER A 1 772 ? 41.503 17.878 10.690 1.00 25.39 772 SER A O 1
ATOM 6083 N N . SER A 1 773 ? 42.579 16.606 9.200 1.00 28.12 773 SER A N 1
ATOM 6084 C CA . SER A 1 773 ? 43.857 17.325 9.256 1.00 28.12 773 SER A CA 1
ATOM 6085 C C . SER A 1 773 ? 44.043 18.091 7.942 1.00 28.12 773 SER A C 1
ATOM 6087 O O . SER A 1 773 ? 44.736 17.613 7.048 1.00 28.12 773 SER A O 1
ATOM 6089 N N . ASN A 1 774 ? 43.345 19.222 7.790 1.00 27.81 774 ASN A N 1
ATOM 6090 C CA . ASN A 1 774 ? 43.824 20.442 7.118 1.00 27.81 774 ASN A CA 1
ATOM 6091 C C . ASN A 1 774 ? 42.681 21.432 6.847 1.00 27.81 774 ASN A C 1
ATOM 6093 O O . ASN A 1 774 ? 41.709 21.093 6.186 1.00 27.81 774 ASN A O 1
ATOM 6097 N N . GLY A 1 775 ? 42.891 22.670 7.309 1.00 23.91 775 GLY A N 1
ATOM 6098 C CA . GLY A 1 775 ? 42.479 23.919 6.654 1.00 23.91 775 GLY A CA 1
ATOM 6099 C C . GLY A 1 775 ? 40.985 24.158 6.442 1.00 23.91 775 GLY A C 1
ATOM 6100 O O . GLY A 1 775 ? 40.420 23.726 5.448 1.00 23.91 775 GLY A O 1
ATOM 6101 N N . GLY A 1 776 ? 40.371 24.927 7.342 1.00 21.36 776 GLY A N 1
ATOM 6102 C CA . GLY A 1 776 ? 38.965 25.307 7.254 1.00 21.36 776 GLY A CA 1
ATOM 6103 C C . GLY A 1 776 ? 38.626 26.371 6.207 1.00 21.36 776 GLY A C 1
ATOM 6104 O O . GLY A 1 776 ? 39.464 27.172 5.811 1.00 21.36 776 GLY A O 1
ATOM 6105 N N . ALA A 1 777 ? 37.343 26.417 5.857 1.00 23.28 777 ALA A N 1
ATOM 6106 C CA . ALA A 1 777 ? 36.553 27.628 5.654 1.00 23.28 777 ALA A CA 1
ATOM 6107 C C . ALA A 1 777 ? 35.067 27.234 5.675 1.00 23.28 777 ALA A C 1
ATOM 6109 O O . ALA A 1 777 ? 34.685 26.166 5.209 1.00 23.28 777 ALA A O 1
ATOM 6110 N N . ALA A 1 778 ? 34.265 28.081 6.305 1.00 21.16 778 ALA A N 1
ATOM 6111 C CA . ALA A 1 778 ? 32.876 27.856 6.666 1.00 21.16 778 ALA A CA 1
ATOM 6112 C C . ALA A 1 778 ? 31.876 28.046 5.507 1.00 21.16 778 ALA A C 1
ATOM 6114 O O . ALA A 1 778 ? 32.196 28.692 4.514 1.00 21.16 778 ALA A O 1
ATOM 6115 N N . LEU A 1 779 ? 30.633 27.626 5.800 1.00 22.75 779 LEU A N 1
ATOM 6116 C CA . LEU A 1 779 ? 29.325 28.073 5.281 1.00 22.75 779 LEU A CA 1
ATOM 6117 C C . LEU A 1 779 ? 28.665 27.263 4.156 1.00 22.75 779 LEU A C 1
ATOM 6119 O O . LEU A 1 779 ? 29.224 27.068 3.086 1.00 22.75 779 LEU A O 1
ATOM 6123 N N . GLY A 1 780 ? 27.387 26.943 4.405 1.00 21.31 780 GLY A N 1
ATOM 6124 C CA . GLY A 1 780 ? 26.383 26.679 3.372 1.00 21.31 780 GLY A CA 1
ATOM 6125 C C . GLY A 1 780 ? 25.599 25.387 3.571 1.00 21.31 780 GLY A C 1
ATOM 6126 O O . GLY A 1 780 ? 25.791 24.441 2.822 1.00 21.31 780 GLY A O 1
ATOM 6127 N N . ILE A 1 781 ? 24.722 25.343 4.577 1.00 21.64 781 ILE A N 1
ATOM 6128 C CA . ILE A 1 781 ? 23.682 24.313 4.680 1.00 21.64 781 ILE A CA 1
ATOM 6129 C C . ILE A 1 781 ? 22.587 24.687 3.679 1.00 21.64 781 ILE A C 1
ATOM 6131 O O . ILE A 1 781 ? 21.878 25.657 3.917 1.00 21.64 781 ILE A O 1
ATOM 6135 N N . ASP A 1 782 ? 22.440 23.900 2.618 1.00 18.95 782 ASP A N 1
ATOM 6136 C CA . ASP A 1 782 ? 21.199 23.783 1.851 1.00 18.95 782 ASP A CA 1
ATOM 6137 C C . ASP A 1 782 ? 20.933 22.290 1.636 1.00 18.95 782 ASP A C 1
ATOM 6139 O O . ASP A 1 782 ? 21.681 21.590 0.955 1.00 18.95 782 ASP A O 1
ATOM 6143 N N . VAL A 1 783 ? 19.886 21.791 2.294 1.00 21.23 783 VAL A N 1
ATOM 6144 C CA . VAL A 1 783 ? 19.370 20.427 2.147 1.00 21.23 783 VAL A CA 1
ATOM 6145 C C . VAL A 1 783 ? 18.118 20.513 1.277 1.00 21.23 783 VAL A C 1
ATOM 6147 O O . VAL A 1 783 ? 17.149 21.170 1.663 1.00 21.23 783 VAL A O 1
ATOM 6150 N N . VAL A 1 784 ? 18.146 19.836 0.127 1.00 22.06 784 VAL A N 1
ATOM 6151 C CA . VAL A 1 784 ? 16.983 19.497 -0.713 1.00 22.06 784 VAL A CA 1
ATOM 6152 C C . VAL A 1 784 ? 16.817 17.988 -0.724 1.00 22.06 784 VAL A C 1
ATOM 6154 O O . VAL A 1 784 ? 17.851 17.299 -0.867 1.00 22.06 784 VAL A O 1
#

Secondary structure (DSSP, 8-state):
-------------------------PPPP------TT-----EEE---EEPPSSPPPPPHHHHHHHHHHHHHHHHHSPPPPHHHHTTSTTS---S-----PPPPSS-HHHHTT-TT-TTS-TTS-EE--EEE--TT-GGG--EEE--EEE-SS-SSHHHHHHHHHHHHHS--TT-----SS-S--------SSS----------HHHHHHHHHHHHHHHHHHHHHHHHHHHHHHHHHHHHHHHHHHHHHHHHHHHHHHHHHHHHHH-SSB-HHHHHHHHHHTHHHHHHHHHHHHHHHHHHHHHHHHHHHHHHHHHTTTS--S-HHHHHHHTTTHHHHHHHHHHHHHHHHIIIIIHHHHHHHHHSPPPTTPPPB---GGGHHHHHHHHHHHHHHHHHHHHHHHHHHHHHHHHHHHHHHHHHHHS--SS---TTHHHHHHHHHHHHHHHHHHHHHHHHHHHHHHHHHHHHHHHHTT-HHHHHHHHHHHHHHHHHHHHHHTT----------------------------------------SSSSSS-----HHHHHTT--HHHHHHHHHHHHHHHHHHHHHTTSS-HHHHHHHHHH---HHHHHHHHHHHHHHHHHHHHHSSS-STT----TTS----HHHHHHHHHHHHHHHHHHHT---HHHHHHHHHHHHHS--SSGGGGTTS--S---HHHHHHHHHHHHHHHHHHHHHHTSHHHHHHHHHHHHHHHHHHHHTT-----TTHHHHHHHHHHHHHHHHHHHHHHHHTTT--S----------

pLDDT: mean 71.09, std 22.65, range [18.95, 95.62]

Radius of gyration: 35.11 Å; chains: 1; bounding box: 95×86×86 Å

InterPro domains:
  IPR040229 Uncharacterized membrane protein At3g27390-like [PTHR31133] (202-753)